Protein AF-0000000087792272 (afdb_homodimer)

Structure (mmCIF, N/CA/C/O backbone):
data_AF-0000000087792272-model_v1
#
loop_
_entity.id
_entity.type
_entity.pdbx_description
1 polymer 'Outer membrane protein TolC'
#
loop_
_atom_site.group_PDB
_atom_site.id
_atom_site.type_symbol
_atom_site.label_atom_id
_atom_site.label_alt_id
_atom_site.label_comp_id
_atom_site.label_asym_id
_atom_site.label_entity_id
_atom_site.label_seq_id
_atom_site.pdbx_PDB_ins_code
_atom_site.Cartn_x
_atom_site.Cartn_y
_atom_site.Cartn_z
_atom_site.occupancy
_atom_site.B_iso_or_equiv
_atom_site.auth_seq_id
_atom_site.auth_comp_id
_atom_site.auth_asym_id
_atom_site.auth_atom_id
_atom_site.pdbx_PDB_model_num
ATOM 1 N N . MET A 1 1 ? -46.469 -77.062 -13.172 1 21.27 1 MET A N 1
ATOM 2 C CA . MET A 1 1 ? -46.125 -76.312 -14.406 1 21.27 1 MET A CA 1
ATOM 3 C C . MET A 1 1 ? -45.781 -74.875 -14.117 1 21.27 1 MET A C 1
ATOM 5 O O . MET A 1 1 ? -46.688 -74.062 -13.883 1 21.27 1 MET A O 1
ATOM 9 N N . ASN A 1 2 ? -44.844 -74.625 -13.188 1 20.22 2 ASN A N 1
ATOM 10 C CA . ASN A 1 2 ? -44.406 -73.625 -12.18 1 20.22 2 ASN A CA 1
ATOM 11 C C . ASN A 1 2 ? -43.781 -72.438 -12.812 1 20.22 2 ASN A C 1
ATOM 13 O O . ASN A 1 2 ? -42.75 -72.5 -13.492 1 20.22 2 ASN A O 1
ATOM 17 N N . ARG A 1 3 ? -44.625 -71.312 -13.195 1 23.2 3 ARG A N 1
ATOM 18 C CA . ARG A 1 3 ? -44.656 -70.125 -14.023 1 23.2 3 ARG A CA 1
ATOM 19 C C . ARG A 1 3 ? -43.656 -69.125 -13.516 1 23.2 3 ARG A C 1
ATOM 21 O O . ARG A 1 3 ? -43.906 -68.375 -12.562 1 23.2 3 ARG A O 1
ATOM 28 N N . THR A 1 4 ? -42.344 -69.375 -13.477 1 21.64 4 THR A N 1
ATOM 29 C CA . THR A 1 4 ? -41.25 -68.688 -12.828 1 21.64 4 THR A CA 1
ATOM 30 C C . THR A 1 4 ? -41.031 -67.312 -13.445 1 21.64 4 THR A C 1
ATOM 32 O O . THR A 1 4 ? -40.531 -67.25 -14.578 1 21.64 4 THR A O 1
ATOM 35 N N . SER A 1 5 ? -42 -66.375 -13.367 1 25.45 5 SER A N 1
ATOM 36 C CA . SER A 1 5 ? -42.156 -65.062 -14.016 1 25.45 5 SER A CA 1
ATOM 37 C C . SER A 1 5 ? -41.031 -64.125 -13.602 1 25.45 5 SER A C 1
ATOM 39 O O . SER A 1 5 ? -40.969 -63.656 -12.453 1 25.45 5 SER A O 1
ATOM 41 N N . PHE A 1 6 ? -39.719 -64.375 -14.023 1 22.09 6 PHE A N 1
ATOM 42 C CA . PHE A 1 6 ? -38.531 -63.594 -13.609 1 22.09 6 PHE A CA 1
ATOM 43 C C . PHE A 1 6 ? -38.656 -62.156 -14.047 1 22.09 6 PHE A C 1
ATOM 45 O O . PHE A 1 6 ? -39.156 -61.875 -15.141 1 22.09 6 PHE A O 1
ATOM 52 N N . ALA A 1 7 ? -38.719 -61.062 -13.133 1 25.78 7 ALA A N 1
ATOM 53 C CA . ALA A 1 7 ? -38.938 -59.625 -12.898 1 25.78 7 ALA A CA 1
ATOM 54 C C . ALA A 1 7 ? -37.875 -58.781 -13.602 1 25.78 7 ALA A C 1
ATOM 56 O O . ALA A 1 7 ? -36.719 -58.781 -13.203 1 25.78 7 ALA A O 1
ATOM 57 N N . SER A 1 8 ? -37.844 -58.781 -15.031 1 22.5 8 SER A N 1
ATOM 58 C CA . SER A 1 8 ? -36.781 -58.125 -15.781 1 22.5 8 SER A CA 1
ATOM 59 C C . SER A 1 8 ? -36.812 -56.625 -15.523 1 22.5 8 SER A C 1
ATOM 61 O O . SER A 1 8 ? -37.781 -55.938 -15.844 1 22.5 8 SER A O 1
ATOM 63 N N . LEU A 1 9 ? -36.312 -56.062 -14.367 1 23.69 9 LEU A N 1
ATOM 64 C CA . LEU A 1 9 ? -36.25 -54.719 -13.852 1 23.69 9 LEU A CA 1
ATOM 65 C C . LEU A 1 9 ? -35.5 -53.781 -14.82 1 23.69 9 LEU A C 1
ATOM 67 O O . LEU A 1 9 ? -34.281 -53.844 -14.938 1 23.69 9 LEU A O 1
ATOM 71 N N . GLY A 1 10 ? -35.938 -53.688 -16.141 1 21.03 10 GLY A N 1
ATOM 72 C CA . GLY A 1 10 ? -35.188 -52.969 -17.141 1 21.03 10 GLY A CA 1
ATOM 73 C C . GLY A 1 10 ? -35.094 -51.469 -16.844 1 21.03 10 GLY A C 1
ATOM 74 O O . GLY A 1 10 ? -36.094 -50.781 -16.797 1 21.03 10 GLY A O 1
ATOM 75 N N . LEU A 1 11 ? -34.219 -51 -15.914 1 21.94 11 LEU A N 1
ATOM 76 C CA . LEU A 1 11 ? -34 -49.656 -15.422 1 21.94 11 LEU A CA 1
ATOM 77 C C . LEU A 1 11 ? -33.656 -48.719 -16.562 1 21.94 11 LEU A C 1
ATOM 79 O O . LEU A 1 11 ? -32.625 -48.875 -17.203 1 21.94 11 LEU A O 1
ATOM 83 N N . LEU A 1 12 ? -34.688 -48.375 -17.391 1 22.36 12 LEU A N 1
ATOM 84 C CA . LEU A 1 12 ? -34.562 -47.531 -18.578 1 22.36 12 LEU A CA 1
ATOM 85 C C . LEU A 1 12 ? -34.125 -46.125 -18.188 1 22.36 12 LEU A C 1
ATOM 87 O O . LEU A 1 12 ? -34.906 -45.344 -17.609 1 22.36 12 LEU A O 1
ATOM 91 N N . LEU A 1 13 ? -32.906 -45.844 -17.75 1 20.41 13 LEU A N 1
ATOM 92 C CA . LEU A 1 13 ? -32.5 -44.562 -17.188 1 20.41 13 LEU A CA 1
ATOM 93 C C . LEU A 1 13 ? -32.5 -43.469 -18.266 1 20.41 13 LEU A C 1
ATOM 95 O O . LEU A 1 13 ? -32.844 -42.312 -18 1 20.41 13 LEU A O 1
ATOM 99 N N . ALA A 1 14 ? -32.062 -43.75 -19.531 1 20.77 14 ALA A N 1
ATOM 100 C CA . ALA A 1 14 ? -31.078 -42.719 -19.906 1 20.77 14 ALA A CA 1
ATOM 101 C C . ALA A 1 14 ? -31.781 -41.375 -20.141 1 20.77 14 ALA A C 1
ATOM 103 O O . ALA A 1 14 ? -31.375 -40.344 -19.547 1 20.77 14 ALA A O 1
ATOM 104 N N . LEU A 1 15 ? -31.953 -40.969 -21.406 1 20.72 15 LEU A N 1
ATOM 105 C CA . LEU A 1 15 ? -31.266 -39.938 -22.188 1 20.72 15 LEU A CA 1
ATOM 106 C C . LEU A 1 15 ? -32.094 -38.688 -22.312 1 20.72 15 LEU A C 1
ATOM 108 O O . LEU A 1 15 ? -33.188 -38.719 -22.891 1 20.72 15 LEU A O 1
ATOM 112 N N . SER A 1 16 ? -32.219 -37.875 -21.203 1 21.67 16 SER A N 1
ATOM 113 C CA . SER A 1 16 ? -33.031 -36.656 -21.234 1 21.67 16 SER A CA 1
ATOM 114 C C . SER A 1 16 ? -32.656 -35.812 -22.438 1 21.67 16 SER A C 1
ATOM 116 O O . SER A 1 16 ? -31.469 -35.719 -22.812 1 21.67 16 SER A O 1
ATOM 118 N N . GLY A 1 17 ? -33.625 -35.594 -23.406 1 19.78 17 GLY A N 1
ATOM 119 C CA . GLY A 1 17 ? -33.812 -34.844 -24.641 1 19.78 17 GLY A CA 1
ATOM 120 C C . GLY A 1 17 ? -33.438 -33.375 -24.531 1 19.78 17 GLY A C 1
ATOM 121 O O . GLY A 1 17 ? -33.812 -32.719 -23.547 1 19.78 17 GLY A O 1
ATOM 122 N N . VAL A 1 18 ? -32.25 -33 -25.141 1 21.33 18 VAL A N 1
ATOM 123 C CA . VAL A 1 18 ? -31.609 -31.703 -25.344 1 21.33 18 VAL A CA 1
ATOM 124 C C . VAL A 1 18 ? -32.562 -30.719 -26 1 21.33 18 VAL A C 1
ATOM 126 O O . VAL A 1 18 ? -33.156 -31.016 -27.047 1 21.33 18 VAL A O 1
ATOM 129 N N . ALA A 1 19 ? -33.281 -29.875 -25.156 1 20.41 19 ALA A N 1
ATOM 130 C CA . ALA A 1 19 ? -34.156 -28.781 -25.578 1 20.41 19 ALA A CA 1
ATOM 131 C C . ALA A 1 19 ? -33.469 -27.875 -26.578 1 20.41 19 ALA A C 1
ATOM 133 O O . ALA A 1 19 ? -32.406 -27.297 -26.281 1 20.41 19 ALA A O 1
ATOM 134 N N . ILE A 1 20 ? -33.594 -28.25 -27.875 1 17.62 20 ILE A N 1
ATOM 135 C CA . ILE A 1 20 ? -33.031 -27.516 -29 1 17.62 20 ILE A CA 1
ATOM 136 C C . ILE A 1 20 ? -33.312 -26.031 -28.859 1 17.62 20 ILE A C 1
ATOM 138 O O . ILE A 1 20 ? -34.219 -25.641 -28.125 1 17.62 20 ILE A O 1
ATOM 142 N N . ALA A 1 21 ? -33.031 -25.297 -29.906 1 19.41 21 ALA A N 1
ATOM 143 C CA . ALA A 1 21 ? -32.375 -24.109 -30.469 1 19.41 21 ALA A CA 1
ATOM 144 C C . ALA A 1 21 ? -33.406 -22.969 -30.641 1 19.41 21 ALA A C 1
ATOM 146 O O . ALA A 1 21 ? -33.031 -21.844 -30.984 1 19.41 21 ALA A O 1
ATOM 147 N N . GLN A 1 22 ? -34.562 -22.844 -29.75 1 16.91 22 GLN A N 1
ATOM 148 C CA . GLN A 1 22 ? -35.469 -22 -30.516 1 16.91 22 GLN A CA 1
ATOM 149 C C . GLN A 1 22 ? -34.719 -20.812 -31.125 1 16.91 22 GLN A C 1
ATOM 151 O O . GLN A 1 22 ? -33.688 -20.406 -30.625 1 16.91 22 GLN A O 1
ATOM 156 N N . ASP A 1 23 ? -35.5 -20.047 -32.031 1 17.31 23 ASP A N 1
ATOM 157 C CA . ASP A 1 23 ? -35.594 -19.203 -33.219 1 17.31 23 ASP A CA 1
ATOM 158 C C . ASP A 1 23 ? -35.219 -17.766 -32.906 1 17.31 23 ASP A C 1
ATOM 160 O O . ASP A 1 23 ? -35.938 -17.047 -32.219 1 17.31 23 ASP A O 1
ATOM 164 N N . ALA A 1 24 ? -34.094 -17.453 -32.438 1 18.78 24 ALA A N 1
ATOM 165 C CA . ALA A 1 24 ? -33.812 -16.062 -32.156 1 18.78 24 ALA A CA 1
ATOM 166 C C . ALA A 1 24 ? -33.969 -15.188 -33.406 1 18.78 24 ALA A C 1
ATOM 168 O O . ALA A 1 24 ? -33.062 -15.117 -34.219 1 18.78 24 ALA A O 1
ATOM 169 N N . ALA A 1 25 ? -35.156 -15.172 -34.156 1 16.23 25 ALA A N 1
ATOM 170 C CA . ALA A 1 25 ? -35.094 -14.484 -35.438 1 16.23 25 ALA A CA 1
ATOM 171 C C . ALA A 1 25 ? -34.531 -13.062 -35.25 1 16.23 25 ALA A C 1
ATOM 173 O O . ALA A 1 25 ? -33.781 -12.578 -36.094 1 16.23 25 ALA A O 1
ATOM 174 N N . LYS A 1 26 ? -35.219 -12.305 -34.312 1 17.88 26 LYS A N 1
ATOM 175 C CA . LYS A 1 26 ? -35.75 -11.141 -35 1 17.88 26 LYS A CA 1
ATOM 176 C C . LYS A 1 26 ? -34.688 -10.445 -35.812 1 17.88 26 LYS A C 1
ATOM 178 O O . LYS A 1 26 ? -33.469 -10.562 -35.531 1 17.88 26 LYS A O 1
ATOM 183 N N . GLU A 1 27 ? -35.156 -9.203 -36.344 1 16.89 27 GLU A N 1
ATOM 184 C CA . GLU A 1 27 ? -35.156 -8.297 -37.5 1 16.89 27 GLU A CA 1
ATOM 185 C C . GLU A 1 27 ? -33.906 -7.414 -37.5 1 16.89 27 GLU A C 1
ATOM 187 O O . GLU A 1 27 ? -33.344 -7.141 -36.469 1 16.89 27 GLU A O 1
ATOM 192 N N . THR A 1 28 ? -33.688 -7.07 -38.719 1 16.88 28 THR A N 1
ATOM 193 C CA . THR A 1 28 ? -32.562 -6.582 -39.531 1 16.88 28 THR A CA 1
ATOM 194 C C . THR A 1 28 ? -32.188 -5.176 -39.062 1 16.88 28 THR A C 1
ATOM 196 O O . THR A 1 28 ? -30.984 -4.887 -38.906 1 16.88 28 THR A O 1
ATOM 199 N N . PRO A 1 29 ? -33.125 -4.211 -39.281 1 17.3 29 PRO A N 1
ATOM 200 C CA . PRO A 1 29 ? -32.688 -3.428 -40.438 1 17.3 29 PRO A CA 1
ATOM 201 C C . PRO A 1 29 ? -31.531 -2.486 -40.094 1 17.3 29 PRO A C 1
ATOM 203 O O . PRO A 1 29 ? -31.188 -2.309 -38.938 1 17.3 29 PRO A O 1
ATOM 206 N N . ASN A 1 30 ? -31.734 -1.176 -40.594 1 17.17 30 ASN A N 1
ATOM 207 C CA . ASN A 1 30 ? -31.141 -0.242 -41.562 1 17.17 30 ASN A CA 1
ATOM 208 C C . ASN A 1 30 ? -30.219 0.76 -40.844 1 17.17 30 ASN A C 1
ATOM 210 O O . ASN A 1 30 ? -30.547 1.252 -39.781 1 17.17 30 ASN A O 1
ATOM 214 N N . THR A 1 31 ? -29 0.851 -41.312 1 18.8 31 THR A N 1
ATOM 215 C CA . THR A 1 31 ? -27.75 1.507 -40.938 1 18.8 31 THR A CA 1
ATOM 216 C C . THR A 1 31 ? -27.844 3.014 -41.156 1 18.8 31 THR A C 1
ATOM 218 O O . THR A 1 31 ? -26.875 3.74 -40.969 1 18.8 31 THR A O 1
ATOM 221 N N . ALA A 1 32 ? -29.078 3.545 -41.688 1 17.34 32 ALA A N 1
ATOM 222 C CA . ALA A 1 32 ? -28.703 4.652 -42.562 1 17.34 32 ALA A CA 1
ATOM 223 C C . ALA A 1 32 ? -27.781 5.637 -41.844 1 17.34 32 ALA A C 1
ATOM 225 O O . ALA A 1 32 ? -27.766 5.691 -40.594 1 17.34 32 ALA A O 1
ATOM 226 N N . THR A 1 33 ? -27.406 6.543 -42.688 1 18.11 33 THR A N 1
ATOM 227 C CA . THR A 1 33 ? -26.281 7.352 -43.156 1 18.11 33 THR A CA 1
ATOM 228 C C . THR A 1 33 ? -26.078 8.562 -42.25 1 18.11 33 THR A C 1
ATOM 230 O O . THR A 1 33 ? -26.969 8.953 -41.531 1 18.11 33 THR A O 1
ATOM 233 N N . PRO A 1 34 ? -25.438 9.516 -42.875 1 18.88 34 PRO A N 1
ATOM 234 C CA . PRO A 1 34 ? -24.297 10.414 -42.656 1 18.88 34 PRO A CA 1
ATOM 235 C C . PRO A 1 34 ? -24.703 11.727 -42 1 18.88 34 PRO A C 1
ATOM 237 O O . PRO A 1 34 ? -23.953 12.273 -41.219 1 18.88 34 PRO A O 1
ATOM 240 N N . ASN A 1 35 ? -25.875 12.273 -42.438 1 17.27 35 ASN A N 1
ATOM 241 C CA . ASN A 1 35 ? -25.719 13.602 -43.031 1 17.27 35 ASN A CA 1
ATOM 242 C C . ASN A 1 35 ? -25.578 14.68 -41.969 1 17.27 35 ASN A C 1
ATOM 244 O O . ASN A 1 35 ? -26.5 14.898 -41.188 1 17.27 35 ASN A O 1
ATOM 248 N N . ALA A 1 36 ? -24.375 14.938 -41.438 1 19.88 36 ALA A N 1
ATOM 249 C CA . ALA A 1 36 ? -24.094 15.914 -40.406 1 19.88 36 ALA A CA 1
ATOM 250 C C . ALA A 1 36 ? -24.438 17.328 -40.844 1 19.88 36 ALA A C 1
ATOM 252 O O . ALA A 1 36 ? -23.719 17.906 -41.656 1 19.88 36 ALA A O 1
ATOM 253 N N . THR A 1 37 ? -25.797 17.359 -41.312 1 17.5 37 THR A N 1
ATOM 254 C CA . THR A 1 37 ? -26.109 18.656 -41.938 1 17.5 37 THR A CA 1
ATOM 255 C C . THR A 1 37 ? -25.672 19.797 -41.031 1 17.5 37 THR A C 1
ATOM 257 O O . THR A 1 37 ? -26 19.812 -39.844 1 17.5 37 THR A O 1
ATOM 260 N N . SER A 1 38 ? -24.625 20.469 -41.438 1 19.28 38 SER A N 1
ATOM 261 C CA . SER A 1 38 ? -23.797 21.531 -40.906 1 19.28 38 SER A CA 1
ATOM 262 C C . SER A 1 38 ? -24.625 22.781 -40.594 1 19.28 38 SER A C 1
ATOM 264 O O . SER A 1 38 ? -24.203 23.641 -39.812 1 19.28 38 SER A O 1
ATOM 266 N N . PRO A 1 39 ? -25.859 22.797 -41.281 1 17.14 39 PRO A N 1
ATOM 267 C CA . PRO A 1 39 ? -25.938 24.109 -41.906 1 17.14 39 PRO A CA 1
ATOM 268 C C . PRO A 1 39 ? -25.875 25.266 -40.906 1 17.14 39 PRO A C 1
ATOM 270 O O . PRO A 1 39 ? -25.906 25.031 -39.688 1 17.14 39 PRO A O 1
ATOM 273 N N . ASN A 1 40 ? -26.766 26.25 -41.25 1 17.77 40 ASN A N 1
ATOM 274 C CA . ASN A 1 40 ? -26.875 27.641 -41.656 1 17.77 40 ASN A CA 1
ATOM 275 C C . ASN A 1 40 ? -27.297 28.547 -40.5 1 17.77 40 ASN A C 1
ATOM 277 O O . ASN A 1 40 ? -27.625 29.719 -40.719 1 17.77 40 ASN A O 1
ATOM 281 N N . ALA A 1 41 ? -27.25 28.219 -39.188 1 18.2 41 ALA A N 1
ATOM 282 C CA . ALA A 1 41 ? -28.25 28.969 -38.406 1 18.2 41 ALA A CA 1
ATOM 283 C C . ALA A 1 41 ? -28 30.469 -38.5 1 18.2 41 ALA A C 1
ATOM 285 O O . ALA A 1 41 ? -26.875 30.938 -38.281 1 18.2 41 ALA A O 1
ATOM 286 N N . ALA A 1 42 ? -28.781 31.031 -39.344 1 18.77 42 ALA A N 1
ATOM 287 C CA . ALA A 1 42 ? -28.969 32.438 -39.719 1 18.77 42 ALA A CA 1
ATOM 288 C C . ALA A 1 42 ? -29.094 33.312 -38.469 1 18.77 42 ALA A C 1
ATOM 290 O O . ALA A 1 42 ? -30.047 33.156 -37.688 1 18.77 42 ALA A O 1
ATOM 291 N N . ALA A 1 43 ? -28 33.375 -37.719 1 19.42 43 ALA A N 1
ATOM 292 C CA . ALA A 1 43 ? -28.172 34.188 -36.531 1 19.42 43 ALA A CA 1
ATOM 293 C C . ALA A 1 43 ? -28.875 35.5 -36.906 1 19.42 43 ALA A C 1
ATOM 295 O O . ALA A 1 43 ? -28.516 36.156 -37.875 1 19.42 43 ALA A O 1
ATOM 296 N N . PRO A 1 44 ? -30.141 35.531 -36.5 1 17.72 44 PRO A N 1
ATOM 297 C CA . PRO A 1 44 ? -31.062 36.625 -36.844 1 17.72 44 PRO A CA 1
ATOM 298 C C . PRO A 1 44 ? -30.422 38 -36.719 1 17.72 44 PRO A C 1
ATOM 300 O O . PRO A 1 44 ? -29.422 38.156 -36.031 1 17.72 44 PRO A O 1
ATOM 303 N N . ASP A 1 45 ? -30.891 38.812 -37.594 1 18.53 45 ASP A N 1
ATOM 304 C CA . ASP A 1 45 ? -30.703 40.188 -38.062 1 18.53 45 ASP A CA 1
ATOM 305 C C . ASP A 1 45 ? -30.828 41.156 -36.906 1 18.53 45 ASP A C 1
ATOM 307 O O . ASP A 1 45 ? -31.891 41.312 -36.312 1 18.53 45 ASP A O 1
ATOM 311 N N . LEU A 1 46 ? -29.875 41.156 -36 1 18.3 46 LEU A N 1
ATOM 312 C CA . LEU A 1 46 ? -29.891 42.094 -34.875 1 18.3 46 LEU A CA 1
ATOM 313 C C . LEU A 1 46 ? -30.031 43.5 -35.375 1 18.3 46 LEU A C 1
ATOM 315 O O . LEU A 1 46 ? -29.094 44.312 -35.25 1 18.3 46 LEU A O 1
ATOM 319 N N . THR A 1 47 ? -30.781 43.594 -36.531 1 18.14 47 THR A N 1
ATOM 320 C CA . THR A 1 47 ? -30.625 44.875 -37.188 1 18.14 47 THR A CA 1
ATOM 321 C C . THR A 1 47 ? -30.828 46 -36.188 1 18.14 47 THR A C 1
ATOM 323 O O . THR A 1 47 ? -29.984 46.906 -36.094 1 18.14 47 THR A O 1
ATOM 326 N N . ALA A 1 48 ? -32.094 46.594 -36.188 1 19.02 48 ALA A N 1
ATOM 327 C CA . ALA A 1 48 ? -32.5 47.906 -36.656 1 19.02 48 ALA A CA 1
ATOM 328 C C . ALA A 1 48 ? -32.344 48.969 -35.562 1 19.02 48 ALA A C 1
ATOM 330 O O . ALA A 1 48 ? -32.281 48.625 -34.375 1 19.02 48 ALA A O 1
ATOM 331 N N . PRO A 1 49 ? -33.031 50.188 -35.812 1 19.73 49 PRO A N 1
ATOM 332 C CA . PRO A 1 49 ? -32.781 51.625 -35.781 1 19.73 49 PRO A CA 1
ATOM 333 C C . PRO A 1 49 ? -33.25 52.281 -34.5 1 19.73 49 PRO A C 1
ATOM 335 O O . PRO A 1 49 ? -33.125 53.5 -34.312 1 19.73 49 PRO A O 1
ATOM 338 N N . ILE A 1 50 ? -33.312 51.625 -33.312 1 17.92 50 ILE A N 1
ATOM 339 C CA . ILE A 1 50 ? -34.375 52.188 -32.5 1 17.92 50 ILE A CA 1
ATOM 340 C C . ILE A 1 50 ? -34.156 53.719 -32.375 1 17.92 50 ILE A C 1
ATOM 342 O O . ILE A 1 50 ? -33.094 54.156 -31.922 1 17.92 50 ILE A O 1
ATOM 346 N N . GLU A 1 51 ? -34.906 54.438 -33.125 1 18.39 51 GLU A N 1
ATOM 347 C CA . GLU A 1 51 ? -35.031 55.875 -33.406 1 18.39 51 GLU A CA 1
ATOM 348 C C . GLU A 1 51 ? -35.25 56.625 -32.094 1 18.39 51 GLU A C 1
ATOM 350 O O . GLU A 1 51 ? -34.812 57.781 -31.953 1 18.39 51 GLU A O 1
ATOM 355 N N . GLY A 1 52 ? -36.094 56.062 -31.156 1 18.45 52 GLY A N 1
ATOM 356 C CA . GLY A 1 52 ? -37.094 57.031 -30.719 1 18.45 52 GLY A CA 1
ATOM 357 C C . GLY A 1 52 ? -36.531 58.219 -29.984 1 18.45 52 GLY A C 1
ATOM 358 O O . GLY A 1 52 ? -35.375 58.156 -29.516 1 18.45 52 GLY A O 1
ATOM 359 N N . GLY A 1 53 ? -37.188 59.344 -30.016 1 19.34 53 GLY A N 1
ATOM 360 C CA . GLY A 1 53 ? -37.25 60.781 -29.922 1 19.34 53 GLY A CA 1
ATOM 361 C C . GLY A 1 53 ? -37.125 61.281 -28.484 1 19.34 53 GLY A C 1
ATOM 362 O O . GLY A 1 53 ? -37.312 62.5 -28.234 1 19.34 53 GLY A O 1
ATOM 363 N N . VAL A 1 54 ? -36.688 60.5 -27.484 1 18.92 54 VAL A N 1
ATOM 364 C CA . VAL A 1 54 ? -37.25 61.062 -26.25 1 18.92 54 VAL A CA 1
ATOM 365 C C . VAL A 1 54 ? -36.625 62.406 -25.969 1 18.92 54 VAL A C 1
ATOM 367 O O . VAL A 1 54 ? -35.438 62.531 -25.703 1 18.92 54 VAL A O 1
ATOM 370 N N . ALA A 1 55 ? -36.875 63.312 -26.812 1 20.7 55 ALA A N 1
ATOM 371 C CA . ALA A 1 55 ? -36.25 64.625 -26.453 1 20.7 55 ALA A CA 1
ATOM 372 C C . ALA A 1 55 ? -36.688 65 -25.047 1 20.7 55 ALA A C 1
ATOM 374 O O . ALA A 1 55 ? -37.875 65.125 -24.75 1 20.7 55 ALA A O 1
ATOM 375 N N . THR A 1 56 ? -35.906 64.5 -24.016 1 18.98 56 THR A N 1
ATOM 376 C CA . THR A 1 56 ? -36.094 64.875 -22.609 1 18.98 56 THR A CA 1
ATOM 377 C C . THR A 1 56 ? -36.031 66.375 -22.438 1 18.98 56 THR A C 1
ATOM 379 O O . THR A 1 56 ? -35 67 -22.641 1 18.98 56 THR A O 1
ATOM 382 N N . ASP A 1 57 ? -37.031 66.938 -22.781 1 18.86 57 ASP A N 1
ATOM 383 C CA . ASP A 1 57 ? -37.125 68.438 -22.703 1 18.86 57 ASP A CA 1
ATOM 384 C C . ASP A 1 57 ? -36.656 68.938 -21.344 1 18.86 57 ASP A C 1
ATOM 386 O O . ASP A 1 57 ? -35.625 69.562 -21.234 1 18.86 57 ASP A O 1
ATOM 390 N N . GLY A 1 58 ? -37.656 69.375 -20.484 1 19.73 58 GLY A N 1
ATOM 391 C C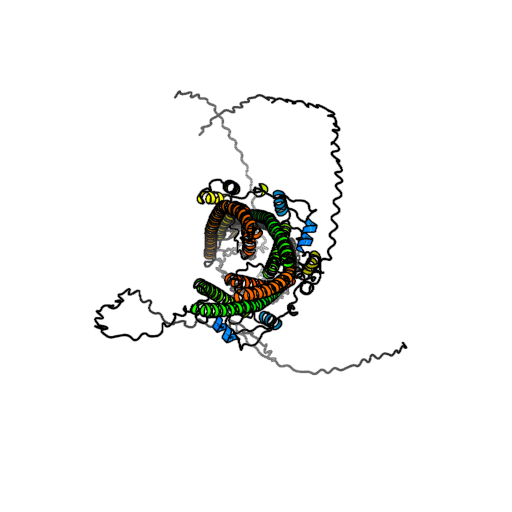A . GLY A 1 58 ? -37.906 70.688 -19.922 1 19.73 58 GLY A CA 1
ATOM 392 C C . GLY A 1 58 ? -37.156 70.938 -18.609 1 19.73 58 GLY A C 1
ATOM 393 O O . GLY A 1 58 ? -36.25 70.188 -18.281 1 19.73 58 GLY A O 1
ATOM 394 N N . THR A 1 59 ? -38.031 71.25 -17.438 1 22.64 59 THR A N 1
ATOM 395 C CA . THR A 1 59 ? -38.188 72.312 -16.469 1 22.64 59 THR A CA 1
ATOM 396 C C . THR A 1 59 ? -37.344 72.062 -15.227 1 22.64 59 THR A C 1
ATOM 398 O O . THR A 1 59 ? -36.906 70.938 -14.977 1 22.64 59 THR A O 1
ATOM 401 N N . GLN A 1 60 ? -37.531 72.938 -14.016 1 23.72 60 GLN A N 1
ATOM 402 C CA . GLN A 1 60 ? -36.938 73.75 -12.93 1 23.72 60 GLN A CA 1
ATOM 403 C C . GLN A 1 60 ? -36.75 72.875 -11.68 1 23.72 60 GLN A C 1
ATOM 405 O O . GLN A 1 60 ? -37.719 72.5 -11.023 1 23.72 60 GLN A O 1
ATOM 410 N N . GLY A 1 61 ? -35.969 71.938 -11.5 1 22.69 61 GLY A N 1
ATOM 411 C CA . GLY A 1 61 ? -36 70.812 -10.586 1 22.69 61 GLY A CA 1
ATOM 412 C C . GLY A 1 61 ? -35.688 71.188 -9.156 1 22.69 61 GLY A C 1
ATOM 413 O O . GLY A 1 61 ? -34.75 71.938 -8.906 1 22.69 61 GLY A O 1
ATOM 414 N N . ALA A 1 62 ? -36.719 71.125 -8.211 1 28.06 62 ALA A N 1
ATOM 415 C CA . ALA A 1 62 ? -36.781 71.312 -6.77 1 28.06 62 ALA A CA 1
ATOM 416 C C . ALA A 1 62 ? -35.625 70.625 -6.074 1 28.06 62 ALA A C 1
ATOM 418 O O . ALA A 1 62 ? -35.156 69.562 -6.531 1 28.06 62 ALA A O 1
ATOM 419 N N . ALA A 1 63 ? -34.906 71.25 -5.105 1 31.09 63 ALA A N 1
ATOM 420 C CA . ALA A 1 63 ? -33.75 71.125 -4.242 1 31.09 63 ALA A CA 1
ATOM 421 C C . ALA A 1 63 ? -33.812 69.875 -3.414 1 31.09 63 ALA A C 1
ATOM 423 O O . ALA A 1 63 ? -34.531 69.812 -2.412 1 31.09 63 ALA A O 1
ATOM 424 N N . GLY A 1 64 ? -34.219 68.625 -4.012 1 26.17 64 GLY A N 1
ATOM 425 C CA . GLY A 1 64 ? -34.438 67.438 -3.244 1 26.17 64 GLY A CA 1
ATOM 426 C C . GLY A 1 64 ? -33.25 67.062 -2.354 1 26.17 64 GLY A C 1
ATOM 427 O O . GLY A 1 64 ? -32.094 67.375 -2.709 1 26.17 64 GLY A O 1
ATOM 428 N N . GLY A 1 65 ? -33.438 66.875 -1.034 1 29.58 65 GLY A N 1
ATOM 429 C CA . GLY A 1 65 ? -32.562 66.5 0.05 1 29.58 65 GLY A CA 1
ATOM 430 C C . GLY A 1 65 ? -31.562 65.438 -0.336 1 29.58 65 GLY A C 1
ATOM 431 O O . GLY A 1 65 ? -31.859 64.562 -1.181 1 29.58 65 GLY A O 1
ATOM 432 N N . SER A 1 66 ? -30.25 65.75 -0.463 1 30.81 66 SER A N 1
ATOM 433 C CA . SER A 1 66 ? -29.078 64.938 -0.799 1 30.81 66 SER A CA 1
ATOM 434 C C . SER A 1 66 ? -29.188 63.5 -0.213 1 30.81 66 SER A C 1
ATOM 436 O O . SER A 1 66 ? -29.297 63.344 1.004 1 30.81 66 SER A O 1
ATOM 438 N N . SER A 1 67 ? -29.984 62.594 -0.721 1 34.47 67 SER A N 1
ATOM 439 C CA . SER A 1 67 ? -29.906 61.156 -0.487 1 34.47 67 SER A CA 1
ATOM 440 C C . SER A 1 67 ? -28.453 60.688 -0.309 1 34.47 67 SER A C 1
ATOM 442 O O . SER A 1 67 ? -27.688 60.688 -1.27 1 34.47 67 SER A O 1
ATOM 444 N N . GLN A 1 68 ? -27.734 61 0.782 1 35.47 68 GLN A N 1
ATOM 445 C CA . GLN A 1 68 ? -26.422 60.469 1.166 1 35.47 68 GLN A CA 1
ATOM 446 C C . GLN A 1 68 ? -26.281 59.031 0.738 1 35.47 68 GLN A C 1
ATOM 448 O O . GLN A 1 68 ? -27.141 58.188 1.034 1 35.47 68 GLN A O 1
ATOM 453 N N . ASN A 1 69 ? -25.75 58.688 -0.406 1 37.81 69 ASN A N 1
ATOM 454 C CA . ASN A 1 69 ? -25.328 57.438 -1.038 1 37.81 69 ASN A CA 1
ATOM 455 C C . ASN A 1 69 ? -24.75 56.469 -0.02 1 37.81 69 ASN A C 1
ATOM 457 O O . ASN A 1 69 ? -23.656 56.688 0.505 1 37.81 69 ASN A O 1
ATOM 461 N N . LEU A 1 70 ? -25.562 55.844 0.884 1 46.25 70 LEU A N 1
ATOM 462 C CA . LEU A 1 70 ? -25.109 54.719 1.681 1 46.25 70 LEU A CA 1
ATOM 463 C C . LEU A 1 70 ? -24.281 53.75 0.833 1 46.25 70 LEU A C 1
ATOM 465 O O . LEU A 1 70 ? -24.625 53.469 -0.32 1 46.25 70 LEU A O 1
ATOM 469 N N . VAL A 1 71 ? -22.969 53.656 0.947 1 53 71 VAL A N 1
ATOM 470 C CA . VAL A 1 71 ? -22.094 52.688 0.294 1 53 71 VAL A CA 1
ATOM 471 C C . VAL A 1 71 ? -22.766 51.312 0.26 1 53 71 VAL A C 1
ATOM 473 O O . VAL A 1 71 ? -23.188 50.812 1.295 1 53 71 VAL A O 1
ATOM 476 N N . PRO A 1 72 ? -23.25 50.875 -0.928 1 54.72 72 PRO A N 1
ATOM 477 C CA . PRO A 1 72 ? -23.922 49.594 -1.059 1 54.72 72 PRO A CA 1
ATOM 478 C C . PRO A 1 72 ? -23.141 48.469 -0.379 1 54.72 72 PRO A C 1
ATOM 480 O O . PRO A 1 72 ? -21.906 48.438 -0.391 1 54.72 72 PRO A O 1
ATOM 483 N N . VAL A 1 73 ? -23.812 47.844 0.56 1 58.75 73 VAL A N 1
ATOM 484 C CA . VAL A 1 73 ? -23.266 46.656 1.19 1 58.75 73 VAL A CA 1
ATOM 485 C C . VAL A 1 73 ? -23.016 45.562 0.13 1 58.75 73 VAL A C 1
ATOM 487 O O . VAL A 1 73 ? -23.859 45.344 -0.746 1 58.75 73 VAL A O 1
ATOM 490 N N . PRO A 1 74 ? -21.812 45.125 -0.127 1 56 74 PRO A N 1
ATOM 491 C CA . PRO A 1 74 ? -21.594 44.031 -1.081 1 56 74 PRO A CA 1
ATOM 492 C C . PRO A 1 74 ? -22.609 42.906 -0.917 1 56 74 PRO A C 1
ATOM 494 O O . PRO A 1 74 ? -22.953 42.531 0.21 1 56 74 PRO A O 1
ATOM 497 N N . GLN A 1 75 ? -23.547 42.75 -1.975 1 53.5 75 GLN A N 1
ATOM 498 C CA . GLN A 1 75 ? -24.531 41.656 -1.979 1 53.5 75 GLN A CA 1
ATOM 499 C C . GLN A 1 75 ? -23.859 40.312 -1.674 1 53.5 75 GLN A C 1
ATOM 501 O O . GLN A 1 75 ? -22.984 39.875 -2.406 1 53.5 75 GLN A O 1
ATOM 506 N N . ILE A 1 76 ? -23.641 40 -0.515 1 57.5 76 ILE A N 1
ATOM 507 C CA . ILE A 1 76 ? -23.203 38.656 -0.151 1 57.5 76 ILE A CA 1
ATOM 508 C C . ILE A 1 76 ? -24.141 37.625 -0.761 1 57.5 76 ILE A C 1
ATOM 510 O O . ILE A 1 76 ? -25.344 37.656 -0.538 1 57.5 76 ILE A O 1
ATOM 514 N N . GLU A 1 77 ? -23.766 37 -1.892 1 54.34 77 GLU A N 1
ATOM 515 C CA . GLU A 1 77 ? -24.453 36.094 -2.783 1 54.34 77 GLU A CA 1
ATOM 516 C C . GLU A 1 77 ? -25.359 35.125 -1.999 1 54.34 77 GLU A C 1
ATOM 518 O O . GLU A 1 77 ? -25.141 34.906 -0.804 1 54.34 77 GLU A O 1
ATOM 523 N N . ALA A 1 78 ? -26.453 34.562 -2.785 1 55.41 78 ALA A N 1
ATOM 524 C CA . ALA A 1 78 ? -27.516 33.562 -2.646 1 55.41 78 ALA A CA 1
ATOM 525 C C . ALA A 1 78 ? -26.984 32.281 -1.982 1 55.41 78 ALA A C 1
ATOM 527 O O . ALA A 1 78 ? -25.797 31.984 -2.066 1 55.41 78 ALA A O 1
ATOM 528 N N . ALA A 1 79 ? -27.797 31.766 -1.158 1 67 79 ALA A N 1
ATOM 529 C CA . ALA A 1 79 ? -27.625 30.469 -0.491 1 67 79 ALA A CA 1
ATOM 530 C C . ALA A 1 79 ? -27.078 29.422 -1.451 1 67 79 ALA A C 1
ATOM 532 O O . ALA A 1 79 ? -27.609 29.234 -2.545 1 67 79 ALA A O 1
ATOM 533 N N . GLY A 1 80 ? -25.797 29.016 -1.308 1 75.44 80 GLY A N 1
ATOM 534 C CA . GLY A 1 80 ? -25.203 27.953 -2.104 1 75.44 80 GLY A CA 1
ATOM 535 C C . GLY A 1 80 ? -25.859 26.609 -1.866 1 75.44 80 GLY A C 1
ATOM 536 O O . GLY A 1 80 ? -26.797 26.5 -1.074 1 75.44 80 GLY A O 1
ATOM 537 N N . LEU A 1 81 ? -25.609 25.672 -2.732 1 80.19 81 LEU A N 1
ATOM 538 C CA . LEU A 1 81 ? -26.125 24.312 -2.639 1 80.19 81 LEU A CA 1
ATOM 539 C C . LEU A 1 81 ? -25.922 23.75 -1.236 1 80.19 81 LEU A C 1
ATOM 541 O O . LEU A 1 81 ? -26.766 23 -0.736 1 80.19 81 LEU A O 1
ATOM 545 N N . ALA A 1 82 ? -24.859 24.188 -0.654 1 82.06 82 ALA A N 1
ATOM 546 C CA . ALA A 1 82 ? -24.578 23.703 0.695 1 82.06 82 ALA A CA 1
ATOM 547 C C . ALA A 1 82 ? -25.625 24.203 1.685 1 82.06 82 ALA A C 1
ATOM 549 O O . ALA A 1 82 ? -26.031 23.484 2.594 1 82.06 82 ALA A O 1
ATOM 550 N N . ASP A 1 83 ? -26.078 25.312 1.498 1 84.31 83 ASP A N 1
ATOM 551 C CA . ASP A 1 83 ? -27.078 25.891 2.391 1 84.31 83 ASP A CA 1
ATOM 552 C C . ASP A 1 83 ? -28.438 25.188 2.217 1 84.31 83 ASP A C 1
ATOM 554 O O . ASP A 1 83 ? -29.172 25 3.188 1 84.31 83 ASP A O 1
ATOM 558 N N . VAL A 1 84 ? -28.688 24.812 1.069 1 79.25 84 VAL A N 1
ATOM 559 C CA . VAL A 1 84 ? -29.922 24.078 0.798 1 79.25 84 VAL A CA 1
ATOM 560 C C . VAL A 1 84 ? -29.875 22.734 1.506 1 79.25 84 VAL A C 1
ATOM 562 O O . VAL A 1 84 ? -30.859 22.328 2.133 1 79.25 84 VAL A O 1
ATOM 565 N N . ARG A 1 85 ? -28.75 22.062 1.375 1 83.88 85 ARG A N 1
ATOM 566 C CA . ARG A 1 85 ? -28.609 20.766 2.016 1 83.88 85 ARG A CA 1
ATOM 567 C C . ARG A 1 85 ? -28.672 20.891 3.533 1 83.88 85 ARG A C 1
ATOM 569 O O . ARG A 1 85 ? -29.172 20 4.215 1 83.88 85 ARG A O 1
ATOM 576 N N . LEU A 1 86 ? -28.188 21.969 4.062 1 84.94 86 LEU A N 1
ATOM 577 C CA . LEU A 1 86 ? -28.234 22.219 5.496 1 84.94 86 LEU A CA 1
ATOM 578 C C . LEU A 1 86 ? -29.688 22.344 5.973 1 84.94 86 LEU A C 1
ATOM 580 O O . LEU A 1 86 ? -30.047 21.812 7.02 1 84.94 86 LEU A O 1
ATOM 584 N N . ALA A 1 87 ? -30.438 23.078 5.199 1 78.62 87 ALA A N 1
ATOM 585 C CA . ALA A 1 87 ? -31.828 23.297 5.555 1 78.62 87 ALA A CA 1
ATOM 586 C C . ALA A 1 87 ? -32.625 21.984 5.52 1 78.62 87 ALA A C 1
ATOM 588 O O . ALA A 1 87 ? -33.5 21.766 6.348 1 78.62 87 ALA A O 1
ATOM 589 N N . GLN A 1 88 ? -32.281 21.094 4.676 1 79.56 88 GLN A N 1
ATOM 590 C CA . GLN A 1 88 ? -32.969 19.812 4.52 1 79.56 88 GLN A CA 1
ATOM 591 C C . GLN A 1 88 ? -32.656 18.875 5.68 1 79.56 88 GLN A C 1
ATOM 593 O O . GLN A 1 88 ? -33.438 17.984 6 1 79.56 88 GLN A O 1
ATOM 598 N N . ALA A 1 89 ? -31.5 19.094 6.316 1 81.5 89 ALA A N 1
ATOM 599 C CA . ALA A 1 89 ? -31.031 18.172 7.348 1 81.5 89 ALA A CA 1
ATOM 600 C C . ALA A 1 89 ? -31.547 18.578 8.727 1 81.5 89 ALA A C 1
ATOM 602 O O . ALA A 1 89 ? -31.359 17.844 9.703 1 81.5 89 ALA A O 1
ATOM 603 N N . GLN A 1 90 ? -32.219 19.656 8.828 1 79.62 90 GLN A N 1
ATOM 604 C CA . GLN A 1 90 ? -32.656 20.172 10.125 1 79.62 90 GLN A CA 1
ATOM 605 C C . GLN A 1 90 ? -33.656 19.234 10.781 1 79.62 90 GLN A C 1
ATOM 607 O O . GLN A 1 90 ? -33.656 19.062 12.008 1 79.62 90 GLN A O 1
ATOM 612 N N . ASP A 1 91 ? -34.438 18.406 9.953 1 79.38 91 ASP A N 1
ATOM 613 C CA . ASP A 1 91 ? -35.469 17.547 10.516 1 79.38 91 ASP A CA 1
ATOM 614 C C . ASP A 1 91 ? -35.031 16.078 10.461 1 79.38 91 ASP A C 1
ATOM 616 O O . ASP A 1 91 ? -35.844 15.18 10.766 1 79.38 91 ASP A O 1
ATOM 620 N N . ALA A 1 92 ? -33.812 15.852 10.125 1 85.38 92 ALA A N 1
ATOM 621 C CA . ALA A 1 92 ? -33.344 14.477 10.008 1 85.38 92 ALA A CA 1
ATOM 622 C C . ALA A 1 92 ? -33.062 13.875 11.375 1 85.38 92 ALA A C 1
ATOM 624 O O . ALA A 1 92 ? -32.688 14.602 12.305 1 85.38 92 ALA A O 1
ATOM 625 N N . PRO A 1 93 ? -33.344 12.57 11.508 1 84.5 93 PRO A N 1
ATOM 626 C CA . PRO A 1 93 ? -33 11.938 12.789 1 84.5 93 PRO A CA 1
ATOM 627 C C . PRO A 1 93 ? -31.5 11.977 13.094 1 84.5 93 PRO A C 1
ATOM 629 O O . PRO A 1 93 ? -30.688 11.883 12.18 1 84.5 93 PRO A O 1
ATOM 632 N N . GLU A 1 94 ? -31.25 12.148 14.398 1 92.44 94 GLU A N 1
ATOM 633 C CA . GLU A 1 94 ? -29.859 12.195 14.852 1 92.44 94 GLU A CA 1
ATOM 634 C C . GLU A 1 94 ? -29.281 10.789 14.992 1 92.44 94 GLU A C 1
ATOM 636 O O . GLU A 1 94 ? -29.938 9.891 15.539 1 92.44 94 GLU A O 1
ATOM 641 N N . ILE A 1 95 ? -28.172 10.523 14.445 1 94.81 95 ILE A N 1
ATOM 642 C CA . ILE A 1 95 ? -27.5 9.227 14.555 1 94.81 95 ILE A CA 1
ATOM 643 C C . ILE A 1 95 ? -26.359 9.312 15.562 1 94.81 95 ILE A C 1
ATOM 645 O O . ILE A 1 95 ? -25.625 10.305 15.594 1 94.81 95 ILE A O 1
ATOM 649 N N . THR A 1 96 ? -26.297 8.289 16.453 1 95.25 96 THR A N 1
ATOM 650 C CA . THR A 1 96 ? -25.203 8.219 17.406 1 95.25 96 THR A CA 1
ATOM 651 C C . THR A 1 96 ? -23.969 7.582 16.781 1 95.25 96 THR A C 1
ATOM 653 O O . THR A 1 96 ? -24.062 6.945 15.727 1 95.25 96 THR A O 1
ATOM 656 N N . LEU A 1 97 ? -22.859 7.836 17.422 1 95.75 97 LEU A N 1
ATOM 657 C CA . LEU A 1 97 ? -21.609 7.25 16.922 1 95.75 97 LEU A CA 1
ATOM 658 C C . LEU A 1 97 ? -21.719 5.73 16.875 1 95.75 97 LEU A C 1
ATOM 660 O O . LEU A 1 97 ? -21.328 5.109 15.875 1 95.75 97 LEU A O 1
ATOM 664 N N . GLU A 1 98 ? -22.25 5.125 17.906 1 94.19 98 GLU A N 1
ATOM 665 C CA . GLU A 1 98 ? -22.375 3.674 17.984 1 94.19 98 GLU A CA 1
ATOM 666 C C . GLU A 1 98 ? -23.297 3.143 16.891 1 94.19 98 GLU A C 1
ATOM 668 O O . GLU A 1 98 ? -22.984 2.146 16.234 1 94.19 98 GLU A O 1
ATOM 673 N N . ALA A 1 99 ? -24.328 3.85 16.672 1 94.94 99 ALA A N 1
ATOM 674 C CA . ALA A 1 99 ? -25.297 3.443 15.641 1 94.94 99 ALA A CA 1
ATOM 675 C C . ALA A 1 99 ? -24.703 3.58 14.242 1 94.94 99 ALA A C 1
ATOM 677 O O . ALA A 1 99 ? -24.953 2.748 13.367 1 94.94 99 ALA A O 1
ATOM 678 N N . ALA A 1 100 ? -23.953 4.617 14.062 1 96.81 100 ALA A N 1
ATOM 679 C CA . ALA A 1 100 ? -23.312 4.828 12.766 1 96.81 100 ALA A CA 1
ATOM 680 C C . ALA A 1 100 ? -22.312 3.707 12.453 1 96.81 100 ALA A C 1
ATOM 682 O O . ALA A 1 100 ? -22.297 3.178 11.336 1 96.81 100 ALA A O 1
ATOM 683 N N . VAL A 1 101 ? -21.594 3.326 13.461 1 96.75 101 VAL A N 1
ATOM 684 C CA . VAL A 1 101 ? -20.594 2.279 13.273 1 96.75 101 VAL A CA 1
ATOM 685 C C . VAL A 1 101 ? -21.281 0.947 13 1 96.75 101 VAL A C 1
ATOM 687 O O . VAL A 1 101 ? -20.891 0.214 12.086 1 96.75 101 VAL A O 1
ATOM 690 N N . LEU A 1 102 ? -22.312 0.655 13.734 1 96 102 LEU A N 1
ATOM 691 C CA . LEU A 1 102 ? -23.047 -0.597 13.562 1 96 102 LEU A CA 1
ATOM 692 C C . LEU A 1 102 ? -23.703 -0.653 12.188 1 96 102 LEU A C 1
ATOM 694 O O . LEU A 1 102 ? -23.672 -1.689 11.523 1 96 102 LEU A O 1
ATOM 698 N N . GLU A 1 103 ? -24.203 0.447 11.789 1 96.25 103 GLU A N 1
ATOM 699 C CA . GLU A 1 103 ? -24.859 0.5 10.484 1 96.25 103 GLU A CA 1
ATOM 700 C C . GLU A 1 103 ? -23.844 0.333 9.359 1 96.25 103 GLU A C 1
ATOM 702 O O . GLU A 1 103 ? -24.125 -0.344 8.367 1 96.25 103 GLU A O 1
ATOM 707 N N . ALA A 1 104 ? -22.703 0.982 9.477 1 97.38 104 ALA A N 1
ATOM 708 C CA . ALA A 1 104 ? -21.656 0.833 8.469 1 97.38 104 ALA A CA 1
ATOM 709 C C . ALA A 1 104 ? -21.203 -0.623 8.352 1 97.38 104 ALA A C 1
ATOM 711 O O . ALA A 1 104 ? -21.078 -1.149 7.246 1 97.38 104 ALA A O 1
ATOM 712 N N . LEU A 1 105 ? -21.062 -1.266 9.5 1 95.69 105 LEU A N 1
ATOM 713 C CA . LEU A 1 105 ? -20.594 -2.648 9.516 1 95.69 105 LEU A CA 1
ATOM 714 C C . LEU A 1 105 ? -21.656 -3.584 8.938 1 95.69 105 LEU A C 1
ATOM 716 O O . LEU A 1 105 ? -21.312 -4.598 8.32 1 95.69 105 LEU A O 1
ATOM 720 N N . GLN A 1 106 ? -22.859 -3.227 9.047 1 95.44 106 GLN A N 1
ATOM 721 C CA . GLN A 1 106 ? -23.953 -4.086 8.594 1 95.44 106 GLN A CA 1
ATOM 722 C C . GLN A 1 106 ? -24.234 -3.887 7.109 1 95.44 106 GLN A C 1
ATOM 724 O O . GLN A 1 106 ? -24.547 -4.844 6.398 1 95.44 106 GLN A O 1
ATOM 729 N N . ASN A 1 107 ? -24.062 -2.652 6.609 1 96.81 107 ASN A N 1
ATOM 730 C CA . ASN A 1 107 ? -24.594 -2.346 5.285 1 96.81 107 ASN A CA 1
ATOM 731 C C . ASN A 1 107 ? -23.484 -2.152 4.266 1 96.81 107 ASN A C 1
ATOM 733 O O . ASN A 1 107 ? -23.688 -2.322 3.064 1 96.81 107 ASN A O 1
ATOM 737 N N . ASN A 1 108 ? -22.297 -1.771 4.707 1 97.25 108 ASN A N 1
ATOM 738 C CA . ASN A 1 108 ? -21.219 -1.474 3.773 1 97.25 108 ASN A CA 1
ATOM 739 C C . ASN A 1 108 ? -20.766 -2.723 3.021 1 97.25 108 ASN A C 1
ATOM 741 O O . ASN A 1 108 ? -20.578 -3.781 3.623 1 97.25 108 ASN A O 1
ATOM 745 N N . PRO A 1 109 ? -20.547 -2.609 1.689 1 97.75 109 PRO A N 1
ATOM 746 C CA . PRO A 1 109 ? -20.188 -3.768 0.871 1 97.75 109 PRO A CA 1
ATOM 747 C C . PRO A 1 109 ? -18.75 -4.23 1.104 1 97.75 109 PRO A C 1
ATOM 749 O O . PRO A 1 109 ? -18.406 -5.375 0.796 1 97.75 109 PRO A O 1
ATOM 752 N N . THR A 1 110 ? -17.906 -3.408 1.618 1 96.5 110 THR A N 1
ATOM 753 C CA . THR A 1 110 ? -16.484 -3.734 1.734 1 96.5 110 THR A CA 1
ATOM 754 C C . THR A 1 110 ? -16.281 -4.918 2.674 1 96.5 110 THR A C 1
ATOM 756 O O . THR A 1 110 ? -15.656 -5.914 2.299 1 96.5 110 THR A O 1
ATOM 759 N N . PRO A 1 111 ? -16.844 -4.902 3.947 1 95.88 111 PRO A N 1
ATOM 760 C CA . PRO A 1 111 ? -16.703 -6.082 4.809 1 95.88 111 PRO A CA 1
ATOM 761 C C . PRO A 1 111 ? -17.438 -7.305 4.258 1 95.88 111 PRO A C 1
ATOM 763 O O . PRO A 1 111 ? -17 -8.438 4.473 1 95.88 111 PRO A O 1
ATOM 766 N N . LYS A 1 112 ? -18.484 -7.086 3.533 1 97.06 112 LYS A N 1
ATOM 767 C CA . LYS A 1 112 ? -19.203 -8.203 2.928 1 97.06 112 LYS A CA 1
ATOM 768 C C . LYS A 1 112 ? -18.359 -8.883 1.853 1 97.06 112 LYS A C 1
ATOM 770 O O . LYS A 1 112 ? -18.375 -10.109 1.729 1 97.06 112 LYS A O 1
ATOM 775 N N . ALA A 1 113 ? -17.688 -8.109 1.069 1 97.56 113 ALA A N 1
ATOM 776 C CA . ALA A 1 113 ? -16.781 -8.656 0.068 1 97.56 113 ALA A CA 1
ATOM 777 C C . ALA A 1 113 ? -15.656 -9.461 0.725 1 97.56 113 ALA A C 1
ATOM 779 O O . ALA A 1 113 ? -15.273 -10.523 0.227 1 97.56 113 ALA A O 1
ATOM 780 N N . ALA A 1 114 ? -15.133 -9.023 1.825 1 96.62 114 ALA A N 1
ATOM 781 C CA . ALA A 1 114 ? -14.086 -9.734 2.553 1 96.62 114 ALA A CA 1
ATOM 782 C C . ALA A 1 114 ? -14.609 -11.062 3.102 1 96.62 114 ALA A C 1
ATOM 784 O O . ALA A 1 114 ? -13.891 -12.062 3.1 1 96.62 114 ALA A O 1
ATOM 785 N N . ARG A 1 115 ? -15.844 -11.055 3.549 1 97.06 115 ARG A N 1
ATOM 786 C CA . ARG A 1 115 ? -16.453 -12.281 4.043 1 97.06 115 ARG A CA 1
ATOM 787 C C . ARG A 1 115 ? -16.672 -13.281 2.91 1 97.06 115 ARG A C 1
ATOM 789 O O . ARG A 1 115 ? -16.531 -14.492 3.102 1 97.06 115 ARG A O 1
ATOM 796 N N . ALA A 1 116 ? -17.016 -12.773 1.719 1 97.56 116 ALA A N 1
ATOM 797 C CA . ALA A 1 116 ? -17.172 -13.641 0.557 1 97.56 116 ALA A CA 1
ATOM 798 C C . ALA A 1 116 ? -15.844 -14.297 0.183 1 97.56 116 ALA A C 1
ATOM 800 O O . ALA A 1 116 ? -15.805 -15.469 -0.205 1 97.56 116 ALA A O 1
ATOM 801 N N . GLN A 1 117 ? -14.859 -13.547 0.299 1 97.56 117 GLN A N 1
ATOM 802 C CA . GLN A 1 117 ? -13.531 -14.109 0.047 1 97.56 117 GLN A CA 1
ATOM 803 C C . GLN A 1 117 ? -13.188 -15.188 1.074 1 97.56 117 GLN A C 1
ATOM 805 O O . GLN A 1 117 ? -12.539 -16.172 0.745 1 97.56 117 GLN A O 1
ATOM 810 N N . LEU A 1 118 ? -13.57 -14.977 2.336 1 97.69 118 LEU A N 1
ATOM 811 C CA . LEU A 1 118 ? -13.383 -15.984 3.375 1 97.69 118 LEU A CA 1
ATOM 812 C C . LEU A 1 118 ? -14.133 -17.266 3.031 1 97.69 118 LEU A C 1
ATOM 814 O O . LEU A 1 118 ? -13.602 -18.359 3.189 1 97.69 118 LEU A O 1
ATOM 818 N N . ASP A 1 119 ? -15.328 -17.094 2.453 1 97.81 119 ASP A N 1
ATOM 819 C CA . ASP A 1 119 ? -16.094 -18.25 2.033 1 97.81 119 ASP A CA 1
ATOM 820 C C . ASP A 1 119 ? -15.359 -19.047 0.951 1 97.81 119 ASP A C 1
ATOM 822 O O . ASP A 1 119 ? -15.336 -20.281 0.98 1 97.81 119 ASP A O 1
ATOM 826 N N . SER A 1 120 ? -14.805 -18.312 0.06 1 98 120 SER A N 1
ATOM 827 C CA . SER A 1 120 ? -14.016 -18.953 -0.985 1 98 120 SER A CA 1
ATOM 828 C C . SER A 1 120 ? -12.82 -19.703 -0.396 1 98 120 SER A C 1
ATOM 830 O O . SER A 1 120 ? -12.516 -20.828 -0.811 1 98 120 SER A O 1
ATOM 832 N N . ALA A 1 121 ? -12.148 -19.125 0.569 1 97.88 121 ALA A N 1
ATOM 833 C CA . ALA A 1 121 ? -10.992 -19.75 1.2 1 97.88 121 ALA A CA 1
ATOM 834 C C . ALA A 1 121 ? -11.398 -21 1.978 1 97.88 121 ALA A C 1
ATOM 836 O O . ALA A 1 121 ? -10.68 -22 1.99 1 97.88 121 ALA A O 1
ATOM 837 N N . LEU A 1 122 ? -12.547 -20.953 2.613 1 98 122 LEU A N 1
ATOM 838 C CA . LEU A 1 122 ? -13.062 -22.109 3.348 1 98 122 LEU A CA 1
ATOM 839 C C . LEU A 1 122 ? -13.391 -23.25 2.398 1 98 122 LEU A C 1
ATOM 841 O O . LEU A 1 122 ? -13.148 -24.422 2.723 1 98 122 LEU A O 1
ATOM 845 N N . ALA A 1 123 ? -13.883 -22.875 1.185 1 98.12 123 ALA A N 1
ATOM 846 C CA . ALA A 1 123 ? -14.195 -23.891 0.188 1 98.12 123 ALA A CA 1
ATOM 847 C C . ALA A 1 123 ? -12.93 -24.578 -0.302 1 98.12 123 ALA A C 1
ATOM 849 O O . ALA A 1 123 ? -12.953 -25.766 -0.638 1 98.12 123 ALA A O 1
ATOM 850 N N . ARG A 1 124 ? -11.859 -23.953 -0.27 1 97.94 124 ARG A N 1
ATOM 851 C CA . ARG A 1 124 ? -10.594 -24.516 -0.722 1 97.94 124 ARG A CA 1
ATOM 852 C C . ARG A 1 124 ? -10.117 -25.609 0.224 1 97.94 124 ARG A C 1
ATOM 854 O O . ARG A 1 124 ? -9.375 -26.516 -0.181 1 97.94 124 ARG A O 1
ATOM 861 N N . ILE A 1 125 ? -10.508 -25.578 1.51 1 97.94 125 ILE A N 1
ATOM 862 C CA . ILE A 1 125 ? -10.18 -26.641 2.449 1 97.94 125 ILE A CA 1
ATOM 863 C C . ILE A 1 125 ? -10.836 -27.938 1.993 1 97.94 125 ILE A C 1
ATOM 865 O O . ILE A 1 125 ? -10.211 -29.016 2.035 1 97.94 125 ILE A O 1
ATOM 869 N N . GLY A 1 126 ? -12.125 -27.766 1.484 1 97.56 126 GLY A N 1
ATOM 870 C CA . GLY A 1 126 ? -12.805 -28.938 0.948 1 97.56 126 GLY A CA 1
ATOM 871 C C . GLY A 1 126 ? -12.117 -29.531 -0.266 1 97.56 126 GLY A C 1
ATOM 872 O O . GLY A 1 126 ? -12.023 -30.75 -0.402 1 97.56 126 GLY A O 1
ATOM 873 N N . ILE A 1 127 ? -11.586 -28.719 -1.077 1 97 127 ILE A N 1
ATOM 874 C CA . ILE A 1 127 ? -10.852 -29.172 -2.256 1 97 127 ILE A CA 1
ATOM 875 C C . ILE A 1 127 ? -9.594 -29.922 -1.823 1 97 127 ILE A C 1
ATOM 877 O O . ILE A 1 127 ? -9.312 -31.016 -2.33 1 97 127 ILE A O 1
ATOM 881 N N . ALA A 1 128 ? -8.883 -29.391 -0.858 1 96.88 128 ALA A N 1
ATOM 882 C CA . ALA A 1 128 ? -7.668 -30.047 -0.369 1 96.88 128 ALA A CA 1
ATOM 883 C C . ALA A 1 128 ? -7.988 -31.375 0.316 1 96.88 128 ALA A C 1
ATOM 885 O O . ALA A 1 128 ? -7.277 -32.344 0.129 1 96.88 128 ALA A O 1
ATOM 886 N N . ARG A 1 129 ? -9.086 -31.453 1.02 1 96.06 129 ARG A N 1
ATOM 887 C CA . ARG A 1 129 ? -9.508 -32.656 1.716 1 96.06 129 ARG A CA 1
ATOM 888 C C . ARG A 1 129 ? -9.914 -33.75 0.726 1 96.06 129 ARG A C 1
ATOM 890 O O . ARG A 1 129 ? -9.672 -34.938 0.964 1 96.06 129 ARG A O 1
ATOM 897 N N . SER A 1 130 ? -10.477 -33.25 -0.398 1 96.81 130 SER A N 1
ATOM 898 C CA . SER A 1 130 ? -10.984 -34.188 -1.383 1 96.81 130 SER A CA 1
ATOM 899 C C . SER A 1 130 ? -9.852 -34.969 -2.035 1 96.81 130 SER A C 1
ATOM 901 O O . SER A 1 130 ? -10.07 -36.062 -2.561 1 96.81 130 SER A O 1
ATOM 903 N N . GLN A 1 131 ? -8.656 -34.531 -1.926 1 95.62 131 GLN A N 1
ATOM 904 C CA . GLN A 1 131 ? -7.508 -35.219 -2.52 1 95.62 131 GLN A CA 1
ATOM 905 C C . GLN A 1 131 ? -7.184 -36.5 -1.769 1 95.62 131 GLN A C 1
ATOM 907 O O . GLN A 1 131 ? -6.469 -37.375 -2.285 1 95.62 131 GLN A O 1
ATOM 912 N N . GLY A 1 132 ? -7.719 -36.688 -0.48 1 95.81 132 GLY A N 1
ATOM 913 C CA . GLY A 1 132 ? -7.496 -37.875 0.309 1 95.81 132 GLY A CA 1
ATOM 914 C C . GLY A 1 132 ? -8.695 -38.812 0.336 1 95.81 132 GLY A C 1
ATOM 915 O O . GLY A 1 132 ? -8.68 -39.812 1.019 1 95.81 132 GLY A O 1
ATOM 916 N N . LYS A 1 133 ? -9.703 -38.469 -0.477 1 96.5 133 LYS A N 1
ATOM 917 C CA . LYS A 1 133 ? -10.938 -39.25 -0.5 1 96.5 133 LYS A CA 1
ATOM 918 C C . LYS A 1 133 ? -11.031 -40.094 -1.771 1 96.5 133 LYS A C 1
ATOM 920 O O . LYS A 1 133 ? -10.336 -39.812 -2.752 1 96.5 133 LYS A O 1
ATOM 925 N N . PRO A 1 134 ? -11.797 -41.156 -1.797 1 96 134 PRO A N 1
ATOM 926 C CA . PRO A 1 134 ? -11.945 -42 -3 1 96 134 PRO A CA 1
ATOM 927 C C . PRO A 1 134 ? -12.641 -41.25 -4.141 1 96 134 PRO A C 1
ATOM 929 O O . PRO A 1 134 ? -13.453 -40.375 -3.895 1 96 134 PRO A O 1
ATOM 932 N N . THR A 1 135 ? -12.281 -41.562 -5.285 1 95.75 135 THR A N 1
ATOM 933 C CA . THR A 1 135 ? -12.953 -41.094 -6.496 1 95.75 135 THR A CA 1
ATOM 934 C C . THR A 1 135 ? -13.531 -42.281 -7.281 1 95.75 135 THR A C 1
ATOM 936 O O . THR A 1 135 ? -12.945 -43.344 -7.305 1 95.75 135 THR A O 1
ATOM 939 N N . ALA A 1 136 ? -14.711 -42.125 -7.738 1 95.62 136 ALA A N 1
ATOM 940 C CA . ALA A 1 136 ? -15.352 -43.125 -8.586 1 95.62 136 ALA A CA 1
ATOM 941 C C . ALA A 1 136 ? -15.656 -42.562 -9.969 1 95.62 136 ALA A C 1
ATOM 943 O O . ALA A 1 136 ? -16.359 -41.562 -10.094 1 95.62 136 ALA A O 1
ATOM 944 N N . ASN A 1 137 ? -15.164 -43.281 -11 1 94.69 137 ASN A N 1
ATOM 945 C CA . ASN A 1 137 ? -15.352 -42.844 -12.383 1 94.69 137 ASN A CA 1
ATOM 946 C C . ASN A 1 137 ? -16.031 -43.906 -13.227 1 94.69 137 ASN A C 1
ATOM 948 O O . ASN A 1 137 ? -15.664 -45.062 -13.18 1 94.69 137 ASN A O 1
ATOM 952 N N . LEU A 1 138 ? -17.062 -43.406 -13.953 1 92.94 138 LEU A N 1
ATOM 953 C CA . LEU A 1 138 ? -17.766 -44.281 -14.898 1 92.94 138 LEU A CA 1
ATOM 954 C C . LEU A 1 138 ? -17.328 -43.969 -16.328 1 92.94 138 LEU A C 1
ATOM 956 O O . LEU A 1 138 ? -17.234 -42.812 -16.734 1 92.94 138 LEU A O 1
ATOM 960 N N . GLY A 1 139 ? -16.906 -45.188 -17.016 1 92.12 139 GLY A N 1
ATOM 961 C CA . GLY A 1 139 ? -16.531 -45.094 -18.406 1 92.12 139 GLY A CA 1
ATOM 962 C C . GLY A 1 139 ? -17.266 -46.062 -19.312 1 92.12 139 GLY A C 1
ATOM 963 O O . GLY A 1 139 ? -17.578 -47.188 -18.906 1 92.12 139 GLY A O 1
ATOM 964 N N . ALA A 1 140 ? -17.719 -45.5 -20.516 1 90.44 140 ALA A N 1
ATOM 965 C CA . ALA A 1 140 ? -18.312 -46.312 -21.562 1 90.44 140 ALA A CA 1
ATOM 966 C C . ALA A 1 140 ? -17.672 -46.062 -22.922 1 90.44 140 ALA A C 1
ATOM 968 O O . ALA A 1 140 ? -17.391 -44.906 -23.25 1 90.44 140 ALA A O 1
ATOM 969 N N . SER A 1 141 ? -17.297 -47.188 -23.531 1 89.75 141 SER A N 1
ATOM 970 C CA . SER A 1 141 ? -16.672 -47.031 -24.844 1 89.75 141 SER A CA 1
ATOM 971 C C . SER A 1 141 ? -17.188 -48.062 -25.828 1 89.75 141 SER A C 1
ATOM 973 O O . SER A 1 141 ? -17.578 -49.188 -25.438 1 89.75 141 SER A O 1
ATOM 975 N N . SER A 1 142 ? -17.375 -47.688 -27.125 1 86.06 142 SER A N 1
ATOM 976 C CA . SER A 1 142 ? -17.609 -48.562 -28.266 1 86.06 142 SER A CA 1
ATOM 977 C C . SER A 1 142 ? -16.578 -48.312 -29.375 1 86.06 142 SER A C 1
ATOM 979 O O . SER A 1 142 ? -16.406 -47.188 -29.828 1 86.06 142 SER A O 1
ATOM 981 N N . GLN A 1 143 ? -15.906 -49.406 -29.625 1 86.31 143 GLN A N 1
ATOM 982 C CA . GLN A 1 143 ? -14.844 -49.281 -30.609 1 86.31 143 GLN A CA 1
ATOM 983 C C . GLN A 1 143 ? -15.016 -50.281 -31.75 1 86.31 143 GLN A C 1
ATOM 985 O O . GLN A 1 143 ? -15.391 -51.438 -31.516 1 86.31 143 GLN A O 1
ATOM 990 N N . TYR A 1 144 ? -14.891 -49.812 -32.969 1 83.12 144 TYR A N 1
ATOM 991 C CA . TYR A 1 144 ? -14.812 -50.656 -34.156 1 83.12 144 TYR A CA 1
ATOM 992 C C . TYR A 1 144 ? -13.414 -50.625 -34.781 1 83.12 144 TYR A C 1
ATOM 994 O O . TYR A 1 144 ? -12.852 -49.531 -34.969 1 83.12 144 TYR A O 1
ATOM 1002 N N . GLN A 1 145 ? -12.836 -51.75 -34.781 1 81.12 145 GLN A N 1
ATOM 1003 C CA . GLN A 1 145 ? -11.508 -51.844 -35.406 1 81.12 145 GLN A CA 1
ATOM 1004 C C . GLN A 1 145 ? -11.516 -52.781 -36.594 1 81.12 145 GLN A C 1
ATOM 1006 O O . GLN A 1 145 ? -12.156 -53.844 -36.562 1 81.12 145 GLN A O 1
ATOM 1011 N N . ARG A 1 146 ? -10.945 -52.281 -37.75 1 79.56 146 ARG A N 1
ATOM 1012 C CA . ARG A 1 146 ? -10.789 -53.094 -38.938 1 79.56 146 ARG A CA 1
ATOM 1013 C C . ARG A 1 146 ? -9.328 -53.156 -39.375 1 79.56 146 ARG A C 1
ATOM 1015 O O . ARG A 1 146 ? -8.648 -52.156 -39.438 1 79.56 146 ARG A O 1
ATOM 1022 N N . SER A 1 147 ? -8.695 -54.344 -39.219 1 73.75 147 SER A N 1
ATOM 1023 C CA . SER A 1 147 ? -7.352 -54.531 -39.75 1 73.75 147 SER A CA 1
ATOM 1024 C C . SER A 1 147 ? -7.371 -54.562 -41.281 1 73.75 147 SER A C 1
ATOM 1026 O O . SER A 1 147 ? -8.188 -55.25 -41.875 1 73.75 147 SER A O 1
ATOM 1028 N N . VAL A 1 148 ? -6.699 -53.406 -41.75 1 68.88 148 VAL A N 1
ATOM 1029 C CA . VAL A 1 148 ? -6.57 -53.312 -43.188 1 68.88 148 VAL A CA 1
ATOM 1030 C C . VAL A 1 148 ? -5.219 -53.844 -43.625 1 68.88 148 VAL A C 1
ATOM 1032 O O . VAL A 1 148 ? -4.18 -53.5 -43.062 1 68.88 148 VAL A O 1
ATOM 1035 N N . GLY A 1 149 ? -4.914 -55.094 -43.844 1 58.78 149 GLY A N 1
ATOM 1036 C CA . GLY A 1 149 ? -3.762 -55.75 -44.438 1 58.78 149 GLY A CA 1
ATOM 1037 C C . GLY A 1 149 ? -3.768 -57.25 -44.219 1 58.78 149 GLY A C 1
ATOM 1038 O O . GLY A 1 149 ? -4.59 -57.781 -43.469 1 58.78 149 GLY A O 1
ATOM 1039 N N . ASN A 1 150 ? -2.965 -57.969 -45.062 1 49.5 150 ASN A N 1
ATOM 1040 C CA . ASN A 1 150 ? -2.791 -59.406 -45.156 1 49.5 150 ASN A CA 1
ATOM 1041 C C . ASN A 1 150 ? -2.232 -60 -43.875 1 49.5 150 ASN A C 1
ATOM 1043 O O . ASN A 1 150 ? -1.028 -59.906 -43.594 1 49.5 150 ASN A O 1
ATOM 1047 N N . VAL A 1 151 ? -2.916 -59.625 -42.75 1 49.09 151 VAL A N 1
ATOM 1048 C CA . VAL A 1 151 ? -2.354 -60.312 -41.594 1 49.09 151 VAL A CA 1
ATOM 1049 C C . VAL A 1 151 ? -2.455 -61.844 -41.812 1 49.09 151 VAL A C 1
ATOM 1051 O O . VAL A 1 151 ? -3.539 -62.344 -42.094 1 49.09 151 VAL A O 1
ATOM 1054 N N . ASN A 1 152 ? -1.402 -62.469 -42.438 1 39.34 152 ASN A N 1
ATOM 1055 C CA . ASN A 1 152 ? -1.307 -63.938 -42.406 1 39.34 152 ASN A CA 1
ATOM 1056 C C . ASN A 1 152 ? -1.465 -64.5 -41 1 39.34 152 ASN A C 1
ATOM 1058 O O . ASN A 1 152 ? -0.604 -64.25 -40.125 1 39.34 152 ASN A O 1
ATOM 1062 N N . ASN A 1 153 ? -2.678 -64.375 -40.438 1 40.38 153 ASN A N 1
ATOM 1063 C CA . ASN A 1 153 ? -2.889 -65.125 -39.25 1 40.38 153 ASN A CA 1
ATOM 1064 C C . ASN A 1 153 ? -2.469 -66.625 -39.438 1 40.38 153 ASN A C 1
ATOM 1066 O O . ASN A 1 153 ? -3.26 -67.438 -39.906 1 40.38 153 ASN A O 1
ATOM 1070 N N . GLY A 1 154 ? -1.236 -66.875 -40 1 35.66 154 GLY A N 1
ATOM 1071 C CA . GLY A 1 154 ? -0.826 -68.312 -40.062 1 35.66 154 GLY A CA 1
ATOM 1072 C C . GLY A 1 154 ? -0.932 -69 -38.719 1 35.66 154 GLY A C 1
ATOM 1073 O O . GLY A 1 154 ? -0.196 -68.688 -37.781 1 35.66 154 GLY A O 1
ATOM 1074 N N . SER A 1 155 ? -2.164 -69.25 -38.281 1 37.25 155 SER A N 1
ATOM 1075 C CA . SER A 1 155 ? -2.25 -70.312 -37.312 1 37.25 155 SER A CA 1
ATOM 1076 C C . SER A 1 155 ? -1.603 -71.625 -37.844 1 37.25 155 SER A C 1
ATOM 1078 O O . SER A 1 155 ? -1.963 -72.062 -38.906 1 37.25 155 SER A O 1
ATOM 1080 N N . THR A 1 156 ? -0.248 -71.75 -37.719 1 32.72 156 THR A N 1
ATOM 1081 C CA . THR A 1 156 ? 0.37 -73 -38 1 32.72 156 THR A CA 1
ATOM 1082 C C . THR A 1 156 ? -0.208 -74.125 -37.094 1 32.72 156 THR A C 1
ATOM 1084 O O . THR A 1 156 ? -0.104 -74.062 -35.875 1 32.72 156 THR A O 1
ATOM 1087 N N . THR A 1 157 ? -1.418 -74.688 -37.375 1 31.84 157 THR A N 1
ATOM 1088 C CA . THR A 1 157 ? -1.829 -75.938 -36.75 1 31.84 157 THR A CA 1
ATOM 1089 C C . THR A 1 157 ? -0.91 -77.062 -37.188 1 31.84 157 THR A C 1
ATOM 1091 O O . THR A 1 157 ? -0.752 -77.312 -38.375 1 31.84 157 THR A O 1
ATOM 1094 N N . THR A 1 158 ? 0.251 -77.25 -36.469 1 30.31 158 THR A N 1
ATOM 1095 C CA . THR A 1 158 ? 1.074 -78.438 -36.719 1 30.31 158 THR A CA 1
ATOM 1096 C C . THR A 1 158 ? 0.29 -79.688 -36.406 1 30.31 158 THR A C 1
ATOM 1098 O O . THR A 1 158 ? -0.202 -79.875 -35.312 1 30.31 158 THR A O 1
ATOM 1101 N N . THR A 1 159 ? -0.589 -80.188 -37.25 1 29.77 159 THR A N 1
ATOM 1102 C CA . THR A 1 159 ? -1.257 -81.5 -37.125 1 29.77 159 THR A CA 1
ATOM 1103 C C . THR A 1 159 ? -0.247 -82.625 -37.188 1 29.77 159 THR A C 1
ATOM 1105 O O . THR A 1 159 ? -0.626 -83.812 -37.344 1 29.77 159 THR A O 1
ATOM 1108 N N . GLY A 1 160 ? 1.074 -82.5 -36.781 1 28.98 160 GLY A N 1
ATOM 1109 C CA . GLY A 1 160 ? 1.916 -83.625 -37.156 1 28.98 160 GLY A CA 1
ATOM 1110 C C . GLY A 1 160 ? 1.577 -84.938 -36.406 1 28.98 160 GLY A C 1
ATOM 1111 O O . GLY A 1 160 ? 1.97 -85.125 -35.25 1 28.98 160 GLY A O 1
ATOM 1112 N N . THR A 1 161 ? 0.336 -85.438 -36.156 1 29 161 THR A N 1
ATOM 1113 C CA . THR A 1 161 ? 0.383 -86.75 -35.5 1 29 161 THR A CA 1
ATOM 1114 C C . THR A 1 161 ? 0.921 -87.812 -36.438 1 29 161 THR A C 1
ATOM 1116 O O . THR A 1 161 ? 0.207 -88.25 -37.312 1 29 161 THR A O 1
ATOM 1119 N N . GLY A 1 162 ? 2.047 -87.625 -37.125 1 28.09 162 GLY A N 1
ATOM 1120 C CA . GLY A 1 162 ? 2.473 -88.75 -38 1 28.09 162 GLY A CA 1
ATOM 1121 C C . GLY A 1 162 ? 2.713 -90.062 -37.219 1 28.09 162 GLY A C 1
ATOM 1122 O O . GLY A 1 162 ? 3.666 -90.125 -36.438 1 28.09 162 GLY A O 1
ATOM 1123 N N . THR A 1 163 ? 1.827 -90.688 -36.656 1 28.47 163 THR A N 1
ATOM 1124 C CA . THR A 1 163 ? 2.191 -92.062 -36.281 1 28.47 163 THR A CA 1
ATOM 1125 C C . THR A 1 163 ? 2.582 -92.875 -37.5 1 28.47 163 THR A C 1
ATOM 1127 O O . THR A 1 163 ? 2.664 -94.125 -37.438 1 28.47 163 THR A O 1
ATOM 1130 N N . GLY A 1 164 ? 2.879 -92.375 -38.781 1 23.03 164 GLY A N 1
ATOM 1131 C CA . GLY A 1 164 ? 3.305 -93.312 -39.781 1 23.03 164 GLY A CA 1
ATOM 1132 C C . GLY A 1 164 ? 4.512 -94.125 -39.344 1 23.03 164 GLY A C 1
ATOM 1133 O O . GLY A 1 164 ? 5.262 -93.688 -38.469 1 23.03 164 GLY A O 1
ATOM 1134 N N . THR A 1 165 ? 4.582 -95.5 -39.469 1 27.67 165 THR A N 1
ATOM 1135 C CA . THR A 1 165 ? 5.602 -96.375 -40.031 1 27.67 165 THR A CA 1
ATOM 1136 C C . THR A 1 165 ? 6.395 -95.625 -41.125 1 27.67 165 THR A C 1
ATOM 1138 O O . THR A 1 165 ? 7.34 -94.938 -40.844 1 27.67 165 THR A O 1
ATOM 1141 N N . GLY A 1 166 ? 6.605 -96.25 -42.469 1 25.52 166 GLY A N 1
ATOM 1142 C CA . GLY A 1 166 ? 7.699 -95.812 -43.344 1 25.52 166 GLY A CA 1
ATOM 1143 C C . GLY A 1 166 ? 7.727 -94.312 -43.594 1 25.52 166 GLY A C 1
ATOM 1144 O O . GLY A 1 166 ? 8.742 -93.688 -43.375 1 25.52 166 GLY A O 1
ATOM 1145 N N . THR A 1 167 ? 7.137 -94 -44.875 1 25.14 167 THR A N 1
ATOM 1146 C CA . THR A 1 167 ? 7.52 -93.062 -45.906 1 25.14 167 THR A CA 1
ATOM 1147 C C . THR A 1 167 ? 7.32 -91.625 -45.406 1 25.14 167 THR A C 1
ATOM 1149 O O . THR A 1 167 ? 6.621 -91.375 -44.406 1 25.14 167 THR A O 1
ATOM 1152 N N . ASP A 1 168 ? 7.508 -90.625 -46.406 1 26.75 168 ASP A N 1
ATOM 1153 C CA . ASP A 1 168 ? 7.703 -89.188 -46.562 1 26.75 168 ASP A CA 1
ATOM 1154 C C . ASP A 1 168 ? 6.531 -88.375 -45.969 1 26.75 168 ASP A C 1
ATOM 1156 O O . ASP A 1 168 ? 5.508 -88.188 -46.656 1 26.75 168 ASP A O 1
ATOM 1160 N N . GLY A 1 169 ? 6.062 -88.75 -44.906 1 29.28 169 GLY A N 1
ATOM 1161 C CA . GLY A 1 169 ? 4.875 -88.125 -44.344 1 29.28 169 GLY A CA 1
ATOM 1162 C C . GLY A 1 169 ? 4.98 -86.562 -44.312 1 29.28 169 GLY A C 1
ATOM 1163 O O . GLY A 1 169 ? 5.625 -86 -43.438 1 29.28 169 GLY A O 1
ATOM 1164 N N . THR A 1 170 ? 5.25 -85.938 -45.594 1 29.88 170 THR A N 1
ATOM 1165 C CA . THR A 1 170 ? 5.215 -84.5 -45.875 1 29.88 170 THR A CA 1
ATOM 1166 C C . THR A 1 170 ? 3.979 -83.875 -45.25 1 29.88 170 THR A C 1
ATOM 1168 O O . THR A 1 170 ? 2.85 -84.188 -45.656 1 29.88 170 THR A O 1
ATOM 1171 N N . GLY A 1 171 ? 3.824 -84 -44 1 31.27 171 GLY A N 1
ATOM 1172 C CA . GLY A 1 171 ? 2.729 -83.25 -43.406 1 31.27 171 GLY A CA 1
ATOM 1173 C C . GLY A 1 171 ? 2.605 -81.875 -43.938 1 31.27 171 GLY A C 1
ATOM 1174 O O . GLY A 1 171 ? 3.605 -81.125 -44.094 1 31.27 171 GLY A O 1
ATOM 1175 N N . THR A 1 172 ? 1.853 -81.812 -45.125 1 31.22 172 THR A N 1
ATOM 1176 C CA . THR A 1 172 ? 1.524 -80.562 -45.812 1 31.22 172 THR A CA 1
ATOM 1177 C C . THR A 1 172 ? 1.012 -79.562 -44.812 1 31.22 172 THR A C 1
ATOM 1179 O O . THR A 1 172 ? 0.093 -79.812 -44.031 1 31.22 172 THR A O 1
ATOM 1182 N N . VAL A 1 173 ? 1.961 -78.812 -44.25 1 35.5 173 VAL A N 1
ATOM 1183 C CA . VAL A 1 173 ? 1.63 -77.562 -43.562 1 35.5 173 VAL A CA 1
ATOM 1184 C C . VAL A 1 173 ? 0.706 -76.688 -44.469 1 35.5 173 VAL A C 1
ATOM 1186 O O . VAL A 1 173 ? 1.092 -76.312 -45.562 1 35.5 173 VAL A O 1
ATOM 1189 N N . VAL A 1 174 ? -0.537 -77.25 -44.719 1 32.97 174 VAL A N 1
ATOM 1190 C CA . VAL A 1 174 ? -1.43 -76.375 -45.438 1 32.97 174 VAL A CA 1
ATOM 1191 C C . VAL A 1 174 ? -1.622 -75.062 -44.656 1 32.97 174 VAL A C 1
ATOM 1193 O O . VAL A 1 174 ? -2.078 -75.062 -43.531 1 32.97 174 VAL A O 1
ATOM 1196 N N . THR A 1 175 ? -0.694 -74.125 -44.844 1 35 175 THR A N 1
ATOM 1197 C CA . THR A 1 175 ? -0.942 -72.75 -44.469 1 35 175 THR A CA 1
ATOM 1198 C C . THR A 1 175 ? -2.234 -72.25 -45.125 1 35 175 THR A C 1
ATOM 1200 O O . THR A 1 175 ? -2.365 -72.25 -46.344 1 35 175 THR A O 1
ATOM 1203 N N . THR A 1 176 ? -3.389 -72.812 -44.844 1 35.25 176 THR A N 1
ATOM 1204 C CA . THR A 1 176 ? -4.551 -72.188 -45.406 1 35.25 176 THR A CA 1
ATOM 1205 C C . THR A 1 176 ? -4.434 -70.688 -45.25 1 35.25 176 THR A C 1
ATOM 1207 O O . THR A 1 176 ? -4.074 -70.188 -44.188 1 35.25 176 THR A O 1
ATOM 1210 N N . GLY A 1 177 ? -3.803 -70.062 -46.281 1 37.53 177 GLY A N 1
ATOM 1211 C CA . GLY A 1 177 ? -3.883 -68.625 -46.469 1 37.53 177 GLY A CA 1
ATOM 1212 C C . GLY A 1 177 ? -5.242 -68.062 -46.125 1 37.53 177 GLY A C 1
ATOM 1213 O O . GLY A 1 177 ? -6.16 -68.062 -46.938 1 37.53 177 GLY A O 1
ATOM 1214 N N . GLY A 1 178 ? -5.898 -68.5 -45.094 1 38.09 178 GLY A N 1
ATOM 1215 C CA . GLY A 1 178 ? -7.125 -67.75 -44.938 1 38.09 178 GLY A CA 1
ATOM 1216 C C . GLY A 1 178 ? -6.938 -66.25 -45.188 1 38.09 178 GLY A C 1
ATOM 1217 O O . GLY A 1 178 ? -5.902 -65.688 -44.844 1 38.09 178 GLY A O 1
ATOM 1218 N N . GLY A 1 179 ? -7.273 -65.812 -46.469 1 41.88 179 GLY A N 1
ATOM 1219 C CA . GLY A 1 179 ? -7.457 -64.438 -46.75 1 41.88 179 GLY A CA 1
ATOM 1220 C C . GLY A 1 179 ? -7.73 -63.594 -45.531 1 41.88 179 GLY A C 1
ATOM 1221 O O . GLY A 1 179 ? -8.367 -64.062 -44.562 1 41.88 179 GLY A O 1
ATOM 1222 N N . GLY A 1 180 ? -6.75 -62.938 -45.125 1 46.12 180 GLY A N 1
ATOM 1223 C CA . GLY A 1 180 ? -6.898 -61.906 -44.094 1 46.12 180 GLY A CA 1
ATOM 1224 C C . GLY A 1 180 ? -8.266 -61.25 -44.094 1 46.12 180 GLY A C 1
ATOM 1225 O O . GLY A 1 180 ? -8.594 -60.5 -45 1 46.12 180 GLY A O 1
ATOM 1226 N N . ARG A 1 181 ? -9.297 -62.125 -43.906 1 48.69 181 ARG A N 1
ATOM 1227 C CA . ARG A 1 181 ? -10.586 -61.469 -43.75 1 48.69 181 ARG A CA 1
ATOM 1228 C C . ARG A 1 181 ? -10.445 -60.188 -42.938 1 48.69 181 ARG A C 1
ATOM 1230 O O . ARG A 1 181 ? -9.688 -60.125 -41.969 1 48.69 181 ARG A O 1
ATOM 1237 N N . ASN A 1 182 ? -10.594 -59.031 -43.656 1 54.91 182 ASN A N 1
ATOM 1238 C CA . ASN A 1 182 ? -10.945 -57.75 -43.094 1 54.91 182 ASN A CA 1
ATOM 1239 C C . ASN A 1 182 ? -11.875 -57.906 -41.906 1 54.91 182 ASN A C 1
ATOM 1241 O O . ASN A 1 182 ? -13.094 -57.969 -42.062 1 54.91 182 ASN A O 1
ATOM 1245 N N . SER A 1 183 ? -11.562 -58.656 -40.906 1 64.81 183 SER A N 1
ATOM 1246 C CA . SER A 1 183 ? -12.508 -58.844 -39.812 1 64.81 183 SER A CA 1
ATOM 1247 C C . SER A 1 183 ? -12.555 -57.594 -38.906 1 64.81 183 SER A C 1
ATOM 1249 O O . SER A 1 183 ? -11.516 -57.094 -38.5 1 64.81 183 SER A O 1
ATOM 1251 N N . GLY A 1 184 ? -13.648 -56.75 -39.25 1 72.38 184 GLY A N 1
ATOM 1252 C CA . GLY A 1 184 ? -13.969 -55.688 -38.312 1 72.38 184 GLY A CA 1
ATOM 1253 C C . GLY A 1 184 ? -14.484 -56.219 -36.969 1 72.38 184 GLY A C 1
ATOM 1254 O O . GLY A 1 184 ? -15.094 -57.312 -36.938 1 72.38 184 GLY A O 1
ATOM 1255 N N . SER A 1 185 ? -13.812 -55.969 -35.969 1 77.5 185 SER A N 1
ATOM 1256 C CA . SER A 1 185 ? -14.312 -56.344 -34.656 1 77.5 185 SER A CA 1
ATOM 1257 C C . SER A 1 185 ? -14.805 -55.125 -33.875 1 77.5 185 SER A C 1
ATOM 1259 O O . SER A 1 185 ? -14.219 -54.062 -33.969 1 77.5 185 SER A O 1
ATOM 1261 N N . ARG A 1 186 ? -16.172 -55.25 -33.438 1 81 186 ARG A N 1
ATOM 1262 C CA . ARG A 1 186 ? -16.719 -54.25 -32.531 1 81 186 ARG A CA 1
ATOM 1263 C C . ARG A 1 186 ? -16.531 -54.656 -31.062 1 81 186 ARG A C 1
ATOM 1265 O O . ARG A 1 186 ? -16.656 -55.844 -30.734 1 81 186 ARG A O 1
ATOM 1272 N N . SER A 1 187 ? -16.031 -53.812 -30.297 1 82.69 187 SER A N 1
ATOM 1273 C CA . SER A 1 187 ? -15.898 -54.094 -28.875 1 82.69 187 SER A CA 1
ATOM 1274 C C . SER A 1 187 ? -16.547 -52.969 -28.047 1 82.69 187 SER A C 1
ATOM 1276 O O . SER A 1 187 ? -16.328 -51.781 -28.328 1 82.69 187 SER A O 1
ATOM 1278 N N . ASP A 1 188 ? -17.625 -53.406 -27.188 1 86.19 188 ASP A N 1
ATOM 1279 C CA . ASP A 1 188 ? -18.234 -52.5 -26.219 1 86.19 188 ASP A CA 1
ATOM 1280 C C . ASP A 1 188 ? -17.703 -52.75 -24.812 1 86.19 188 ASP A C 1
ATOM 1282 O O . ASP A 1 188 ? -17.469 -53.906 -24.438 1 86.19 188 ASP A O 1
ATOM 1286 N N . GLN A 1 189 ? -17.438 -51.688 -24.234 1 89.56 189 GLN A N 1
ATOM 1287 C CA . GLN A 1 189 ? -16.906 -51.844 -22.891 1 89.56 189 GLN A CA 1
ATOM 1288 C C . GLN A 1 189 ? -17.547 -50.844 -21.922 1 89.56 189 GLN A C 1
ATOM 1290 O O . GLN A 1 189 ? -17.781 -49.688 -22.297 1 89.56 189 GLN A O 1
ATOM 1295 N N . LEU A 1 190 ? -18.062 -51.281 -20.703 1 89.81 190 LEU A N 1
ATOM 1296 C CA . LEU A 1 190 ? -18.469 -50.5 -19.547 1 89.81 190 LEU A CA 1
ATOM 1297 C C . LEU A 1 190 ? -17.516 -50.719 -18.375 1 89.81 190 LEU A C 1
ATOM 1299 O O . LEU A 1 190 ? -17.219 -51.844 -18.016 1 89.81 190 LEU A O 1
ATOM 1303 N N . SER A 1 191 ? -16.984 -49.625 -17.922 1 92.44 191 SER A N 1
ATOM 1304 C CA . SER A 1 191 ? -16.016 -49.781 -16.828 1 92.44 191 SER A CA 1
ATOM 1305 C C . SER A 1 191 ? -16.375 -48.875 -15.656 1 92.44 191 SER A C 1
ATOM 1307 O O . SER A 1 191 ? -16.859 -47.75 -15.852 1 92.44 191 SER A O 1
ATOM 1309 N N . LEU A 1 192 ? -16.266 -49.312 -14.398 1 92.06 192 LEU A N 1
ATOM 1310 C CA . LEU A 1 192 ? -16.312 -48.562 -13.133 1 92.06 192 LEU A CA 1
ATOM 1311 C C . LEU A 1 192 ? -14.961 -48.656 -12.422 1 92.06 192 LEU A C 1
ATOM 1313 O O . LEU A 1 192 ? -14.477 -49.75 -12.133 1 92.06 192 LEU A O 1
ATOM 1317 N N . ASN A 1 193 ? -14.391 -47.5 -12.227 1 94.25 193 ASN A N 1
ATOM 1318 C CA . ASN A 1 193 ? -13.094 -47.469 -11.555 1 94.25 193 ASN A CA 1
ATOM 1319 C C . ASN A 1 193 ? -13.164 -46.625 -10.273 1 94.25 193 ASN A C 1
ATOM 1321 O O . ASN A 1 193 ? -13.531 -45.469 -10.312 1 94.25 193 ASN A O 1
ATOM 1325 N N . VAL A 1 194 ? -12.891 -47.219 -9.133 1 94.75 194 VAL A N 1
ATOM 1326 C CA . VAL A 1 194 ? -12.797 -46.531 -7.84 1 94.75 194 VAL A CA 1
ATOM 1327 C C . VAL A 1 194 ? -11.344 -46.5 -7.383 1 94.75 194 VAL A C 1
ATOM 1329 O O . VAL A 1 194 ? -10.656 -47.5 -7.371 1 94.75 194 VAL A O 1
ATOM 1332 N N . SER A 1 195 ? -10.898 -45.312 -7.121 1 95.75 195 SER A N 1
ATOM 1333 C CA . SER A 1 195 ? -9.523 -45.156 -6.668 1 95.75 195 SER A CA 1
ATOM 1334 C C . SER A 1 195 ? -9.469 -44.406 -5.332 1 95.75 195 SER A C 1
ATOM 1336 O O . SER A 1 195 ? -10.227 -43.469 -5.102 1 95.75 195 SER A O 1
ATOM 1338 N N . LEU A 1 196 ? -8.641 -44.844 -4.359 1 95.94 196 LEU A N 1
ATOM 1339 C CA . LEU A 1 196 ? -8.453 -44.281 -3.029 1 95.94 196 LEU A CA 1
ATOM 1340 C C . LEU A 1 196 ? -6.969 -44.062 -2.734 1 95.94 196 LEU A C 1
ATOM 1342 O O . LEU A 1 196 ? -6.215 -45.062 -2.633 1 95.94 196 LEU A O 1
ATOM 1346 N N . PRO A 1 197 ? -6.621 -42.812 -2.646 1 95.81 197 PRO A N 1
ATOM 1347 C CA . PRO A 1 197 ? -5.238 -42.625 -2.205 1 95.81 197 PRO A CA 1
ATOM 1348 C C . PRO A 1 197 ? -5.008 -43.094 -0.767 1 95.81 197 PRO A C 1
ATOM 1350 O O . PRO A 1 197 ? -5.711 -42.656 0.146 1 95.81 197 PRO A O 1
ATOM 1353 N N . VAL A 1 198 ? -4.031 -43.938 -0.598 1 95.5 198 VAL A N 1
ATOM 1354 C CA . VAL A 1 198 ? -3.758 -44.5 0.718 1 95.5 198 VAL A CA 1
ATOM 1355 C C . VAL A 1 198 ? -2.592 -43.75 1.366 1 95.5 198 VAL A C 1
ATOM 1357 O O . VAL A 1 198 ? -2.621 -43.469 2.564 1 95.5 198 VAL A O 1
ATOM 1360 N N . PHE A 1 199 ? -1.579 -43.562 0.579 1 95.81 199 PHE A N 1
ATOM 1361 C CA . PHE A 1 199 ? -0.399 -42.844 1.038 1 95.81 199 PHE A CA 1
ATOM 1362 C C . PHE A 1 199 ? 0.097 -41.875 -0.034 1 95.81 199 PHE A C 1
ATOM 1364 O O . PHE A 1 199 ? 0.383 -42.281 -1.161 1 95.81 199 PHE A O 1
ATOM 1371 N N . THR A 1 200 ? 0.149 -40.625 0.323 1 95.94 200 THR A N 1
ATOM 1372 C CA . THR A 1 200 ? 0.535 -39.625 -0.651 1 95.94 200 THR A CA 1
ATOM 1373 C C . THR A 1 200 ? 1.771 -38.844 -0.179 1 95.94 200 THR A C 1
ATOM 1375 O O . THR A 1 200 ? 1.937 -37.688 -0.492 1 95.94 200 THR A O 1
ATOM 1378 N N . GLY A 1 201 ? 2.598 -39.469 0.793 1 95.94 201 GLY A N 1
ATOM 1379 C CA . GLY A 1 201 ? 3.828 -38.844 1.263 1 95.94 201 GLY A CA 1
ATOM 1380 C C . GLY A 1 201 ? 3.59 -37.594 2.086 1 95.94 201 GLY A C 1
ATOM 1381 O O . GLY A 1 201 ? 4.484 -36.75 2.225 1 95.94 201 GLY A O 1
ATOM 1382 N N . GLY A 1 202 ? 2.393 -37.312 2.508 1 96.81 202 GLY A N 1
ATOM 1383 C CA . GLY A 1 202 ? 2.047 -36.156 3.309 1 96.81 202 GLY A CA 1
ATOM 1384 C C . GLY A 1 202 ? 1.464 -35 2.488 1 96.81 202 GLY A C 1
ATOM 1385 O O . GLY A 1 202 ? 1.173 -33.938 3.021 1 96.81 202 GLY A O 1
ATOM 1386 N N . ARG A 1 203 ? 1.346 -35.156 1.164 1 96.88 203 ARG A N 1
ATOM 1387 C CA . ARG A 1 203 ? 0.836 -34.094 0.28 1 96.88 203 ARG A CA 1
ATOM 1388 C C . ARG A 1 203 ? -0.569 -33.688 0.689 1 96.88 203 ARG A C 1
ATOM 1390 O O . ARG A 1 203 ? -0.842 -32.5 0.84 1 96.88 203 ARG A O 1
ATOM 1397 N N . VAL A 1 204 ? -1.446 -34.656 0.899 1 97.12 204 VAL A N 1
ATOM 1398 C CA . VAL A 1 204 ? -2.838 -34.344 1.219 1 97.12 204 VAL A CA 1
ATOM 1399 C C . VAL A 1 204 ? -2.922 -33.656 2.58 1 97.12 204 VAL A C 1
ATOM 1401 O O . VAL A 1 204 ? -3.588 -32.656 2.725 1 97.12 204 VAL A O 1
ATOM 1404 N N . LYS A 1 205 ? -2.232 -34.25 3.59 1 97.5 205 LYS A N 1
ATOM 1405 C CA . LYS A 1 205 ? -2.236 -33.688 4.934 1 97.5 205 LYS A CA 1
ATOM 1406 C C . LYS A 1 205 ? -1.7 -32.25 4.926 1 97.5 205 LYS A C 1
ATOM 1408 O O . LYS A 1 205 ? -2.32 -31.344 5.488 1 97.5 205 LYS A O 1
ATOM 1413 N N . ASN A 1 206 ? -0.571 -32.062 4.25 1 98.25 206 ASN A N 1
ATOM 1414 C CA . ASN A 1 206 ? 0.057 -30.75 4.234 1 98.25 206 ASN A CA 1
ATOM 1415 C C . ASN A 1 206 ? -0.733 -29.766 3.381 1 98.25 206 ASN A C 1
ATOM 1417 O O . ASN A 1 206 ? -0.814 -28.578 3.707 1 98.25 206 ASN A O 1
ATOM 1421 N N . SER A 1 207 ? -1.36 -30.203 2.273 1 98 207 SER A N 1
ATOM 1422 C CA . SER A 1 207 ? -2.205 -29.328 1.457 1 98 207 SER A CA 1
ATOM 1423 C C . SER A 1 207 ? -3.438 -28.875 2.229 1 98 207 SER A C 1
ATOM 1425 O O . SER A 1 207 ? -3.863 -27.719 2.102 1 98 207 SER A O 1
ATOM 1427 N N . ARG A 1 208 ? -4.004 -29.797 3.016 1 98.19 208 ARG A N 1
ATOM 1428 C CA . ARG A 1 208 ? -5.145 -29.422 3.852 1 98.19 208 ARG A CA 1
ATOM 1429 C C . ARG A 1 208 ? -4.746 -28.391 4.902 1 98.19 208 ARG A C 1
ATOM 1431 O O . ARG A 1 208 ? -5.438 -27.391 5.09 1 98.19 208 ARG A O 1
ATOM 1438 N N . ARG A 1 209 ? -3.654 -28.672 5.539 1 98.5 209 ARG A N 1
ATOM 1439 C CA . ARG A 1 209 ? -3.191 -27.75 6.57 1 98.5 209 ARG A CA 1
ATOM 1440 C C . ARG A 1 209 ? -2.828 -26.391 5.969 1 98.5 209 ARG A C 1
ATOM 1442 O O . ARG A 1 209 ? -3.029 -25.359 6.598 1 98.5 209 ARG A O 1
ATOM 1449 N N . GLN A 1 210 ? -2.246 -26.391 4.727 1 98.44 210 GLN A N 1
ATOM 1450 C CA . GLN A 1 210 ? -1.969 -25.156 4 1 98.44 210 GLN A CA 1
ATOM 1451 C C . GLN A 1 210 ? -3.252 -24.359 3.74 1 98.44 210 GLN A C 1
ATOM 1453 O O . GLN A 1 210 ? -3.305 -23.156 3.975 1 98.44 210 GLN A O 1
ATOM 1458 N N . ALA A 1 211 ? -4.262 -25.062 3.322 1 98.38 211 ALA A N 1
ATOM 1459 C CA . ALA A 1 211 ? -5.547 -24.422 3.031 1 98.38 211 ALA A CA 1
ATOM 1460 C C . ALA A 1 211 ? -6.191 -23.891 4.305 1 98.38 211 ALA A C 1
ATOM 1462 O O . ALA A 1 211 ? -6.797 -22.812 4.289 1 98.38 211 ALA A O 1
ATOM 1463 N N . GLU A 1 212 ? -6.086 -24.656 5.406 1 98.69 212 GLU A N 1
ATOM 1464 C CA . GLU A 1 212 ? -6.625 -24.203 6.688 1 98.69 212 GLU A CA 1
ATOM 1465 C C . GLU A 1 212 ? -5.93 -22.938 7.16 1 98.69 212 GLU A C 1
ATOM 1467 O O . GLU A 1 212 ? -6.586 -22 7.613 1 98.69 212 GLU A O 1
ATOM 1472 N N . ALA A 1 213 ? -4.613 -22.922 7.039 1 98.62 213 ALA A N 1
ATOM 1473 C CA . ALA A 1 213 ? -3.857 -21.734 7.422 1 98.62 213 ALA A CA 1
ATOM 1474 C C . ALA A 1 213 ? -4.23 -20.531 6.547 1 98.62 213 ALA A C 1
ATOM 1476 O O . ALA A 1 213 ? -4.363 -19.422 7.039 1 98.62 213 ALA A O 1
ATOM 1477 N N . ALA A 1 214 ? -4.449 -20.781 5.262 1 98.31 214 ALA A N 1
ATOM 1478 C CA . ALA A 1 214 ? -4.855 -19.719 4.348 1 98.31 214 ALA A CA 1
ATOM 1479 C C . ALA A 1 214 ? -6.238 -19.188 4.707 1 98.31 214 ALA A C 1
ATOM 1481 O O . ALA A 1 214 ? -6.488 -17.984 4.613 1 98.31 214 ALA A O 1
ATOM 1482 N N . ALA A 1 215 ? -7.094 -20.062 5.141 1 98.56 215 ALA A N 1
ATOM 1483 C CA . ALA A 1 215 ? -8.43 -19.641 5.555 1 98.56 215 ALA A CA 1
ATOM 1484 C C . ALA A 1 215 ? -8.375 -18.812 6.832 1 98.56 215 ALA A C 1
ATOM 1486 O O . ALA A 1 215 ? -9.086 -17.812 6.969 1 98.56 215 ALA A O 1
ATOM 1487 N N . ARG A 1 216 ? -7.539 -19.219 7.73 1 98.5 216 ARG A N 1
ATOM 1488 C CA . ARG A 1 216 ? -7.367 -18.438 8.953 1 98.5 216 ARG A CA 1
ATOM 1489 C C . ARG A 1 216 ? -6.781 -17.062 8.641 1 98.5 216 ARG A C 1
ATOM 1491 O O . ARG A 1 216 ? -7.141 -16.062 9.289 1 98.5 216 ARG A O 1
ATOM 1498 N N . ALA A 1 217 ? -5.84 -16.984 7.68 1 98.06 217 ALA A N 1
ATOM 1499 C CA . ALA A 1 217 ? -5.305 -15.695 7.242 1 98.06 217 ALA A CA 1
ATOM 1500 C C . ALA A 1 217 ? -6.41 -14.812 6.676 1 98.06 217 ALA A C 1
ATOM 1502 O O . ALA A 1 217 ? -6.461 -13.617 6.969 1 98.06 217 ALA A O 1
ATOM 1503 N N . GLN A 1 218 ? -7.32 -15.438 5.941 1 97.81 218 GLN A N 1
ATOM 1504 C CA . GLN A 1 218 ? -8.414 -14.68 5.336 1 97.81 218 GLN A CA 1
ATOM 1505 C C . GLN A 1 218 ? -9.422 -14.234 6.391 1 97.81 218 GLN A C 1
ATOM 1507 O O . GLN A 1 218 ? -10.008 -13.156 6.273 1 97.81 218 GLN A O 1
ATOM 1512 N N . LEU A 1 219 ? -9.625 -15.055 7.398 1 97.81 219 LEU A N 1
ATOM 1513 C CA . LEU A 1 219 ? -10.477 -14.656 8.516 1 97.81 219 LEU A CA 1
ATOM 1514 C C . LEU A 1 219 ? -9.914 -13.422 9.211 1 97.81 219 LEU A C 1
ATOM 1516 O O . LEU A 1 219 ? -10.641 -12.461 9.469 1 97.81 219 LEU A O 1
ATOM 1520 N N . ALA A 1 220 ? -8.609 -13.461 9.477 1 96.25 220 ALA A N 1
ATOM 1521 C CA . ALA A 1 220 ? -7.957 -12.312 10.102 1 96.25 220 ALA A CA 1
ATOM 1522 C C . ALA A 1 220 ? -8.047 -11.078 9.203 1 96.25 220 ALA A C 1
ATOM 1524 O O . ALA A 1 220 ? -8.242 -9.961 9.695 1 96.25 220 ALA A O 1
ATOM 1525 N N . THR A 1 221 ? -7.945 -11.242 7.926 1 96.44 221 THR A N 1
ATOM 1526 C CA . THR A 1 221 ? -8.047 -10.148 6.973 1 96.44 221 THR A CA 1
ATOM 1527 C C . THR A 1 221 ? -9.461 -9.555 6.98 1 96.44 221 THR A C 1
ATOM 1529 O O . THR A 1 221 ? -9.625 -8.336 6.875 1 96.44 221 THR A O 1
ATOM 1532 N N . ALA A 1 222 ? -10.445 -10.406 7.098 1 96 222 ALA A N 1
ATOM 1533 C CA . ALA A 1 222 ? -11.828 -9.93 7.184 1 96 222 ALA A CA 1
ATOM 1534 C C . ALA A 1 222 ? -12.039 -9.102 8.445 1 96 222 ALA A C 1
ATOM 1536 O O . ALA A 1 222 ? -12.703 -8.055 8.406 1 96 222 ALA A O 1
ATOM 1537 N N . GLN A 1 223 ? -11.5 -9.547 9.516 1 94.38 223 GLN A N 1
ATOM 1538 C CA . GLN A 1 223 ? -11.586 -8.805 10.766 1 94.38 223 GLN A CA 1
ATOM 1539 C C . GLN A 1 223 ? -10.891 -7.449 10.656 1 94.38 223 GLN A C 1
ATOM 1541 O O . GLN A 1 223 ? -11.414 -6.438 11.141 1 94.38 223 GLN A O 1
ATOM 1546 N N . GLN A 1 224 ? -9.719 -7.406 10.031 1 93.38 224 GLN A N 1
ATOM 1547 C CA . GLN A 1 224 ? -9 -6.16 9.805 1 93.38 224 GLN A CA 1
ATOM 1548 C C . GLN A 1 224 ? -9.828 -5.188 8.977 1 93.38 224 GLN A C 1
ATOM 1550 O O . GLN A 1 224 ? -9.875 -3.99 9.273 1 93.38 224 GLN A O 1
ATOM 1555 N N . THR A 1 225 ? -10.477 -5.711 8 1 94.56 225 THR A N 1
ATOM 1556 C CA . THR A 1 225 ? -11.297 -4.891 7.121 1 94.56 225 THR A CA 1
ATOM 1557 C C . THR A 1 225 ? -12.453 -4.266 7.891 1 94.56 225 THR A C 1
ATOM 1559 O O . THR A 1 225 ? -12.789 -3.096 7.684 1 94.56 225 THR A O 1
ATOM 1562 N N . GLU A 1 226 ? -13.031 -5.016 8.758 1 94.44 226 GLU A N 1
ATOM 1563 C CA . GLU A 1 226 ? -14.117 -4.508 9.602 1 94.44 226 GLU A CA 1
ATOM 1564 C C . GLU A 1 226 ? -13.617 -3.406 10.531 1 94.44 226 GLU A C 1
ATOM 1566 O O . GLU A 1 226 ? -14.273 -2.375 10.688 1 94.44 226 GLU A O 1
ATOM 1571 N N . GLN A 1 227 ? -12.508 -3.652 11.117 1 93.12 227 GLN A N 1
ATOM 1572 C CA . GLN A 1 227 ? -11.938 -2.662 12.023 1 93.12 227 GLN A CA 1
ATOM 1573 C C . GLN A 1 227 ? -11.57 -1.382 11.273 1 93.12 227 GLN A C 1
ATOM 1575 O O . GLN A 1 227 ? -11.766 -0.279 11.789 1 93.12 227 GLN A O 1
ATOM 1580 N N . GLU A 1 228 ? -11 -1.532 10.078 1 93.44 228 GLU A N 1
ATOM 1581 C CA . GLU A 1 228 ? -10.641 -0.372 9.266 1 93.44 228 GLU A CA 1
ATOM 1582 C C . GLU A 1 228 ? -11.875 0.44 8.891 1 93.44 228 GLU A C 1
ATOM 1584 O O . GLU A 1 228 ? -11.852 1.671 8.938 1 93.44 228 GLU A O 1
ATOM 1589 N N . LEU A 1 229 ? -12.922 -0.273 8.562 1 95.25 229 LEU A N 1
ATOM 1590 C CA . LEU A 1 229 ? -14.164 0.419 8.227 1 95.25 229 LEU A CA 1
ATOM 1591 C C . LEU A 1 229 ? -14.719 1.145 9.445 1 95.25 229 LEU A C 1
ATOM 1593 O O . LEU A 1 229 ? -15.188 2.281 9.336 1 95.25 229 LEU A O 1
ATOM 1597 N N . ALA A 1 230 ? -14.68 0.505 10.562 1 95.88 230 ALA A N 1
ATOM 1598 C CA . ALA A 1 230 ? -15.156 1.138 11.789 1 95.88 230 ALA A CA 1
ATOM 1599 C C . ALA A 1 230 ? -14.352 2.398 12.102 1 95.88 230 ALA A C 1
ATOM 1601 O O . ALA A 1 230 ? -14.922 3.441 12.43 1 95.88 230 ALA A O 1
ATOM 1602 N N . ALA A 1 231 ? -13.031 2.287 11.992 1 94.69 231 ALA A N 1
ATOM 1603 C CA . ALA A 1 231 ? -12.172 3.443 12.242 1 94.69 231 ALA A CA 1
ATOM 1604 C C . ALA A 1 231 ? -12.492 4.582 11.273 1 94.69 231 ALA A C 1
ATOM 1606 O O . ALA A 1 231 ? -12.594 5.738 11.68 1 94.69 231 ALA A O 1
ATOM 1607 N N . GLN A 1 232 ? -12.68 4.23 10.016 1 95.81 232 GLN A N 1
ATOM 1608 C CA . GLN A 1 232 ? -13.008 5.23 9.008 1 95.81 232 GLN A CA 1
ATOM 1609 C C . GLN A 1 232 ? -14.344 5.898 9.312 1 95.81 232 GLN A C 1
ATOM 1611 O O . GLN A 1 232 ? -14.5 7.109 9.125 1 95.81 232 GLN A O 1
ATOM 1616 N N . THR A 1 233 ? -15.242 5.137 9.75 1 96.88 233 THR A N 1
ATOM 1617 C CA . THR A 1 233 ? -16.562 5.664 10.086 1 96.88 233 THR A CA 1
ATOM 1618 C C . THR A 1 233 ? -16.469 6.629 11.266 1 96.88 233 THR A C 1
ATOM 1620 O O . THR A 1 233 ? -17.062 7.707 11.242 1 96.88 233 THR A O 1
ATOM 1623 N N . ILE A 1 234 ? -15.734 6.266 12.258 1 96.12 234 ILE A N 1
ATOM 1624 C CA . ILE A 1 234 ? -15.562 7.133 13.422 1 96.12 234 ILE A CA 1
ATOM 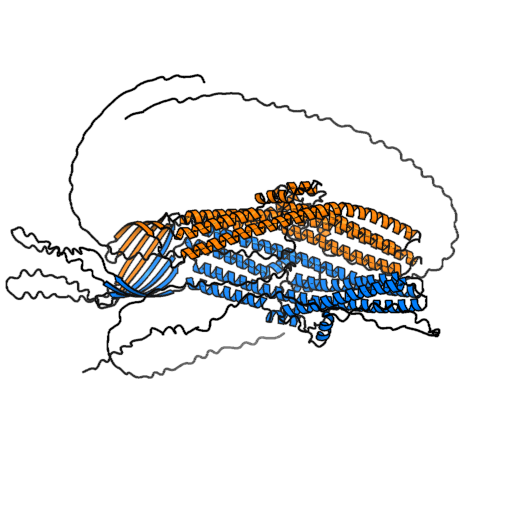1625 C C . ILE A 1 234 ? -14.906 8.445 13 1 96.12 234 ILE A C 1
ATOM 1627 O O . ILE A 1 234 ? -15.352 9.523 13.375 1 96.12 234 ILE A O 1
ATOM 1631 N N . LEU A 1 235 ? -13.867 8.32 12.141 1 96 235 LEU A N 1
ATOM 1632 C CA . LEU A 1 235 ? -13.156 9.508 11.688 1 96 235 LEU A CA 1
ATOM 1633 C C . LEU A 1 235 ? -14.062 10.398 10.844 1 96 235 LEU A C 1
ATOM 1635 O O . LEU A 1 235 ? -13.992 11.625 10.945 1 96 235 LEU A O 1
ATOM 1639 N N . SER A 1 236 ? -14.844 9.766 10.07 1 97.31 236 SER A N 1
ATOM 1640 C CA . SER A 1 236 ? -15.789 10.531 9.266 1 97.31 236 SER A CA 1
ATOM 1641 C C . SER A 1 236 ? -16.844 11.203 10.141 1 97.31 236 SER A C 1
ATOM 1643 O O . SER A 1 236 ? -17.219 12.352 9.898 1 97.31 236 SER A O 1
ATOM 1645 N N . TYR A 1 237 ? -17.344 10.555 11.219 1 96.75 237 TYR A N 1
ATOM 1646 C CA . TYR A 1 237 ? -18.266 11.117 12.195 1 96.75 237 TYR A CA 1
ATOM 1647 C C . TYR A 1 237 ? -17.656 12.336 12.883 1 96.75 237 TYR A C 1
ATOM 1649 O O . TYR A 1 237 ? -18.312 13.375 12.992 1 96.75 237 TYR A O 1
ATOM 1657 N N . LEU A 1 238 ? -16.406 12.188 13.211 1 96.81 238 LEU A N 1
ATOM 1658 C CA . LEU A 1 238 ? -15.703 13.281 13.875 1 96.81 238 LEU A CA 1
ATOM 1659 C C . LEU A 1 238 ? -15.5 14.453 12.922 1 96.81 238 LEU A C 1
ATOM 1661 O O . LEU A 1 238 ? -15.523 15.609 13.344 1 96.81 238 LEU A O 1
ATOM 1665 N N . SER A 1 239 ? -15.266 14.133 11.656 1 97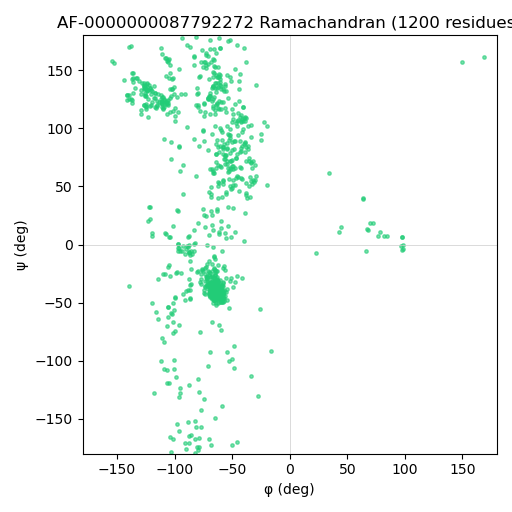.31 239 SER A N 1
ATOM 1666 C CA . SER A 1 239 ? -15.086 15.188 10.656 1 97.31 239 SER A CA 1
ATOM 1667 C C . SER A 1 239 ? -16.344 16.031 10.523 1 97.31 239 SER A C 1
ATOM 1669 O O . SER A 1 239 ? -16.266 17.25 10.297 1 97.31 239 SER A O 1
ATOM 1671 N N . ILE A 1 240 ? -17.516 15.469 10.719 1 97.06 240 ILE A N 1
ATOM 1672 C CA . ILE A 1 240 ? -18.766 16.219 10.672 1 97.06 240 ILE A CA 1
ATOM 1673 C C . ILE A 1 240 ? -18.859 17.156 11.875 1 97.06 240 ILE A C 1
ATOM 1675 O O . ILE A 1 240 ? -19.203 18.328 11.727 1 97.06 240 ILE A O 1
ATOM 1679 N N . LEU A 1 241 ? -18.531 16.609 13.008 1 97.19 241 LEU A N 1
ATOM 1680 C CA . LEU A 1 241 ? -18.594 17.422 14.211 1 97.19 241 LEU A CA 1
ATOM 1681 C C . LEU A 1 241 ? -17.594 18.578 14.125 1 97.19 241 LEU A C 1
ATOM 1683 O O . LEU A 1 241 ? -17.938 19.719 14.453 1 97.19 241 LEU A O 1
ATOM 1687 N N . GLN A 1 242 ? -16.375 18.266 13.656 1 96.75 242 GLN A N 1
ATOM 1688 C CA . GLN A 1 242 ? -15.336 19.297 13.508 1 96.75 242 GLN A CA 1
ATOM 1689 C C . GLN A 1 242 ? -15.766 20.359 12.508 1 96.75 242 GLN A C 1
ATOM 1691 O O . GLN A 1 242 ? -15.695 21.562 12.805 1 96.75 242 GLN A O 1
ATOM 1696 N N . SER A 1 243 ? -16.203 19.922 11.359 1 97 243 SER A N 1
ATOM 1697 C CA . SER A 1 243 ? -16.609 20.875 10.32 1 97 243 SER A CA 1
ATOM 1698 C C . SER A 1 243 ? -17.844 21.656 10.734 1 97 243 SER A C 1
ATOM 1700 O O . SER A 1 243 ? -17.984 22.828 10.375 1 97 243 SER A O 1
ATOM 1702 N N . GLY A 1 244 ? -18.75 21.078 11.508 1 95.94 244 GLY A N 1
ATOM 1703 C CA . GLY A 1 244 ? -19.891 21.797 12.047 1 95.94 244 GLY A CA 1
ATOM 1704 C C . GLY A 1 244 ? -19.5 22.922 13 1 95.94 244 GLY A C 1
ATOM 1705 O O . GLY A 1 244 ? -20.047 24.016 12.914 1 95.94 244 GLY A O 1
ATOM 1706 N N . GLU A 1 245 ? -18.562 22.594 13.852 1 96.38 245 GLU A N 1
ATOM 1707 C CA . GLU A 1 245 ? -18.094 23.625 14.773 1 96.38 245 GLU A CA 1
ATOM 1708 C C . GLU A 1 245 ? -17.344 24.734 14.023 1 96.38 245 GLU A C 1
ATOM 1710 O O . GLU A 1 245 ? -17.469 25.906 14.375 1 96.38 245 GLU A O 1
ATOM 1715 N N . LEU A 1 246 ? -16.594 24.375 12.992 1 96.81 246 LEU A N 1
ATOM 1716 C CA . LEU A 1 246 ? -15.875 25.375 12.188 1 96.81 246 LEU A CA 1
ATOM 1717 C C . LEU A 1 246 ? -16.859 26.25 11.414 1 96.81 246 LEU A C 1
ATOM 1719 O O . LEU A 1 246 ? -16.609 27.438 11.203 1 96.81 246 LEU A O 1
ATOM 1723 N N . LEU A 1 247 ? -17.938 25.641 11 1 95.75 247 LEU A N 1
ATOM 1724 C CA . LEU A 1 247 ? -18.984 26.422 10.352 1 95.75 247 LEU A CA 1
ATOM 1725 C C . LEU A 1 247 ? -19.594 27.438 11.32 1 95.75 247 LEU A C 1
ATOM 1727 O O . LEU A 1 247 ? -19.875 28.578 10.945 1 95.75 247 LEU A O 1
ATOM 1731 N N . GLN A 1 248 ? -19.75 27.062 12.523 1 96.12 248 GLN A N 1
ATOM 1732 C CA . GLN A 1 248 ? -20.281 27.969 13.539 1 96.12 248 GLN A CA 1
ATOM 1733 C C . GLN A 1 248 ? -19.328 29.141 13.789 1 96.12 248 GLN A C 1
ATOM 1735 O O . GLN A 1 248 ? -19.75 30.281 13.953 1 96.12 248 GLN A O 1
ATOM 1740 N N . VAL A 1 249 ? -18.016 28.766 13.82 1 95.19 249 VAL A N 1
ATOM 1741 C CA . VAL A 1 249 ? -17 29.812 13.984 1 95.19 249 VAL A CA 1
ATOM 1742 C C . VAL A 1 249 ? -17.078 30.781 12.812 1 95.19 249 VAL A C 1
ATOM 1744 O O . VAL A 1 249 ? -17.062 32 13 1 95.19 249 VAL A O 1
ATOM 1747 N N . ALA A 1 250 ? -17.188 30.266 11.609 1 94.94 250 ALA A N 1
ATOM 1748 C CA . ALA A 1 250 ? -17.25 31.094 10.406 1 94.94 250 ALA A CA 1
ATOM 1749 C C . ALA A 1 250 ? -18.516 31.922 10.375 1 94.94 250 ALA A C 1
ATOM 1751 O O . ALA A 1 250 ? -18.5 33.094 9.961 1 94.94 250 ALA A O 1
ATOM 1752 N N . GLN A 1 251 ? -19.609 31.359 10.812 1 94.5 251 GLN A N 1
ATOM 1753 C CA . GLN A 1 251 ? -20.875 32.062 10.867 1 94.5 251 GLN A CA 1
ATOM 1754 C C . GLN A 1 251 ? -20.812 33.219 11.875 1 94.5 251 GLN A C 1
ATOM 1756 O O . GLN A 1 251 ? -21.297 34.344 11.586 1 94.5 251 GLN A O 1
ATOM 1761 N N . SER A 1 252 ? -20.281 32.938 12.992 1 94.56 252 SER A N 1
ATOM 1762 C CA . SER A 1 252 ? -20.125 34 14.008 1 94.56 252 SER A CA 1
ATOM 1763 C C . SER A 1 252 ? -19.25 35.125 13.492 1 94.56 252 SER A C 1
ATOM 1765 O O . SER A 1 252 ? -19.562 36.312 13.734 1 94.56 252 SER A O 1
ATOM 1767 N N . ASN A 1 253 ? -18.172 34.781 12.812 1 93.81 253 ASN A N 1
ATOM 1768 C CA . ASN A 1 253 ? -17.297 35.781 12.227 1 93.81 253 ASN A CA 1
ATOM 1769 C C . ASN A 1 253 ? -18.031 36.625 11.172 1 93.81 253 ASN A C 1
ATOM 1771 O O . ASN A 1 253 ? -17.844 37.844 11.102 1 93.81 253 ASN A O 1
ATOM 1775 N N . LEU A 1 254 ? -18.844 36 10.367 1 93.31 254 LEU A N 1
ATOM 1776 C CA . LEU A 1 254 ? -19.609 36.688 9.352 1 93.31 254 LEU A CA 1
ATOM 1777 C C . LEU A 1 254 ? -20.594 37.688 10 1 93.31 254 LEU A C 1
ATOM 1779 O O . LEU A 1 254 ? -20.703 38.812 9.57 1 93.31 254 LEU A O 1
ATOM 1783 N N . ASP A 1 255 ? -21.25 37.281 11 1 94.31 255 ASP A N 1
ATOM 1784 C CA . ASP A 1 255 ? -22.219 38.125 11.695 1 94.31 255 ASP A CA 1
ATOM 1785 C C . ASP A 1 255 ? -21.531 39.344 12.32 1 94.31 255 ASP A C 1
ATOM 1787 O O . ASP A 1 255 ? -22.031 40.469 12.234 1 94.31 255 ASP A O 1
ATOM 1791 N N . THR A 1 256 ? -20.406 39.062 12.898 1 92.25 256 THR A N 1
ATOM 1792 C CA . THR A 1 256 ? -19.656 40.156 13.508 1 92.25 256 THR A CA 1
ATOM 1793 C C . THR A 1 256 ? -19.156 41.125 12.453 1 92.25 256 THR A C 1
ATOM 1795 O O . THR A 1 256 ? -19.188 42.344 12.664 1 92.25 256 THR A O 1
ATOM 1798 N N . SER A 1 257 ? -18.703 40.594 11.328 1 93 257 SER A N 1
ATOM 1799 C CA . SER A 1 257 ? -18.25 41.438 10.234 1 93 257 SER A CA 1
ATOM 1800 C C . SER A 1 257 ? -19.391 42.281 9.641 1 93 257 SER A C 1
ATOM 1802 O O . SER A 1 257 ? -19.203 43.406 9.234 1 93 257 SER A O 1
ATOM 1804 N N . ARG A 1 258 ? -20.547 41.719 9.586 1 92.88 258 ARG A N 1
ATOM 1805 C CA . ARG A 1 258 ? -21.734 42.438 9.125 1 92.88 258 ARG A CA 1
ATOM 1806 C C . ARG A 1 258 ? -22.062 43.594 10.031 1 92.88 258 ARG A C 1
ATOM 1808 O O . ARG A 1 258 ? -22.359 44.719 9.555 1 92.88 258 ARG A O 1
ATOM 1815 N N . GLU A 1 259 ? -22 43.344 11.25 1 91.69 259 GLU A N 1
ATOM 1816 C CA . GLU A 1 259 ? -22.25 44.375 12.219 1 91.69 259 GLU A CA 1
ATOM 1817 C C . GLU A 1 259 ? -21.203 45.5 12.125 1 91.69 259 GLU A C 1
ATOM 1819 O O . GLU A 1 259 ? -21.531 46.688 12.227 1 91.69 259 GLU A O 1
ATOM 1824 N N . ARG A 1 260 ? -20 45.094 11.922 1 90.25 260 ARG A N 1
ATOM 1825 C CA . ARG A 1 260 ? -18.922 46.062 11.797 1 90.25 260 ARG A CA 1
ATOM 1826 C C . ARG A 1 260 ? -19.125 46.938 10.562 1 90.25 260 ARG A C 1
ATOM 1828 O O . ARG A 1 260 ? -18.875 48.156 10.609 1 90.25 260 ARG A O 1
ATOM 1835 N N . ARG A 1 261 ? -19.453 46.312 9.531 1 91.94 261 ARG A N 1
ATOM 1836 C CA . ARG A 1 261 ? -19.703 47.094 8.312 1 91.94 261 ARG A CA 1
ATOM 1837 C C . ARG A 1 261 ? -20.875 48.062 8.516 1 91.94 261 ARG A C 1
ATOM 1839 O O . ARG A 1 261 ? -20.844 49.188 8.031 1 91.94 261 ARG A O 1
ATOM 1846 N N . ARG A 1 262 ? -21.906 47.656 9.211 1 91.56 262 ARG A N 1
ATOM 1847 C CA . ARG A 1 262 ? -23.047 48.531 9.516 1 91.56 262 ARG A CA 1
ATOM 1848 C C . ARG A 1 262 ? -22.625 49.719 10.352 1 91.56 262 ARG A C 1
ATOM 1850 O O . ARG A 1 262 ? -22.984 50.875 10.031 1 91.56 262 ARG A O 1
ATOM 1857 N N . VAL A 1 263 ? -21.828 49.438 11.32 1 88.75 263 VAL A N 1
ATOM 1858 C CA . VAL A 1 263 ? -21.375 50.5 12.219 1 88.75 263 VAL A CA 1
ATOM 1859 C C . VAL A 1 263 ? -20.5 51.469 11.445 1 88.75 263 VAL A C 1
ATOM 1861 O O . VAL A 1 263 ? -20.625 52.688 11.602 1 88.75 263 VAL A O 1
ATOM 1864 N N . ALA A 1 264 ? -19.578 50.969 10.633 1 90.5 264 ALA A N 1
ATOM 1865 C CA . ALA A 1 264 ? -18.719 51.812 9.828 1 90.5 264 ALA A CA 1
ATOM 1866 C C . ALA A 1 264 ? -19.531 52.688 8.875 1 90.5 264 ALA A C 1
ATOM 1868 O O . ALA A 1 264 ? -19.219 53.875 8.664 1 90.5 264 ALA A O 1
ATOM 1869 N N . GLY A 1 265 ? -20.531 52.156 8.352 1 89 265 GLY A N 1
ATOM 1870 C CA . GLY A 1 265 ? -21.422 52.906 7.477 1 89 265 GLY A CA 1
ATOM 1871 C C . GLY A 1 265 ? -22.141 54.031 8.188 1 89 265 GLY A C 1
ATOM 1872 O O . GLY A 1 265 ? -22.188 55.156 7.684 1 89 265 GLY A O 1
ATOM 1873 N N . VAL A 1 266 ? -22.609 53.781 9.367 1 89.56 266 VAL A N 1
ATOM 1874 C CA . VAL A 1 266 ? -23.328 54.75 10.156 1 89.56 266 VAL A CA 1
ATOM 1875 C C . VAL A 1 266 ? -22.375 55.875 10.578 1 89.56 266 VAL A C 1
ATOM 1877 O O . VAL A 1 266 ? -22.719 57.062 10.523 1 89.56 266 VAL A O 1
ATOM 1880 N N . ARG A 1 267 ? -21.219 55.531 10.992 1 88.94 267 ARG A N 1
ATOM 1881 C CA . ARG A 1 267 ? -20.25 56.5 11.422 1 88.94 267 ARG A CA 1
ATOM 1882 C C . ARG A 1 267 ? -19.781 57.375 10.258 1 88.94 267 ARG A C 1
ATOM 1884 O O . ARG A 1 267 ? -19.547 58.562 10.422 1 88.94 267 ARG A O 1
ATOM 1891 N N . PHE A 1 268 ? -19.594 56.812 9.125 1 89.5 268 PHE A N 1
ATOM 1892 C CA . PHE A 1 268 ? -19.203 57.562 7.938 1 89.5 268 PHE A CA 1
ATOM 1893 C C . PHE A 1 268 ? -20.297 58.562 7.559 1 89.5 268 PHE A C 1
ATOM 1895 O O . PHE A 1 268 ? -20 59.719 7.254 1 89.5 268 PHE A O 1
ATOM 1902 N N . ASP A 1 269 ? -21.469 58.156 7.602 1 89.69 269 ASP A N 1
ATOM 1903 C CA . ASP A 1 269 ? -22.594 59 7.273 1 89.69 269 ASP A CA 1
ATOM 1904 C C . ASP A 1 269 ? -22.703 60.188 8.258 1 89.69 269 ASP A C 1
ATOM 1906 O O . ASP A 1 269 ? -23.125 61.281 7.883 1 89.69 269 ASP A O 1
ATOM 1910 N N . ALA A 1 270 ? -22.188 59.906 9.469 1 89.62 270 ALA A N 1
ATOM 1911 C CA . ALA A 1 270 ? -22.203 60.938 10.508 1 89.62 270 ALA A CA 1
ATOM 1912 C C . ALA A 1 270 ? -20.938 61.781 10.438 1 89.62 270 ALA A C 1
ATOM 1914 O O . ALA A 1 270 ? -20.781 62.75 11.203 1 89.62 270 ALA A O 1
ATOM 1915 N N . GLY A 1 271 ? -19.969 61.469 9.484 1 87.06 271 GLY A N 1
ATOM 1916 C CA . GLY A 1 271 ? -18.734 62.188 9.305 1 87.06 271 GLY A CA 1
ATOM 1917 C C . GLY A 1 271 ? -17.672 61.844 10.336 1 87.06 271 GLY A C 1
ATOM 1918 O O . GLY A 1 271 ? -16.641 62.5 10.438 1 87.06 271 GLY A O 1
ATOM 1919 N N . ALA A 1 272 ? -17.984 60.812 11.055 1 84.88 272 ALA A N 1
ATOM 1920 C CA . ALA A 1 272 ? -17.109 60.438 12.172 1 84.88 272 ALA A CA 1
ATOM 1921 C C . ALA A 1 272 ? -16.109 59.375 11.758 1 84.88 272 ALA A C 1
ATOM 1923 O O . ALA A 1 272 ? -15.234 59 12.547 1 84.88 272 ALA A O 1
ATOM 1924 N N . ALA A 1 273 ? -16.25 58.875 10.539 1 85.62 273 ALA A N 1
ATOM 1925 C CA . ALA A 1 273 ? -15.312 57.844 10.062 1 85.62 273 ALA A CA 1
ATOM 1926 C C . ALA A 1 273 ? -14.891 58.125 8.625 1 85.62 273 ALA A C 1
ATOM 1928 O O . ALA A 1 273 ? -15.641 58.719 7.852 1 85.62 273 ALA A O 1
ATOM 1929 N N . ALA A 1 274 ? -13.672 57.75 8.312 1 89.25 274 ALA A N 1
ATOM 1930 C CA . ALA A 1 274 ? -13.148 57.875 6.957 1 89.25 274 ALA A CA 1
ATOM 1931 C C . ALA A 1 274 ? -13.742 56.844 6.02 1 89.25 274 ALA A C 1
ATOM 1933 O O . ALA A 1 274 ? -14.188 55.781 6.469 1 89.25 274 ALA A O 1
ATOM 1934 N N . ARG A 1 275 ? -13.703 57.156 4.777 1 89.38 275 ARG A N 1
ATOM 1935 C CA . ARG A 1 275 ? -14.148 56.219 3.752 1 89.38 275 ARG A CA 1
ATOM 1936 C C . ARG A 1 275 ? -13.305 54.938 3.787 1 89.38 275 ARG A C 1
ATOM 1938 O O . ARG A 1 275 ? -13.812 53.875 3.506 1 89.38 275 ARG A O 1
ATOM 1945 N N . LEU A 1 276 ? -12.125 55.062 4.156 1 88.25 276 LEU A N 1
ATOM 1946 C CA . LEU A 1 276 ? -11.203 53.938 4.27 1 88.25 276 LEU A CA 1
ATOM 1947 C C . LEU A 1 276 ? -11.742 52.875 5.25 1 88.25 276 LEU A C 1
ATOM 1949 O O . LEU A 1 276 ? -11.586 51.688 5.027 1 88.25 276 LEU A O 1
ATOM 1953 N N . GLU A 1 277 ? -12.398 53.344 6.238 1 90 277 GLU A N 1
ATOM 1954 C CA . GLU A 1 277 ? -12.938 52.438 7.238 1 90 277 GLU A CA 1
ATOM 1955 C C . GLU A 1 277 ? -14.086 51.594 6.668 1 90 277 GLU A C 1
ATOM 1957 O O . GLU A 1 277 ? -14.219 50.406 6.984 1 90 277 GLU A O 1
ATOM 1962 N N . VAL A 1 278 ? -14.836 52.25 5.891 1 91.12 278 VAL A N 1
ATOM 1963 C CA . VAL A 1 278 ? -15.953 51.531 5.266 1 91.12 278 VAL A CA 1
ATOM 1964 C C . VAL A 1 278 ? -15.414 50.531 4.266 1 91.12 278 VAL A C 1
ATOM 1966 O O . VAL A 1 278 ? -15.875 49.375 4.23 1 91.12 278 VAL A O 1
ATOM 1969 N N . LEU A 1 279 ? -14.43 50.906 3.508 1 91.19 279 LEU A N 1
ATOM 1970 C CA . LEU A 1 279 ? -13.844 50.031 2.512 1 91.19 279 LEU A CA 1
ATOM 1971 C C . LEU A 1 279 ? -13.164 48.844 3.178 1 91.19 279 LEU A C 1
ATOM 1973 O O . LEU A 1 279 ? -13.227 47.719 2.67 1 91.19 279 LEU A O 1
ATOM 1977 N N . ARG A 1 280 ? -12.547 49 4.281 1 91.19 280 ARG A N 1
ATOM 1978 C CA . ARG A 1 280 ? -11.922 47.938 5.039 1 91.19 280 ARG A CA 1
ATOM 1979 C C . ARG A 1 280 ? -12.969 46.969 5.59 1 91.19 280 ARG A C 1
ATOM 1981 O O . ARG A 1 280 ? -12.773 45.75 5.559 1 91.19 280 ARG A O 1
ATOM 1988 N N . ALA A 1 281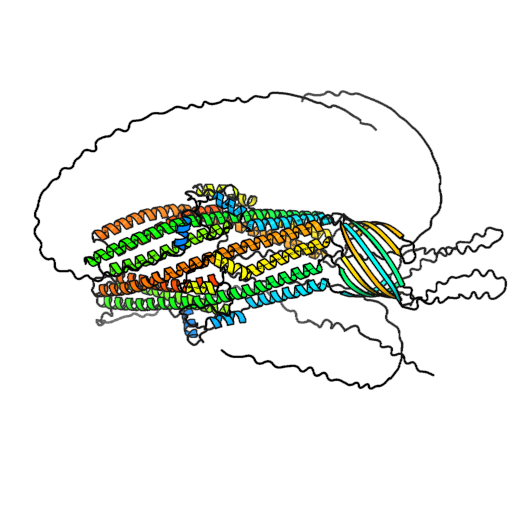 ? -14.031 47.531 6.051 1 90.88 281 ALA A N 1
ATOM 1989 C CA . ALA A 1 281 ? -15.117 46.688 6.566 1 90.88 281 ALA A CA 1
ATOM 1990 C C . ALA A 1 281 ? -15.742 45.875 5.453 1 90.88 281 ALA A C 1
ATOM 1992 O O . ALA A 1 281 ? -16.109 44.719 5.668 1 90.88 281 ALA A O 1
ATOM 1993 N N . ASP A 1 282 ? -15.797 46.469 4.285 1 90.81 282 ASP A N 1
ATOM 1994 C CA . ASP A 1 282 ? -16.328 45.75 3.137 1 90.81 282 ASP A CA 1
ATOM 1995 C C . ASP A 1 282 ? -15.438 44.562 2.76 1 90.81 282 ASP A C 1
ATOM 1997 O O . ASP A 1 282 ? -15.922 43.469 2.475 1 90.81 282 ASP A O 1
ATOM 2001 N N . SER A 1 283 ? -14.203 44.812 2.68 1 92.25 283 SER A N 1
ATOM 2002 C CA . SER A 1 283 ? -13.234 43.75 2.363 1 92.25 283 SER A CA 1
ATOM 2003 C C . SER A 1 283 ? -13.289 42.625 3.395 1 92.25 283 SER A C 1
ATOM 2005 O O . SER A 1 283 ? -13.266 41.469 3.035 1 92.25 283 SER A O 1
ATOM 2007 N N . ASP A 1 284 ? -13.398 43 4.621 1 91.56 284 ASP A N 1
ATOM 2008 C CA . ASP A 1 284 ? -13.461 42.031 5.707 1 91.56 284 ASP A CA 1
ATOM 2009 C C . ASP A 1 284 ? -14.742 41.188 5.629 1 91.56 284 ASP A C 1
ATOM 2011 O O . ASP A 1 284 ? -14.719 40 5.852 1 91.56 284 ASP A O 1
ATOM 2015 N N . LEU A 1 285 ? -15.836 41.875 5.355 1 91 285 LEU A N 1
ATOM 2016 C CA . LEU A 1 285 ? -17.109 41.188 5.223 1 91 285 LEU A CA 1
ATOM 2017 C C . LEU A 1 285 ? -17.078 40.156 4.074 1 91 285 LEU A C 1
ATOM 2019 O O . LEU A 1 285 ? -17.547 39.031 4.223 1 91 285 LEU A O 1
ATOM 2023 N N . SER A 1 286 ? -16.469 40.594 2.971 1 92.06 286 SER A N 1
ATOM 2024 C CA . SER A 1 286 ? -16.359 39.688 1.825 1 92.06 286 SER A CA 1
ATOM 2025 C C . SER A 1 286 ? -15.492 38.469 2.158 1 92.06 286 SER A C 1
ATOM 2027 O O . SER A 1 286 ? -15.812 37.344 1.763 1 92.06 286 SER A O 1
ATOM 2029 N N . SER A 1 287 ? -14.406 38.688 2.85 1 92.31 287 SER A N 1
ATOM 2030 C CA . SER A 1 287 ? -13.531 37.594 3.266 1 92.31 287 SER A CA 1
ATOM 2031 C C . SER A 1 287 ? -14.242 36.656 4.219 1 92.31 287 SER A C 1
ATOM 2033 O O . SER A 1 287 ? -14.109 35.438 4.102 1 92.31 287 SER A O 1
ATOM 2035 N N . ALA A 1 288 ? -14.984 37.219 5.129 1 92.56 288 ALA A N 1
ATOM 2036 C CA . ALA A 1 288 ? -15.742 36.406 6.078 1 92.56 288 ALA A CA 1
ATOM 2037 C C . ALA A 1 288 ? -16.812 35.562 5.363 1 92.56 288 ALA A C 1
ATOM 2039 O O . ALA A 1 288 ? -17.047 34.406 5.711 1 92.56 288 ALA A O 1
ATOM 2040 N N . ALA A 1 289 ? -17.422 36.219 4.387 1 91.75 289 ALA A N 1
ATOM 2041 C CA . ALA A 1 289 ? -18.438 35.5 3.613 1 91.75 289 ALA A CA 1
ATOM 2042 C C . ALA A 1 289 ? -17.828 34.312 2.855 1 91.75 289 ALA A C 1
ATOM 2044 O O . ALA A 1 289 ? -18.406 33.25 2.82 1 91.75 289 ALA A O 1
ATOM 2045 N N . GLN A 1 290 ? -16.688 34.562 2.268 1 92.31 290 GLN A N 1
ATOM 2046 C CA . GLN A 1 290 ? -15.984 33.5 1.558 1 92.31 290 GLN A CA 1
ATOM 2047 C C . GLN A 1 290 ? -15.641 32.344 2.494 1 92.31 290 GLN A C 1
ATOM 2049 O O . GLN A 1 290 ? -15.812 31.172 2.135 1 92.31 290 GLN A O 1
ATOM 2054 N N . ARG A 1 291 ? -15.188 32.625 3.654 1 93.31 291 ARG A N 1
ATOM 2055 C CA . ARG A 1 291 ? -14.82 31.594 4.629 1 93.31 291 ARG A CA 1
ATOM 2056 C C . ARG A 1 291 ? -16.047 30.797 5.07 1 93.31 291 ARG A C 1
ATOM 2058 O O . ARG A 1 291 ? -15.969 29.578 5.25 1 93.31 291 ARG A O 1
ATOM 2065 N N . ARG A 1 292 ? -17.156 31.5 5.277 1 94 292 ARG A N 1
ATOM 2066 C CA . ARG A 1 292 ? -18.391 30.812 5.676 1 94 292 ARG A CA 1
ATOM 2067 C C . ARG A 1 292 ? -18.875 29.875 4.578 1 94 292 ARG A C 1
ATOM 2069 O O . ARG A 1 292 ? -19.312 28.75 4.859 1 94 292 ARG A O 1
ATOM 2076 N N . ILE A 1 293 ? -18.781 30.281 3.346 1 92.5 293 ILE A N 1
ATOM 2077 C CA . ILE A 1 293 ? -19.188 29.453 2.215 1 92.5 293 ILE A CA 1
ATOM 2078 C C . ILE A 1 293 ? -18.312 28.188 2.156 1 92.5 293 ILE A C 1
ATOM 2080 O O . ILE A 1 293 ? -18.828 27.078 2.004 1 92.5 293 ILE A O 1
ATOM 2084 N N . ALA A 1 294 ? -17.016 28.375 2.291 1 93.31 294 ALA A N 1
ATOM 2085 C CA . ALA A 1 294 ? -16.078 27.25 2.273 1 93.31 294 ALA A CA 1
ATOM 2086 C C . ALA A 1 294 ? -16.359 26.281 3.424 1 93.31 294 ALA A C 1
ATOM 2088 O O . ALA A 1 294 ? -16.312 25.062 3.25 1 93.31 294 ALA A O 1
ATOM 2089 N N . ALA A 1 295 ? -16.641 26.812 4.617 1 95.25 295 ALA A N 1
ATOM 2090 C CA . ALA A 1 295 ? -16.922 25.984 5.789 1 95.25 295 ALA A CA 1
ATOM 2091 C C . ALA A 1 295 ? -18.219 25.203 5.605 1 95.25 295 ALA A C 1
ATOM 2093 O O . ALA A 1 295 ? -18.297 24.031 5.984 1 95.25 295 ALA A O 1
ATOM 2094 N N . ALA A 1 296 ? -19.188 25.875 4.988 1 93.62 296 ALA A N 1
ATOM 2095 C CA . ALA A 1 296 ? -20.453 25.203 4.73 1 93.62 296 ALA A CA 1
ATOM 2096 C C . ALA A 1 296 ? -20.266 24.047 3.752 1 93.62 296 ALA A C 1
ATOM 2098 O O . ALA A 1 296 ? -20.844 22.969 3.943 1 93.62 296 ALA A O 1
ATOM 2099 N N . ASN A 1 297 ? -19.531 24.281 2.752 1 94.19 297 ASN A N 1
ATOM 2100 C CA . ASN A 1 297 ? -19.234 23.234 1.778 1 94.19 297 ASN A CA 1
ATOM 2101 C C . ASN A 1 297 ? -18.531 22.047 2.43 1 94.19 297 ASN A C 1
ATOM 2103 O O . ASN A 1 297 ? -18.875 20.891 2.18 1 94.19 297 ASN A O 1
ATOM 2107 N N . SER A 1 298 ? -17.547 22.328 3.246 1 96.12 298 SER A N 1
ATOM 2108 C CA . SER A 1 298 ? -16.812 21.266 3.932 1 96.12 298 SER A CA 1
ATOM 2109 C C . SER A 1 298 ? -17.719 20.469 4.855 1 96.12 298 SER A C 1
ATOM 2111 O O . SER A 1 298 ? -17.578 19.25 4.957 1 96.12 298 SER A O 1
ATOM 2113 N N . TYR A 1 299 ? -18.625 21.141 5.516 1 95.31 299 TYR A N 1
ATOM 2114 C CA . TYR A 1 299 ? -19.562 20.5 6.43 1 95.31 299 TYR A CA 1
ATOM 2115 C C . TYR A 1 299 ? -20.484 19.531 5.684 1 95.31 299 TYR A C 1
ATOM 2117 O O . TYR A 1 299 ? -20.641 18.375 6.082 1 95.31 299 TYR A O 1
ATOM 2125 N N . ILE A 1 300 ? -20.922 19.922 4.586 1 94.62 300 ILE A N 1
ATOM 2126 C CA . ILE A 1 300 ? -21.844 19.094 3.805 1 94.62 300 ILE A CA 1
ATOM 2127 C C . ILE A 1 300 ? -21.062 17.938 3.162 1 94.62 300 ILE A C 1
ATOM 2129 O O . ILE A 1 300 ? -21.562 16.812 3.086 1 94.62 300 ILE A O 1
ATOM 2133 N N . GLN A 1 301 ? -19.891 18.203 2.703 1 95.62 301 GLN A N 1
ATOM 2134 C CA . GLN A 1 301 ? -19.062 17.141 2.15 1 95.62 301 GLN A CA 1
ATOM 2135 C C . GLN A 1 301 ? -18.781 16.062 3.186 1 95.62 301 GLN A C 1
ATOM 2137 O O . GLN A 1 301 ? -18.75 14.867 2.854 1 95.62 301 GLN A O 1
ATOM 2142 N N . SER A 1 302 ? -18.531 16.484 4.406 1 97.12 302 SER A N 1
ATOM 2143 C CA . SER A 1 302 ? -18.266 15.516 5.465 1 97.12 302 SER A CA 1
ATOM 2144 C C . SER A 1 302 ? -19.5 14.648 5.727 1 97.12 302 SER A C 1
ATOM 2146 O O . SER A 1 302 ? -19.375 13.445 5.984 1 97.12 302 SER A O 1
ATOM 2148 N N . LYS A 1 303 ? -20.656 15.25 5.645 1 95.69 303 LYS A N 1
ATOM 2149 C CA . LYS A 1 303 ? -21.891 14.492 5.812 1 95.69 303 LYS A CA 1
ATOM 2150 C C . LYS A 1 303 ? -22.078 13.484 4.684 1 95.69 303 LYS A C 1
ATOM 2152 O O . LYS A 1 303 ? -22.469 12.336 4.922 1 95.69 303 LYS A O 1
ATOM 2157 N N . SER A 1 304 ? -21.812 13.898 3.484 1 95.62 304 SER A N 1
ATOM 2158 C CA . SER A 1 304 ? -21.906 13.016 2.33 1 95.62 304 SER A CA 1
ATOM 2159 C C . SER A 1 304 ? -20.938 11.836 2.463 1 95.62 304 SER A C 1
ATOM 2161 O O . SER A 1 304 ? -21.281 10.703 2.131 1 95.62 304 SER A O 1
ATOM 2163 N N . ALA A 1 305 ? -19.797 12.094 2.936 1 96.94 305 ALA A N 1
ATOM 2164 C CA . ALA A 1 305 ? -18.781 11.055 3.105 1 96.94 305 ALA A CA 1
ATOM 2165 C C . ALA A 1 305 ? -19.25 9.992 4.098 1 96.94 305 ALA A C 1
ATOM 2167 O O . ALA A 1 305 ? -19.047 8.797 3.879 1 96.94 305 ALA A O 1
ATOM 2168 N N . LEU A 1 306 ? -19.859 10.438 5.195 1 97.5 306 LEU A N 1
ATOM 2169 C CA . LEU A 1 306 ? -20.359 9.461 6.16 1 97.5 306 LEU A CA 1
ATOM 2170 C C . LEU A 1 306 ? -21.5 8.641 5.57 1 97.5 306 LEU A C 1
ATOM 2172 O O . LEU A 1 306 ? -21.578 7.43 5.785 1 97.5 306 LEU A O 1
ATOM 2176 N N . ASN A 1 307 ? -22.344 9.312 4.832 1 97 307 ASN A N 1
ATOM 2177 C CA . ASN A 1 307 ? -23.422 8.602 4.18 1 97 307 ASN A CA 1
ATOM 2178 C C . ASN A 1 307 ? -22.906 7.48 3.281 1 97 307 ASN A C 1
ATOM 2180 O O . ASN A 1 307 ? -23.484 6.387 3.248 1 97 307 ASN A O 1
ATOM 2184 N N . ILE A 1 308 ? -21.844 7.695 2.586 1 97.12 308 ILE A N 1
ATOM 2185 C CA . ILE A 1 308 ? -21.266 6.688 1.703 1 97.12 308 ILE A CA 1
ATOM 2186 C C . ILE A 1 308 ? -20.766 5.504 2.527 1 97.12 308 ILE A C 1
ATOM 2188 O O . ILE A 1 308 ? -21 4.348 2.162 1 97.12 308 ILE A O 1
ATOM 2192 N N . LEU A 1 309 ? -20.125 5.746 3.648 1 97.44 309 LEU A N 1
ATOM 2193 C CA . LEU A 1 309 ? -19.656 4.672 4.512 1 97.44 309 LEU A CA 1
ATOM 2194 C C . LEU A 1 309 ? -20.828 3.859 5.059 1 97.44 309 LEU A C 1
ATOM 2196 O O . LEU A 1 309 ? -20.703 2.66 5.305 1 97.44 309 LEU A O 1
ATOM 2200 N N . LEU A 1 310 ? -22 4.562 5.258 1 97.5 310 LEU A N 1
ATOM 2201 C CA . LEU A 1 310 ? -23.203 3.906 5.758 1 97.5 310 LEU A CA 1
ATOM 2202 C C . LEU A 1 310 ? -23.953 3.227 4.629 1 97.5 310 LEU A C 1
ATOM 2204 O O . LEU A 1 310 ? -25.031 2.668 4.848 1 97.5 310 LEU A O 1
ATOM 2208 N N . ALA A 1 311 ? -23.406 3.316 3.389 1 96.94 311 ALA A N 1
ATOM 2209 C CA . ALA A 1 311 ? -24 2.742 2.188 1 96.94 311 ALA A CA 1
ATOM 2210 C C . ALA A 1 311 ? -25.344 3.387 1.889 1 96.94 311 ALA A C 1
ATOM 2212 O O . ALA A 1 311 ? -26.312 2.695 1.535 1 96.94 311 ALA A O 1
ATOM 2213 N N . ARG A 1 312 ? -25.406 4.723 2.1 1 95.62 312 ARG A N 1
ATOM 2214 C CA . ARG A 1 312 ? -26.578 5.539 1.8 1 95.62 312 ARG A CA 1
ATOM 2215 C C . ARG A 1 312 ? -26.312 6.473 0.625 1 95.62 312 ARG A C 1
ATOM 2217 O O . ARG A 1 312 ? -25.156 6.625 0.195 1 95.62 312 ARG A O 1
ATOM 2224 N N . ASP A 1 313 ? -27.375 6.957 0.127 1 95.19 313 ASP A N 1
ATOM 2225 C CA . ASP A 1 313 ? -27.219 8.039 -0.846 1 95.19 313 ASP A CA 1
ATOM 2226 C C . ASP A 1 313 ? -26.5 9.234 -0.231 1 95.19 313 ASP A C 1
ATOM 2228 O O . ASP A 1 313 ? -26.781 9.617 0.906 1 95.19 313 ASP A O 1
ATOM 2232 N N . PRO A 1 314 ? -25.547 9.711 -0.986 1 93.5 314 PRO A N 1
ATOM 2233 C CA . PRO A 1 314 ? -24.75 10.82 -0.438 1 93.5 314 PRO A CA 1
ATOM 2234 C C . PRO A 1 314 ? -25.609 12.023 -0.055 1 93.5 314 PRO A C 1
ATOM 2236 O O . PRO A 1 314 ? -25.203 12.828 0.785 1 93.5 314 PRO A O 1
ATOM 2239 N N . GLU A 1 315 ? -26.797 12.164 -0.515 1 91.56 315 GLU A N 1
ATOM 2240 C CA . GLU A 1 315 ? -27.641 13.328 -0.266 1 91.56 315 GLU A CA 1
ATOM 2241 C C . GLU A 1 315 ? -28.609 13.078 0.89 1 91.56 315 GLU A C 1
ATOM 2243 O O . GLU A 1 315 ? -29.375 13.969 1.279 1 91.56 315 GLU A O 1
ATOM 2248 N N . THR A 1 316 ? -28.562 11.93 1.487 1 92.62 316 THR A N 1
ATOM 2249 C CA . THR A 1 316 ? -29.453 11.633 2.604 1 92.62 316 THR A CA 1
ATOM 2250 C C . THR A 1 316 ? -29.234 12.617 3.75 1 92.62 316 THR A C 1
ATOM 2252 O O . THR A 1 316 ? -28.109 12.82 4.188 1 92.62 316 THR A O 1
ATOM 2255 N N . PRO A 1 317 ? -30.297 13.328 4.164 1 92.06 317 PRO A N 1
ATOM 2256 C CA . PRO A 1 317 ? -30.141 14.227 5.309 1 92.06 317 PRO A CA 1
ATOM 2257 C C . PRO A 1 317 ? -29.641 13.516 6.559 1 92.06 317 PRO A C 1
ATOM 2259 O O . PRO A 1 317 ? -30.094 12.414 6.871 1 92.06 317 PRO A O 1
ATOM 2262 N N . LEU A 1 318 ? -28.672 14.125 7.141 1 92.44 318 LEU A N 1
ATOM 2263 C CA . LEU A 1 318 ? -28 13.477 8.266 1 92.44 318 LEU A CA 1
ATOM 2264 C C . LEU A 1 318 ? -27.688 14.484 9.359 1 92.44 318 LEU A C 1
ATOM 2266 O O . LEU A 1 318 ? -27.219 15.586 9.078 1 92.44 318 LEU A O 1
ATOM 2270 N N . ARG A 1 319 ? -28.078 14.156 10.555 1 92.19 319 ARG A N 1
ATOM 2271 C CA . ARG A 1 319 ? -27.641 14.875 11.75 1 92.19 319 ARG A CA 1
ATOM 2272 C C . ARG A 1 319 ? -26.938 13.93 12.719 1 92.19 319 ARG A C 1
ATOM 2274 O O . ARG A 1 319 ? -27.375 12.805 12.93 1 92.19 319 ARG A O 1
ATOM 2281 N N . VAL A 1 320 ? -25.797 14.383 13.242 1 94.62 320 VAL A N 1
ATOM 2282 C CA . VAL A 1 320 ? -25.047 13.531 14.156 1 94.62 320 VAL A CA 1
ATOM 2283 C C . VAL A 1 320 ? -25.172 14.07 15.586 1 94.62 320 VAL A C 1
ATOM 2285 O O . VAL A 1 320 ? -25.266 15.281 15.797 1 94.62 320 VAL A O 1
ATOM 2288 N N . GLN A 1 321 ? -25.219 13.164 16.531 1 94.25 321 GLN A N 1
ATOM 2289 C CA . GLN A 1 321 ? -25.234 13.555 17.938 1 94.25 321 GLN A CA 1
ATOM 2290 C C . GLN A 1 321 ? -23.875 14.102 18.359 1 94.25 321 GLN A C 1
ATOM 2292 O O . GLN A 1 321 ? -22.844 13.461 18.141 1 94.25 321 GLN A O 1
ATOM 2297 N N . PRO A 1 322 ? -23.844 15.273 18.891 1 92.62 322 PRO A N 1
ATOM 2298 C CA . PRO A 1 322 ? -22.578 15.812 19.375 1 92.62 322 PRO A CA 1
ATOM 2299 C C . PRO A 1 322 ? -21.969 14.961 20.484 1 92.62 322 PRO A C 1
ATOM 2301 O O . PRO A 1 322 ? -22.688 14.328 21.25 1 92.62 322 PRO A O 1
ATOM 2304 N N . ILE A 1 323 ? -20.625 14.969 20.438 1 90.25 323 ILE A N 1
ATOM 2305 C CA . ILE A 1 323 ? -19.922 14.227 21.469 1 90.25 323 ILE A CA 1
ATOM 2306 C C . ILE A 1 323 ? -18.922 15.156 22.172 1 90.25 323 ILE A C 1
ATOM 2308 O O . ILE A 1 323 ? -18.297 16 21.531 1 90.25 323 ILE A O 1
ATOM 2312 N N . GLN A 1 324 ? -18.891 15.102 23.484 1 78.25 324 GLN A N 1
ATOM 2313 C CA . GLN A 1 324 ? -17.922 15.906 24.234 1 78.25 324 GLN A CA 1
ATOM 2314 C C . GLN A 1 324 ? -16.594 15.188 24.375 1 78.25 324 GLN A C 1
ATOM 2316 O O . GLN A 1 324 ? -15.531 15.781 24.141 1 78.25 324 GLN A O 1
ATOM 2321 N N . THR A 1 325 ? -16.688 13.875 24.766 1 83.75 325 THR A N 1
ATOM 2322 C CA . THR A 1 325 ? -15.531 13 24.859 1 83.75 325 THR A CA 1
ATOM 2323 C C . THR A 1 325 ? -15.742 11.734 24.047 1 83.75 325 THR A C 1
ATOM 2325 O O . THR A 1 325 ? -16.812 11.133 24.078 1 83.75 325 THR A O 1
ATOM 2328 N N . LEU A 1 326 ? -14.648 11.43 23.297 1 89.56 326 LEU A N 1
ATOM 2329 C CA . LEU A 1 326 ? -14.773 10.25 22.438 1 89.56 326 LEU A CA 1
ATOM 2330 C C . LEU A 1 326 ? -14.703 8.969 23.266 1 89.56 326 LEU A C 1
ATOM 2332 O O . LEU A 1 326 ? -13.758 8.781 24.047 1 89.56 326 LEU A O 1
ATOM 2336 N N . THR A 1 327 ? -15.719 8.195 23.188 1 86.12 327 THR A N 1
ATOM 2337 C CA . THR A 1 327 ? -15.719 6.82 23.672 1 86.12 327 THR A CA 1
ATOM 2338 C C . THR A 1 327 ? -15.781 5.836 22.5 1 86.12 327 THR A C 1
ATOM 2340 O O . THR A 1 327 ? -16.734 5.852 21.719 1 86.12 327 THR A O 1
ATOM 2343 N N . LEU A 1 328 ? -14.742 5.113 22.438 1 89.75 328 LEU A N 1
ATOM 2344 C CA . LEU A 1 328 ? -14.695 4.156 21.344 1 89.75 328 LEU A CA 1
ATOM 2345 C C . LEU A 1 328 ? -15.773 3.096 21.484 1 89.75 328 LEU A C 1
ATOM 2347 O O . LEU A 1 328 ? -16 2.58 22.594 1 89.75 328 LEU A O 1
ATOM 2351 N N . PRO A 1 329 ? -16.438 2.836 20.375 1 85.12 329 PRO A N 1
ATOM 2352 C CA . PRO A 1 329 ? -17.5 1.825 20.422 1 85.12 329 PRO A CA 1
ATOM 2353 C C . PRO A 1 329 ? -16.984 0.445 20.828 1 85.12 329 PRO A C 1
ATOM 2355 O O . PRO A 1 329 ? -15.953 0 20.297 1 85.12 329 PRO A O 1
ATOM 2358 N N . THR A 1 330 ? -17.656 -0.268 21.656 1 79.88 330 THR A N 1
ATOM 2359 C CA . THR A 1 330 ? -17.25 -1.571 22.156 1 79.88 330 THR A CA 1
ATOM 2360 C C . THR A 1 330 ? -17.438 -2.65 21.094 1 79.88 330 THR A C 1
ATOM 2362 O O . THR A 1 330 ? -16.734 -3.666 21.094 1 79.88 330 THR A O 1
ATOM 2365 N N . ALA A 1 331 ? -18.344 -2.309 20.172 1 77.25 331 ALA A N 1
ATOM 2366 C CA . ALA A 1 331 ? -18.672 -3.279 19.125 1 77.25 331 ALA A CA 1
ATOM 2367 C C . ALA A 1 331 ? -17.453 -3.529 18.234 1 77.25 331 ALA A C 1
ATOM 2369 O O . ALA A 1 331 ? -17.375 -4.566 17.578 1 77.25 331 ALA A O 1
ATOM 2370 N N . VAL A 1 332 ? -16.609 -2.539 18.234 1 82.69 332 VAL A N 1
ATOM 2371 C CA . VAL A 1 332 ? -15.469 -2.621 17.328 1 82.69 332 VAL A CA 1
ATOM 2372 C C . VAL A 1 332 ? -14.266 -3.182 18.078 1 82.69 332 VAL A C 1
ATOM 2374 O O . VAL A 1 332 ? -13.945 -2.732 19.172 1 82.69 332 VAL A O 1
ATOM 2377 N N . ASN A 1 333 ? -14.078 -4.199 18.578 1 82.81 333 ASN A N 1
ATOM 2378 C CA . ASN A 1 333 ? -12.945 -4.801 19.281 1 82.81 333 ASN A CA 1
ATOM 2379 C C . ASN A 1 333 ? -11.617 -4.305 18.719 1 82.81 333 ASN A C 1
ATOM 2381 O O . ASN A 1 333 ? -10.828 -5.09 18.188 1 82.81 333 ASN A O 1
ATOM 2385 N N . PHE A 1 334 ? -11.312 -2.949 18.891 1 88.81 334 PHE A N 1
ATOM 2386 C CA . PHE A 1 334 ? -10.023 -2.428 18.469 1 88.81 334 PHE A CA 1
ATOM 2387 C C . PHE A 1 334 ? -8.891 -3.014 19.312 1 88.81 334 PHE A C 1
ATOM 2389 O O . PHE A 1 334 ? -9.047 -3.189 20.516 1 88.81 334 PHE A O 1
ATOM 2396 N N . PRO A 1 335 ? -7.789 -3.252 18.703 1 85.5 335 PRO A N 1
ATOM 2397 C CA . PRO A 1 335 ? -6.695 -3.953 19.391 1 85.5 335 PRO A CA 1
ATOM 2398 C C . PRO A 1 335 ? -6.141 -3.172 20.578 1 85.5 335 PRO A C 1
ATOM 2400 O O . PRO A 1 335 ? -5.824 -3.762 21.609 1 85.5 335 PRO A O 1
ATOM 2403 N N . LEU A 1 336 ? -6.105 -1.818 20.484 1 87.25 336 LEU A N 1
ATOM 2404 C CA . LEU A 1 336 ? -5.496 -1.013 21.547 1 87.25 336 LEU A CA 1
ATOM 2405 C C . LEU A 1 336 ? -6.504 -0.02 22.109 1 87.25 336 LEU A C 1
ATOM 2407 O O . LEU A 1 336 ? -6.133 1.088 22.516 1 87.25 336 LEU A O 1
ATOM 2411 N N . ALA A 1 337 ? -7.75 -0.356 22.141 1 88.81 337 ALA A N 1
ATOM 2412 C CA . ALA A 1 337 ? -8.82 0.542 22.578 1 88.81 337 ALA A CA 1
ATOM 2413 C C . ALA A 1 337 ? -8.625 0.971 24.031 1 88.81 337 ALA A C 1
ATOM 2415 O O . ALA A 1 337 ? -8.742 2.154 24.344 1 88.81 337 ALA A O 1
ATOM 2416 N N . GLU A 1 338 ? -8.273 0.069 24.891 1 86.12 338 GLU A N 1
ATOM 2417 C CA . GLU A 1 338 ? -8.125 0.364 26.312 1 86.12 338 GLU A CA 1
ATOM 2418 C C . GLU A 1 338 ? -6.977 1.334 26.547 1 86.12 338 GLU A C 1
ATOM 2420 O O . GLU A 1 338 ? -7.125 2.311 27.297 1 86.12 338 GLU A O 1
ATOM 2425 N N . GLN A 1 339 ? -5.934 1.042 25.938 1 86 339 GLN A N 1
ATOM 2426 C CA . GLN A 1 339 ? -4.758 1.894 26.094 1 86 339 GLN A CA 1
ATOM 2427 C C . GLN A 1 339 ? -5.008 3.287 25.531 1 86 339 GLN A C 1
ATOM 2429 O O . GLN A 1 339 ? -4.66 4.293 26.156 1 86 339 GLN A O 1
ATOM 2434 N N . ALA A 1 340 ? -5.609 3.334 24.375 1 88.25 340 ALA A N 1
ATOM 2435 C CA . ALA A 1 340 ? -5.902 4.609 23.719 1 88.25 340 ALA A CA 1
ATOM 2436 C C . ALA A 1 340 ? -6.844 5.453 24.578 1 88.25 340 ALA A C 1
ATOM 2438 O O . ALA A 1 340 ? -6.633 6.66 24.734 1 88.25 340 ALA A O 1
ATOM 2439 N N . ASN A 1 341 ? -7.828 4.809 25.156 1 87.44 341 ASN A N 1
ATOM 2440 C CA . ASN A 1 341 ? -8.773 5.512 26.031 1 87.44 341 ASN A CA 1
ATOM 2441 C C . ASN A 1 341 ? -8.086 6.066 27.266 1 87.44 341 ASN A C 1
ATOM 2443 O O . ASN A 1 341 ? -8.352 7.199 27.672 1 87.44 341 ASN A O 1
ATOM 2447 N N . ALA A 1 342 ? -7.234 5.305 27.797 1 86 342 ALA A N 1
ATOM 2448 C CA . ALA A 1 342 ? -6.539 5.715 29.016 1 86 342 ALA A CA 1
ATOM 2449 C C . ALA A 1 342 ? -5.656 6.934 28.75 1 86 342 ALA A C 1
ATOM 2451 O O . ALA A 1 342 ? -5.629 7.871 29.547 1 86 342 ALA A O 1
ATOM 2452 N N . ILE A 1 343 ? -5.059 6.961 27.656 1 84.88 343 ILE A N 1
ATOM 2453 C CA . ILE A 1 343 ? -4.156 8.062 27.328 1 84.88 343 ILE A CA 1
ATOM 2454 C C . ILE A 1 343 ? -4.961 9.312 26.984 1 84.88 343 ILE A C 1
ATOM 2456 O O . ILE A 1 343 ? -4.633 10.414 27.422 1 84.88 343 ILE A O 1
ATOM 2460 N N . ALA A 1 344 ? -6.016 9.109 26.234 1 85.94 344 ALA A N 1
ATOM 2461 C CA . ALA A 1 344 ? -6.852 10.242 25.828 1 85.94 344 ALA A CA 1
ATOM 2462 C C . ALA A 1 344 ? -7.496 10.898 27.047 1 85.94 344 ALA A C 1
ATOM 2464 O O . ALA A 1 344 ? -7.785 12.102 27.031 1 85.94 344 ALA A O 1
ATOM 2465 N N . ALA A 1 345 ? -7.609 10.117 28.141 1 83 345 ALA A N 1
ATOM 2466 C CA . ALA A 1 345 ? -8.219 10.625 29.359 1 83 345 ALA A CA 1
ATOM 2467 C C . ALA A 1 345 ? -7.172 11.297 30.25 1 83 345 ALA A C 1
ATOM 2469 O O . ALA A 1 345 ? -7.477 11.695 31.375 1 83 345 ALA A O 1
ATOM 2470 N N . GLY A 1 346 ? -5.953 11.445 29.75 1 78.19 346 GLY A N 1
ATOM 2471 C CA . GLY A 1 346 ? -4.922 12.148 30.5 1 78.19 346 GLY A CA 1
ATOM 2472 C C . GLY A 1 346 ? -3.992 11.211 31.25 1 78.19 346 GLY A C 1
ATOM 2473 O O . GLY A 1 346 ? -3.182 11.648 32.062 1 78.19 346 GLY A O 1
ATOM 2474 N N . GLY A 1 347 ? -4.184 9.906 30.984 1 76.12 347 GLY A N 1
ATOM 2475 C CA . GLY A 1 347 ? -3.287 8.961 31.625 1 76.12 347 GLY A CA 1
ATOM 2476 C C . GLY A 1 347 ? -1.888 8.977 31.047 1 76.12 347 GLY A C 1
ATOM 2477 O O . GLY A 1 347 ? -1.65 9.594 30 1 76.12 347 GLY A O 1
ATOM 2478 N N . THR A 1 348 ? -1.008 8.406 31.844 1 76 348 THR A N 1
ATOM 2479 C CA . THR A 1 348 ? 0.374 8.32 31.375 1 76 348 THR A CA 1
ATOM 2480 C C . THR A 1 348 ? 0.502 7.328 30.234 1 76 348 THR A C 1
ATOM 2482 O O . THR A 1 348 ? -0.051 6.227 30.281 1 76 348 THR A O 1
ATOM 2485 N N . ALA A 1 349 ? 1.038 7.816 29.156 1 77.12 349 ALA A N 1
ATOM 2486 C CA . ALA A 1 349 ? 1.263 6.938 28.016 1 77.12 349 ALA A CA 1
ATOM 2487 C C . ALA A 1 349 ? 2.248 5.824 28.359 1 77.12 349 ALA A C 1
ATOM 2489 O O . ALA A 1 349 ? 3.322 6.09 28.906 1 77.12 349 ALA A O 1
ATOM 2490 N N . PRO A 1 350 ? 1.771 4.555 28.219 1 77.44 350 PRO A N 1
ATOM 2491 C CA . PRO A 1 350 ? 2.748 3.477 28.391 1 77.44 350 PRO A CA 1
ATOM 2492 C C . PRO A 1 350 ? 3.883 3.547 27.375 1 77.44 350 PRO A C 1
ATOM 2494 O O . PRO A 1 350 ? 3.82 4.332 26.422 1 77.44 350 PRO A O 1
ATOM 2497 N N . ALA A 1 351 ? 4.902 2.666 27.719 1 77.81 351 ALA A N 1
ATOM 2498 C CA . ALA A 1 351 ? 5.992 2.561 26.75 1 77.81 351 ALA A CA 1
ATOM 2499 C C . ALA A 1 351 ? 5.5 1.979 25.422 1 77.81 351 ALA A C 1
ATOM 2501 O O . ALA A 1 351 ? 4.582 1.155 25.406 1 77.81 351 ALA A O 1
ATOM 2502 N N . SER A 1 352 ? 6.02 2.576 24.359 1 83.69 352 SER A N 1
ATOM 2503 C CA . SER A 1 352 ? 5.656 2.096 23.031 1 83.69 352 SER A CA 1
ATOM 2504 C C . SER A 1 352 ? 5.863 0.588 22.922 1 83.69 352 SER A C 1
ATOM 2506 O O . SER A 1 352 ? 5.133 -0.089 22.188 1 83.69 352 SER A O 1
ATOM 2508 N N . SER A 1 353 ? 6.848 0.084 23.656 1 85.38 353 SER A N 1
ATOM 2509 C CA . SER A 1 353 ? 7.148 -1.343 23.609 1 85.38 353 SER A CA 1
ATOM 2510 C C . SER A 1 353 ? 5.992 -2.168 24.172 1 85.38 353 SER A C 1
ATOM 2512 O O . SER A 1 353 ? 5.695 -3.248 23.656 1 85.38 353 SER A O 1
ATOM 2514 N N . ASP A 1 354 ? 5.355 -1.612 25.188 1 86.38 354 ASP A N 1
ATOM 2515 C CA . ASP A 1 354 ? 4.211 -2.307 25.766 1 86.38 354 ASP A CA 1
ATOM 2516 C C . ASP A 1 354 ? 3.039 -2.348 24.781 1 86.38 354 ASP A C 1
ATOM 2518 O O . ASP A 1 354 ? 2.357 -3.369 24.672 1 86.38 354 ASP A O 1
ATOM 2522 N N . LEU A 1 355 ? 2.85 -1.271 24.125 1 89.44 355 LEU A N 1
ATOM 2523 C CA . LEU A 1 355 ? 1.773 -1.207 23.141 1 89.44 355 LEU A CA 1
ATOM 2524 C C . LEU A 1 355 ? 2.057 -2.137 21.969 1 89.44 355 LEU A C 1
ATOM 2526 O O . LEU A 1 355 ? 1.141 -2.773 21.438 1 89.44 355 LEU A O 1
ATOM 2530 N N . ARG A 1 356 ? 3.279 -2.287 21.625 1 89.62 356 ARG A N 1
ATOM 2531 C CA . ARG A 1 356 ? 3.668 -3.168 20.531 1 89.62 356 ARG A CA 1
ATOM 2532 C C . ARG A 1 356 ? 3.449 -4.629 20.891 1 89.62 356 ARG A C 1
ATOM 2534 O O . ARG A 1 356 ? 3.018 -5.43 20.062 1 89.62 356 ARG A O 1
ATOM 2541 N N . ALA A 1 357 ? 3.812 -4.93 22.094 1 88.94 357 ALA A N 1
ATOM 2542 C CA . ALA A 1 357 ? 3.607 -6.297 22.562 1 88.94 357 ALA A CA 1
ATOM 2543 C C . ALA A 1 357 ? 2.125 -6.668 22.547 1 88.94 357 ALA A C 1
ATOM 2545 O O . ALA A 1 357 ? 1.76 -7.77 22.125 1 88.94 357 ALA A O 1
ATOM 2546 N N . ALA A 1 358 ? 1.31 -5.742 22.938 1 87 358 ALA A N 1
ATOM 2547 C CA . ALA A 1 358 ? -0.134 -5.961 22.906 1 87 358 ALA A CA 1
ATOM 2548 C C . ALA A 1 358 ? -0.629 -6.09 21.469 1 87 358 ALA A C 1
ATOM 2550 O O . ALA A 1 358 ? -1.478 -6.934 21.172 1 87 358 ALA A O 1
ATOM 2551 N N . ALA A 1 359 ? -0.069 -5.324 20.562 1 88.44 359 ALA A N 1
ATOM 2552 C CA . ALA A 1 359 ? -0.468 -5.312 19.156 1 88.44 359 ALA A CA 1
ATOM 2553 C C . ALA A 1 359 ? -0.076 -6.617 18.453 1 88.44 359 ALA A C 1
ATOM 2555 O O . ALA A 1 359 ? -0.8 -7.105 17.594 1 88.44 359 ALA A O 1
ATOM 2556 N N . GLU A 1 360 ? 1.051 -7.176 18.906 1 89.38 360 GLU A N 1
ATOM 2557 C CA . GLU A 1 360 ? 1.543 -8.406 18.297 1 89.38 360 GLU A CA 1
ATOM 2558 C C . GLU A 1 360 ? 0.51 -9.523 18.391 1 89.38 360 GLU A C 1
ATOM 2560 O O . GLU A 1 360 ? 0.338 -10.305 17.469 1 89.38 360 GLU A O 1
ATOM 2565 N N . THR A 1 361 ? -0.221 -9.508 19.438 1 87.5 361 THR A N 1
ATOM 2566 C CA . THR A 1 361 ? -1.152 -10.609 19.672 1 87.5 361 THR A CA 1
ATOM 2567 C C . THR A 1 361 ? -2.562 -10.227 19.234 1 87.5 361 THR A C 1
ATOM 2569 O O . THR A 1 361 ? -3.354 -11.086 18.844 1 87.5 361 THR A O 1
ATOM 2572 N N . SER A 1 362 ? -2.842 -8.961 19.203 1 87.12 362 SER A N 1
ATOM 2573 C CA . SER A 1 362 ? -4.238 -8.562 19.062 1 87.12 362 SER A CA 1
ATOM 2574 C C . SER A 1 362 ? -4.523 -8.055 17.641 1 87.12 362 SER A C 1
ATOM 2576 O O . SER A 1 362 ? -5.684 -7.992 17.234 1 87.12 362 SER A O 1
ATOM 2578 N N . LEU A 1 363 ? -3.523 -7.707 16.906 1 91.75 363 LEU A N 1
ATOM 2579 C CA . LEU A 1 363 ? -3.758 -7.086 15.602 1 91.75 363 LEU A CA 1
ATOM 2580 C C . LEU A 1 363 ? -4.059 -8.141 14.539 1 91.75 363 LEU A C 1
ATOM 2582 O O . LEU A 1 363 ? -3.205 -8.977 14.234 1 91.75 363 LEU A O 1
ATOM 2586 N N . PRO A 1 364 ? -5.242 -8.047 13.93 1 93 364 PRO A N 1
ATOM 2587 C CA . PRO A 1 364 ? -5.598 -9.047 12.922 1 93 364 PRO A CA 1
ATOM 2588 C C . PRO A 1 364 ? -4.668 -9.016 11.711 1 93 364 PRO A C 1
ATOM 2590 O O . PRO A 1 364 ? -4.418 -10.047 11.086 1 93 364 PRO A O 1
ATOM 2593 N N . SER A 1 365 ? -4.133 -7.887 11.344 1 92.25 365 SER A N 1
ATOM 2594 C CA . SER A 1 365 ? -3.229 -7.797 10.203 1 92.25 365 SER A CA 1
ATOM 2595 C C . SER A 1 365 ? -1.972 -8.633 10.43 1 92.25 365 SER A C 1
ATOM 2597 O O . SER A 1 365 ? -1.521 -9.336 9.523 1 92.25 365 SER A O 1
ATOM 2599 N N . LEU A 1 366 ? -1.396 -8.539 11.641 1 94.5 366 LEU A N 1
ATOM 2600 C CA . LEU A 1 366 ? -0.234 -9.367 11.961 1 94.5 366 LEU A CA 1
ATOM 2601 C C . LEU A 1 366 ? -0.617 -10.836 12.055 1 94.5 366 LEU A C 1
ATOM 2603 O O . LEU A 1 366 ? 0.158 -11.711 11.656 1 94.5 366 LEU A O 1
ATOM 2607 N N . GLY A 1 367 ? -1.836 -11.047 12.586 1 95.38 367 GLY A N 1
ATOM 2608 C CA . GLY A 1 367 ? -2.336 -12.414 12.594 1 95.38 367 GLY A CA 1
ATOM 2609 C C . GLY A 1 367 ? -2.463 -13.016 11.211 1 95.38 367 GLY A C 1
ATOM 2610 O O . GLY A 1 367 ? -2.08 -14.164 10.984 1 95.38 367 GLY A O 1
ATOM 2611 N N . ALA A 1 368 ? -2.99 -12.227 10.273 1 96.75 368 ALA A N 1
ATOM 2612 C CA . ALA A 1 368 ? -3.127 -12.68 8.891 1 96.75 368 ALA A CA 1
ATOM 2613 C C . ALA A 1 368 ? -1.766 -13.016 8.281 1 96.75 368 ALA A C 1
ATOM 2615 O O . ALA A 1 368 ? -1.61 -14.039 7.617 1 96.75 368 ALA A O 1
ATOM 2616 N N . SER A 1 369 ? -0.774 -12.156 8.508 1 96.88 369 SER A N 1
ATOM 2617 C CA . SER A 1 369 ? 0.566 -12.367 7.969 1 96.88 369 SER A CA 1
ATOM 2618 C C . SER A 1 369 ? 1.224 -13.594 8.594 1 96.88 369 SER A C 1
ATOM 2620 O O . SER A 1 369 ? 1.914 -14.352 7.914 1 96.88 369 SER A O 1
ATOM 2622 N N . ARG A 1 370 ? 1.052 -13.844 9.906 1 97.62 370 ARG A N 1
ATOM 2623 C CA . ARG A 1 370 ? 1.593 -15.023 10.57 1 97.62 370 ARG A CA 1
ATOM 2624 C C . ARG A 1 370 ? 1 -16.297 9.984 1 97.62 370 ARG A C 1
ATOM 2626 O O . ARG A 1 370 ? 1.719 -17.281 9.75 1 97.62 370 ARG A O 1
ATOM 2633 N N . GLU A 1 371 ? -0.333 -16.234 9.758 1 98.31 371 GLU A N 1
ATOM 2634 C CA . GLU A 1 371 ? -0.987 -17.391 9.156 1 98.31 371 GLU A CA 1
ATOM 2635 C C . GLU A 1 371 ? -0.519 -17.609 7.723 1 98.31 371 GLU A C 1
ATOM 2637 O O . GLU A 1 371 ? -0.425 -18.75 7.262 1 98.31 371 GLU A O 1
ATOM 2642 N N . THR A 1 372 ? -0.23 -16.594 6.996 1 98.19 372 THR A N 1
ATOM 2643 C CA . THR A 1 372 ? 0.303 -16.703 5.641 1 98.19 372 THR A CA 1
ATOM 2644 C C . THR A 1 372 ? 1.67 -17.375 5.652 1 98.19 372 THR A C 1
ATOM 2646 O O . THR A 1 372 ? 1.979 -18.172 4.762 1 98.19 372 THR A O 1
ATOM 2649 N N . VAL A 1 373 ? 2.553 -17.062 6.684 1 98.5 373 VAL A N 1
ATOM 2650 C CA . VAL A 1 373 ? 3.842 -17.734 6.832 1 98.5 373 VAL A CA 1
ATOM 2651 C C . VAL A 1 373 ? 3.625 -19.219 7.098 1 98.5 373 VAL A C 1
ATOM 2653 O O . VAL A 1 373 ? 4.297 -20.062 6.5 1 98.5 373 VAL A O 1
ATOM 2656 N N . LYS A 1 374 ? 2.646 -19.547 7.953 1 98.56 374 LYS A N 1
ATOM 2657 C CA . LYS A 1 374 ? 2.34 -20.938 8.234 1 98.56 374 LYS A CA 1
ATOM 2658 C C . LYS A 1 374 ? 1.879 -21.672 6.973 1 98.56 374 LYS A C 1
ATOM 2660 O O . LYS A 1 374 ? 2.289 -22.797 6.715 1 98.56 374 LYS A O 1
ATOM 2665 N N . ALA A 1 375 ? 1.007 -21 6.184 1 98.69 375 ALA A N 1
ATOM 2666 C CA . ALA A 1 375 ? 0.552 -21.578 4.926 1 98.69 375 ALA A CA 1
ATOM 2667 C C . ALA A 1 375 ? 1.729 -21.875 3.998 1 98.69 375 ALA A C 1
ATOM 2669 O O . ALA A 1 375 ? 1.787 -22.938 3.371 1 98.69 375 ALA A O 1
ATOM 2670 N N . ALA A 1 376 ? 2.674 -20.938 3.922 1 98.44 376 ALA A N 1
ATOM 2671 C CA . ALA A 1 376 ? 3.848 -21.109 3.07 1 98.44 376 ALA A CA 1
ATOM 2672 C C . ALA A 1 376 ? 4.723 -22.266 3.574 1 98.44 376 ALA A C 1
ATOM 2674 O O . ALA A 1 376 ? 5.34 -22.969 2.779 1 98.44 376 ALA A O 1
ATOM 2675 N N . GLU A 1 377 ? 4.824 -22.453 4.945 1 98.62 377 GLU A N 1
ATOM 2676 C CA . GLU A 1 377 ? 5.566 -23.578 5.52 1 98.62 377 GLU A CA 1
ATOM 2677 C C . GLU A 1 377 ? 4.988 -24.906 5.07 1 98.62 377 GLU A C 1
ATOM 2679 O O . GLU A 1 377 ? 5.73 -25.812 4.688 1 98.62 377 GLU A O 1
ATOM 2684 N N . PHE A 1 378 ? 3.666 -24.953 5.078 1 98.5 378 PHE A N 1
ATOM 2685 C CA . PHE A 1 378 ? 3.02 -26.172 4.613 1 98.5 378 PHE A CA 1
ATOM 2686 C C . PHE A 1 378 ? 3.162 -26.312 3.105 1 98.5 378 PHE A C 1
ATOM 2688 O O . PHE A 1 378 ? 3.209 -27.438 2.586 1 98.5 378 PHE A O 1
ATOM 2695 N N . GLY A 1 379 ? 3.234 -25.203 2.391 1 98 379 GLY A N 1
ATOM 2696 C CA . GLY A 1 379 ? 3.521 -25.25 0.965 1 98 379 GLY A CA 1
ATOM 2697 C C . GLY A 1 379 ? 4.844 -25.906 0.644 1 98 379 GLY A C 1
ATOM 2698 O O . GLY A 1 379 ? 4.934 -26.703 -0.3 1 98 379 GLY A O 1
ATOM 2699 N N . VAL A 1 380 ? 5.906 -25.656 1.452 1 98.44 380 VAL A N 1
ATOM 2700 C CA . VAL A 1 380 ? 7.207 -26.297 1.279 1 98.44 380 VAL A CA 1
ATOM 2701 C C . VAL A 1 380 ? 7.09 -27.797 1.53 1 98.44 380 VAL A C 1
ATOM 2703 O O . VAL A 1 380 ? 7.605 -28.609 0.755 1 98.44 380 VAL A O 1
ATOM 2706 N N . LYS A 1 381 ? 6.355 -28.156 2.584 1 98.31 381 LYS A N 1
ATOM 2707 C CA . LYS A 1 381 ? 6.184 -29.578 2.926 1 98.31 381 LYS A CA 1
ATOM 2708 C C . LYS A 1 381 ? 5.406 -30.312 1.841 1 98.31 381 LYS A C 1
ATOM 2710 O O . LYS A 1 381 ? 5.672 -31.484 1.571 1 98.31 381 LYS A O 1
ATOM 2715 N N . THR A 1 382 ? 4.422 -29.594 1.213 1 97.5 382 THR A N 1
ATOM 2716 C CA . THR A 1 382 ? 3.666 -30.188 0.113 1 97.5 382 THR A CA 1
ATOM 2717 C C . THR A 1 382 ? 4.578 -30.484 -1.073 1 97.5 382 THR A C 1
ATOM 2719 O O . THR A 1 382 ? 4.512 -31.562 -1.658 1 97.5 382 THR A O 1
ATOM 2722 N N . GLN A 1 383 ? 5.48 -29.578 -1.395 1 96.69 383 GLN A N 1
ATOM 2723 C CA . GLN A 1 383 ? 6.41 -29.797 -2.496 1 96.69 383 GLN A CA 1
ATOM 2724 C C . GLN A 1 383 ? 7.41 -30.906 -2.156 1 96.69 383 GLN A C 1
ATOM 2726 O O . GLN A 1 383 ? 7.812 -31.672 -3.029 1 96.69 383 GLN A O 1
ATOM 2731 N N . GLN A 1 384 ? 7.805 -31.094 -0.908 1 97.06 384 GLN A N 1
ATOM 2732 C CA . GLN A 1 384 ? 8.75 -32.094 -0.463 1 97.06 384 GLN A CA 1
ATOM 2733 C C . GLN A 1 384 ? 8.141 -33.5 -0.543 1 97.06 384 GLN A C 1
ATOM 2735 O O . GLN A 1 384 ? 8.859 -34.5 -0.632 1 97.06 384 GLN A O 1
ATOM 2740 N N . SER A 1 385 ? 6.816 -33.5 -0.519 1 96.44 385 SER A N 1
ATOM 2741 C CA . SER A 1 385 ? 6.133 -34.781 -0.548 1 96.44 385 SER A CA 1
ATOM 2742 C C . SER A 1 385 ? 6.359 -35.5 -1.876 1 96.44 385 SER A C 1
ATOM 2744 O O . SER A 1 385 ? 6.219 -36.719 -1.961 1 96.44 385 SER A O 1
ATOM 2746 N N . ALA A 1 386 ? 6.723 -34.75 -2.934 1 94.56 386 ALA A N 1
ATOM 2747 C CA . ALA A 1 386 ? 6.957 -35.344 -4.25 1 94.56 386 ALA A CA 1
ATOM 2748 C C . ALA A 1 386 ? 8.164 -36.281 -4.223 1 94.56 386 ALA A C 1
ATOM 2750 O O . ALA A 1 386 ? 8.352 -37.094 -5.137 1 94.56 386 ALA A O 1
ATOM 2751 N N . ARG A 1 387 ? 9 -36.312 -3.105 1 95.25 387 ARG A N 1
ATOM 2752 C CA . ARG A 1 387 ? 10.164 -37.188 -2.953 1 95.25 387 ARG A CA 1
ATOM 2753 C C . ARG A 1 387 ? 9.766 -38.531 -2.373 1 95.25 387 ARG A C 1
ATOM 2755 O O . ARG A 1 387 ? 10.586 -39.438 -2.326 1 95.25 387 ARG A O 1
ATOM 2762 N N . LYS A 1 388 ? 8.539 -38.656 -1.97 1 96.25 388 LYS A N 1
ATOM 2763 C CA . LYS A 1 388 ? 8.047 -39.906 -1.354 1 96.25 388 LYS A CA 1
ATOM 2764 C C . LYS A 1 388 ? 7.113 -40.656 -2.295 1 96.25 388 LYS A C 1
ATOM 2766 O O . LYS A 1 388 ? 6.559 -40.062 -3.227 1 96.25 388 LYS A O 1
ATOM 2771 N N . PRO A 1 389 ? 6.887 -41.906 -2.117 1 95.5 389 PRO A N 1
ATOM 2772 C CA . PRO A 1 389 ? 6.004 -42.688 -3 1 95.5 389 PRO A CA 1
ATOM 2773 C C . PRO A 1 389 ? 4.527 -42.344 -2.789 1 95.5 389 PRO A C 1
ATOM 2775 O O . PRO A 1 389 ? 4.148 -41.875 -1.723 1 95.5 389 PRO A O 1
ATOM 2778 N N . ASN A 1 390 ? 3.793 -42.562 -3.797 1 95.56 390 ASN A N 1
ATOM 2779 C CA . ASN A 1 390 ? 2.336 -42.5 -3.74 1 95.56 390 ASN A CA 1
ATOM 2780 C C . ASN A 1 390 ? 1.729 -43.906 -3.822 1 95.56 390 ASN A C 1
ATOM 2782 O O . ASN A 1 390 ? 2.088 -44.688 -4.699 1 95.56 390 ASN A O 1
ATOM 2786 N N . ILE A 1 391 ? 0.961 -44.25 -2.822 1 96.5 391 ILE A N 1
ATOM 2787 C CA . ILE A 1 391 ? 0.29 -45.531 -2.795 1 96.5 391 ILE A CA 1
ATOM 2788 C C . ILE A 1 391 ? -1.217 -45.344 -2.945 1 96.5 391 ILE A C 1
ATOM 2790 O O . ILE A 1 391 ? -1.817 -44.531 -2.238 1 96.5 391 ILE A O 1
ATOM 2794 N N . ALA A 1 392 ? -1.794 -46.031 -3.879 1 96.19 392 ALA A N 1
ATOM 2795 C CA . ALA A 1 392 ? -3.234 -45.938 -4.109 1 96.19 392 ALA A CA 1
ATOM 2796 C C . ALA A 1 392 ? -3.855 -47.312 -4.234 1 96.19 392 ALA A C 1
ATOM 2798 O O . ALA A 1 392 ? -3.213 -48.25 -4.719 1 96.19 392 ALA A O 1
ATOM 2799 N N . ALA A 1 393 ? -5.023 -47.438 -3.727 1 95.88 393 ALA A N 1
ATOM 2800 C CA . ALA A 1 393 ? -5.848 -48.625 -3.932 1 95.88 393 ALA A CA 1
ATOM 2801 C C . ALA A 1 393 ? -6.914 -48.375 -4.996 1 95.88 393 ALA A C 1
ATOM 2803 O O . ALA A 1 393 ? -7.434 -47.25 -5.113 1 95.88 393 ALA A O 1
ATOM 2804 N N . SER A 1 394 ? -7.172 -49.375 -5.766 1 94.38 394 SER A N 1
ATOM 2805 C CA . SER A 1 394 ? -8.164 -49.219 -6.82 1 94.38 394 SER A CA 1
ATOM 2806 C C . SER A 1 394 ? -9.086 -50.406 -6.906 1 94.38 394 SER A C 1
ATOM 2808 O O . SER A 1 394 ? -8.688 -51.531 -6.559 1 94.38 394 SER A O 1
ATOM 2810 N N . LEU A 1 395 ? -10.289 -50.219 -7.176 1 92.38 395 LEU A N 1
ATOM 2811 C CA . LEU A 1 395 ? -11.297 -51.219 -7.547 1 92.38 395 LEU A CA 1
ATOM 2812 C C . LEU A 1 395 ? -11.82 -50.938 -8.953 1 92.38 395 LEU A C 1
ATOM 2814 O O . LEU A 1 395 ? -12.188 -49.812 -9.281 1 92.38 395 LEU A O 1
ATOM 2818 N N . THR A 1 396 ? -11.75 -51.938 -9.789 1 91.81 396 THR A N 1
ATOM 2819 C CA . THR A 1 396 ? -12.188 -51.75 -11.172 1 91.81 396 THR A CA 1
ATOM 2820 C C . THR A 1 396 ? -13.227 -52.812 -11.547 1 91.81 396 THR A C 1
ATOM 2822 O O . THR A 1 396 ? -13.062 -54 -11.227 1 91.81 396 THR A O 1
ATOM 2825 N N . GLY A 1 397 ? -14.328 -52.438 -12.047 1 87.81 397 GLY A N 1
ATOM 2826 C CA . GLY A 1 397 ? -15.305 -53.281 -12.719 1 87.81 397 GLY A CA 1
ATOM 2827 C C . GLY A 1 397 ? -15.406 -53 -14.211 1 87.81 397 GLY A C 1
ATOM 2828 O O . GLY A 1 397 ? -15.57 -51.844 -14.625 1 87.81 397 GLY A O 1
ATOM 2829 N N . LEU A 1 398 ? -15.156 -54.031 -15 1 88.88 398 LEU A N 1
ATOM 2830 C CA . LEU A 1 398 ? -15.164 -53.875 -16.453 1 88.88 398 LEU A CA 1
ATOM 2831 C C . LEU A 1 398 ? -16.125 -54.875 -17.094 1 88.88 398 LEU A C 1
ATOM 2833 O O . LEU A 1 398 ? -16.062 -56.062 -16.828 1 88.88 398 LEU A O 1
ATOM 2837 N N . LEU A 1 399 ? -17.109 -54.438 -17.766 1 85 399 LEU A N 1
ATOM 2838 C CA . LEU A 1 399 ? -17.984 -55.219 -18.609 1 85 399 LEU A CA 1
ATOM 2839 C C . LEU A 1 399 ? -17.609 -55.094 -20.078 1 85 399 LEU A C 1
ATOM 2841 O O . LEU A 1 399 ? -17.594 -53.969 -20.625 1 85 399 LEU A O 1
ATOM 2845 N N . ARG A 1 400 ? -17.125 -56.094 -20.625 1 82.75 400 ARG A N 1
ATOM 2846 C CA . ARG A 1 400 ? -16.75 -56.094 -22.031 1 82.75 400 ARG A CA 1
ATOM 2847 C C . ARG A 1 400 ? -17.672 -57 -22.844 1 82.75 400 ARG A C 1
ATOM 2849 O O . ARG A 1 400 ? -17.984 -58.125 -22.422 1 82.75 400 ARG A O 1
ATOM 2856 N N . ASN A 1 401 ? -18.312 -56.531 -23.844 1 73.38 401 ASN A N 1
ATOM 2857 C CA . ASN A 1 401 ? -19.062 -57.344 -24.781 1 73.38 401 ASN A CA 1
ATOM 2858 C C . ASN A 1 401 ? -18.359 -57.406 -26.141 1 73.38 401 ASN A C 1
ATOM 2860 O O . ASN A 1 401 ? -18.453 -56.469 -26.938 1 73.38 401 ASN A O 1
ATOM 2864 N N . PRO A 1 402 ? -17.469 -58.469 -26.25 1 62.03 402 PRO A N 1
ATOM 2865 C CA . PRO A 1 402 ? -16.891 -58.625 -27.578 1 62.03 402 PRO A CA 1
ATOM 2866 C C . PRO A 1 402 ? -17.922 -59.031 -28.625 1 62.03 402 PRO A C 1
ATOM 2868 O O . PRO A 1 402 ? -19.062 -59.375 -28.281 1 62.03 402 PRO A O 1
ATOM 2871 N N . ALA A 1 403 ? -17.672 -58.812 -29.969 1 57.44 403 ALA A N 1
ATOM 2872 C CA . ALA A 1 403 ? -18.547 -59.188 -31.078 1 57.44 403 ALA A CA 1
ATOM 2873 C C . ALA A 1 403 ? -19.062 -60.625 -30.891 1 57.44 403 ALA A C 1
ATOM 2875 O O . ALA A 1 403 ? -20.062 -61 -31.5 1 57.44 403 ALA A O 1
ATOM 2876 N N . THR A 1 404 ? -18.359 -61.5 -30.203 1 54.56 404 THR A N 1
ATOM 2877 C CA . THR A 1 404 ? -18.75 -62.906 -30.188 1 54.56 404 THR A CA 1
ATOM 2878 C C . THR A 1 404 ? -19.672 -63.219 -29 1 54.56 404 THR A C 1
ATOM 2880 O O . THR A 1 404 ? -19.812 -64.375 -28.594 1 54.56 404 THR A O 1
ATOM 2883 N N . PHE A 1 405 ? -20.609 -62.375 -28.734 1 56.19 405 PHE A N 1
ATOM 2884 C CA . PHE A 1 405 ? -21.875 -62.469 -28.031 1 56.19 405 PHE A CA 1
ATOM 2885 C C . PHE A 1 405 ? -21.656 -62.75 -26.547 1 56.19 405 PHE A C 1
ATOM 2887 O O . PHE A 1 405 ? -22.609 -63 -25.812 1 56.19 405 PHE A O 1
ATOM 2894 N N . VAL A 1 406 ? -20.391 -63 -26.062 1 59.59 406 VAL A N 1
ATOM 2895 C CA . VAL A 1 406 ? -20.375 -63.312 -24.641 1 59.59 406 VAL A CA 1
ATOM 2896 C C . VAL A 1 406 ? -19.859 -62.094 -23.859 1 59.59 406 VAL A C 1
ATOM 2898 O O . VAL A 1 406 ? -18.766 -61.594 -24.125 1 59.59 406 VAL A O 1
ATOM 2901 N N . SER A 1 407 ? -20.797 -61.531 -23.047 1 70 407 SER A N 1
ATOM 2902 C CA . SER A 1 407 ? -20.453 -60.469 -22.141 1 70 407 SER A CA 1
ATOM 2903 C C . SER A 1 407 ? -19.531 -60.938 -21.031 1 70 407 SER A C 1
ATOM 2905 O O . SER A 1 407 ? -19.719 -62.031 -20.484 1 70 407 SER A O 1
ATOM 2907 N N . ARG A 1 408 ? -18.406 -60.344 -20.875 1 78.31 408 ARG A N 1
ATOM 2908 C CA . ARG A 1 408 ? -17.453 -60.656 -19.812 1 78.31 408 ARG A CA 1
ATOM 2909 C C . ARG A 1 408 ? -17.391 -59.531 -18.781 1 78.31 408 ARG A C 1
ATOM 2911 O O . ARG A 1 408 ? -17.297 -58.375 -19.141 1 78.31 408 ARG A O 1
ATOM 2918 N N . PHE A 1 409 ? -17.781 -60 -17.516 1 81.19 409 PHE A N 1
ATOM 2919 C CA . PHE A 1 409 ? -17.641 -59.062 -16.391 1 81.19 409 PHE A CA 1
ATOM 2920 C C . PHE A 1 409 ? -16.375 -59.344 -15.602 1 81.19 409 PHE A C 1
ATOM 2922 O O . PHE A 1 409 ? -16.156 -60.469 -15.148 1 81.19 409 PHE A O 1
ATOM 2929 N N . LEU A 1 410 ? -15.523 -58.406 -15.586 1 83.12 410 LEU A N 1
ATOM 2930 C CA . LEU A 1 410 ? -14.258 -58.531 -14.859 1 83.12 410 LEU A CA 1
ATOM 2931 C C . LEU A 1 410 ? -14.234 -57.594 -13.648 1 83.12 410 LEU A C 1
ATOM 2933 O O . LEU A 1 410 ? -14.586 -56.438 -13.758 1 83.12 410 LEU A O 1
ATOM 2937 N N . LEU A 1 411 ? -14.07 -58.156 -12.422 1 88.44 411 LEU A N 1
ATOM 2938 C CA . LEU A 1 411 ? -13.852 -57.375 -11.203 1 88.44 411 LEU A CA 1
ATOM 2939 C C . LEU A 1 411 ? -12.391 -57.438 -10.766 1 88.44 411 LEU A C 1
ATOM 2941 O O . LEU A 1 411 ? -11.797 -58.531 -10.781 1 88.44 411 LEU A O 1
ATOM 2945 N N . GLY A 1 412 ? -11.898 -56.344 -10.617 1 90.06 412 GLY A N 1
ATOM 2946 C CA . GLY A 1 412 ? -10.508 -56.281 -10.203 1 90.06 412 GLY A CA 1
ATOM 2947 C C . GLY A 1 412 ? -10.258 -55.344 -9.031 1 90.06 412 GLY A C 1
ATOM 2948 O O . GLY A 1 412 ? -10.984 -54.375 -8.844 1 90.06 412 GLY A O 1
ATOM 2949 N N . ALA A 1 413 ? -9.367 -55.75 -8.086 1 91.38 413 ALA A N 1
ATOM 2950 C CA . ALA A 1 413 ? -8.836 -54.906 -6.996 1 91.38 413 ALA A CA 1
ATOM 2951 C C . ALA A 1 413 ? -7.312 -54.875 -7.031 1 91.38 413 ALA A C 1
ATOM 2953 O O . ALA A 1 413 ? -6.668 -55.844 -7.418 1 91.38 413 ALA A O 1
ATOM 2954 N N . GLY A 1 414 ? -6.84 -53.688 -6.793 1 92.75 414 GLY A N 1
ATOM 2955 C CA . GLY A 1 414 ? -5.391 -53.594 -6.855 1 92.75 414 GLY A CA 1
ATOM 2956 C C . GLY A 1 414 ? -4.828 -52.469 -6.02 1 92.75 414 GLY A C 1
ATOM 2957 O O . GLY A 1 414 ? -5.574 -51.594 -5.555 1 92.75 414 GLY A O 1
ATOM 2958 N N . ILE A 1 415 ? -3.543 -52.594 -5.664 1 93.94 415 ILE A N 1
ATOM 2959 C CA . ILE A 1 415 ? -2.74 -51.562 -5.016 1 93.94 415 ILE A CA 1
ATOM 2960 C C . ILE A 1 415 ? -1.578 -51.156 -5.922 1 93.94 415 ILE A C 1
ATOM 2962 O O . ILE A 1 415 ? -0.961 -52.031 -6.562 1 93.94 415 ILE A O 1
ATOM 2966 N N . SER A 1 416 ? -1.455 -49.875 -6.074 1 94.69 416 SER A N 1
ATOM 2967 C CA . SER A 1 416 ? -0.37 -49.375 -6.91 1 94.69 416 SER A CA 1
ATOM 2968 C C . SER A 1 416 ? 0.528 -48.406 -6.133 1 94.69 416 SER A C 1
ATOM 2970 O O . SER A 1 416 ? 0.045 -47.625 -5.312 1 94.69 416 SER A O 1
ATOM 2972 N N . VAL A 1 417 ? 1.851 -48.594 -6.238 1 94.69 417 VAL A N 1
ATOM 2973 C CA . VAL A 1 417 ? 2.873 -47.688 -5.68 1 94.69 417 VAL A CA 1
ATOM 2974 C C . VAL A 1 417 ? 3.617 -47 -6.812 1 94.69 417 VAL A C 1
ATOM 2976 O O . VAL A 1 417 ? 4.059 -47.625 -7.77 1 94.69 417 VAL A O 1
ATOM 2979 N N . ALA A 1 418 ? 3.643 -45.719 -6.789 1 94.69 418 ALA A N 1
ATOM 2980 C CA . ALA A 1 418 ? 4.359 -44.906 -7.777 1 94.69 418 ALA A CA 1
ATOM 2981 C C . ALA A 1 418 ? 5.336 -43.938 -7.102 1 94.69 418 ALA A C 1
ATOM 2983 O O . ALA A 1 418 ? 4.992 -43.281 -6.109 1 94.69 418 ALA A O 1
ATOM 2984 N N . GLN A 1 419 ? 6.598 -43.969 -7.578 1 94.81 419 GLN A N 1
ATOM 2985 C CA . GLN A 1 419 ? 7.613 -43.062 -7.051 1 94.81 419 GLN A CA 1
ATOM 2986 C C . GLN A 1 419 ? 8.531 -42.562 -8.164 1 94.81 419 GLN A C 1
ATOM 2988 O O . GLN A 1 419 ? 9.023 -43.344 -8.977 1 94.81 419 GLN A O 1
ATOM 2993 N N . THR A 1 420 ? 8.68 -41.25 -8.211 1 93.5 420 THR A N 1
ATOM 2994 C CA . THR A 1 420 ? 9.672 -40.688 -9.125 1 93.5 420 THR A CA 1
ATOM 2995 C C . THR A 1 420 ? 11.078 -40.781 -8.523 1 93.5 420 THR A C 1
ATOM 2997 O O . THR A 1 420 ? 11.359 -40.188 -7.488 1 93.5 420 THR A O 1
ATOM 3000 N N . LEU A 1 421 ? 11.906 -41.469 -9.164 1 93.56 421 LEU A N 1
ATOM 3001 C CA . LEU A 1 421 ? 13.258 -41.688 -8.656 1 93.56 421 LEU A CA 1
ATOM 3002 C C . LEU A 1 421 ? 14.188 -40.562 -9.125 1 93.56 421 LEU A C 1
ATOM 3004 O O . LEU A 1 421 ? 15.133 -40.219 -8.414 1 93.56 421 LEU A O 1
ATOM 3008 N N . PHE A 1 422 ? 13.984 -40.188 -10.281 1 93.81 422 PHE A N 1
ATOM 3009 C CA . PHE A 1 422 ? 14.781 -39.125 -10.883 1 93.81 422 PHE A CA 1
ATOM 3010 C C . PHE A 1 422 ? 13.914 -38.219 -11.742 1 93.81 422 PHE A C 1
ATOM 3012 O O . PHE A 1 422 ? 13.195 -38.688 -12.625 1 93.81 422 PHE A O 1
ATOM 3019 N N . SER A 1 423 ? 13.938 -36.906 -11.453 1 94.56 423 SER A N 1
ATOM 3020 C CA . SER A 1 423 ? 13.047 -35.938 -12.125 1 94.56 423 SER A CA 1
ATOM 3021 C C . SER A 1 423 ? 13.836 -34.875 -12.875 1 94.56 423 SER A C 1
ATOM 3023 O O . SER A 1 423 ? 13.312 -33.812 -13.164 1 94.56 423 SER A O 1
ATOM 3025 N N . GLY A 1 424 ? 15.203 -35.031 -13.031 1 94.5 424 GLY A N 1
ATOM 3026 C CA . GLY A 1 424 ? 16.016 -34.031 -13.711 1 94.5 424 GLY A CA 1
ATOM 3027 C C . GLY A 1 424 ? 16.156 -32.75 -12.93 1 94.5 424 GLY A C 1
ATOM 3028 O O . GLY A 1 424 ? 16.375 -31.688 -13.508 1 94.5 424 GLY A O 1
ATOM 3029 N N . GLY A 1 425 ? 15.898 -32.781 -11.656 1 95.75 425 GLY A N 1
ATOM 3030 C CA . GLY A 1 425 ? 16.047 -31.625 -10.789 1 95.75 425 GLY A CA 1
ATOM 3031 C C . GLY A 1 425 ? 14.742 -30.875 -10.57 1 95.75 425 GLY A C 1
ATOM 3032 O O . GLY A 1 425 ? 14.719 -29.844 -9.883 1 95.75 425 GLY A O 1
ATOM 3033 N N . ARG A 1 426 ? 13.648 -31.266 -11.156 1 96.25 426 ARG A N 1
ATOM 3034 C CA . ARG A 1 426 ? 12.359 -30.594 -11.07 1 96.25 426 ARG A CA 1
ATOM 3035 C C . ARG A 1 426 ? 11.891 -30.484 -9.625 1 96.25 426 ARG A C 1
ATOM 3037 O O . ARG A 1 426 ? 11.57 -29.391 -9.148 1 96.25 426 ARG A O 1
ATOM 3044 N N . ILE A 1 427 ? 11.945 -31.641 -8.906 1 96.62 427 ILE A N 1
ATOM 3045 C CA . ILE A 1 427 ? 11.43 -31.672 -7.543 1 96.62 427 ILE A CA 1
ATOM 3046 C C . ILE A 1 427 ? 12.289 -30.781 -6.645 1 96.62 427 ILE A C 1
ATOM 3048 O O . ILE A 1 427 ? 11.766 -29.984 -5.859 1 96.62 427 ILE A O 1
ATOM 3052 N N . ALA A 1 428 ? 13.641 -30.922 -6.793 1 97.25 428 ALA A N 1
ATOM 3053 C CA . ALA A 1 428 ? 14.539 -30.094 -6 1 97.25 428 ALA A CA 1
ATOM 3054 C C . ALA A 1 428 ? 14.312 -28.609 -6.273 1 97.25 428 ALA A C 1
ATOM 3056 O O . ALA A 1 428 ? 14.297 -27.781 -5.348 1 97.25 428 ALA A O 1
ATOM 3057 N N . SER A 1 429 ? 14.117 -28.25 -7.52 1 97.81 429 SER A N 1
ATOM 3058 C CA . SER A 1 429 ? 13.898 -26.859 -7.906 1 97.81 429 SER A CA 1
ATOM 3059 C C . SER A 1 429 ? 12.547 -26.359 -7.414 1 97.81 429 SER A C 1
ATOM 3061 O O . SER A 1 429 ? 12.406 -25.203 -7.02 1 97.81 429 SER A O 1
ATOM 3063 N N . GLN A 1 430 ? 11.531 -27.234 -7.434 1 97.69 430 GLN A N 1
ATOM 3064 C CA . GLN A 1 430 ? 10.211 -26.859 -6.922 1 97.69 430 GLN A CA 1
ATOM 3065 C C . GLN A 1 430 ? 10.258 -26.594 -5.422 1 97.69 430 GLN A C 1
ATOM 3067 O O . GLN A 1 430 ? 9.617 -25.656 -4.93 1 97.69 430 GLN A O 1
ATOM 3072 N N . VAL A 1 431 ? 11 -27.391 -4.668 1 98.12 431 VAL A N 1
ATOM 3073 C CA . VAL A 1 431 ? 11.18 -27.188 -3.236 1 98.12 431 VAL A CA 1
ATOM 3074 C C . VAL A 1 431 ? 11.93 -25.875 -2.994 1 98.12 431 VAL A C 1
ATOM 3076 O O . VAL A 1 431 ? 11.57 -25.109 -2.105 1 98.12 431 VAL A O 1
ATOM 3079 N N . ALA A 1 432 ? 12.938 -25.641 -3.83 1 97.81 432 ALA A N 1
ATOM 3080 C CA . ALA A 1 432 ? 13.703 -24.391 -3.707 1 97.81 432 ALA A CA 1
ATOM 3081 C C . ALA A 1 432 ? 12.82 -23.172 -3.975 1 97.81 432 ALA A C 1
ATOM 3083 O O . ALA A 1 432 ? 12.93 -22.156 -3.291 1 97.81 432 ALA A O 1
ATOM 3084 N N . GLU A 1 433 ? 11.953 -23.25 -4.973 1 97.56 433 GLU A N 1
ATOM 3085 C CA . GLU A 1 433 ? 11.008 -22.172 -5.262 1 97.56 433 GLU A CA 1
ATOM 3086 C C . GLU A 1 433 ? 10.102 -21.891 -4.066 1 97.56 433 GLU A C 1
ATOM 3088 O O . GLU A 1 433 ? 9.906 -20.75 -3.678 1 97.56 433 GLU A O 1
ATOM 3093 N N . ALA A 1 434 ? 9.578 -22.984 -3.48 1 97.94 434 ALA A N 1
ATOM 3094 C CA . ALA A 1 434 ? 8.695 -22.859 -2.328 1 97.94 434 ALA A CA 1
ATOM 3095 C C . ALA A 1 434 ? 9.422 -22.25 -1.134 1 97.94 434 ALA A C 1
ATOM 3097 O O . ALA A 1 434 ? 8.852 -21.469 -0.38 1 97.94 434 ALA A O 1
ATOM 3098 N N . ARG A 1 435 ? 10.695 -22.641 -0.935 1 98.38 435 ARG A N 1
ATOM 3099 C CA . ARG A 1 435 ? 11.492 -22.078 0.152 1 98.38 435 ARG A CA 1
ATOM 3100 C C . ARG A 1 435 ? 11.719 -20.578 -0.053 1 98.38 435 ARG A C 1
ATOM 3102 O O . ARG A 1 435 ? 11.727 -19.812 0.909 1 98.38 435 ARG A O 1
ATOM 3109 N N . GLY A 1 436 ? 11.961 -20.219 -1.32 1 97.75 436 GLY A N 1
ATOM 3110 C CA . GLY A 1 436 ? 12.055 -18.797 -1.625 1 97.75 436 GLY A CA 1
ATOM 3111 C C . GLY A 1 436 ? 10.781 -18.031 -1.301 1 97.75 436 GLY A C 1
ATOM 3112 O O . GLY A 1 436 ? 10.844 -16.938 -0.748 1 97.75 436 GLY A O 1
ATOM 3113 N N . GLN A 1 437 ? 9.648 -18.656 -1.541 1 97.25 437 GLN A N 1
ATOM 3114 C CA . GLN A 1 437 ? 8.359 -18.031 -1.234 1 97.25 437 GLN A CA 1
ATOM 3115 C C . GLN A 1 437 ? 8.148 -17.922 0.273 1 97.25 437 GLN A C 1
ATOM 3117 O O . GLN A 1 437 ? 7.648 -16.906 0.76 1 97.25 437 GLN A O 1
ATOM 3122 N N . LEU A 1 438 ? 8.539 -18.969 1.022 1 98.25 438 LEU A N 1
ATOM 3123 C CA . LEU A 1 438 ? 8.453 -18.938 2.479 1 98.25 438 LEU A CA 1
ATOM 3124 C C . LEU A 1 438 ? 9.305 -17.812 3.051 1 98.25 438 LEU A C 1
ATOM 3126 O O . LEU A 1 438 ? 8.82 -17.031 3.873 1 98.25 438 LEU A O 1
ATOM 3130 N N . SER A 1 439 ? 10.516 -17.719 2.541 1 98.12 439 SER A N 1
ATOM 3131 C CA . SER A 1 439 ? 11.398 -16.656 3.006 1 98.12 439 SER A CA 1
ATOM 3132 C C . SER A 1 439 ? 10.805 -15.273 2.73 1 98.12 439 SER A C 1
ATOM 3134 O O . SER A 1 439 ? 10.859 -14.383 3.584 1 98.12 439 SER A O 1
ATOM 3136 N N . GLN A 1 440 ? 10.219 -15.062 1.562 1 97.06 440 GLN A N 1
ATOM 3137 C CA . GLN A 1 440 ? 9.586 -13.797 1.207 1 97.06 440 GLN A CA 1
ATOM 3138 C C . GLN A 1 440 ? 8.484 -13.438 2.199 1 97.06 440 GLN A C 1
ATOM 3140 O O . GLN A 1 440 ? 8.406 -12.305 2.668 1 97.06 440 GLN A O 1
ATOM 3145 N N . THR A 1 441 ? 7.629 -14.422 2.52 1 97.75 441 THR A N 1
ATOM 3146 C CA . THR A 1 441 ? 6.512 -14.156 3.422 1 97.75 441 THR A CA 1
ATOM 3147 C C . THR A 1 441 ? 7.02 -13.836 4.824 1 97.75 441 THR A C 1
ATOM 3149 O O . THR A 1 441 ? 6.418 -13.031 5.535 1 97.75 441 THR A O 1
ATOM 3152 N N . GLN A 1 442 ? 8.133 -14.438 5.242 1 98.25 442 GLN A N 1
ATOM 3153 C CA . GLN A 1 442 ? 8.727 -14.164 6.551 1 98.25 442 GLN A CA 1
ATOM 3154 C C . GLN A 1 442 ? 9.25 -12.734 6.625 1 98.25 442 GLN A C 1
ATOM 3156 O O . GLN A 1 442 ? 9.031 -12.039 7.621 1 98.25 442 GLN A O 1
ATOM 3161 N N . PHE A 1 443 ? 9.898 -12.305 5.582 1 97.75 443 PHE A N 1
ATOM 3162 C CA . PHE A 1 443 ? 10.414 -10.938 5.562 1 97.75 443 PHE A CA 1
ATOM 3163 C C . PHE A 1 443 ? 9.273 -9.93 5.465 1 97.75 443 PHE A C 1
ATOM 3165 O O . PHE A 1 443 ? 9.344 -8.844 6.051 1 97.75 443 PHE A O 1
ATOM 3172 N N . ASN A 1 444 ? 8.188 -10.273 4.746 1 96.06 444 ASN A N 1
ATOM 3173 C CA . ASN A 1 444 ? 7.016 -9.406 4.691 1 96.06 444 ASN A CA 1
ATOM 3174 C C . ASN A 1 444 ? 6.391 -9.227 6.074 1 96.06 444 ASN A C 1
ATOM 3176 O O . ASN A 1 444 ? 5.945 -8.133 6.418 1 96.06 444 ASN A O 1
ATOM 3180 N N . LEU A 1 445 ? 6.355 -10.305 6.879 1 96.75 445 LEU A N 1
ATOM 3181 C CA . LEU A 1 445 ? 5.855 -10.219 8.25 1 96.75 445 LEU A CA 1
ATOM 3182 C C . LEU A 1 445 ? 6.719 -9.289 9.086 1 96.75 445 LEU A C 1
ATOM 3184 O O . LEU A 1 445 ? 6.199 -8.461 9.836 1 96.75 445 LEU A O 1
ATOM 3188 N N . GLN A 1 446 ? 8.016 -9.398 8.891 1 96.38 446 GLN A N 1
ATOM 3189 C CA . GLN A 1 446 ? 8.922 -8.508 9.609 1 96.38 446 GLN A CA 1
ATOM 3190 C C . GLN A 1 446 ? 8.695 -7.051 9.219 1 96.38 446 GLN A C 1
ATOM 3192 O O . GLN A 1 446 ? 8.688 -6.164 10.078 1 96.38 446 GLN A O 1
ATOM 3197 N N . GLY A 1 447 ? 8.523 -6.816 7.922 1 95.19 447 GLY A N 1
ATOM 3198 C CA . GLY A 1 447 ? 8.219 -5.473 7.457 1 95.19 447 GLY A CA 1
ATOM 3199 C C . GLY A 1 447 ? 6.926 -4.918 8.023 1 95.19 447 GLY A C 1
ATOM 3200 O O . GLY A 1 447 ? 6.863 -3.75 8.414 1 95.19 447 GLY A O 1
ATOM 3201 N N . GLN A 1 448 ? 5.969 -5.75 8.133 1 93.75 448 GLN A N 1
ATOM 3202 C CA . GLN A 1 448 ? 4.684 -5.328 8.68 1 93.75 448 GLN A CA 1
ATOM 3203 C C . GLN A 1 448 ? 4.805 -4.984 10.164 1 93.75 448 GLN A C 1
ATOM 3205 O O . GLN A 1 448 ? 4.172 -4.043 10.641 1 93.75 448 GLN A O 1
ATOM 3210 N N . ARG A 1 449 ? 5.566 -5.742 10.844 1 94.25 449 ARG A N 1
ATOM 3211 C CA . ARG A 1 449 ? 5.809 -5.465 12.25 1 94.25 449 ARG A CA 1
ATOM 3212 C C . ARG A 1 449 ? 6.43 -4.086 12.438 1 94.25 449 ARG A C 1
ATOM 3214 O O . ARG A 1 449 ? 6.039 -3.338 13.336 1 94.25 449 ARG A O 1
ATOM 3221 N N . LEU A 1 450 ? 7.336 -3.775 11.609 1 92.75 450 LEU A N 1
ATOM 3222 C CA . LEU A 1 450 ? 7.984 -2.469 11.672 1 92.75 450 LEU A CA 1
ATOM 3223 C C . LEU A 1 450 ? 6.996 -1.354 11.352 1 92.75 450 LEU A C 1
ATOM 3225 O O . LEU A 1 450 ? 7.004 -0.305 12 1 92.75 450 LEU A O 1
ATOM 3229 N N . GLN A 1 451 ? 6.156 -1.577 10.391 1 91.12 451 GLN A N 1
ATOM 3230 C CA . GLN A 1 451 ? 5.164 -0.578 10.016 1 91.12 451 GLN A CA 1
ATOM 3231 C C . GLN A 1 451 ? 4.164 -0.345 11.148 1 91.12 451 GLN A C 1
ATOM 3233 O O . GLN A 1 451 ? 3.773 0.793 11.414 1 91.12 451 GLN A O 1
ATOM 3238 N N . VAL A 1 452 ? 3.762 -1.413 11.789 1 92.06 452 VAL A N 1
ATOM 3239 C CA . VAL A 1 452 ? 2.848 -1.312 12.922 1 92.06 452 VAL A CA 1
ATOM 3240 C C . VAL A 1 452 ? 3.518 -0.547 14.062 1 92.06 452 VAL A C 1
ATOM 3242 O O . VAL A 1 452 ? 2.895 0.31 14.695 1 92.06 452 VAL A O 1
ATOM 3245 N N . ALA A 1 453 ? 4.773 -0.82 14.289 1 92.06 453 ALA A N 1
ATOM 3246 C CA . ALA A 1 453 ? 5.52 -0.109 15.32 1 92.06 453 ALA A CA 1
ATOM 3247 C C . ALA A 1 453 ? 5.566 1.389 15.031 1 92.06 453 ALA A C 1
ATOM 3249 O O . ALA A 1 453 ? 5.375 2.209 15.93 1 92.06 453 ALA A O 1
ATOM 3250 N N . ASN A 1 454 ? 5.801 1.738 13.812 1 90.94 454 ASN A N 1
ATOM 3251 C CA . ASN A 1 454 ? 5.82 3.139 13.406 1 90.94 454 ASN A CA 1
ATOM 3252 C C . ASN A 1 454 ? 4.465 3.805 13.609 1 90.94 454 ASN A C 1
ATOM 3254 O O . ASN A 1 454 ? 4.391 4.938 14.086 1 90.94 454 ASN A O 1
ATOM 3258 N N . ALA A 1 455 ? 3.48 3.076 13.25 1 89.31 455 ALA A N 1
ATOM 3259 C CA . ALA A 1 455 ? 2.129 3.613 13.375 1 89.31 455 ALA A CA 1
ATOM 3260 C C . ALA A 1 455 ? 1.769 3.857 14.836 1 89.31 455 ALA A C 1
ATOM 3262 O O . ALA A 1 455 ? 1.188 4.891 15.18 1 89.31 455 ALA A O 1
ATOM 3263 N N . ILE A 1 456 ? 2.117 2.988 15.672 1 90.19 456 ILE A N 1
ATOM 3264 C CA . ILE A 1 456 ? 1.831 3.113 17.094 1 90.19 456 ILE A CA 1
ATOM 3265 C C . ILE A 1 456 ? 2.602 4.297 17.672 1 90.19 456 ILE A C 1
ATOM 3267 O O . ILE A 1 456 ? 2.025 5.148 18.359 1 90.19 456 ILE A O 1
ATOM 3271 N N . GLU A 1 457 ? 3.848 4.344 17.359 1 89.44 457 GLU A N 1
ATOM 3272 C CA . GLU A 1 457 ? 4.672 5.441 17.859 1 89.44 457 GLU A CA 1
ATOM 3273 C C . GLU A 1 457 ? 4.168 6.789 17.344 1 89.44 457 GLU A C 1
ATOM 3275 O O . GLU A 1 457 ? 4.043 7.742 18.125 1 89.44 457 GLU A O 1
ATOM 3280 N N . GLY A 1 458 ? 3.865 6.832 16.016 1 88.94 458 GLY A N 1
ATOM 3281 C CA . GLY A 1 458 ? 3.344 8.062 15.43 1 88.94 458 GLY A CA 1
ATOM 3282 C C . GLY A 1 458 ? 2.033 8.5 16.062 1 88.94 458 GLY A C 1
ATOM 3283 O O . GLY A 1 458 ? 1.845 9.688 16.344 1 88.94 458 GLY A O 1
ATOM 3284 N N . SER A 1 459 ? 1.183 7.562 16.297 1 89.31 459 SER A N 1
ATOM 3285 C CA . SER A 1 459 ? -0.111 7.891 16.891 1 89.31 459 SER A CA 1
ATOM 3286 C C . SER A 1 459 ? 0.038 8.32 18.344 1 89.31 459 SER A C 1
ATOM 3288 O O . SER A 1 459 ? -0.693 9.188 18.812 1 89.31 459 SER A O 1
ATOM 3290 N N . LEU A 1 460 ? 0.939 7.758 19.062 1 88.88 460 LEU A N 1
ATOM 3291 C CA . LEU A 1 460 ? 1.204 8.125 20.453 1 88.88 460 LEU A CA 1
ATOM 3292 C C . LEU A 1 460 ? 1.736 9.555 20.547 1 88.88 460 LEU A C 1
ATOM 3294 O O . LEU A 1 460 ? 1.267 10.344 21.359 1 88.88 460 LEU A O 1
ATOM 3298 N N . LEU A 1 461 ? 2.668 9.82 19.719 1 88.75 461 LEU A N 1
ATOM 3299 C CA . LEU A 1 461 ? 3.242 11.156 19.688 1 88.75 461 LEU A CA 1
ATOM 3300 C C . LEU A 1 461 ? 2.191 12.195 19.281 1 88.75 461 LEU A C 1
ATOM 3302 O O . LEU A 1 461 ? 2.125 13.273 19.875 1 88.75 461 LEU A O 1
ATOM 3306 N N . SER A 1 462 ? 1.366 11.828 18.328 1 89 462 SER A N 1
ATOM 3307 C CA . SER A 1 462 ? 0.318 12.742 17.875 1 89 462 SER A CA 1
ATOM 3308 C C . SER A 1 462 ? -0.713 12.984 18.969 1 89 462 SER A C 1
ATOM 3310 O O . SER A 1 462 ? -1.18 14.109 19.156 1 89 462 SER A O 1
ATOM 3312 N N . LEU A 1 463 ? -1.082 11.945 19.703 1 88.75 463 LEU A N 1
ATOM 3313 C CA . LEU A 1 463 ? -2.049 12.07 20.781 1 88.75 463 LEU A CA 1
ATOM 3314 C C . LEU A 1 463 ? -1.497 12.945 21.906 1 88.75 463 LEU A C 1
ATOM 3316 O O . LEU A 1 463 ? -2.188 13.836 22.406 1 88.75 463 LEU A O 1
ATOM 3320 N N . ASP A 1 464 ? -0.267 12.773 22.25 1 87.44 464 ASP A N 1
ATOM 3321 C CA . ASP A 1 464 ? 0.368 13.578 23.281 1 87.44 464 ASP A CA 1
ATOM 3322 C C . ASP A 1 464 ? 0.462 15.039 22.859 1 87.44 464 ASP A C 1
ATOM 3324 O O . ASP A 1 464 ? 0.153 15.938 23.641 1 87.44 464 ASP A O 1
ATOM 3328 N N . SER A 1 465 ? 0.876 15.211 21.625 1 88.25 465 SER A N 1
ATOM 3329 C CA . SER A 1 465 ? 0.976 16.562 21.078 1 88.25 465 SER A CA 1
ATOM 3330 C C . SER A 1 465 ? -0.383 17.25 21.062 1 88.25 465 SER A C 1
ATOM 3332 O O . SER A 1 465 ? -0.491 18.422 21.438 1 88.25 465 SER A O 1
ATOM 3334 N N . ALA A 1 466 ? -1.381 16.516 20.672 1 88.75 466 ALA A N 1
ATOM 3335 C CA . ALA A 1 466 ? -2.725 17.094 20.609 1 88.75 466 ALA A CA 1
ATOM 3336 C C . ALA A 1 466 ? -3.223 17.469 22 1 88.75 466 ALA A C 1
ATOM 3338 O O . ALA A 1 466 ? -3.842 18.531 22.172 1 88.75 466 ALA A O 1
ATOM 3339 N N . LEU A 1 467 ? -2.969 16.719 23 1 87.5 467 LEU A N 1
ATOM 3340 C CA . LEU A 1 467 ? -3.379 16.984 24.375 1 87.5 467 LEU A CA 1
ATOM 3341 C C . LEU A 1 467 ? -2.715 18.266 24.906 1 87.5 467 LEU A C 1
ATOM 3343 O O . LEU A 1 467 ? -3.375 19.109 25.5 1 87.5 467 LEU A O 1
ATOM 3347 N N . LYS A 1 468 ? -1.487 18.453 24.562 1 85.31 468 LYS A N 1
ATOM 3348 C CA . LYS A 1 468 ? -0.75 19.625 25.047 1 85.31 468 LYS A CA 1
ATOM 3349 C C . LYS A 1 468 ? -1.161 20.875 24.281 1 85.31 468 LYS A C 1
ATOM 3351 O O . LYS A 1 468 ? -1.238 21.969 24.859 1 85.31 468 LYS A O 1
ATOM 3356 N N . ARG A 1 469 ? -1.455 20.672 23.047 1 87.38 469 ARG A N 1
ATOM 3357 C CA . ARG A 1 469 ? -1.835 21.812 22.219 1 87.38 469 ARG A CA 1
ATOM 3358 C C . ARG A 1 469 ? -3.225 22.312 22.594 1 87.38 469 ARG A C 1
ATOM 3360 O O . ARG A 1 469 ? -3.512 23.5 22.469 1 87.38 469 ARG A O 1
ATOM 3367 N N . THR A 1 470 ? -4.129 21.453 23.047 1 87.69 470 THR A N 1
ATOM 3368 C CA . THR A 1 470 ? -5.492 21.844 23.391 1 87.69 470 THR A CA 1
ATOM 3369 C C . THR A 1 470 ? -5.496 22.828 24.547 1 87.69 470 THR A C 1
ATOM 3371 O O . THR A 1 470 ? -6.223 23.828 24.516 1 87.69 470 THR A O 1
ATOM 3374 N N . THR A 1 471 ? -4.66 22.688 25.5 1 83.12 471 THR A N 1
ATOM 3375 C CA . THR A 1 471 ? -4.582 23.594 26.641 1 83.12 471 THR A CA 1
ATOM 3376 C C . THR A 1 471 ? -4.113 24.969 26.188 1 83.12 471 THR A C 1
ATOM 3378 O O . THR A 1 471 ? -4.684 25.984 26.594 1 83.12 471 THR A O 1
ATOM 3381 N N . SER A 1 472 ? -3.135 24.938 25.344 1 84.56 472 SER A N 1
ATOM 3382 C CA . SER A 1 472 ? -2.613 26.203 24.828 1 84.56 472 SER A CA 1
ATOM 3383 C C . SER A 1 472 ? -3.635 26.891 23.922 1 84.56 472 SER A C 1
ATOM 3385 O O . SER A 1 472 ? -3.777 28.109 23.969 1 84.56 472 SER A O 1
ATOM 3387 N N . ALA A 1 473 ? -4.406 26.125 23.141 1 88.06 473 ALA A N 1
ATOM 3388 C CA . ALA A 1 473 ? -5.402 26.672 22.219 1 88.06 473 ALA A CA 1
ATOM 3389 C C . ALA A 1 473 ? -6.566 27.297 22.984 1 88.06 473 ALA A C 1
ATOM 3391 O O . ALA A 1 473 ? -7.062 28.359 22.609 1 88.06 473 ALA A O 1
ATOM 3392 N N . ASP A 1 474 ? -6.969 26.75 24.078 1 87.94 474 ASP A N 1
ATOM 3393 C CA . ASP A 1 474 ? -8.055 27.281 24.906 1 87.94 474 ASP A CA 1
ATOM 3394 C C . ASP A 1 474 ? -7.645 28.594 25.562 1 87.94 474 ASP A C 1
ATOM 3396 O O . ASP A 1 474 ? -8.438 29.531 25.609 1 87.94 474 ASP A O 1
ATOM 3400 N N . THR A 1 475 ? -6.434 28.609 25.984 1 86 475 THR A N 1
ATOM 3401 C CA . THR A 1 475 ? -5.93 29.844 26.578 1 86 475 THR A CA 1
ATOM 3402 C C . THR A 1 475 ? -5.867 30.969 25.547 1 86 475 THR A C 1
ATOM 3404 O O . THR A 1 475 ? -6.18 32.125 25.844 1 86 475 THR A O 1
ATOM 3407 N N . ALA A 1 476 ? -5.512 30.57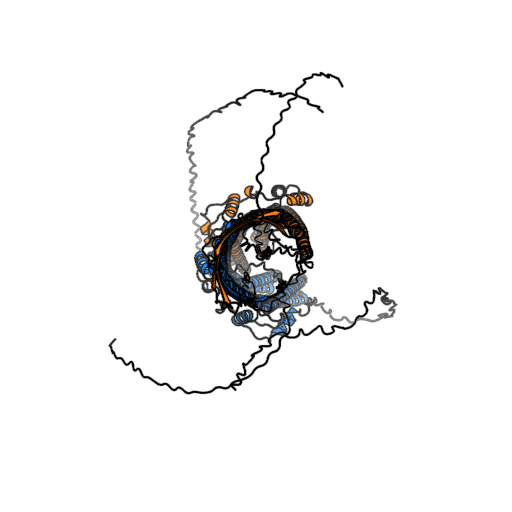8 24.328 1 86.81 476 ALA A N 1
ATOM 3408 C CA . ALA A 1 476 ? -5.441 31.547 23.234 1 86.81 476 ALA A CA 1
ATOM 3409 C C . ALA A 1 476 ? -6.82 32.125 22.938 1 86.81 476 ALA A C 1
ATOM 3411 O O . ALA A 1 476 ? -6.941 33.312 22.609 1 86.81 476 ALA A O 1
ATOM 3412 N N . VAL A 1 477 ? -7.848 31.344 23.078 1 91.19 477 VAL A N 1
ATOM 3413 C CA . VAL A 1 477 ? -9.203 31.812 22.812 1 91.19 477 VAL A CA 1
ATOM 3414 C C . VAL A 1 477 ? -9.625 32.812 23.891 1 91.19 477 VAL A C 1
ATOM 3416 O O . VAL A 1 477 ? -10.164 33.875 23.578 1 91.19 477 VAL A O 1
ATOM 3419 N N . ILE A 1 478 ? -9.32 32.562 25.109 1 90 478 ILE A N 1
ATOM 3420 C CA . ILE A 1 478 ? -9.68 33.438 26.219 1 90 478 ILE A CA 1
ATOM 3421 C C . ILE A 1 478 ? -8.961 34.781 26.078 1 90 478 ILE A C 1
ATOM 3423 O O . ILE A 1 478 ? -9.586 35.844 26.172 1 90 478 ILE A O 1
ATOM 3427 N N . SER A 1 479 ? -7.703 34.656 25.797 1 86.19 479 SER A N 1
ATOM 3428 C CA . SER A 1 479 ? -6.918 35.875 25.609 1 86.19 479 SER A CA 1
ATOM 3429 C C . SER A 1 479 ? -7.406 36.656 24.391 1 86.19 479 SER A C 1
ATOM 3431 O O . SER A 1 479 ? -7.441 37.875 24.422 1 86.19 479 SER A O 1
ATOM 3433 N N . GLY A 1 480 ? -7.797 35.906 23.344 1 88.31 480 GLY A N 1
ATOM 3434 C CA . GLY A 1 480 ? -8.312 36.562 22.141 1 88.31 480 GLY A CA 1
ATOM 3435 C C . GLY A 1 480 ? -9.633 37.25 22.359 1 88.31 480 GLY A C 1
ATOM 3436 O O . GLY A 1 480 ? -9.859 38.344 21.828 1 88.31 480 GLY A O 1
ATOM 3437 N N . GLN A 1 481 ? -10.484 36.75 23.172 1 91.5 481 GLN A N 1
ATOM 3438 C CA . GLN A 1 481 ? -11.766 37.375 23.5 1 91.5 481 GLN A CA 1
ATOM 3439 C C . GLN A 1 481 ? -11.57 38.656 24.297 1 91.5 481 GLN A C 1
ATOM 3441 O O . GLN A 1 481 ? -12.219 39.656 24.016 1 91.5 481 GLN A O 1
ATOM 3446 N N . GLU A 1 482 ? -10.68 38.562 25.188 1 90.5 482 GLU A N 1
ATOM 3447 C CA . GLU A 1 482 ? -10.391 39.75 26 1 90.5 482 GLU A CA 1
ATOM 3448 C C . GLU A 1 482 ? -9.719 40.844 25.172 1 90.5 482 GLU A C 1
ATOM 3450 O O . GLU A 1 482 ? -9.984 42.031 25.359 1 90.5 482 GLU A O 1
ATOM 3455 N N . ALA A 1 483 ? -8.875 40.406 24.281 1 87.88 483 ALA A N 1
ATOM 3456 C CA . ALA A 1 483 ? -8.203 41.344 23.406 1 87.88 483 ALA A CA 1
ATOM 3457 C C . ALA A 1 483 ? -9.203 42.062 22.484 1 87.88 483 ALA A C 1
ATOM 3459 O O . ALA A 1 483 ? -9.094 43.25 22.25 1 87.88 483 ALA A O 1
ATOM 3460 N N . LEU A 1 484 ? -10.141 41.312 21.969 1 90.06 484 LEU A N 1
ATOM 3461 C CA . LEU A 1 484 ? -11.164 41.906 21.125 1 90.06 484 LEU A CA 1
ATOM 3462 C C . LEU A 1 484 ? -12.008 42.906 21.906 1 90.06 484 LEU A C 1
ATOM 3464 O O . LEU A 1 484 ? -12.281 44 21.438 1 90.06 484 LEU A O 1
ATOM 3468 N N . ARG A 1 485 ? -12.328 42.594 23.109 1 90.81 485 ARG A N 1
ATOM 3469 C CA . ARG A 1 485 ? -13.102 43.5 23.953 1 90.81 485 ARG A CA 1
ATOM 3470 C C . ARG A 1 485 ? -12.336 44.781 24.234 1 90.81 485 ARG A C 1
ATOM 3472 O O . ARG A 1 485 ? -12.891 45.875 24.141 1 90.81 485 ARG A O 1
ATOM 3479 N N . ALA A 1 486 ? -11.102 44.562 24.516 1 88.31 486 ALA A N 1
ATOM 3480 C CA . ALA A 1 486 ? -10.258 45.719 24.812 1 88.31 486 ALA A CA 1
ATOM 3481 C C . ALA A 1 486 ? -10.117 46.625 23.578 1 88.31 486 ALA A C 1
ATOM 3483 O O . ALA A 1 486 ? -10.172 47.844 23.688 1 88.31 486 ALA A O 1
ATOM 3484 N N . ALA A 1 487 ? -9.969 46.062 22.406 1 88.06 487 ALA A N 1
ATOM 3485 C CA . ALA A 1 487 ? -9.828 46.812 21.172 1 88.06 487 ALA A CA 1
ATOM 3486 C C . ALA A 1 487 ? -11.117 47.562 20.828 1 88.06 487 ALA A C 1
ATOM 3488 O O . ALA A 1 487 ? -11.078 48.688 20.375 1 88.06 487 ALA A O 1
ATOM 3489 N N . GLN A 1 488 ? -12.195 46.969 21.094 1 89.12 488 GLN A N 1
ATOM 3490 C CA . GLN A 1 488 ? -13.492 47.594 20.844 1 89.12 488 GLN A CA 1
ATOM 3491 C C . GLN A 1 488 ? -13.719 48.781 21.75 1 89.12 488 GLN A C 1
ATOM 3493 O O . GLN A 1 488 ? -14.188 49.844 21.297 1 89.12 488 GLN A O 1
ATOM 3498 N N . LEU A 1 489 ? -13.312 48.656 22.984 1 87.62 489 LEU A N 1
ATOM 3499 C CA . LEU A 1 489 ? -13.461 49.75 23.953 1 87.62 489 LEU A CA 1
ATOM 3500 C C . LEU A 1 489 ? -12.555 50.906 23.594 1 87.62 489 LEU A C 1
ATOM 3502 O O . LEU A 1 489 ? -12.969 52.062 23.656 1 87.62 489 LEU A O 1
ATOM 3506 N N . ALA A 1 490 ? -11.398 50.625 23.203 1 86.38 490 ALA A N 1
ATOM 3507 C CA . ALA A 1 490 ? -10.453 51.656 22.812 1 86.38 490 ALA A CA 1
ATOM 3508 C C . ALA A 1 490 ? -10.938 52.375 21.562 1 86.38 490 ALA A C 1
ATOM 3510 O O . ALA A 1 490 ? -10.781 53.594 21.453 1 86.38 490 ALA A O 1
ATOM 3511 N N . TYR A 1 491 ? -11.469 51.625 20.641 1 86.06 491 TYR A N 1
ATOM 3512 C CA . TYR A 1 491 ? -11.977 52.219 19.406 1 86.06 491 TYR A CA 1
ATOM 3513 C C . TYR A 1 491 ? -13.164 53.125 19.688 1 86.06 491 TYR A C 1
ATOM 3515 O O . TYR A 1 491 ? -13.242 54.25 19.141 1 86.06 491 TYR A O 1
ATOM 3523 N N . THR A 1 492 ? -14 52.781 20.547 1 84.25 492 THR A N 1
ATOM 3524 C CA . THR A 1 492 ? -15.18 53.562 20.891 1 84.25 492 THR A CA 1
ATOM 3525 C C . THR A 1 492 ? -14.781 54.812 21.672 1 84.25 492 THR A C 1
ATOM 3527 O O . THR A 1 492 ? -15.414 55.875 21.531 1 84.25 492 THR A O 1
ATOM 3530 N N . ALA A 1 493 ? -13.633 54.688 22.391 1 83.81 493 ALA A N 1
ATOM 3531 C CA . ALA A 1 493 ? -13.141 55.812 23.172 1 83.81 493 ALA A CA 1
ATOM 3532 C C . ALA A 1 493 ? -12.258 56.719 22.344 1 83.81 493 ALA A C 1
ATOM 3534 O O . ALA A 1 493 ? -11.82 57.781 22.812 1 83.81 493 ALA A O 1
ATOM 3535 N N . GLY A 1 494 ? -12.055 56.344 21.031 1 79.31 494 GLY A N 1
ATOM 3536 C CA . GLY A 1 494 ? -11.227 57.125 20.125 1 79.31 494 GLY A CA 1
ATOM 3537 C C . GLY A 1 494 ? -9.742 56.938 20.359 1 79.31 494 GLY A C 1
ATOM 3538 O O . GLY A 1 494 ? -8.922 57.688 19.797 1 79.31 494 GLY A O 1
ATOM 3539 N N . ALA A 1 495 ? -9.438 56 21.219 1 79.38 495 ALA A N 1
ATOM 3540 C CA . ALA A 1 495 ? -8.047 55.75 21.578 1 79.38 495 ALA A CA 1
ATOM 3541 C C . ALA A 1 495 ? -7.449 54.594 20.766 1 79.38 495 ALA A C 1
ATOM 3543 O O . ALA A 1 495 ? -6.281 54.25 20.938 1 79.38 495 ALA A O 1
ATOM 3544 N N . GLY A 1 496 ? -8.32 54.031 19.875 1 79.38 496 GLY A N 1
ATOM 3545 C CA . GLY A 1 496 ? -7.859 52.938 19.016 1 79.38 496 GLY A CA 1
ATOM 3546 C C . GLY A 1 496 ? -8.375 53.031 17.594 1 79.38 496 GLY A C 1
ATOM 3547 O O . GLY A 1 496 ? -9.195 53.906 17.281 1 79.38 496 GLY A O 1
ATOM 3548 N N . THR A 1 497 ? -7.812 52.188 16.766 1 83 497 THR A N 1
ATOM 3549 C CA . THR A 1 497 ? -8.203 52.219 15.359 1 83 497 THR A CA 1
ATOM 3550 C C . THR A 1 497 ? -9.102 51.062 15.008 1 83 497 THR A C 1
ATOM 3552 O O . THR A 1 497 ? -9.148 50.062 15.742 1 83 497 THR A O 1
ATOM 3555 N N . GLN A 1 498 ? -9.812 51.188 13.961 1 84.62 498 GLN A N 1
ATOM 3556 C CA . GLN A 1 498 ? -10.625 50.125 13.43 1 84.62 498 GLN A CA 1
ATOM 3557 C C . GLN A 1 498 ? -9.75 48.906 13.055 1 84.62 498 GLN A C 1
ATOM 3559 O O . GLN A 1 498 ? -10.18 47.75 13.188 1 84.62 498 GLN A O 1
ATOM 3564 N N . LEU A 1 499 ? -8.57 49.219 12.609 1 80.56 499 LEU A N 1
ATOM 3565 C CA . LEU A 1 499 ? -7.633 48.156 12.227 1 80.56 499 LEU A CA 1
ATOM 3566 C C . LEU A 1 499 ? -7.273 47.281 13.414 1 80.56 499 LEU A C 1
ATOM 3568 O O . LEU A 1 499 ? -7.113 46.062 13.273 1 80.56 499 LEU A O 1
ATOM 3572 N N . ASP A 1 500 ? -7.227 47.875 14.586 1 83.88 500 ASP A N 1
ATOM 3573 C CA . ASP A 1 500 ? -6.953 47.125 15.805 1 83.88 500 ASP A CA 1
ATOM 3574 C C . ASP A 1 500 ? -8.078 46.156 16.109 1 83.88 500 ASP A C 1
ATOM 3576 O O . ASP A 1 500 ? -7.832 45.031 16.547 1 83.88 500 ASP A O 1
ATOM 3580 N N . VAL A 1 501 ? -9.25 46.625 15.852 1 86.12 501 VAL A N 1
ATOM 3581 C CA . VAL A 1 501 ? -10.414 45.781 16.109 1 86.12 501 VAL A CA 1
ATOM 3582 C C . VAL A 1 501 ? -10.445 44.625 15.117 1 86.12 501 VAL A C 1
ATOM 3584 O O . VAL A 1 501 ? -10.656 43.469 15.492 1 86.12 501 VAL A O 1
ATOM 3587 N N . ILE A 1 502 ? -10.164 44.906 13.891 1 86.19 502 ILE A N 1
ATOM 3588 C CA . ILE A 1 502 ? -10.18 43.906 12.852 1 86.19 502 ILE A CA 1
ATOM 3589 C C . ILE A 1 502 ? -9.094 42.875 13.125 1 86.19 502 ILE A C 1
ATOM 3591 O O . ILE A 1 502 ? -9.328 41.656 13 1 86.19 502 ILE A O 1
ATOM 3595 N N . ASP A 1 503 ? -7.969 43.281 13.484 1 85.06 503 ASP A N 1
ATOM 3596 C CA . ASP A 1 503 ? -6.848 42.406 13.781 1 85.06 503 ASP A CA 1
ATOM 3597 C C . ASP A 1 503 ? -7.164 41.5 14.977 1 85.06 503 ASP A C 1
ATOM 3599 O O . ASP A 1 503 ? -6.852 40.312 14.961 1 85.06 503 ASP A O 1
ATOM 3603 N N . ALA A 1 504 ? -7.73 42.094 15.992 1 85.88 504 ALA A N 1
ATOM 3604 C CA . ALA A 1 504 ? -8.109 41.344 17.172 1 85.88 504 ALA A CA 1
ATOM 3605 C C . ALA A 1 504 ? -9.172 40.281 16.844 1 85.88 504 ALA A C 1
ATOM 3607 O O . ALA A 1 504 ? -9.141 39.156 17.359 1 85.88 504 ALA A O 1
ATOM 3608 N N . GLN A 1 505 ? -10.047 40.688 16.016 1 88.75 505 GLN A N 1
ATOM 3609 C CA . GLN A 1 505 ? -11.094 39.75 15.594 1 88.75 505 GLN A CA 1
ATOM 3610 C C . GLN A 1 505 ? -10.508 38.594 14.789 1 88.75 505 GLN A C 1
ATOM 3612 O O . GLN A 1 505 ? -10.875 37.438 15 1 88.75 505 GLN A O 1
ATOM 3617 N N . ASN A 1 506 ? -9.672 38.938 13.859 1 87.75 506 ASN A N 1
ATOM 3618 C CA . ASN A 1 506 ? -9.031 37.875 13.062 1 87.75 506 ASN A CA 1
ATOM 3619 C C . ASN A 1 506 ? -8.219 36.938 13.938 1 87.75 506 ASN A C 1
ATOM 3621 O O . ASN A 1 506 ? -8.211 35.719 13.703 1 87.75 506 ASN A O 1
ATOM 3625 N N . ALA A 1 507 ? -7.59 37.469 14.898 1 85.75 507 ALA A N 1
ATOM 3626 C CA . ALA A 1 507 ? -6.812 36.656 15.828 1 85.75 507 ALA A CA 1
ATOM 3627 C C . ALA A 1 507 ? -7.719 35.719 16.641 1 85.75 507 ALA A C 1
ATOM 3629 O O . ALA A 1 507 ? -7.367 34.562 16.906 1 85.75 507 ALA A O 1
ATOM 3630 N N . LEU A 1 508 ? -8.883 36.25 17.062 1 89.62 508 LEU A N 1
ATOM 3631 C CA . LEU A 1 508 ? -9.828 35.438 17.812 1 89.62 508 LEU A CA 1
ATOM 3632 C C . LEU A 1 508 ? -10.359 34.281 16.938 1 89.62 508 LEU A C 1
ATOM 3634 O O . LEU A 1 508 ? -10.438 33.156 17.391 1 89.62 508 LEU A O 1
ATOM 3638 N N . VAL A 1 509 ? -10.68 34.594 15.727 1 91.44 509 VAL A N 1
ATOM 3639 C CA . VAL A 1 509 ? -11.188 33.594 14.82 1 91.44 509 VAL A CA 1
ATOM 3640 C C . VAL A 1 509 ? -10.125 32.5 14.594 1 91.44 509 VAL A C 1
ATOM 3642 O O . VAL A 1 509 ? -10.438 31.312 14.594 1 91.44 509 VAL A O 1
ATOM 3645 N N . ALA A 1 510 ? -8.922 32.906 14.398 1 89.94 510 ALA A N 1
ATOM 3646 C CA . ALA A 1 510 ? -7.82 31.969 14.234 1 89.94 510 ALA A CA 1
ATOM 3647 C C . ALA A 1 510 ? -7.66 31.094 15.477 1 89.94 510 ALA A C 1
ATOM 3649 O O . ALA A 1 510 ? -7.461 29.891 15.367 1 89.94 510 ALA A O 1
ATOM 3650 N N . ALA A 1 511 ? -7.734 31.719 16.625 1 89.38 511 ALA A N 1
ATOM 3651 C CA . ALA A 1 511 ? -7.613 30.984 17.891 1 89.38 511 ALA A CA 1
ATOM 3652 C C . ALA A 1 511 ? -8.758 29.984 18.062 1 89.38 511 ALA A C 1
ATOM 3654 O O . ALA A 1 511 ? -8.539 28.859 18.5 1 89.38 511 ALA A O 1
ATOM 3655 N N . GLN A 1 512 ? -9.938 30.5 17.766 1 93 512 GLN A N 1
ATOM 3656 C CA . GLN A 1 512 ? -11.102 29.625 17.859 1 93 512 GLN A CA 1
ATOM 3657 C C . GLN A 1 512 ? -10.977 28.438 16.891 1 93 512 GLN A C 1
ATOM 3659 O O . GLN A 1 512 ? -11.297 27.312 17.25 1 93 512 GLN A O 1
ATOM 3664 N N . THR A 1 513 ? -10.555 28.672 15.703 1 93.38 513 THR A N 1
ATOM 3665 C CA . THR A 1 513 ? -10.336 27.625 14.703 1 93.38 513 THR A CA 1
ATOM 3666 C C . THR A 1 513 ? -9.297 26.625 15.195 1 93.38 513 THR A C 1
ATOM 3668 O O . THR A 1 513 ? -9.492 25.406 15.086 1 93.38 513 THR A O 1
ATOM 3671 N N . ASP A 1 514 ? -8.234 27.109 15.75 1 89.81 514 ASP A N 1
ATOM 3672 C CA . ASP A 1 514 ? -7.172 26.266 16.266 1 89.81 514 ASP A CA 1
ATOM 3673 C C . ASP A 1 514 ? -7.672 25.406 17.438 1 89.81 514 ASP A C 1
ATOM 3675 O O . ASP A 1 514 ? -7.277 24.25 17.578 1 89.81 514 ASP A O 1
ATOM 3679 N N . ALA A 1 515 ? -8.484 26 18.266 1 91.25 515 ALA A N 1
ATOM 3680 C CA . ALA A 1 515 ? -9.023 25.281 19.406 1 91.25 515 ALA A CA 1
ATOM 3681 C C . ALA A 1 515 ? -9.914 24.125 18.969 1 91.25 515 ALA A C 1
ATOM 3683 O O . ALA A 1 515 ? -9.812 23.016 19.484 1 91.25 515 ALA A O 1
ATOM 3684 N N . VAL A 1 516 ? -10.766 24.375 17.969 1 93.19 516 VAL A N 1
ATOM 3685 C CA . VAL A 1 516 ? -11.625 23.328 17.422 1 93.19 516 VAL A CA 1
ATOM 3686 C C . VAL A 1 516 ? -10.773 22.203 16.828 1 93.19 516 VAL A C 1
ATOM 3688 O O . VAL A 1 516 ? -11 21.031 17.125 1 93.19 516 VAL A O 1
ATOM 3691 N N . ASN A 1 517 ? -9.766 22.562 16.047 1 92.75 517 ASN A N 1
ATOM 3692 C CA . ASN A 1 517 ? -8.891 21.594 15.406 1 92.75 517 ASN A CA 1
ATOM 3693 C C . ASN A 1 517 ? -8.133 20.766 16.453 1 92.75 517 ASN A C 1
ATOM 3695 O O . ASN A 1 517 ? -8.031 19.547 16.328 1 92.75 517 ASN A O 1
ATOM 3699 N N . ALA A 1 518 ? -7.602 21.406 17.438 1 88.12 518 ALA A N 1
ATOM 3700 C CA . ALA A 1 518 ? -6.828 20.719 18.484 1 88.12 518 ALA A CA 1
ATOM 3701 C C . ALA A 1 518 ? -7.684 19.703 19.219 1 88.12 518 ALA A C 1
ATOM 3703 O O . ALA A 1 518 ? -7.234 18.594 19.516 1 88.12 518 ALA A O 1
ATOM 3704 N N . ARG A 1 519 ? -8.883 20.078 19.547 1 90.62 519 ARG A N 1
ATOM 3705 C CA . ARG A 1 519 ? -9.781 19.203 20.281 1 90.62 519 ARG A CA 1
ATOM 3706 C C . ARG A 1 519 ? -10.094 17.938 19.484 1 90.62 519 ARG A C 1
ATOM 3708 O O . ARG A 1 519 ? -10.023 16.828 20.016 1 90.62 519 ARG A O 1
ATOM 3715 N N . TYR A 1 520 ? -10.352 18.062 18.219 1 93.56 520 TYR A N 1
ATOM 3716 C CA . TYR A 1 520 ? -10.734 16.906 17.422 1 93.56 520 TYR A CA 1
ATOM 3717 C C . TYR A 1 520 ? -9.508 16.094 17.016 1 93.56 520 TYR A C 1
ATOM 3719 O O . TYR A 1 520 ? -9.617 14.898 16.703 1 93.56 520 TYR A O 1
ATOM 3727 N N . GLU A 1 521 ? -8.352 16.688 16.984 1 91.81 521 GLU A N 1
ATOM 3728 C CA . GLU A 1 521 ? -7.125 15.953 16.703 1 91.81 521 GLU A CA 1
ATOM 3729 C C . GLU A 1 521 ? -6.844 14.93 17.812 1 91.81 521 GLU A C 1
ATOM 3731 O O . GLU A 1 521 ? -6.254 13.875 17.547 1 91.81 521 GLU A O 1
ATOM 3736 N N . ILE A 1 522 ? -7.266 15.281 19.047 1 91.06 522 ILE A N 1
ATOM 3737 C CA . ILE A 1 522 ? -7.137 14.32 20.141 1 91.06 522 ILE A CA 1
ATOM 3738 C C . ILE A 1 522 ? -7.949 13.062 19.828 1 91.06 522 ILE A C 1
ATOM 3740 O O . ILE A 1 522 ? -7.434 11.945 19.891 1 91.06 522 ILE A O 1
ATOM 3744 N N . ALA A 1 523 ? -9.18 13.273 19.453 1 92.81 523 ALA A N 1
ATOM 3745 C CA . ALA A 1 523 ? -10.07 12.156 19.141 1 92.81 523 ALA A CA 1
ATOM 3746 C C . ALA A 1 523 ? -9.555 11.359 17.953 1 92.81 523 ALA A C 1
ATOM 3748 O O . ALA A 1 523 ? -9.609 10.125 17.953 1 92.81 523 ALA A O 1
ATOM 3749 N N . GLN A 1 524 ? -9.094 12.047 16.969 1 92.75 524 GLN A N 1
ATOM 3750 C CA . GLN A 1 524 ? -8.57 11.383 15.773 1 92.75 524 GLN A CA 1
ATOM 3751 C C . GLN A 1 524 ? -7.336 10.547 16.109 1 92.75 524 GLN A C 1
ATOM 3753 O O . GLN A 1 524 ? -7.211 9.406 15.656 1 92.75 524 GLN A O 1
ATOM 3758 N N . ALA A 1 525 ? -6.469 11.109 16.859 1 90.81 525 ALA A N 1
ATOM 3759 C CA . ALA A 1 525 ? -5.266 10.383 17.266 1 90.81 525 ALA A CA 1
ATOM 3760 C C . ALA A 1 525 ? -5.617 9.188 18.141 1 90.81 525 ALA A C 1
ATOM 3762 O O . ALA A 1 525 ? -4.949 8.148 18.078 1 90.81 525 ALA A O 1
ATOM 3763 N N . GLN A 1 526 ? -6.617 9.367 18.984 1 92.12 526 GLN A N 1
ATOM 3764 C CA . GLN A 1 526 ? -7.098 8.273 19.812 1 92.12 526 GLN A CA 1
ATOM 3765 C C . GLN A 1 526 ? -7.566 7.094 18.969 1 92.12 526 GLN A C 1
ATOM 3767 O O . GLN A 1 526 ? -7.227 5.945 19.25 1 92.12 526 GLN A O 1
ATOM 3772 N N . VAL A 1 527 ? -8.328 7.367 17.938 1 93.62 527 VAL A N 1
ATOM 3773 C CA . VAL A 1 527 ? -8.836 6.336 17.031 1 93.62 527 VAL A CA 1
ATOM 3774 C C . VAL A 1 527 ? -7.672 5.668 16.297 1 93.62 527 VAL A C 1
ATOM 3776 O O . VAL A 1 527 ? -7.637 4.441 16.156 1 93.62 527 VAL A O 1
ATOM 3779 N N . GLN A 1 528 ? -6.742 6.465 15.836 1 91.56 528 GLN A N 1
ATOM 3780 C CA . GLN A 1 528 ? -5.59 5.941 15.109 1 91.56 528 GLN A CA 1
ATOM 3781 C C . GLN A 1 528 ? -4.75 5.031 16 1 91.56 528 GLN A C 1
ATOM 3783 O O . GLN A 1 528 ? -4.25 4 15.547 1 91.56 528 GLN A O 1
ATOM 3788 N N . LEU A 1 529 ? -4.605 5.43 17.234 1 90.81 529 LEU A N 1
ATOM 3789 C CA . LEU A 1 529 ? -3.85 4.609 18.172 1 90.81 529 LEU A CA 1
ATOM 3790 C C . LEU A 1 529 ? -4.586 3.305 18.469 1 90.81 529 LEU A C 1
ATOM 3792 O O . LEU A 1 529 ? -3.971 2.234 18.5 1 90.81 529 LEU A O 1
ATOM 3796 N N . ALA A 1 530 ? -5.875 3.422 18.656 1 91.62 530 ALA A N 1
ATOM 3797 C CA . ALA A 1 530 ? -6.676 2.244 18.969 1 91.62 530 ALA A CA 1
ATOM 3798 C C . ALA A 1 530 ? -6.641 1.228 17.828 1 91.62 530 ALA A C 1
ATOM 3800 O O . ALA A 1 530 ? -6.562 0.02 18.078 1 91.62 530 ALA A O 1
ATOM 3801 N N . ALA A 1 531 ? -6.691 1.757 16.625 1 87.75 531 ALA A N 1
ATOM 3802 C CA . ALA A 1 531 ? -6.727 0.889 15.445 1 87.75 531 ALA A CA 1
ATOM 3803 C C . ALA A 1 531 ? -5.316 0.486 15.023 1 87.75 531 ALA A C 1
ATOM 3805 O O . ALA A 1 531 ? -5.137 -0.507 14.312 1 87.75 531 ALA A O 1
ATOM 3806 N N . ALA A 1 532 ? -4.297 1.061 15.617 1 73.38 532 ALA A N 1
ATOM 3807 C CA . ALA A 1 532 ? -2.885 0.844 15.32 1 73.38 532 ALA A CA 1
ATOM 3808 C C . ALA A 1 532 ? -2.637 0.843 13.812 1 73.38 532 ALA A C 1
ATOM 3810 O O . ALA A 1 532 ? -1.839 0.05 13.312 1 73.38 532 ALA A O 1
ATOM 3811 N N . THR A 1 533 ? -3.684 1.356 13.047 1 60.62 533 THR A N 1
ATOM 3812 C CA . THR A 1 533 ? -3.553 1.304 11.594 1 60.62 533 THR A CA 1
ATOM 3813 C C . THR A 1 533 ? -2.859 2.557 11.07 1 60.62 533 THR A C 1
ATOM 3815 O O . THR A 1 533 ? -3.025 3.645 11.625 1 60.62 533 THR A O 1
ATOM 3818 N N . ALA A 1 534 ? -1.55 2.494 10.742 1 49.62 534 ALA A N 1
ATOM 3819 C CA . ALA A 1 534 ? -1.086 3.676 10.016 1 49.62 534 ALA A CA 1
ATOM 3820 C C . ALA A 1 534 ? -2.053 4.051 8.898 1 49.62 534 ALA A C 1
ATOM 3822 O O . ALA A 1 534 ? -2.289 3.258 7.984 1 49.62 534 ALA A O 1
ATOM 3823 N N . ILE A 1 535 ? -3.217 4.629 9.219 1 44 535 ILE A N 1
ATOM 3824 C CA . ILE A 1 535 ? -4.094 5.09 8.148 1 44 535 ILE A CA 1
ATOM 3825 C C . ILE A 1 535 ? -3.254 5.578 6.969 1 44 535 ILE A C 1
ATOM 3827 O O . ILE A 1 535 ? -2.508 6.551 7.086 1 44 535 ILE A O 1
ATOM 3831 N N . THR A 1 536 ? -2.674 4.746 6.332 1 39.53 536 THR A N 1
ATOM 3832 C CA . THR A 1 536 ? -2.006 5.207 5.121 1 39.53 536 THR A CA 1
ATOM 3833 C C . THR A 1 536 ? -2.82 6.305 4.441 1 39.53 536 THR A C 1
ATOM 3835 O O . THR A 1 536 ? -3.998 6.109 4.141 1 39.53 536 THR A O 1
ATOM 3838 N N . GLN A 1 537 ? -2.715 7.523 4.879 1 35.53 537 GLN A N 1
ATOM 3839 C CA . GLN A 1 537 ? -3.373 8.656 4.238 1 35.53 537 GLN A CA 1
ATOM 3840 C C . GLN A 1 537 ? -3.621 8.383 2.756 1 35.53 537 GLN A C 1
ATOM 3842 O O . GLN A 1 537 ? -4.457 9.031 2.131 1 35.53 537 GLN A O 1
ATOM 3847 N N . GLY A 1 538 ? -2.557 8.031 1.954 1 33.06 538 GLY A N 1
ATOM 3848 C CA . GLY A 1 538 ? -2.67 8.18 0.512 1 33.06 538 GLY A CA 1
ATOM 3849 C C . GLY A 1 538 ? -3.695 7.25 -0.104 1 33.06 538 GLY A C 1
ATOM 3850 O O . GLY A 1 538 ? -3.605 6.914 -1.287 1 33.06 538 GLY A O 1
ATOM 3851 N N . GLY A 1 539 ? -4.547 6.594 0.61 1 31.09 539 GLY A N 1
ATOM 3852 C CA . GLY A 1 539 ? -5.406 5.746 -0.199 1 31.09 539 GLY A CA 1
ATOM 3853 C C . GLY A 1 539 ? -6.262 6.523 -1.18 1 31.09 539 GLY A C 1
ATOM 3854 O O . GLY A 1 539 ? -7.297 7.074 -0.806 1 31.09 539 GLY A O 1
ATOM 3855 N N . SER A 1 540 ? -5.766 7.371 -2.033 1 27.73 540 SER A N 1
ATOM 3856 C CA . SER A 1 540 ? -6.738 7.602 -3.094 1 27.73 540 SER A CA 1
ATOM 3857 C C . SER A 1 540 ? -7.422 6.305 -3.508 1 27.73 540 SER A C 1
ATOM 3859 O O . SER A 1 540 ? -6.77 5.262 -3.623 1 27.73 540 SER A O 1
ATOM 3861 N N . ALA A 1 541 ? -8.68 6.121 -3.115 1 25.86 541 ALA A N 1
ATOM 3862 C CA . ALA A 1 541 ? -9.617 5.113 -3.604 1 25.86 541 ALA A CA 1
ATOM 3863 C C . ALA A 1 541 ? -9.406 4.844 -5.09 1 25.86 541 ALA A C 1
ATOM 3865 O O . ALA A 1 541 ? -9.922 5.574 -5.938 1 25.86 541 ALA A O 1
ATOM 3866 N N . THR A 1 542 ? -8.32 4.754 -5.664 1 25.59 542 THR A N 1
ATOM 3867 C CA . THR A 1 542 ? -8.547 4.25 -7.016 1 25.59 542 THR A CA 1
ATOM 3868 C C . THR A 1 542 ? -9.367 2.971 -6.988 1 25.59 542 THR A C 1
ATOM 3870 O O . THR A 1 542 ? -9.055 2.037 -6.242 1 25.59 542 THR A O 1
ATOM 3873 N N . GLY A 1 543 ? -10.727 3.104 -7.055 1 23.12 543 GLY A N 1
ATOM 3874 C CA . GLY A 1 543 ? -11.695 2.059 -7.355 1 23.12 543 GLY A CA 1
ATOM 3875 C C . GLY A 1 543 ? -11.102 0.919 -8.164 1 23.12 543 GLY A C 1
ATOM 3876 O O . GLY A 1 543 ? -10.445 1.148 -9.18 1 23.12 543 GLY A O 1
ATOM 3877 N N . ARG A 1 544 ? -10.664 -0.131 -7.543 1 22.47 544 ARG A N 1
ATOM 3878 C CA . ARG A 1 544 ? -10.398 -1.48 -8.039 1 22.47 544 ARG A CA 1
ATOM 3879 C C . ARG A 1 544 ? -11.5 -1.939 -8.984 1 22.47 544 ARG A C 1
ATOM 3881 O O . ARG A 1 544 ? -12.586 -2.318 -8.547 1 22.47 544 ARG A O 1
ATOM 3888 N N . SER A 1 545 ? -11.852 -1.299 -10.062 1 21.53 545 SER A N 1
ATOM 3889 C CA . SER A 1 545 ? -12.703 -2.162 -10.867 1 21.53 545 SER A CA 1
ATOM 3890 C C . SER A 1 545 ? -12.078 -3.541 -11.062 1 21.53 545 SER A C 1
ATOM 3892 O O . SER A 1 545 ? -10.992 -3.662 -11.633 1 21.53 545 SER A O 1
ATOM 3894 N N . GLY A 1 546 ? -12.078 -4.336 -9.984 1 23.02 546 GLY A N 1
ATOM 3895 C CA . GLY A 1 546 ? -11.922 -5.781 -10.008 1 23.02 546 GLY A CA 1
ATOM 3896 C C . GLY A 1 546 ? -12.648 -6.438 -11.172 1 23.02 546 GLY A C 1
ATOM 3897 O O . GLY A 1 546 ? -13.711 -7.027 -10.992 1 23.02 546 GLY A O 1
ATOM 3898 N N . LEU A 1 547 ? -12.914 -5.895 -12.305 1 20.39 547 LEU A N 1
ATOM 3899 C CA . LEU A 1 547 ? -13.625 -6.891 -13.102 1 20.39 547 LEU A CA 1
ATOM 3900 C C . LEU A 1 547 ? -12.836 -8.195 -13.172 1 20.39 547 LEU A C 1
ATOM 3902 O O . LEU A 1 547 ? -11.633 -8.18 -13.453 1 20.39 547 LEU A O 1
ATOM 3906 N N . GLY A 1 548 ? -13.188 -9.133 -12.242 1 21.45 548 GLY A N 1
ATOM 3907 C CA . GLY A 1 548 ? -13.039 -10.578 -12.141 1 21.45 548 GLY A CA 1
ATOM 3908 C C . GLY A 1 548 ? -13.109 -11.273 -13.484 1 21.45 548 GLY A C 1
ATOM 3909 O O . GLY A 1 548 ? -14.172 -11.328 -14.109 1 21.45 548 GLY A O 1
ATOM 3910 N N . SER A 1 549 ? -12.391 -10.938 -14.523 1 21.41 549 SER A N 1
ATOM 3911 C CA . SER A 1 549 ? -12.586 -11.938 -15.57 1 21.41 549 SER A CA 1
ATOM 3912 C C . SER A 1 549 ? -12.25 -13.336 -15.062 1 21.41 549 SER A C 1
ATOM 3914 O O . SER A 1 549 ? -11.109 -13.617 -14.711 1 21.41 549 SER A O 1
ATOM 3916 N N . SER A 1 550 ? -13.07 -13.875 -14.148 1 19.86 550 SER A N 1
ATOM 3917 C CA . SER A 1 550 ? -13.109 -15.312 -13.875 1 19.86 550 SER A CA 1
ATOM 3918 C C . SER A 1 550 ? -13.227 -16.109 -15.172 1 19.86 550 SER A C 1
ATOM 3920 O O . SER A 1 550 ? -13.688 -17.25 -15.156 1 19.86 550 SER A O 1
ATOM 3922 N N . ALA A 1 551 ? -12.766 -15.836 -16.375 1 20.2 551 ALA A N 1
ATOM 3923 C CA . ALA A 1 551 ? -13.133 -16.875 -17.328 1 20.2 551 ALA A CA 1
ATOM 3924 C C . ALA A 1 551 ? -12.688 -18.25 -16.844 1 20.2 551 ALA A C 1
ATOM 3926 O O . ALA A 1 551 ? -11.5 -18.469 -16.578 1 20.2 551 ALA A O 1
ATOM 3927 N N . GLY A 1 552 ? -13.578 -18.875 -15.891 1 19.39 552 GLY A N 1
ATOM 3928 C CA . GLY A 1 552 ? -13.648 -20.297 -15.625 1 19.39 552 GLY A CA 1
ATOM 3929 C C . GLY A 1 552 ? -13.477 -21.141 -16.875 1 19.39 552 GLY A C 1
ATOM 3930 O O . GLY A 1 552 ? -14.336 -21.141 -17.75 1 19.39 552 GLY A O 1
ATOM 3931 N N . THR A 1 553 ? -12.43 -20.953 -17.672 1 21.47 553 THR A N 1
ATOM 3932 C CA . THR A 1 553 ? -12.406 -21.922 -18.766 1 21.47 553 THR A CA 1
ATOM 3933 C C . THR A 1 553 ? -12.555 -23.344 -18.219 1 21.47 553 THR A C 1
ATOM 3935 O O . THR A 1 553 ? -11.711 -23.812 -17.453 1 21.47 553 THR A O 1
ATOM 3938 N N . GLY A 1 554 ? -13.789 -23.688 -17.75 1 20.7 554 GLY A N 1
ATOM 3939 C CA . GLY A 1 554 ? -14.258 -25.031 -17.453 1 20.7 554 GLY A CA 1
ATOM 3940 C C . GLY A 1 554 ? -13.961 -26.031 -18.547 1 20.7 554 GLY A C 1
ATOM 3941 O O . GLY A 1 554 ? -14.367 -27.188 -18.469 1 20.7 554 GLY A O 1
ATOM 3942 N N . GLN A 1 555 ? -13.156 -25.797 -19.578 1 18.95 555 GLN A N 1
ATOM 3943 C CA . GLN A 1 555 ? -13.406 -26.828 -20.578 1 18.95 555 GLN A CA 1
ATOM 3944 C C . GLN A 1 555 ? -13.203 -28.234 -19.984 1 18.95 555 GLN A C 1
ATOM 3946 O O . GLN A 1 555 ? -12.109 -28.562 -19.531 1 18.95 555 GLN A O 1
ATOM 3951 N N . SER A 1 556 ? -14.18 -28.641 -19.156 1 19.55 556 SER A N 1
ATOM 3952 C CA . SER A 1 556 ? -14.336 -30.062 -18.844 1 19.55 556 SER A CA 1
ATOM 3953 C C . SER A 1 556 ? -14.383 -30.906 -20.109 1 19.55 556 SER A C 1
ATOM 3955 O O . SER A 1 556 ? -14.547 -32.125 -20.047 1 19.55 556 SER A O 1
ATOM 3957 N N . ALA A 1 557 ? -14.164 -30.422 -21.359 1 18.61 557 ALA A N 1
ATOM 3958 C CA . ALA A 1 557 ? -14.828 -31.344 -22.281 1 18.61 557 ALA A CA 1
ATOM 3959 C C . ALA A 1 557 ? -14.289 -32.75 -22.125 1 18.61 557 ALA A C 1
ATOM 3961 O O . ALA A 1 557 ? -13.164 -33.062 -22.531 1 18.61 557 ALA A O 1
ATOM 3962 N N . SER A 1 558 ? -14.266 -33.312 -20.781 1 18.02 558 SER A N 1
ATOM 3963 C CA . SER A 1 558 ? -13.984 -34.75 -20.844 1 18.02 558 SER A CA 1
ATOM 3964 C C . SER A 1 558 ? -14.914 -35.438 -21.828 1 18.02 558 SER A C 1
ATOM 3966 O O . SER A 1 558 ? -16.094 -35.656 -21.547 1 18.02 558 SER A O 1
ATOM 3968 N N . PHE A 1 559 ? -15.078 -34.875 -23.062 1 19.39 559 PHE A N 1
ATOM 3969 C CA . PHE A 1 559 ? -15.961 -35.719 -23.891 1 19.39 559 PHE A CA 1
ATOM 3970 C C . PHE A 1 559 ? -15.516 -37.156 -23.891 1 19.39 559 PHE A C 1
ATOM 3972 O O . PHE A 1 559 ? -14.438 -37.5 -24.406 1 19.39 559 PHE A O 1
ATOM 3979 N N . SER A 1 560 ? -15.625 -37.812 -22.75 1 17.34 560 SER A N 1
ATOM 3980 C CA . SER A 1 560 ? -15.586 -39.281 -22.875 1 17.34 560 SER A CA 1
ATOM 3981 C C . SER A 1 560 ? -16.609 -39.781 -23.891 1 17.34 560 SER A C 1
ATOM 3983 O O . SER A 1 560 ? -17.812 -39.594 -23.703 1 17.34 560 SER A O 1
ATOM 3985 N N . ALA A 1 561 ? -16.5 -39.438 -25.094 1 17.06 561 ALA A N 1
ATOM 3986 C CA . ALA A 1 561 ? -17.359 -40 -26.125 1 17.06 561 ALA A CA 1
ATOM 3987 C C . ALA A 1 561 ? -17.5 -41.531 -25.922 1 17.06 561 ALA A C 1
ATOM 3989 O O . ALA A 1 561 ? -16.562 -42.281 -26.156 1 17.06 561 ALA A O 1
ATOM 3990 N N . SER A 1 562 ? -18.203 -41.875 -24.719 1 18.5 562 SER A N 1
ATOM 3991 C CA . SER A 1 562 ? -18.672 -43.219 -24.547 1 18.5 562 SER A CA 1
ATOM 3992 C C . SER A 1 562 ? -19.656 -43.625 -25.656 1 18.5 562 SER A C 1
ATOM 3994 O O . SER A 1 562 ? -20.328 -44.656 -25.547 1 18.5 562 SER A O 1
ATOM 3996 N N . GLY A 1 563 ? -19.781 -43.125 -26.734 1 17.05 563 GLY A N 1
ATOM 3997 C CA . GLY A 1 563 ? -21.016 -43.375 -27.469 1 17.05 563 GLY A CA 1
ATOM 3998 C C . GLY A 1 563 ? -21.406 -44.812 -27.516 1 17.05 563 GLY A C 1
ATOM 3999 O O . GLY A 1 563 ? -22.547 -45.188 -27.172 1 17.05 563 GLY A O 1
ATOM 4000 N N . ALA A 1 564 ? -21 -45.656 -28.406 1 15.5 564 ALA A N 1
ATOM 4001 C CA . ALA A 1 564 ? -21.875 -46.188 -29.422 1 15.5 564 ALA A CA 1
ATOM 4002 C C . ALA A 1 564 ? -22.438 -47.562 -28.984 1 15.5 564 ALA A C 1
ATOM 4004 O O . ALA A 1 564 ? -23.234 -48.156 -29.703 1 15.5 564 ALA A O 1
ATOM 4005 N N . THR A 1 565 ? -22.078 -48.156 -27.859 1 15.33 565 THR A N 1
ATOM 4006 C CA . THR A 1 565 ? -22.422 -49.531 -28.219 1 15.33 565 THR A CA 1
ATOM 4007 C C . THR A 1 565 ? -23.922 -49.656 -28.5 1 15.33 565 THR A C 1
ATOM 4009 O O . THR A 1 565 ? -24.703 -48.812 -28.094 1 15.33 565 THR A O 1
ATOM 4012 N N . GLN A 1 566 ? -24.391 -50.938 -28.922 1 15.65 566 GLN A N 1
ATOM 4013 C CA . GLN A 1 566 ? -25.344 -51.75 -29.703 1 15.65 566 GLN A CA 1
ATOM 4014 C C . GLN A 1 566 ? -26.672 -51.906 -28.969 1 15.65 566 GLN A C 1
ATOM 4016 O O . GLN A 1 566 ? -26.703 -51.938 -27.734 1 15.65 566 GLN A O 1
ATOM 4021 N N . PHE A 1 567 ? -27.844 -51.75 -29.625 1 15.88 567 PHE A N 1
ATOM 4022 C CA . PHE A 1 567 ? -29.281 -51.594 -29.578 1 15.88 567 PHE A CA 1
ATOM 4023 C C . PHE A 1 567 ? -29.938 -52.781 -28.891 1 15.88 567 PHE A C 1
ATOM 4025 O O . PHE A 1 567 ? -30.781 -52.625 -28 1 15.88 567 PHE A O 1
ATOM 4032 N N . GLY A 1 568 ? -30.094 -54 -29.375 1 15.25 568 GLY A N 1
ATOM 4033 C CA . GLY A 1 568 ? -31.422 -54.469 -29.688 1 15.25 568 GLY A CA 1
ATOM 4034 C C . GLY A 1 568 ? -32.094 -55.188 -28.531 1 15.25 568 GLY A C 1
ATOM 4035 O O . GLY A 1 568 ? -33.312 -55.031 -28.344 1 15.25 568 GLY A O 1
ATOM 4036 N N . GLY A 1 569 ? -31.609 -56.156 -27.719 1 15.19 569 GLY A N 1
ATOM 4037 C CA . GLY A 1 569 ? -32.531 -57.281 -27.672 1 15.19 569 GLY A CA 1
ATOM 4038 C C . GLY A 1 569 ? -33.688 -57.062 -26.734 1 15.19 569 GLY A C 1
ATOM 4039 O O . GLY A 1 569 ? -33.688 -56.125 -25.938 1 15.19 569 GLY A O 1
ATOM 4040 N N . SER A 1 570 ? -34.656 -58.062 -26.438 1 15.2 570 SER A N 1
ATOM 4041 C CA . SER A 1 570 ? -36.062 -58.438 -26.297 1 15.2 570 SER A CA 1
ATOM 4042 C C . SER A 1 570 ? -36.469 -58.469 -24.828 1 15.2 570 SER A C 1
ATOM 4044 O O . SER A 1 570 ? -37.5 -57.906 -24.469 1 15.2 570 SER A O 1
ATOM 4046 N N . ASN A 1 571 ? -36 -59.375 -23.859 1 14.91 571 ASN A N 1
ATOM 4047 C CA . ASN A 1 571 ? -37.031 -60.281 -23.406 1 14.91 571 ASN A CA 1
ATOM 4048 C C . ASN A 1 571 ? -37.875 -59.719 -22.266 1 14.91 571 ASN A C 1
ATOM 4050 O O . ASN A 1 571 ? -37.438 -58.75 -21.625 1 14.91 571 ASN A O 1
ATOM 4054 N N . SER A 1 572 ? -38.719 -60.594 -21.438 1 15.21 572 SER A N 1
ATOM 4055 C CA . SER A 1 572 ? -40.062 -60.875 -20.984 1 15.21 572 SER A CA 1
ATOM 4056 C C . SER A 1 572 ? -40.219 -60.562 -19.5 1 15.21 572 SER A C 1
ATOM 4058 O O . SER A 1 572 ? -41.125 -59.844 -19.094 1 15.21 572 SER A O 1
ATOM 4060 N N . GLY A 1 573 ? -39.812 -61.406 -18.5 1 15.16 573 GLY A N 1
ATOM 4061 C CA . GLY A 1 573 ? -40.844 -62.094 -17.734 1 15.16 573 GLY A CA 1
ATOM 4062 C C . GLY A 1 573 ? -41.312 -61.281 -16.531 1 15.16 573 GLY A C 1
ATOM 4063 O O . GLY A 1 573 ? -40.688 -60.281 -16.156 1 15.16 573 GLY A O 1
ATOM 4064 N N . ASN A 1 574 ? -41.812 -62 -15.414 1 15.05 574 ASN A N 1
ATOM 4065 C CA . ASN A 1 574 ? -43.031 -62.188 -14.641 1 15.05 574 ASN A CA 1
ATOM 4066 C C . ASN A 1 574 ? -42.938 -61.562 -13.258 1 15.05 574 ASN A C 1
ATOM 4068 O O . ASN A 1 574 ? -43.656 -60.594 -12.969 1 15.05 574 ASN A O 1
ATOM 4072 N N . GLY A 1 575 ? -42.812 -62.344 -12.117 1 15.23 575 GLY A N 1
ATOM 4073 C CA . GLY A 1 575 ? -43.875 -62.656 -11.164 1 15.23 575 GLY A CA 1
ATOM 4074 C C . GLY A 1 575 ? -43.812 -61.812 -9.906 1 15.23 575 GLY A C 1
ATOM 4075 O O . GLY A 1 575 ? -43.844 -60.562 -9.977 1 15.23 575 GLY A O 1
ATOM 4076 N N . THR A 1 576 ? -43.375 -62.406 -8.688 1 15.27 576 THR A N 1
ATOM 4077 C CA . THR A 1 576 ? -44.219 -62.781 -7.586 1 15.27 576 THR A CA 1
ATOM 4078 C C . THR A 1 576 ? -44.188 -61.781 -6.457 1 15.27 576 THR A C 1
ATOM 4080 O O . THR A 1 576 ? -43.281 -60.938 -6.406 1 15.27 576 THR A O 1
ATOM 4083 N N . THR A 1 577 ? -44.75 -62.156 -5.188 1 15.52 577 THR A N 1
ATOM 4084 C CA . THR A 1 577 ? -45.812 -61.906 -4.199 1 15.52 577 THR A CA 1
ATOM 4085 C C . THR A 1 577 ? -45.188 -61.375 -2.908 1 15.52 577 THR A C 1
ATOM 4087 O O . THR A 1 577 ? -45.719 -60.406 -2.33 1 15.52 577 THR A O 1
ATOM 4090 N N . GLY A 1 578 ? -44.312 -62.062 -2.09 1 15.27 578 GLY A N 1
ATOM 4091 C CA . GLY A 1 578 ? -44.812 -62.438 -0.793 1 15.27 578 GLY A CA 1
ATOM 4092 C C . GLY A 1 578 ? -44.75 -61.344 0.242 1 15.27 578 GLY A C 1
ATOM 4093 O O . GLY A 1 578 ? -44.094 -60.312 0.03 1 15.27 578 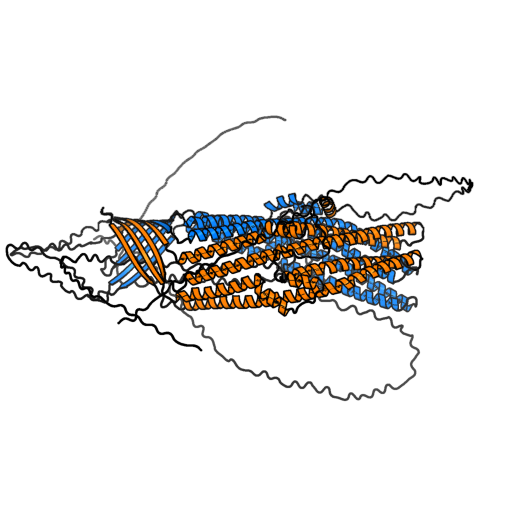GLY A O 1
ATOM 4094 N N . THR A 1 579 ? -44.969 -61.75 1.64 1 15.1 579 THR A N 1
ATOM 4095 C CA . THR A 1 579 ? -45.844 -61.625 2.803 1 15.1 579 THR A CA 1
ATOM 4096 C C . THR A 1 579 ? -45.219 -60.719 3.852 1 15.1 579 THR A C 1
ATOM 4098 O O . THR A 1 579 ? -44.625 -59.688 3.516 1 15.1 579 THR A O 1
ATOM 4101 N N . ASN A 1 580 ? -44.938 -61.281 5.141 1 14.49 580 ASN A N 1
ATOM 4102 C CA . ASN A 1 580 ? -45.688 -61.188 6.398 1 14.49 580 ASN A CA 1
ATOM 4103 C C . ASN A 1 580 ? -44.969 -60.25 7.387 1 14.49 580 ASN A C 1
ATOM 4105 O O . ASN A 1 580 ? -45.594 -59.281 7.883 1 14.49 580 ASN A O 1
ATOM 4109 N N . SER A 1 581 ? -44.281 -60.812 8.57 1 14.96 581 SER A N 1
ATOM 4110 C CA . SER A 1 581 ? -44.75 -60.875 9.945 1 14.96 581 SER A CA 1
ATOM 4111 C C . SER A 1 581 ? -44.188 -59.75 10.797 1 14.96 581 SER A C 1
ATOM 4113 O O . SER A 1 581 ? -43.219 -59.094 10.391 1 14.96 581 SER A O 1
ATOM 4115 N N . GLN A 1 582 ? -44.062 -59.938 12.305 1 14.52 582 GLN A N 1
ATOM 4116 C CA . GLN A 1 582 ? -44.656 -59.594 13.594 1 14.52 582 GLN A CA 1
ATOM 4117 C C . GLN A 1 582 ? -43.688 -58.844 14.461 1 14.52 582 GLN A C 1
ATOM 4119 O O . GLN A 1 582 ? -44.062 -57.875 15.125 1 14.52 582 GLN A O 1
ATOM 4124 N N . PHE A 1 583 ? -42.406 -59.219 14.734 1 15.23 583 PHE A N 1
ATOM 4125 C CA . PHE A 1 583 ? -42.188 -59.5 16.156 1 15.23 583 PHE A CA 1
ATOM 4126 C C . PHE A 1 583 ? -42.094 -58.188 16.938 1 15.23 583 PHE A C 1
ATOM 4128 O O . PHE A 1 583 ? -41.719 -57.156 16.375 1 15.23 583 PHE A O 1
ATOM 4135 N N . GLY A 1 584 ? -42.156 -58.25 18.516 1 14.85 584 GLY A N 1
ATOM 4136 C CA . GLY A 1 584 ? -42.594 -57.875 19.844 1 14.85 584 GLY A CA 1
ATOM 4137 C C . GLY A 1 584 ? -41.562 -57.031 20.578 1 14.85 584 GLY A C 1
ATOM 4138 O O . GLY A 1 584 ? -41.938 -56.031 21.203 1 14.85 584 GLY A O 1
ATOM 4139 N N . GLY A 1 585 ? -40.312 -57.469 20.828 1 14.94 585 GLY A N 1
ATOM 4140 C CA . GLY A 1 585 ? -39.938 -57.594 22.234 1 14.94 585 GLY A CA 1
ATOM 4141 C C . GLY A 1 585 ? -39.812 -56.25 22.922 1 14.94 585 GLY A C 1
ATOM 4142 O O . GLY A 1 585 ? -39.719 -55.188 22.25 1 14.94 585 GLY A O 1
ATOM 4143 N N . ASN A 1 586 ? -39.531 -56.281 24.375 1 14.7 586 ASN A N 1
ATOM 4144 C CA . ASN A 1 586 ? -39.844 -55.938 25.766 1 14.7 586 ASN A CA 1
ATOM 4145 C C . ASN A 1 586 ? -39 -54.719 26.234 1 14.7 586 ASN A C 1
ATOM 4147 O O . ASN A 1 586 ? -39.531 -53.688 26.594 1 14.7 586 ASN A O 1
ATOM 4151 N N . SER A 1 587 ? -38 -54.969 27.312 1 14.87 587 SER A N 1
ATOM 4152 C CA . SER A 1 587 ? -38.031 -54.781 28.75 1 14.87 587 SER A CA 1
ATOM 4153 C C . SER A 1 587 ? -37.406 -53.438 29.156 1 14.87 587 SER A C 1
ATOM 4155 O O . SER A 1 587 ? -36.906 -52.719 28.297 1 14.87 587 SER A O 1
ATOM 4157 N N . GLN A 1 588 ? -36.281 -53.406 30.234 1 14.85 588 GLN A N 1
ATOM 4158 C CA . GLN A 1 588 ? -36.188 -53.25 31.688 1 14.85 588 GLN A CA 1
ATOM 4159 C C . GLN A 1 588 ? -35.719 -51.875 32.062 1 14.85 588 GLN A C 1
ATOM 4161 O O . GLN A 1 588 ? -35.188 -51.125 31.234 1 14.85 588 GLN A O 1
ATOM 4166 N N . SER A 1 589 ? -35.219 -51.656 33.594 1 15.38 589 SER A N 1
ATOM 4167 C CA . SER A 1 589 ? -35.438 -51.156 34.938 1 15.38 589 SER A CA 1
ATOM 4168 C C . SER A 1 589 ? -34.438 -50.062 35.281 1 15.38 589 SER A C 1
ATOM 4170 O O . SER A 1 589 ? -34.781 -49.062 35.938 1 15.38 589 SER A O 1
ATOM 4172 N N . GLY A 1 590 ? -33.094 -50.156 35.281 1 16.34 590 GLY A N 1
ATOM 4173 C CA . GLY A 1 590 ? -32.406 -50.062 36.562 1 16.34 590 GLY A CA 1
ATOM 4174 C C . GLY A 1 590 ? -32.438 -48.656 37.125 1 16.34 590 GLY A C 1
ATOM 4175 O O . GLY A 1 590 ? -32.594 -47.688 36.375 1 16.34 590 GLY A O 1
ATOM 4176 N N . GLN A 1 591 ? -32.281 -48.438 38.781 1 15.93 591 GLN A N 1
ATOM 4177 C CA . GLN A 1 591 ? -32.531 -47.781 40.031 1 15.93 591 GLN A CA 1
ATOM 4178 C C . GLN A 1 591 ? -31.438 -46.75 40.344 1 15.93 591 GLN A C 1
ATOM 4180 O O . GLN A 1 591 ? -31.641 -45.844 41.156 1 15.93 591 GLN A O 1
ATOM 4185 N N . ILE A 1 592 ? -30.297 -46.688 39.969 1 16.89 592 ILE A N 1
ATOM 4186 C CA . ILE A 1 592 ? -29.344 -46.406 41.031 1 16.89 592 ILE A CA 1
ATOM 4187 C C . ILE A 1 592 ? -29.719 -45.125 41.75 1 16.89 592 ILE A C 1
ATOM 4189 O O . ILE A 1 592 ? -30.062 -44.125 41.094 1 16.89 592 ILE A O 1
ATOM 4193 N N . GLY A 1 593 ? -29.672 -45.031 43.375 1 16.05 593 GLY A N 1
ATOM 4194 C CA . GLY A 1 593 ? -29.906 -44.531 44.719 1 16.05 593 GLY A CA 1
ATOM 4195 C C . GLY A 1 593 ? -29.156 -43.25 45 1 16.05 593 GLY A C 1
ATOM 4196 O O . GLY A 1 593 ? -29.734 -42.281 45.469 1 16.05 593 GLY A O 1
ATOM 4197 N N . THR A 1 594 ? -27.812 -43.312 45.625 1 16.52 594 THR A N 1
ATOM 4198 C CA . THR A 1 594 ? -27.391 -42.969 46.969 1 16.52 594 THR A CA 1
ATOM 4199 C C . THR A 1 594 ? -27.438 -41.469 47.188 1 16.52 594 THR A C 1
ATOM 4201 O O . THR A 1 594 ? -27.438 -40.688 46.25 1 16.52 594 THR A O 1
ATOM 4204 N N . ASN A 1 595 ? -26.688 -40.969 48.531 1 17.05 595 ASN A N 1
ATOM 4205 C CA . ASN A 1 595 ? -26.781 -40.406 49.875 1 17.05 595 ASN A CA 1
ATOM 4206 C C . ASN A 1 595 ? -26.578 -38.906 49.906 1 17.05 595 ASN A C 1
ATOM 4208 O O . ASN A 1 595 ? -26.062 -38.344 48.938 1 17.05 595 ASN A O 1
ATOM 4212 N N . THR A 1 596 ? -26.156 -38.281 51.438 1 18.41 596 THR A N 1
ATOM 4213 C CA . THR A 1 596 ? -26.516 -37.469 52.594 1 18.41 596 THR A CA 1
ATOM 4214 C C . THR A 1 596 ? -25.688 -36.188 52.625 1 18.41 596 THR A C 1
ATOM 4216 O O . THR A 1 596 ? -26.219 -35.125 52.875 1 18.41 596 THR A O 1
ATOM 4219 N N . GLY A 1 597 ? -24.375 -36.188 53.188 1 20.39 597 GLY A N 1
ATOM 4220 C CA . GLY A 1 597 ? -24.031 -35.5 54.438 1 20.39 597 GLY A CA 1
ATOM 4221 C C . GLY A 1 597 ? -24.141 -34 54.344 1 20.39 597 GLY A C 1
ATOM 4222 O O . GLY A 1 597 ? -24.188 -33.438 53.25 1 20.39 597 GLY A O 1
ATOM 4223 N N . THR A 1 598 ? -24.062 -33.125 55.812 1 20.22 598 THR A N 1
ATOM 4224 C CA . THR A 1 598 ? -24.422 -32.094 56.812 1 20.22 598 THR A CA 1
ATOM 4225 C C . THR A 1 598 ? -23.5 -30.891 56.688 1 20.22 598 THR A C 1
ATOM 4227 O O . THR A 1 598 ? -23.922 -29.766 56.938 1 20.22 598 THR A O 1
ATOM 4230 N N . THR A 1 599 ? -22.172 -30.922 57.031 1 21.83 599 THR A N 1
ATOM 4231 C CA . THR A 1 599 ? -21.547 -30.172 58.125 1 21.83 599 THR A CA 1
ATOM 4232 C C . THR A 1 599 ? -21.859 -28.688 58 1 21.83 599 THR A C 1
ATOM 4234 O O . THR A 1 599 ? -22.234 -28.203 56.906 1 21.83 599 THR A O 1
ATOM 4237 N N . GLY A 1 600 ? -21.312 -27.859 59.219 1 22.45 600 GLY A N 1
ATOM 4238 C CA . GLY A 1 600 ? -21.406 -26.938 60.344 1 22.45 600 GLY A CA 1
ATOM 4239 C C . GLY A 1 600 ? -21.359 -25.484 59.906 1 22.45 600 GLY A C 1
ATOM 4240 O O . GLY A 1 600 ? -21.125 -25.172 58.75 1 22.45 600 GLY A O 1
ATOM 4241 N N . THR A 1 601 ? -20.719 -24.484 61.094 1 23.45 601 THR A N 1
ATOM 4242 C CA . THR A 1 601 ? -20.922 -23.25 61.875 1 23.45 601 THR A CA 1
ATOM 4243 C C . THR A 1 601 ? -20.531 -22.031 61.031 1 23.45 601 THR A C 1
ATOM 4245 O O . THR A 1 601 ? -21.312 -21.094 60.906 1 23.45 601 THR A O 1
ATOM 4248 N N . ARG A 1 602 ? -19.328 -21.203 61.531 1 20.59 602 ARG A N 1
ATOM 4249 C CA . ARG A 1 602 ? -19.297 -19.75 61.344 1 20.59 602 ARG A CA 1
ATOM 4250 C C . ARG A 1 602 ? -19.266 -19.391 59.875 1 20.59 602 ARG A C 1
ATOM 4252 O O . ARG A 1 602 ? -18.547 -20.031 59.094 1 20.59 602 ARG A O 1
ATOM 4259 N N . MET B 1 1 ? 43.5 -38.406 -57.344 1 15.93 1 MET B N 1
ATOM 4260 C CA . MET B 1 1 ? 44.844 -38.25 -56.719 1 15.93 1 MET B CA 1
ATOM 4261 C C . MET B 1 1 ? 44.75 -37.375 -55.5 1 15.93 1 MET B C 1
ATOM 4263 O O . MET B 1 1 ? 43.75 -36.719 -55.25 1 15.93 1 MET B O 1
ATOM 4267 N N . ASN B 1 2 ? 45.938 -36.5 -55.094 1 15.15 2 ASN B N 1
ATOM 4268 C CA . ASN B 1 2 ? 47.219 -36.406 -54.406 1 15.15 2 ASN B CA 1
ATOM 4269 C C . ASN B 1 2 ? 47.344 -35.094 -53.625 1 15.15 2 ASN B C 1
ATOM 4271 O O . ASN B 1 2 ? 48.344 -34.875 -52.938 1 15.15 2 ASN B O 1
ATOM 4275 N N . ARG B 1 3 ? 46.844 -34 -54.062 1 16.2 3 ARG B N 1
ATOM 4276 C CA . ARG B 1 3 ? 47.812 -32.969 -53.75 1 16.2 3 ARG B CA 1
ATOM 4277 C C . ARG B 1 3 ? 47.969 -32.781 -52.25 1 16.2 3 ARG B C 1
ATOM 4279 O O . ARG B 1 3 ? 46.969 -32.5 -51.562 1 16.2 3 ARG B O 1
ATOM 4286 N N . THR B 1 4 ? 49.062 -33 -51.469 1 17.48 4 THR B N 1
ATOM 4287 C CA . THR B 1 4 ? 49.812 -33.406 -50.281 1 17.48 4 THR B CA 1
ATOM 4288 C C . THR B 1 4 ? 50.062 -32.25 -49.344 1 17.48 4 THR B C 1
ATOM 4290 O O . THR B 1 4 ? 50.062 -32.406 -48.125 1 17.48 4 THR B O 1
ATOM 4293 N N . SER B 1 5 ? 50.438 -31.016 -49.75 1 16.72 5 SER B N 1
ATOM 4294 C CA . SER B 1 5 ? 51.719 -30.625 -49.156 1 16.72 5 SER B CA 1
ATOM 4295 C C . SER B 1 5 ? 51.562 -30.188 -47.688 1 16.72 5 SER B C 1
ATOM 4297 O O . SER B 1 5 ? 50.438 -29.859 -47.281 1 16.72 5 SER B O 1
ATOM 4299 N N . PHE B 1 6 ? 52.562 -29.297 -47.031 1 17.19 6 PHE B N 1
ATOM 4300 C CA . PHE B 1 6 ? 53.719 -29.328 -46.125 1 17.19 6 PHE B CA 1
ATOM 4301 C C . PHE B 1 6 ? 53.438 -28.547 -44.844 1 17.19 6 PHE B C 1
ATOM 4303 O O . PHE B 1 6 ? 52.438 -27.844 -44.781 1 17.19 6 PHE B O 1
ATOM 4310 N N . ALA B 1 7 ? 54.375 -27.484 -44.375 1 16.97 7 ALA B N 1
ATOM 4311 C CA . ALA B 1 7 ? 55.438 -27.547 -43.375 1 16.97 7 ALA B CA 1
ATOM 4312 C C . ALA B 1 7 ? 55.031 -26.828 -42.094 1 16.97 7 ALA B C 1
ATOM 4314 O O . ALA B 1 7 ? 53.875 -26.422 -41.938 1 16.97 7 ALA B O 1
ATOM 4315 N N . SER B 1 8 ? 55.812 -25.672 -41.625 1 17.03 8 SER B N 1
ATOM 4316 C CA . SER B 1 8 ? 56.812 -25.516 -40.562 1 17.03 8 SER B CA 1
ATOM 4317 C C . SER B 1 8 ? 56.188 -24.797 -39.344 1 17.03 8 SER B C 1
ATOM 4319 O O . SER B 1 8 ? 55.219 -24.062 -39.5 1 17.03 8 SER B O 1
ATOM 4321 N N . LEU B 1 9 ? 56.719 -24.969 -37.938 1 18.08 9 LEU B N 1
ATOM 4322 C CA . LEU B 1 9 ? 56.688 -25.062 -36.5 1 18.08 9 LEU B CA 1
ATOM 4323 C C . LEU B 1 9 ? 56.906 -23.703 -35.844 1 18.08 9 LEU B C 1
ATOM 4325 O O . LEU B 1 9 ? 56.531 -23.484 -34.688 1 18.08 9 LEU B O 1
ATOM 4329 N N . GLY B 1 10 ? 57.25 -22.547 -36.406 1 16.81 10 GLY B N 1
ATOM 4330 C CA . GLY B 1 10 ? 58.344 -21.906 -35.688 1 16.81 10 GLY B CA 1
ATOM 4331 C C . GLY B 1 10 ? 57.938 -21.375 -34.344 1 16.81 10 GLY B C 1
ATOM 4332 O O . GLY B 1 10 ? 56.781 -20.938 -34.156 1 16.81 10 GLY B O 1
ATOM 4333 N N . LEU B 1 11 ? 58.781 -21.406 -33.125 1 16.53 11 LEU B N 1
ATOM 4334 C CA . LEU B 1 11 ? 59.125 -21.484 -31.719 1 16.53 11 LEU B CA 1
ATOM 4335 C C . LEU B 1 11 ? 59.094 -20.109 -31.078 1 16.53 11 LEU B C 1
ATOM 4337 O O . LEU B 1 11 ? 58.625 -19.953 -29.938 1 16.53 11 LEU B O 1
ATOM 4341 N N . LEU B 1 12 ? 59.344 -18.953 -31.703 1 16.42 12 LEU B N 1
ATOM 4342 C CA . LEU B 1 12 ? 60.438 -18.25 -31.031 1 16.42 12 LEU B CA 1
ATOM 4343 C C . LEU B 1 12 ? 59.969 -17.719 -29.672 1 16.42 12 LEU B C 1
ATOM 4345 O O . LEU B 1 12 ? 58.781 -17.406 -29.5 1 16.42 12 LEU B O 1
ATOM 4349 N N . LEU B 1 13 ? 60.938 -17.328 -28.625 1 15.7 13 LEU B N 1
ATOM 4350 C CA . LEU B 1 13 ? 61.594 -17.344 -27.312 1 15.7 13 LEU B CA 1
ATOM 4351 C C . LEU B 1 13 ? 61.188 -16.094 -26.516 1 15.7 13 LEU B C 1
ATOM 4353 O O . LEU B 1 13 ? 60.844 -16.188 -25.328 1 15.7 13 LEU B O 1
ATOM 4357 N N . ALA B 1 14 ? 61.469 -14.836 -26.922 1 16.41 14 ALA B N 1
ATOM 4358 C CA . ALA B 1 14 ? 62.5 -14.148 -26.141 1 16.41 14 ALA B CA 1
ATOM 4359 C C . ALA B 1 14 ? 61.938 -13.625 -24.828 1 16.41 14 ALA B C 1
ATOM 4361 O O . ALA B 1 14 ? 60.719 -13.438 -24.703 1 16.41 14 ALA B O 1
ATOM 4362 N N . LEU B 1 15 ? 62.719 -12.82 -23.953 1 15.71 15 LEU B N 1
ATOM 4363 C CA . LEU B 1 15 ? 63.469 -12.68 -22.703 1 15.71 15 LEU B CA 1
ATOM 4364 C C . LEU B 1 15 ? 62.781 -11.742 -21.75 1 15.71 15 LEU B C 1
ATOM 4366 O O . LEU B 1 15 ? 62.5 -12.109 -20.594 1 15.71 15 LEU B O 1
ATOM 4370 N N . SER B 1 16 ? 63.219 -10.383 -21.609 1 15.98 16 SER B N 1
ATOM 4371 C CA . SER B 1 16 ? 64.062 -9.945 -20.5 1 15.98 16 SER B CA 1
ATOM 4372 C C . SER B 1 16 ? 63.219 -9.352 -19.375 1 15.98 16 SER B C 1
ATOM 4374 O O . SER B 1 16 ? 62 -9.141 -19.516 1 15.98 16 SER B O 1
ATOM 4376 N N . GLY B 1 17 ? 63.594 -8.047 -18.781 1 16.94 17 GLY B N 1
ATOM 4377 C CA . GLY B 1 17 ? 64.25 -7.57 -17.562 1 16.94 17 GLY B CA 1
ATOM 4378 C C . GLY B 1 17 ? 63.25 -6.988 -16.562 1 16.94 17 GLY B C 1
ATOM 4379 O O . GLY B 1 17 ? 62.156 -6.594 -16.922 1 16.94 17 GLY B O 1
ATOM 4380 N N . VAL B 1 18 ? 63.469 -7.098 -15.133 1 17.97 18 VAL B N 1
ATOM 4381 C CA . VAL B 1 18 ? 63.094 -7.152 -13.719 1 17.97 18 VAL B CA 1
ATOM 4382 C C . VAL B 1 18 ? 62.938 -5.738 -13.172 1 17.97 18 VAL B C 1
ATOM 4384 O O . VAL B 1 18 ? 62.406 -5.555 -12.07 1 17.97 18 VAL B O 1
ATOM 4387 N N . ALA B 1 19 ? 62.875 -4.605 -13.938 1 17.2 19 ALA B N 1
ATOM 4388 C CA . ALA B 1 19 ? 63.469 -3.49 -13.211 1 17.2 19 ALA B CA 1
ATOM 4389 C C . ALA B 1 19 ? 62.719 -3.213 -11.914 1 17.2 19 ALA B C 1
ATOM 4391 O O . ALA B 1 19 ? 61.5 -3.195 -11.891 1 17.2 19 ALA B O 1
ATOM 4392 N N . ILE B 1 20 ? 63.406 -3.221 -10.695 1 16.94 20 ILE B N 1
ATOM 4393 C CA . ILE B 1 20 ? 63.5 -3.238 -9.234 1 16.94 20 ILE B CA 1
ATOM 4394 C C . ILE B 1 20 ? 63.031 -1.896 -8.68 1 16.94 20 ILE B C 1
ATOM 4396 O O . ILE B 1 20 ? 63.719 -0.884 -8.82 1 16.94 20 ILE B O 1
ATOM 4400 N N . ALA B 1 21 ? 61.906 -1.281 -9.109 1 16.98 21 ALA B N 1
ATOM 4401 C CA . ALA B 1 21 ? 61.656 0.085 -8.656 1 16.98 21 ALA B CA 1
ATOM 4402 C C . ALA B 1 21 ? 61.812 0.198 -7.145 1 16.98 21 ALA B C 1
ATOM 4404 O O . ALA B 1 21 ? 61.281 -0.608 -6.391 1 16.98 21 ALA B O 1
ATOM 4405 N N . GLN B 1 22 ? 62.844 0.933 -6.715 1 16.25 22 GLN B N 1
ATOM 4406 C CA . GLN B 1 22 ? 63.625 1.395 -5.59 1 16.25 22 GLN B CA 1
ATOM 4407 C C . GLN B 1 22 ? 62.75 1.904 -4.453 1 16.25 22 GLN B C 1
ATOM 4409 O O . GLN B 1 22 ? 61.656 2.383 -4.688 1 16.25 22 GLN B O 1
ATOM 4414 N N . ASP B 1 23 ? 63.188 1.844 -3.037 1 16.02 23 ASP B N 1
ATOM 4415 C CA . ASP B 1 23 ? 63.031 1.683 -1.593 1 16.02 23 ASP B CA 1
ATOM 4416 C C . ASP B 1 23 ? 62.656 3.004 -0.93 1 16.02 23 ASP B C 1
ATOM 4418 O O . ASP B 1 23 ? 62.094 3.016 0.171 1 16.02 23 ASP B O 1
ATOM 4422 N N . ALA B 1 24 ? 62.719 4.273 -1.44 1 16.14 24 ALA B N 1
ATOM 4423 C CA . ALA B 1 24 ? 63.406 5.223 -0.554 1 16.14 24 ALA B CA 1
ATOM 4424 C C . ALA B 1 24 ? 62.562 5.484 0.699 1 16.14 24 ALA B C 1
ATOM 4426 O O . ALA B 1 24 ? 61.344 5.691 0.615 1 16.14 24 ALA B O 1
ATOM 4427 N N . ALA B 1 25 ? 63.125 5.352 2.035 1 16.69 25 ALA B N 1
ATOM 4428 C CA . ALA B 1 25 ? 63 5.238 3.488 1 16.69 25 ALA B CA 1
ATOM 4429 C C . ALA B 1 25 ? 62.625 6.574 4.117 1 16.69 25 ALA B C 1
ATOM 4431 O O . ALA B 1 25 ? 62.5 6.684 5.34 1 16.69 25 ALA B O 1
ATOM 4432 N N . LYS B 1 26 ? 61.969 7.559 3.447 1 16.92 26 LYS B N 1
ATOM 4433 C CA . LYS B 1 26 ? 62.312 8.852 4.039 1 16.92 26 LYS B CA 1
ATOM 4434 C C . LYS B 1 26 ? 62.125 8.828 5.555 1 16.92 26 LYS B C 1
ATOM 4436 O O . LYS B 1 26 ? 61.125 8.258 6.051 1 16.92 26 LYS B O 1
ATOM 4441 N N . GLU B 1 27 ? 63.062 9.492 6.344 1 16.17 27 GLU B N 1
ATOM 4442 C CA . GLU B 1 27 ? 63.594 9.734 7.684 1 16.17 27 GLU B CA 1
ATOM 4443 C C . GLU B 1 27 ? 62.531 10.367 8.586 1 16.17 27 GLU B C 1
ATOM 4445 O O . GLU B 1 27 ? 61.656 11.078 8.109 1 16.17 27 GLU B O 1
ATOM 4450 N N . THR B 1 28 ? 62.625 10.133 9.977 1 16.69 28 THR B N 1
ATOM 4451 C CA . THR B 1 28 ? 61.969 9.984 11.266 1 16.69 28 THR B CA 1
ATOM 4452 C C . THR B 1 28 ? 61.812 11.336 11.953 1 16.69 28 THR B C 1
ATOM 4454 O O . THR B 1 28 ? 61 11.477 12.875 1 16.69 28 THR B O 1
ATOM 4457 N N . PRO B 1 29 ? 62.281 12.539 11.445 1 16.45 29 PRO B N 1
ATOM 4458 C CA . PRO B 1 29 ? 62.938 13.18 12.586 1 16.45 29 PRO B CA 1
ATOM 4459 C C . PRO B 1 29 ? 61.938 13.5 13.719 1 16.45 29 PRO B C 1
ATOM 4461 O O . PRO B 1 29 ? 60.75 13.688 13.477 1 16.45 29 PRO B O 1
ATOM 4464 N N . ASN B 1 30 ? 62.406 13.414 15.102 1 16.42 30 ASN B N 1
ATOM 4465 C CA . ASN B 1 30 ? 62.094 13.32 16.531 1 16.42 30 ASN B CA 1
ATOM 4466 C C . ASN B 1 30 ? 61.656 14.664 17.094 1 16.42 30 ASN B C 1
ATOM 4468 O O . ASN B 1 30 ? 60.906 14.703 18.078 1 16.42 30 ASN B O 1
ATOM 4472 N N . THR B 1 31 ? 62.094 15.883 16.609 1 16.67 31 THR B N 1
ATOM 4473 C CA . THR B 1 31 ? 62.688 16.719 17.625 1 16.67 31 THR B CA 1
ATOM 4474 C C . THR B 1 31 ? 61.656 17.203 18.641 1 16.67 31 THR B C 1
ATOM 4476 O O . THR B 1 31 ? 60.5 17.359 18.297 1 16.67 31 THR B O 1
ATOM 4479 N N . ALA B 1 32 ? 62.156 17.609 19.984 1 17.41 32 ALA B N 1
ATOM 4480 C CA . ALA B 1 32 ? 62 17.719 21.438 1 17.41 32 ALA B CA 1
ATOM 4481 C C . ALA B 1 32 ? 61.062 18.859 21.797 1 17.41 32 ALA B C 1
ATOM 4483 O O . ALA B 1 32 ? 60.656 19.656 20.938 1 17.41 32 ALA B O 1
ATOM 4484 N N . THR B 1 33 ? 61.406 19.594 22.953 1 16.8 33 THR B N 1
ATOM 4485 C CA . THR B 1 33 ? 61 19.688 24.344 1 16.8 33 THR B CA 1
ATOM 4486 C C . THR B 1 33 ? 60.375 21.047 24.641 1 16.8 33 THR B C 1
ATOM 4488 O O . THR B 1 33 ? 59.438 21.141 25.438 1 16.8 33 THR B O 1
ATOM 4491 N N . PRO B 1 34 ? 60.656 22.281 24.016 1 16.48 34 PRO B N 1
ATOM 4492 C CA . PRO B 1 34 ? 61.031 23.25 25.047 1 16.48 34 PRO B CA 1
ATOM 4493 C C . PRO B 1 34 ? 59.875 23.766 25.875 1 16.48 34 PRO B C 1
ATOM 4495 O O . PRO B 1 34 ? 58.719 23.688 25.422 1 16.48 34 PRO B O 1
ATOM 4498 N N . ASN B 1 35 ? 60.219 24.312 27.234 1 16.95 35 ASN B N 1
ATOM 4499 C CA . ASN B 1 35 ? 59.844 24.672 28.594 1 16.95 35 ASN B CA 1
ATOM 4500 C C . ASN B 1 35 ? 59.125 26.016 28.641 1 16.95 35 ASN B C 1
ATOM 4502 O O . ASN B 1 35 ? 58.875 26.547 29.734 1 16.95 35 ASN B O 1
ATOM 4506 N N . ALA B 1 36 ? 58.562 26.641 27.656 1 17.47 36 ALA B N 1
ATOM 4507 C CA . ALA B 1 36 ? 58.562 28.094 27.766 1 17.47 36 ALA B CA 1
ATOM 4508 C C . ALA B 1 36 ? 57.688 28.562 28.922 1 17.47 36 ALA B C 1
ATOM 4510 O O . ALA B 1 36 ? 56.594 28.031 29.125 1 17.47 36 ALA B O 1
ATOM 4511 N N . THR B 1 37 ? 58.312 29.328 29.75 1 17.33 37 THR B N 1
ATOM 4512 C CA . THR B 1 37 ? 58.281 29.984 31.062 1 17.33 37 THR B CA 1
ATOM 4513 C C . THR B 1 37 ? 57.031 30.859 31.172 1 17.33 37 THR B C 1
ATOM 4515 O O . THR B 1 37 ? 56.594 31.453 30.188 1 17.33 37 THR B O 1
ATOM 4518 N N . SER B 1 38 ? 56.344 30.828 32.406 1 17.05 38 SER B N 1
ATOM 4519 C CA . SER B 1 38 ? 55.125 31.094 33.156 1 17.05 38 SER B CA 1
ATOM 4520 C C . SER B 1 38 ? 54.906 32.594 33.375 1 17.05 38 SER B C 1
ATOM 4522 O O . SER B 1 38 ? 53.969 33 34.062 1 17.05 38 SER B O 1
ATOM 4524 N N . PRO B 1 39 ? 55.438 33.562 32.562 1 16.95 39 PRO B N 1
ATOM 4525 C CA . PRO B 1 39 ? 55.656 34.688 33.469 1 16.95 39 PRO B CA 1
ATOM 4526 C C . PRO B 1 39 ? 54.344 35.219 34.062 1 16.95 39 PRO B C 1
ATOM 4528 O O . PRO B 1 39 ? 53.281 35 33.469 1 16.95 39 PRO B O 1
ATOM 4531 N N . ASN B 1 40 ? 54.375 35.688 35.438 1 17.52 40 ASN B N 1
ATOM 4532 C CA . ASN B 1 40 ? 53.688 36.094 36.656 1 17.52 40 ASN B CA 1
ATOM 4533 C C . ASN B 1 40 ? 52.969 37.438 36.5 1 17.52 40 ASN B C 1
ATOM 4535 O O . ASN B 1 40 ? 52.469 38 37.469 1 17.52 40 ASN B O 1
ATOM 4539 N N . ALA B 1 41 ? 52.812 38.125 35.344 1 18.92 41 ALA B N 1
ATOM 4540 C CA . ALA B 1 41 ? 52.812 39.562 35.594 1 18.92 41 ALA B CA 1
ATOM 4541 C C . ALA B 1 41 ? 51.562 40 36.344 1 18.92 41 ALA B C 1
ATOM 4543 O O . ALA B 1 41 ? 50.469 39.5 36.094 1 18.92 41 ALA B O 1
ATOM 4544 N N . ALA B 1 42 ? 51.844 40.781 37.438 1 18.83 42 ALA B N 1
ATOM 4545 C CA . ALA B 1 42 ? 51.281 41.438 38.625 1 18.83 42 ALA B CA 1
ATOM 4546 C C . ALA B 1 42 ? 50.188 42.406 38.25 1 18.83 42 ALA B C 1
ATOM 4548 O O . ALA B 1 42 ? 50.406 43.344 37.469 1 18.83 42 ALA B O 1
ATOM 4549 N N . ALA B 1 43 ? 48.969 41.844 38.094 1 19.05 43 ALA B N 1
ATOM 4550 C CA . ALA B 1 43 ? 47.781 42.594 37.781 1 19.05 43 ALA B CA 1
ATOM 4551 C C . ALA B 1 43 ? 47.594 43.75 38.75 1 19.05 43 ALA B C 1
ATOM 4553 O O . ALA B 1 43 ? 47.594 43.562 39.969 1 19.05 43 ALA B O 1
ATOM 4554 N N . PRO B 1 44 ? 48.062 44.844 38.375 1 17.06 44 PRO B N 1
ATOM 4555 C CA . PRO B 1 44 ? 48.094 45.906 39.375 1 17.06 44 PRO B CA 1
ATOM 4556 C C . PRO B 1 44 ? 46.719 46.156 40 1 17.06 44 PRO B C 1
ATOM 4558 O O . PRO B 1 44 ? 45.688 45.812 39.406 1 17.06 44 PRO B O 1
ATOM 4561 N N . ASP B 1 45 ? 46.688 46.531 41.344 1 17.34 45 ASP B N 1
ATOM 4562 C CA . ASP B 1 45 ? 45.906 46.719 42.531 1 17.34 45 ASP B CA 1
ATOM 4563 C C . ASP B 1 45 ? 44.938 47.906 42.375 1 17.34 45 ASP B C 1
ATOM 4565 O O . ASP B 1 45 ? 44.25 48.281 43.312 1 17.34 45 ASP B O 1
ATOM 4569 N N . LEU B 1 46 ? 44.438 48.281 41.219 1 17.77 46 LEU B N 1
ATOM 4570 C CA . LEU B 1 46 ? 44.031 49.688 41.344 1 17.77 46 LEU B CA 1
ATOM 4571 C C . LEU B 1 46 ? 42.812 49.812 42.281 1 17.77 46 LEU B C 1
ATOM 4573 O O . LEU B 1 46 ? 41.688 49.5 41.875 1 17.77 46 LEU B O 1
ATOM 4577 N N . THR B 1 47 ? 42.938 49.469 43.688 1 17.39 47 THR B N 1
ATOM 4578 C CA . THR B 1 47 ? 41.938 49.438 44.75 1 17.39 47 THR B CA 1
ATOM 4579 C C . THR B 1 47 ? 41.312 50.812 44.906 1 17.39 47 THR B C 1
ATOM 4581 O O . THR B 1 47 ? 40.406 50.969 45.75 1 17.39 47 THR B O 1
ATOM 4584 N N . ALA B 1 48 ? 41.594 51.938 44.344 1 19.83 48 ALA B N 1
ATOM 4585 C CA . ALA B 1 48 ? 41.469 53.031 45.312 1 19.83 48 ALA B CA 1
ATOM 4586 C C . ALA B 1 48 ? 40 53.219 45.719 1 19.83 48 ALA B C 1
ATOM 4588 O O . ALA B 1 48 ? 39.125 53.094 44.875 1 19.83 48 ALA B O 1
ATOM 4589 N N . PRO B 1 49 ? 39.688 53.375 47.062 1 17.8 49 PRO B N 1
ATOM 4590 C CA . PRO B 1 49 ? 38.562 53.375 48 1 17.8 49 PRO B CA 1
ATOM 4591 C C . PRO B 1 49 ? 37.625 54.562 47.781 1 17.8 49 PRO B C 1
ATOM 4593 O O . PRO B 1 49 ? 36.562 54.656 48.438 1 17.8 49 PRO B O 1
ATOM 4596 N N . ILE B 1 50 ? 37.406 55.281 46.688 1 19.98 50 ILE B N 1
ATOM 4597 C CA . ILE B 1 50 ? 37.062 56.625 47.156 1 19.98 50 ILE B CA 1
ATOM 4598 C C . ILE B 1 50 ? 35.75 56.562 47.969 1 19.98 50 ILE B C 1
ATOM 4600 O O . ILE B 1 50 ? 34.812 55.906 47.562 1 19.98 50 ILE B O 1
ATOM 4604 N N . GLU B 1 51 ? 35.75 57 49.25 1 17.7 51 GLU B N 1
ATOM 4605 C CA . GLU B 1 51 ? 34.969 57.062 50.5 1 17.7 51 GLU B CA 1
ATOM 4606 C C . GLU B 1 51 ? 33.719 57.906 50.312 1 17.7 51 GLU B C 1
ATOM 4608 O O . GLU B 1 51 ? 32.812 57.875 51.156 1 17.7 51 GLU B O 1
ATOM 4613 N N . GLY B 1 52 ? 33.438 58.719 49.281 1 19.69 52 GLY B N 1
ATOM 4614 C CA . GLY B 1 52 ? 32.75 59.906 49.781 1 19.69 52 GLY B CA 1
ATOM 4615 C C . GLY B 1 52 ? 31.344 59.625 50.281 1 19.69 52 GLY B C 1
ATOM 4616 O O . GLY B 1 52 ? 30.688 58.688 49.781 1 19.69 52 GLY B O 1
ATOM 4617 N N . GLY B 1 53 ? 30.969 60.031 51.531 1 18.42 53 GLY B N 1
ATOM 4618 C CA . GLY B 1 53 ? 29.953 59.875 52.562 1 18.42 53 GLY B CA 1
ATOM 4619 C C . GLY B 1 53 ? 28.609 60.438 52.156 1 18.42 53 GLY B C 1
ATOM 4620 O O . GLY B 1 53 ? 27.672 60.5 52.969 1 18.42 53 GLY B O 1
ATOM 4621 N N . VAL B 1 54 ? 28.266 60.719 50.906 1 21.52 54 VAL B N 1
ATOM 4622 C CA . VAL B 1 54 ? 27.172 61.656 50.938 1 21.52 54 VAL B CA 1
ATOM 4623 C C . VAL B 1 54 ? 25.938 61.031 51.562 1 21.52 54 VAL B C 1
ATOM 4625 O O . VAL B 1 54 ? 25.562 59.906 51.219 1 21.52 54 VAL B O 1
ATOM 4628 N N . ALA B 1 55 ? 25.547 61.5 52.719 1 22.66 55 ALA B N 1
ATOM 4629 C CA . ALA B 1 55 ? 24.5 61.281 53.719 1 22.66 55 ALA B CA 1
ATOM 4630 C C . ALA B 1 55 ? 23.109 61.375 53.094 1 22.66 55 ALA B C 1
ATOM 4632 O O . ALA B 1 55 ? 22.609 62.5 52.875 1 22.66 55 ALA B O 1
ATOM 4633 N N . THR B 1 56 ? 22.844 60.75 51.906 1 19.19 56 THR B N 1
ATOM 4634 C CA . THR B 1 56 ? 21.562 61.25 51.406 1 19.19 56 THR B CA 1
ATOM 4635 C C . THR B 1 56 ? 20.422 60.781 52.312 1 19.19 56 THR B C 1
ATOM 4637 O O . THR B 1 56 ? 20.25 59.594 52.562 1 19.19 56 THR B O 1
ATOM 4640 N N . ASP B 1 57 ? 19.969 61.531 53.281 1 18.56 57 ASP B N 1
ATOM 4641 C CA . ASP B 1 57 ? 18.984 61.406 54.344 1 18.56 57 ASP B CA 1
ATOM 4642 C C . ASP B 1 57 ? 17.609 61.094 53.812 1 18.56 57 ASP B C 1
ATOM 4644 O O . ASP B 1 57 ? 16.766 60.5 54.5 1 18.56 57 ASP B O 1
ATOM 4648 N N . GLY B 1 58 ? 17.156 61.594 52.656 1 20.03 58 GLY B N 1
ATOM 4649 C CA . GLY B 1 58 ? 15.766 62.031 52.562 1 20.03 58 GLY B CA 1
ATOM 4650 C C . GLY B 1 58 ? 14.766 60.875 52.562 1 20.03 58 GLY B C 1
ATOM 4651 O O . GLY B 1 58 ? 14.734 60.094 51.656 1 20.03 58 GLY B O 1
ATOM 4652 N N . THR B 1 59 ? 14.367 60.281 53.688 1 20.03 59 THR B N 1
ATOM 4653 C CA . THR B 1 59 ? 13.539 59.125 54 1 20.03 59 THR B CA 1
ATOM 4654 C C . THR B 1 59 ? 12.117 59.344 53.469 1 20.03 59 THR B C 1
ATOM 4656 O O . THR B 1 59 ? 11.227 58.531 53.75 1 20.03 59 THR B O 1
ATOM 4659 N N . GLN B 1 60 ? 11.75 60.281 52.688 1 22.55 60 GLN B N 1
ATOM 4660 C CA . GLN B 1 60 ? 10.312 60.5 52.781 1 22.55 60 GLN B CA 1
ATOM 4661 C C . GLN B 1 60 ? 9.547 59.219 52.406 1 22.55 60 GLN B C 1
ATOM 4663 O O . GLN B 1 60 ? 10 58.469 51.562 1 22.55 60 GLN B O 1
ATOM 4668 N N . GLY B 1 61 ? 8.445 58.812 53.188 1 22.41 61 GLY B N 1
ATOM 4669 C CA . GLY B 1 61 ? 7.539 57.688 53.344 1 22.41 61 GLY B CA 1
ATOM 4670 C C . GLY B 1 61 ? 6.734 57.406 52.094 1 22.41 61 GLY B C 1
ATOM 4671 O O . GLY B 1 61 ? 5.902 58.219 51.688 1 22.41 61 GLY B O 1
ATOM 4672 N N . ALA B 1 62 ? 7.293 56.969 51 1 26.88 62 ALA B N 1
ATOM 4673 C CA . ALA B 1 62 ? 6.52 56.75 49.781 1 26.88 62 ALA B CA 1
ATOM 4674 C C . ALA B 1 62 ? 5.348 55.812 50 1 26.88 62 ALA B C 1
ATOM 4676 O O . ALA B 1 62 ? 5.5 54.781 50.688 1 26.88 62 ALA B O 1
ATOM 4677 N N . ALA B 1 63 ? 4.117 56.312 49.875 1 29.95 63 ALA B N 1
ATOM 4678 C CA . ALA B 1 63 ? 2.756 55.812 49.875 1 29.95 63 ALA B CA 1
ATOM 4679 C C . ALA B 1 63 ? 2.672 54.5 49.094 1 29.95 63 ALA B C 1
ATOM 4681 O O . ALA B 1 63 ? 3.377 54.312 48.094 1 29.95 63 ALA B O 1
ATOM 4682 N N . GLY B 1 64 ? 2.277 53.375 49.75 1 26.38 64 GLY B N 1
ATOM 4683 C CA . GLY B 1 64 ? 2.072 51.938 49.438 1 26.38 64 GLY B CA 1
ATOM 4684 C C . GLY B 1 64 ? 1.303 51.719 48.156 1 26.38 64 GLY B C 1
ATOM 4685 O O . GLY B 1 64 ? 0.121 52.062 48.062 1 26.38 64 GLY B O 1
ATOM 4686 N N . GLY B 1 65 ? 1.878 51.906 46.969 1 25.67 65 GLY B N 1
ATOM 4687 C CA . GLY B 1 65 ? 1.278 51.625 45.656 1 25.67 65 GLY B CA 1
ATOM 4688 C C . GLY B 1 65 ? 0.576 50.281 45.594 1 25.67 65 GLY B C 1
ATOM 4689 O O . GLY B 1 65 ? 1.018 49.312 46.219 1 25.67 65 GLY B O 1
ATOM 4690 N N . SER B 1 66 ? -0.774 50.219 45.438 1 30.52 66 SER B N 1
ATOM 4691 C CA . SER B 1 66 ? -1.738 49.156 45.219 1 30.52 66 SER B CA 1
ATOM 4692 C C . SER B 1 66 ? -1.168 48.062 44.312 1 30.52 66 SER B C 1
ATOM 4694 O O . SER B 1 66 ? -0.51 48.375 43.312 1 30.52 66 SER B O 1
ATOM 4696 N N . SER B 1 67 ? -0.741 46.938 44.812 1 32.59 67 SER B N 1
ATOM 4697 C CA . SER B 1 67 ? -0.415 45.656 44.219 1 32.59 67 SER B CA 1
ATOM 4698 C C . SER B 1 67 ? -1.346 45.344 43.062 1 32.59 67 SER B C 1
ATOM 4700 O O . SER B 1 67 ? -2.426 44.781 43.25 1 32.59 67 SER B O 1
ATOM 4702 N N . GLN B 1 68 ? -1.594 46.156 42.094 1 32.66 68 GLN B N 1
ATOM 4703 C CA . GLN B 1 68 ? -2.363 45.875 40.875 1 32.66 68 GLN B CA 1
ATOM 4704 C C . GLN B 1 68 ? -2.012 44.469 40.344 1 32.66 68 GLN B C 1
ATOM 4706 O O . GLN B 1 68 ? -0.852 44.062 40.375 1 32.66 68 GLN B O 1
ATOM 4711 N N . ASN B 1 69 ? -2.988 43.469 40.25 1 35.16 69 ASN B N 1
ATOM 4712 C CA . ASN B 1 69 ? -3.207 42.094 39.812 1 35.16 69 ASN B CA 1
ATOM 4713 C C . ASN B 1 69 ? -2.441 41.812 38.531 1 35.16 69 ASN B C 1
ATOM 4715 O O . ASN B 1 69 ? -2.748 42.375 37.469 1 35.16 69 ASN B O 1
ATOM 4719 N N . LEU B 1 70 ? -1.206 41.469 38.594 1 40.31 70 LEU B N 1
ATOM 4720 C CA . LEU B 1 70 ? -0.417 40.938 37.469 1 40.31 70 LEU B CA 1
ATOM 4721 C C . LEU B 1 70 ? -1.211 39.875 36.688 1 40.31 70 LEU B C 1
ATOM 4723 O O . LEU B 1 70 ? -1.872 39.031 37.281 1 40.31 70 LEU B O 1
ATOM 4727 N N . VAL B 1 71 ? -1.68 40.094 35.562 1 47.22 71 VAL B N 1
ATOM 4728 C CA . VAL B 1 71 ? -2.336 39.156 34.656 1 47.22 71 VAL B CA 1
ATOM 4729 C C . VAL B 1 71 ? -1.518 37.875 34.594 1 47.22 71 VAL B C 1
ATOM 4731 O O . VAL B 1 71 ? -0.321 37.906 34.281 1 47.22 71 VAL B O 1
ATOM 4734 N N . PRO B 1 72 ? -1.898 36.781 35.281 1 49.16 72 PRO B N 1
ATOM 4735 C CA . PRO B 1 72 ? -1.178 35.5 35.312 1 49.16 72 PRO B CA 1
ATOM 4736 C C . PRO B 1 72 ? -0.693 35.062 33.906 1 49.16 72 PRO B C 1
ATOM 4738 O O . PRO B 1 72 ? -1.365 35.312 32.906 1 49.16 72 PRO B O 1
ATOM 4741 N N . VAL B 1 73 ? 0.651 34.844 33.844 1 51 73 VAL B N 1
ATOM 4742 C CA . VAL B 1 73 ? 1.298 34.281 32.656 1 51 73 VAL B CA 1
ATOM 4743 C C . VAL B 1 73 ? 0.661 32.938 32.312 1 51 73 VAL B C 1
ATOM 4745 O O . VAL B 1 73 ? 0.435 32.094 33.188 1 51 73 VAL B O 1
ATOM 4748 N N . PRO B 1 74 ? 0.049 32.812 31.172 1 52.19 74 PRO B N 1
ATOM 4749 C CA . PRO B 1 74 ? -0.47 31.484 30.812 1 52.19 74 PRO B CA 1
ATOM 4750 C C . PRO B 1 74 ? 0.546 30.375 31.047 1 52.19 74 PRO B C 1
ATOM 4752 O O . PRO B 1 74 ? 1.731 30.531 30.75 1 52.19 74 PRO B O 1
ATOM 4755 N N . GLN B 1 75 ? 0.407 29.531 32.125 1 50 75 GLN B N 1
ATOM 4756 C CA . GLN B 1 75 ? 1.249 28.375 32.406 1 50 75 GLN B CA 1
ATOM 4757 C C . GLN B 1 75 ? 1.555 27.578 31.156 1 50 75 GLN B C 1
ATOM 4759 O O . GLN B 1 75 ? 0.642 27.078 30.484 1 50 75 GLN B O 1
ATOM 4764 N N . ILE B 1 76 ? 2.479 28.016 30.391 1 53.28 76 ILE B N 1
ATOM 4765 C CA . ILE B 1 76 ? 2.938 27.188 29.266 1 53.28 76 ILE B CA 1
ATOM 4766 C C . ILE B 1 76 ? 3.293 25.797 29.766 1 53.28 76 ILE B C 1
ATOM 4768 O O . ILE B 1 76 ? 4.168 25.625 30.609 1 53.28 76 ILE B O 1
ATOM 4772 N N . GLU B 1 77 ? 2.334 24.906 29.734 1 53.62 77 GLU B N 1
ATOM 4773 C CA . GLU B 1 77 ? 2.334 23.547 30.266 1 53.62 77 GLU B CA 1
ATOM 4774 C C . GLU B 1 77 ? 3.676 22.859 30.016 1 53.62 77 GLU B C 1
ATOM 4776 O O . GLU B 1 77 ? 4.457 23.297 29.172 1 53.62 77 GLU B O 1
ATOM 4781 N N . ALA B 1 78 ? 3.877 21.562 30.734 1 54.97 78 ALA B N 1
ATOM 4782 C CA . ALA B 1 78 ? 4.773 20.438 31.016 1 54.97 78 ALA B CA 1
ATOM 4783 C C . ALA B 1 78 ? 5.309 19.828 29.719 1 54.97 78 ALA B C 1
ATOM 4785 O O . ALA B 1 78 ? 4.652 19.891 28.672 1 54.97 78 ALA B O 1
ATOM 4786 N N . ALA B 1 79 ? 6.477 19.406 29.734 1 65.62 79 ALA B N 1
ATOM 4787 C CA . ALA B 1 79 ? 7.266 18.641 28.766 1 65.62 79 ALA B CA 1
ATOM 4788 C C . ALA B 1 79 ? 6.449 17.5 28.172 1 65.62 79 ALA B C 1
ATOM 4790 O O . ALA B 1 79 ? 5.855 16.703 28.906 1 65.62 79 ALA B O 1
ATOM 4791 N N . GLY B 1 80 ? 6.078 17.609 26.844 1 74.94 80 GLY B N 1
ATOM 4792 C CA . GLY B 1 80 ? 5.395 16.531 26.156 1 74.94 80 GLY B CA 1
ATOM 4793 C C . GLY B 1 80 ? 6.277 15.312 25.922 1 74.94 80 GLY B C 1
ATOM 4794 O O . GLY B 1 80 ? 7.434 15.289 26.344 1 74.94 80 GLY B O 1
ATOM 4795 N N . LEU B 1 81 ? 5.703 14.258 25.547 1 76.56 81 LEU B N 1
ATOM 4796 C CA . LEU B 1 81 ? 6.414 13.023 25.25 1 76.56 81 LEU B CA 1
ATOM 4797 C C . LEU B 1 81 ? 7.594 13.281 24.312 1 76.56 81 LEU B C 1
ATOM 4799 O O . LEU B 1 81 ? 8.641 12.641 24.438 1 76.56 81 LEU B O 1
ATOM 4803 N N . ALA B 1 82 ? 7.387 14.188 23.391 1 79.25 82 ALA B N 1
ATOM 4804 C CA . ALA B 1 82 ? 8.461 14.523 22.453 1 79.25 82 ALA B CA 1
ATOM 4805 C C . ALA B 1 82 ? 9.68 15.07 23.203 1 79.25 82 ALA B C 1
ATOM 4807 O O . ALA B 1 82 ? 10.82 14.758 22.859 1 79.25 82 ALA B O 1
ATOM 4808 N N . ASP B 1 83 ? 9.422 15.797 24.188 1 82 83 ASP B N 1
ATOM 4809 C CA . ASP B 1 83 ? 10.516 16.359 24.969 1 82 83 ASP B CA 1
ATOM 4810 C C . ASP B 1 83 ? 11.242 15.281 25.766 1 82 83 ASP B C 1
ATOM 4812 O O . ASP B 1 83 ? 12.461 15.344 25.922 1 82 83 ASP B O 1
ATOM 4816 N N . VAL B 1 84 ? 10.547 14.344 26.203 1 77.62 84 VAL B N 1
ATOM 4817 C CA . VAL B 1 84 ? 11.141 13.219 26.922 1 77.62 84 VAL B CA 1
ATOM 4818 C C . VAL B 1 84 ? 12.055 12.438 25.984 1 77.62 84 VAL B C 1
ATOM 4820 O O . VAL B 1 84 ? 13.18 12.078 26.359 1 77.62 84 VAL B O 1
ATOM 4823 N N . ARG B 1 85 ? 11.547 12.227 24.812 1 81.5 85 ARG B N 1
ATOM 4824 C CA . ARG B 1 85 ? 12.344 11.492 23.844 1 81.5 85 ARG B CA 1
ATOM 4825 C C . ARG B 1 85 ? 13.578 12.281 23.438 1 81.5 85 ARG B C 1
ATOM 4827 O O . ARG B 1 85 ? 14.633 11.695 23.172 1 81.5 85 ARG B O 1
ATOM 4834 N N . LEU B 1 86 ? 13.461 13.539 23.328 1 82.44 86 LEU B N 1
ATOM 4835 C CA . LEU B 1 86 ? 14.578 14.406 23 1 82.44 86 LEU B CA 1
ATOM 4836 C C . LEU B 1 86 ? 15.68 14.312 24.047 1 82.44 86 LEU B C 1
ATOM 4838 O O . LEU B 1 86 ? 16.859 14.25 23.703 1 82.44 86 LEU B O 1
ATOM 4842 N N . ALA B 1 87 ? 15.258 14.289 25.266 1 78.62 87 ALA B N 1
ATOM 4843 C CA . ALA B 1 87 ? 16.203 14.211 26.375 1 78.62 87 ALA B CA 1
ATOM 4844 C C . ALA B 1 87 ? 16.938 12.867 26.375 1 78.62 87 ALA B C 1
ATOM 4846 O O . ALA B 1 87 ? 18.141 12.805 26.688 1 78.62 87 ALA B O 1
ATOM 4847 N N . GLN B 1 88 ? 16.281 11.82 25.969 1 79.56 88 GLN B N 1
ATOM 4848 C CA . GLN B 1 88 ? 16.844 10.477 25.922 1 79.56 88 GLN B CA 1
ATOM 4849 C C . GLN B 1 88 ? 17.875 10.352 24.797 1 79.56 88 GLN B C 1
ATOM 4851 O O . GLN B 1 88 ? 18.781 9.516 24.859 1 79.56 88 GLN B O 1
ATOM 4856 N N . ALA B 1 89 ? 17.719 11.18 23.75 1 81.44 89 ALA B N 1
ATOM 4857 C CA . ALA B 1 89 ? 18.547 11.047 22.547 1 81.44 89 ALA B CA 1
ATOM 4858 C C . ALA B 1 89 ? 19.844 11.844 22.688 1 81.44 89 ALA B C 1
ATOM 4860 O O . ALA B 1 89 ? 20.734 11.742 21.844 1 81.44 89 ALA B O 1
ATOM 4861 N N . GLN B 1 90 ? 20.016 12.609 23.703 1 78.88 90 GLN B N 1
ATOM 4862 C CA . GLN B 1 90 ? 21.156 13.5 23.844 1 78.88 90 GLN B CA 1
ATOM 4863 C C . GLN B 1 90 ? 22.453 12.711 23.953 1 78.88 90 GLN B C 1
ATOM 4865 O O . GLN B 1 90 ? 23.5 13.125 23.438 1 78.88 90 GLN B O 1
ATOM 4870 N N . ASP B 1 91 ? 22.375 11.375 24.469 1 80.19 91 ASP B N 1
ATOM 4871 C CA . ASP B 1 91 ? 23.594 10.586 24.672 1 80.19 91 ASP B CA 1
ATOM 4872 C C . ASP B 1 91 ? 23.688 9.469 23.625 1 80.19 91 ASP B C 1
ATOM 4874 O O . ASP B 1 91 ? 24.562 8.602 23.719 1 80.19 91 ASP B O 1
ATOM 4878 N N . ALA B 1 92 ? 22.844 9.539 22.672 1 86 92 ALA B N 1
ATOM 4879 C CA . ALA B 1 92 ? 22.859 8.484 21.672 1 86 92 ALA B CA 1
ATOM 4880 C C . ALA B 1 92 ? 23.984 8.695 20.672 1 86 92 ALA B C 1
ATOM 4882 O O . ALA B 1 92 ? 24.391 9.828 20.406 1 86 92 ALA B O 1
ATOM 4883 N N . PRO B 1 93 ? 24.594 7.566 20.203 1 85.44 93 PRO B N 1
ATOM 4884 C CA . PRO B 1 93 ? 25.625 7.711 19.172 1 85.44 93 PRO B CA 1
ATOM 4885 C C . PRO B 1 93 ? 25.094 8.359 17.891 1 85.44 93 PRO B C 1
ATOM 4887 O O . PRO B 1 93 ? 23.953 8.125 17.5 1 85.44 93 PRO B O 1
ATOM 4890 N N . GLU B 1 94 ? 26 9.188 17.328 1 92.44 94 GLU B N 1
ATOM 4891 C CA . GLU B 1 94 ? 25.656 9.859 16.078 1 92.44 94 GLU B CA 1
ATOM 4892 C C . GLU B 1 94 ? 25.828 8.938 14.883 1 92.44 94 GLU B C 1
ATOM 4894 O O . GLU B 1 94 ? 26.828 8.227 14.781 1 92.44 94 GLU B O 1
ATOM 4899 N N . ILE B 1 95 ? 24.859 8.844 14.031 1 95.12 95 ILE B N 1
ATOM 4900 C CA . ILE B 1 95 ? 24.938 8.023 12.828 1 95.12 95 ILE B CA 1
ATOM 4901 C C . ILE B 1 95 ? 25.156 8.922 11.609 1 95.12 95 ILE B C 1
ATOM 4903 O O . ILE B 1 95 ? 24.547 9.992 11.508 1 95.12 95 ILE B O 1
ATOM 4907 N N . THR B 1 96 ? 26.125 8.5 10.734 1 95.19 96 THR B N 1
ATOM 4908 C CA . THR B 1 96 ? 26.344 9.234 9.492 1 95.19 96 THR B CA 1
ATOM 4909 C C . THR B 1 96 ? 25.359 8.789 8.414 1 95.19 96 THR B C 1
ATOM 4911 O O . THR B 1 96 ? 24.719 7.742 8.539 1 95.19 96 THR B O 1
ATOM 4914 N N . LEU B 1 97 ? 25.266 9.641 7.441 1 95.5 97 LEU B N 1
ATOM 4915 C CA . LEU B 1 97 ? 24.359 9.32 6.336 1 95.5 97 LEU B CA 1
ATOM 4916 C C . LEU B 1 97 ? 24.766 8.008 5.676 1 95.5 97 LEU B C 1
ATOM 4918 O O . LEU B 1 97 ? 23.906 7.152 5.418 1 95.5 97 LEU B O 1
ATOM 4922 N N . GLU B 1 98 ? 26.031 7.801 5.426 1 94.19 98 GLU B N 1
ATOM 4923 C CA . GLU B 1 98 ? 26.531 6.586 4.789 1 94.19 98 GLU B CA 1
ATOM 4924 C C . GLU B 1 98 ? 26.25 5.355 5.645 1 94.19 98 GLU B C 1
ATOM 4926 O O . GLU B 1 98 ? 25.797 4.328 5.133 1 94.19 98 GLU B O 1
ATOM 4931 N N . ALA B 1 99 ? 26.453 5.496 6.898 1 95.12 99 ALA B N 1
ATOM 4932 C CA . ALA B 1 99 ? 26.219 4.387 7.816 1 95.12 99 ALA B CA 1
ATOM 4933 C C . ALA B 1 99 ? 24.734 4.047 7.895 1 95.12 99 ALA B C 1
ATOM 4935 O O . ALA B 1 99 ? 24.375 2.873 7.984 1 95.12 99 ALA B O 1
ATOM 4936 N N . ALA B 1 100 ? 23.906 5.074 7.867 1 96.94 100 ALA B N 1
ATOM 4937 C CA . ALA B 1 100 ? 22.469 4.859 7.91 1 96.94 100 ALA B CA 1
ATOM 4938 C C . ALA B 1 100 ? 21.984 4.094 6.684 1 96.94 100 ALA B C 1
ATOM 4940 O O . ALA B 1 100 ? 21.203 3.148 6.797 1 96.94 100 ALA B O 1
ATOM 4941 N N . VAL B 1 101 ? 22.531 4.484 5.578 1 96.62 101 VAL B N 1
ATOM 4942 C CA . VAL B 1 101 ? 22.125 3.838 4.336 1 96.62 101 VAL B CA 1
ATOM 4943 C C . VAL B 1 101 ? 22.594 2.387 4.324 1 96.62 101 VAL B C 1
ATOM 4945 O O . VAL B 1 101 ? 21.828 1.48 3.98 1 96.62 101 VAL B O 1
ATOM 4948 N N . LEU B 1 102 ? 23.781 2.131 4.723 1 96.12 102 LEU B N 1
ATOM 4949 C CA . LEU B 1 102 ? 24.328 0.78 4.746 1 96.12 102 LEU B CA 1
ATOM 4950 C C . LEU B 1 102 ? 23.562 -0.101 5.73 1 96.12 102 LEU B C 1
ATOM 4952 O O . LEU B 1 102 ? 23.266 -1.257 5.43 1 96.12 102 LEU B O 1
ATOM 4956 N N . GLU B 1 103 ? 23.281 0.466 6.848 1 96.44 103 GLU B N 1
ATOM 4957 C CA . GLU B 1 103 ? 22.531 -0.291 7.852 1 96.44 103 GLU B CA 1
ATOM 4958 C C . GLU B 1 103 ? 21.125 -0.628 7.355 1 96.44 103 GLU B C 1
ATOM 4960 O O . GLU B 1 103 ? 20.625 -1.731 7.59 1 96.44 103 GLU B O 1
ATOM 4965 N N . ALA B 1 104 ? 20.438 0.326 6.691 1 97.25 104 ALA B N 1
ATOM 4966 C CA . ALA B 1 104 ? 19.109 0.079 6.137 1 97.25 104 ALA B CA 1
ATOM 4967 C C . ALA B 1 104 ? 19.141 -1.048 5.109 1 97.25 104 ALA B C 1
ATOM 4969 O O . ALA B 1 104 ? 18.297 -1.947 5.137 1 97.25 104 ALA B O 1
ATOM 4970 N N . LEU B 1 105 ? 20.172 -1.002 4.277 1 95.75 105 LEU B N 1
ATOM 4971 C CA . LEU B 1 105 ? 20.297 -2.006 3.225 1 95.75 105 LEU B CA 1
ATOM 4972 C C . LEU B 1 105 ? 20.594 -3.379 3.816 1 95.75 105 LEU B C 1
ATOM 4974 O O . LEU B 1 105 ? 20.172 -4.402 3.268 1 95.75 105 LEU B O 1
ATOM 4978 N N . GLN B 1 106 ? 21.203 -3.416 4.922 1 95.44 106 GLN B N 1
ATOM 4979 C CA . GLN B 1 106 ? 21.609 -4.68 5.527 1 95.44 106 GLN B CA 1
ATOM 4980 C C . GLN B 1 106 ? 20.484 -5.273 6.371 1 95.44 106 GLN B C 1
ATOM 4982 O O . GLN B 1 106 ? 20.297 -6.488 6.395 1 95.44 106 GLN B O 1
ATOM 4987 N N . ASN B 1 107 ? 19.719 -4.395 7.012 1 96.75 107 ASN B N 1
ATOM 4988 C CA . ASN B 1 107 ? 18.828 -4.902 8.055 1 96.75 107 ASN B CA 1
ATOM 4989 C C . ASN B 1 107 ? 17.375 -4.852 7.617 1 96.75 107 ASN B C 1
ATOM 4991 O O . ASN B 1 107 ? 16.531 -5.594 8.141 1 96.75 107 ASN B O 1
ATOM 4995 N N . ASN B 1 108 ? 17.016 -3.959 6.688 1 97.25 108 ASN B N 1
ATOM 4996 C CA . ASN B 1 108 ? 15.609 -3.777 6.312 1 97.25 108 ASN B CA 1
ATOM 4997 C C . ASN B 1 108 ? 15.055 -5.016 5.617 1 97.25 108 ASN B C 1
ATOM 4999 O O . ASN B 1 108 ? 15.703 -5.582 4.734 1 97.25 108 ASN B O 1
ATOM 5003 N N . PRO B 1 109 ? 13.852 -5.418 5.98 1 97.81 109 PRO B N 1
ATOM 5004 C CA . PRO B 1 109 ? 13.273 -6.641 5.426 1 97.81 109 PRO B CA 1
ATOM 5005 C C . PRO B 1 109 ? 12.836 -6.48 3.973 1 97.81 109 PRO B C 1
ATOM 5007 O O . PRO B 1 109 ? 12.695 -7.473 3.252 1 97.81 109 PRO B O 1
ATOM 5010 N N . THR B 1 110 ? 12.633 -5.301 3.473 1 96.06 110 THR B N 1
ATOM 5011 C CA . THR B 1 110 ? 12.07 -5.086 2.145 1 96.06 110 THR B CA 1
ATOM 5012 C C . THR B 1 110 ? 13.031 -5.586 1.064 1 96.06 110 THR B C 1
ATOM 5014 O O . THR B 1 110 ? 12.648 -6.395 0.219 1 96.06 110 THR B O 1
ATOM 5017 N N . PRO B 1 111 ? 14.359 -5.18 1.104 1 96.25 111 PRO B N 1
ATOM 5018 C CA . PRO B 1 111 ? 15.281 -5.746 0.118 1 96.25 111 PRO B CA 1
ATOM 5019 C C . PRO B 1 111 ? 15.492 -7.246 0.302 1 96.25 111 PRO B C 1
ATOM 5021 O O . PRO B 1 111 ? 15.719 -7.965 -0.674 1 96.25 111 PRO B O 1
ATOM 5024 N N . LYS B 1 112 ? 15.375 -7.723 1.518 1 97.31 112 LYS B N 1
ATOM 5025 C CA . LYS B 1 112 ? 15.531 -9.148 1.769 1 97.31 112 LYS B CA 1
ATOM 5026 C C . LYS B 1 112 ? 14.383 -9.945 1.162 1 97.31 112 LYS B C 1
ATOM 5028 O O . LYS B 1 112 ? 14.586 -11.031 0.62 1 97.31 112 LYS B O 1
ATOM 5033 N N . ALA B 1 113 ? 13.188 -9.398 1.244 1 97.5 113 ALA B N 1
ATOM 5034 C CA . ALA B 1 113 ? 12.031 -10.023 0.609 1 97.5 113 ALA B CA 1
ATOM 5035 C C . ALA B 1 113 ? 12.188 -10.062 -0.908 1 97.5 113 ALA B C 1
ATOM 5037 O O . ALA B 1 113 ? 11.844 -11.055 -1.551 1 97.5 113 ALA B O 1
ATOM 5038 N N . ALA B 1 114 ? 12.727 -9 -1.471 1 96.5 114 ALA B N 1
ATOM 5039 C CA . ALA B 1 114 ? 12.961 -8.953 -2.912 1 96.5 114 ALA B CA 1
ATOM 5040 C C . ALA B 1 114 ? 14 -9.984 -3.342 1 96.5 114 ALA B C 1
ATOM 5042 O O . ALA B 1 114 ? 13.867 -10.602 -4.402 1 96.5 114 ALA B O 1
ATOM 5043 N N . ARG B 1 115 ? 15.008 -10.172 -2.527 1 97.25 115 ARG B N 1
ATOM 5044 C CA . ARG B 1 115 ? 16.031 -11.18 -2.822 1 97.25 115 ARG B CA 1
ATOM 5045 C C . ARG B 1 115 ? 15.445 -12.586 -2.711 1 97.25 115 ARG B C 1
ATOM 5047 O O . ARG B 1 115 ? 15.828 -13.477 -3.471 1 97.25 115 ARG B O 1
ATOM 5054 N N . ALA B 1 116 ? 14.562 -12.758 -1.756 1 97.62 116 ALA B N 1
ATOM 5055 C CA . ALA B 1 116 ? 13.891 -14.047 -1.639 1 97.62 116 ALA B CA 1
ATOM 5056 C C . ALA B 1 116 ? 13.062 -14.352 -2.883 1 97.62 116 ALA B C 1
ATOM 5058 O O . ALA B 1 116 ? 13.023 -15.5 -3.348 1 97.62 116 ALA B O 1
ATOM 5059 N N . GLN B 1 117 ? 12.43 -13.344 -3.443 1 97 117 GLN B N 1
ATOM 5060 C CA . GLN B 1 117 ? 11.68 -13.516 -4.684 1 97 117 GLN B CA 1
ATOM 5061 C C . GLN B 1 117 ? 12.609 -13.852 -5.848 1 97 117 GLN B C 1
ATOM 5063 O O . GLN B 1 117 ? 12.234 -14.625 -6.738 1 97 117 GLN B O 1
ATOM 5068 N N . LEU B 1 118 ? 13.812 -13.234 -5.84 1 97.56 118 LEU B N 1
ATOM 5069 C CA . LEU B 1 118 ? 14.812 -13.578 -6.84 1 97.56 118 LEU B CA 1
ATOM 5070 C C . LEU B 1 118 ? 15.219 -15.047 -6.727 1 97.56 118 LEU B C 1
ATOM 5072 O O . LEU B 1 118 ? 15.359 -15.734 -7.738 1 97.56 118 LEU B O 1
ATOM 5076 N N . ASP B 1 119 ? 15.352 -15.539 -5.496 1 97.38 119 ASP B N 1
ATOM 5077 C CA . ASP B 1 119 ? 15.688 -16.938 -5.289 1 97.38 119 ASP B CA 1
ATOM 5078 C C . ASP B 1 119 ? 14.617 -17.859 -5.875 1 97.38 119 ASP B C 1
ATOM 5080 O O . ASP B 1 119 ? 14.938 -18.875 -6.492 1 97.38 119 ASP B O 1
ATOM 5084 N N . SER B 1 120 ? 13.359 -17.453 -5.719 1 97.69 120 SER B N 1
ATOM 5085 C CA . SER B 1 120 ? 12.266 -18.219 -6.305 1 97.69 120 SER B CA 1
ATOM 5086 C C . SER B 1 120 ? 12.336 -18.219 -7.828 1 97.69 120 SER B C 1
ATOM 5088 O O . SER B 1 120 ? 12.141 -19.25 -8.469 1 97.69 120 SER B O 1
ATOM 5090 N N . ALA B 1 121 ? 12.633 -17.047 -8.375 1 97.31 121 ALA B N 1
ATOM 5091 C CA . ALA B 1 121 ? 12.727 -16.938 -9.828 1 97.31 121 ALA B CA 1
ATOM 5092 C C . ALA B 1 121 ? 13.883 -17.766 -10.367 1 97.31 121 ALA B C 1
ATOM 5094 O O . ALA B 1 121 ? 13.781 -18.359 -11.438 1 97.31 121 ALA B O 1
ATOM 5095 N N . LEU B 1 122 ? 15 -17.812 -9.648 1 97.94 122 LEU B N 1
ATOM 5096 C CA . LEU B 1 122 ? 16.156 -18.609 -10.047 1 97.94 122 LEU B CA 1
ATOM 5097 C C . LEU B 1 122 ? 15.82 -20.109 -10 1 97.94 122 LEU B C 1
ATOM 5099 O O . LEU B 1 122 ? 16.25 -20.875 -10.867 1 97.94 122 LEU B O 1
ATOM 5103 N N . ALA B 1 123 ? 15.055 -20.453 -9 1 98.06 123 ALA B N 1
ATOM 5104 C CA . ALA B 1 123 ? 14.641 -21.859 -8.891 1 98.06 123 ALA B CA 1
ATOM 5105 C C . ALA B 1 123 ? 13.766 -22.266 -10.078 1 98.06 123 ALA B C 1
ATOM 5107 O O . ALA B 1 123 ? 13.812 -23.406 -10.523 1 98.06 123 ALA B O 1
ATOM 5108 N N . ARG B 1 124 ? 13.047 -21.359 -10.641 1 97.69 124 ARG B N 1
ATOM 5109 C CA . ARG B 1 124 ? 12.164 -21.656 -11.773 1 97.69 124 ARG B CA 1
ATOM 5110 C C . ARG B 1 124 ? 12.977 -21.984 -13.023 1 97.69 124 ARG B C 1
ATOM 5112 O O . ARG B 1 124 ? 12.492 -22.703 -13.906 1 97.69 124 ARG B O 1
ATOM 5119 N N . ILE B 1 125 ? 14.211 -21.516 -13.141 1 98.06 125 ILE B N 1
ATOM 5120 C CA . ILE B 1 125 ? 15.094 -21.906 -14.234 1 98.06 125 ILE B CA 1
ATOM 5121 C C . ILE B 1 125 ? 15.383 -23.406 -14.148 1 98.06 125 ILE B C 1
ATOM 5123 O O . ILE B 1 125 ? 15.391 -24.094 -15.172 1 98.06 125 ILE B O 1
ATOM 5127 N N . GLY B 1 126 ? 15.594 -23.828 -12.867 1 97.5 126 GLY B N 1
ATOM 5128 C CA . GLY B 1 126 ? 15.805 -25.266 -12.672 1 97.5 126 GLY B CA 1
ATOM 5129 C C . GLY B 1 126 ? 14.617 -26.109 -13.078 1 97.5 126 GLY B C 1
ATOM 5130 O O . GLY B 1 126 ? 14.773 -27.188 -13.648 1 97.5 126 GLY B O 1
ATOM 5131 N N . ILE B 1 127 ? 13.43 -25.609 -12.859 1 97.06 127 ILE B N 1
ATOM 5132 C CA . ILE B 1 127 ? 12.211 -26.297 -13.258 1 97.06 127 ILE B CA 1
ATOM 5133 C C . ILE B 1 127 ? 12.133 -26.375 -14.781 1 97.06 127 ILE B C 1
ATOM 5135 O O . ILE B 1 127 ? 11.875 -27.453 -15.344 1 97.06 127 ILE B O 1
ATOM 5139 N N . ALA B 1 128 ? 12.422 -25.281 -15.43 1 96.94 128 ALA B N 1
ATOM 5140 C CA . ALA B 1 128 ? 12.383 -25.25 -16.891 1 96.94 128 ALA B CA 1
ATOM 5141 C C . ALA B 1 128 ? 13.461 -26.156 -17.484 1 96.94 128 ALA B C 1
ATOM 5143 O O . ALA B 1 128 ? 13.203 -26.875 -18.453 1 96.94 128 ALA B O 1
ATOM 5144 N N . ARG B 1 129 ? 14.617 -26.25 -16.922 1 96.44 129 ARG B N 1
ATOM 5145 C CA . ARG B 1 129 ? 15.719 -27.078 -17.391 1 96.44 129 ARG B CA 1
ATOM 5146 C C . ARG B 1 129 ? 15.398 -28.562 -17.219 1 96.44 129 ARG B C 1
ATOM 5148 O O . ARG B 1 129 ? 15.797 -29.391 -18.047 1 96.44 129 ARG B O 1
ATOM 5155 N N . SER B 1 130 ? 14.688 -28.766 -16.188 1 96.81 130 SER B N 1
ATOM 5156 C CA . SER B 1 130 ? 14.375 -30.156 -15.875 1 96.81 130 SER B CA 1
ATOM 5157 C C . SER B 1 130 ? 13.477 -30.781 -16.938 1 96.81 130 SER B C 1
ATOM 5159 O O . SER B 1 130 ? 13.461 -32 -17.109 1 96.81 130 SER B O 1
ATOM 5161 N N . GLN B 1 131 ? 12.781 -29.984 -17.734 1 95.56 131 GLN B N 1
ATOM 5162 C CA . GLN B 1 131 ? 11.883 -30.484 -18.766 1 95.56 131 GLN B CA 1
ATOM 5163 C C . GLN B 1 131 ? 12.664 -31.125 -19.906 1 95.56 131 GLN B C 1
ATOM 5165 O O . GLN B 1 131 ? 12.094 -31.891 -20.703 1 95.56 131 GLN B O 1
ATOM 5170 N N . GLY B 1 132 ? 14.016 -30.891 -19.984 1 95.94 132 GLY B N 1
ATOM 5171 C CA . GLY B 1 132 ? 14.852 -31.484 -21.016 1 95.94 132 GLY B CA 1
ATOM 5172 C C . GLY B 1 132 ? 15.719 -32.625 -20.5 1 95.94 132 GLY B C 1
ATOM 5173 O O . GLY B 1 132 ? 16.531 -33.188 -21.234 1 95.94 132 GLY B O 1
ATOM 5174 N N . LYS B 1 133 ? 15.523 -33 -19.297 1 96.44 133 LYS B N 1
ATOM 5175 C CA . LYS B 1 133 ? 16.328 -34.062 -18.656 1 96.44 133 LYS B CA 1
ATOM 5176 C C . LYS B 1 133 ? 15.523 -35.344 -18.531 1 96.44 133 LYS B C 1
ATOM 5178 O O . LYS B 1 133 ? 14.297 -35.344 -18.625 1 96.44 133 LYS B O 1
ATOM 5183 N N . PRO B 1 134 ? 16.156 -36.438 -18.391 1 95.81 134 PRO B N 1
ATOM 5184 C CA . PRO B 1 134 ? 15.43 -37.688 -18.219 1 95.81 134 PRO B CA 1
ATOM 5185 C C . PRO B 1 134 ? 14.648 -37.75 -16.906 1 95.81 134 PRO B C 1
ATOM 5187 O O . PRO B 1 134 ? 15.023 -37.094 -15.93 1 95.81 134 PRO B O 1
ATOM 5190 N N . THR B 1 135 ? 13.609 -38.531 -16.922 1 95 135 THR B N 1
ATOM 5191 C CA . THR B 1 135 ? 12.844 -38.844 -15.711 1 95 135 THR B CA 1
ATOM 5192 C C . THR B 1 135 ? 12.773 -40.344 -15.5 1 95 135 THR B C 1
ATOM 5194 O O . THR B 1 135 ? 12.742 -41.125 -16.453 1 95 135 THR B O 1
ATOM 5197 N N . ALA B 1 136 ? 12.93 -40.75 -14.266 1 95.38 136 ALA B N 1
ATOM 5198 C CA . ALA B 1 136 ? 12.805 -42.156 -13.898 1 95.38 136 ALA B CA 1
ATOM 5199 C C . ALA B 1 136 ? 11.695 -42.344 -12.883 1 95.38 136 ALA B C 1
ATOM 5201 O O . ALA B 1 136 ? 11.727 -41.781 -11.781 1 95.38 136 ALA B O 1
ATOM 5202 N N . ASN B 1 137 ? 10.766 -43.188 -13.266 1 94.38 137 ASN B N 1
ATOM 5203 C CA . ASN B 1 137 ? 9.625 -43.5 -12.406 1 94.38 137 ASN B CA 1
ATOM 5204 C C . ASN B 1 137 ? 9.547 -44.969 -12.062 1 94.38 137 ASN B C 1
ATOM 5206 O O . ASN B 1 137 ? 9.703 -45.844 -12.93 1 94.38 137 ASN B O 1
ATOM 5210 N N . LEU B 1 138 ? 9.414 -45.25 -10.797 1 92.81 138 LEU B N 1
ATOM 5211 C CA . LEU B 1 138 ? 9.219 -46.594 -10.297 1 92.81 138 LEU B CA 1
ATOM 5212 C C . LEU B 1 138 ? 7.754 -46.844 -9.977 1 92.81 138 LEU B C 1
ATOM 5214 O O . LEU B 1 138 ? 7.086 -46 -9.375 1 92.81 138 LEU B O 1
ATOM 5218 N N . GLY B 1 139 ? 7.242 -47.969 -10.508 1 92.81 139 GLY B N 1
ATOM 5219 C CA . GLY B 1 139 ? 5.871 -48.375 -10.234 1 92.81 139 GLY B CA 1
ATOM 5220 C C . GLY B 1 139 ? 5.762 -49.812 -9.766 1 92.81 139 GLY B C 1
ATOM 5221 O O . GLY B 1 139 ? 6.5 -50.688 -10.242 1 92.81 139 GLY B O 1
ATOM 5222 N N . ALA B 1 140 ? 5.016 -50.031 -8.719 1 90.44 140 ALA B N 1
ATOM 5223 C CA . ALA B 1 140 ? 4.66 -51.375 -8.258 1 90.44 140 ALA B CA 1
ATOM 5224 C C . ALA B 1 140 ? 3.15 -51.531 -8.094 1 90.44 140 ALA B C 1
ATOM 5226 O O . ALA B 1 140 ? 2.473 -50.594 -7.664 1 90.44 140 ALA B O 1
ATOM 5227 N N . SER B 1 141 ? 2.639 -52.656 -8.586 1 90.88 141 SER B N 1
ATOM 5228 C CA . SER B 1 141 ? 1.201 -52.875 -8.445 1 90.88 141 SER B CA 1
ATOM 5229 C C . SER B 1 141 ? 0.879 -54.344 -8.195 1 90.88 141 SER B C 1
ATOM 5231 O O . SER B 1 141 ? 1.632 -55.219 -8.617 1 90.88 141 SER B O 1
ATOM 5233 N N . SER B 1 142 ? -0.035 -54.594 -7.387 1 87.75 142 SER B N 1
ATOM 5234 C CA . SER B 1 142 ? -0.652 -55.906 -7.18 1 87.75 142 SER B CA 1
ATOM 5235 C C . SER B 1 142 ? -2.15 -55.844 -7.465 1 87.75 142 SER B C 1
ATOM 5237 O O . SER B 1 142 ? -2.867 -55.031 -6.902 1 87.75 142 SER B O 1
ATOM 5239 N N . GLN B 1 143 ? -2.531 -56.656 -8.43 1 87.75 143 GLN B N 1
ATOM 5240 C CA . GLN B 1 143 ? -3.93 -56.656 -8.844 1 87.75 143 GLN B CA 1
ATOM 5241 C C . GLN B 1 143 ? -4.535 -58.031 -8.789 1 87.75 143 GLN B C 1
ATOM 5243 O O . GLN B 1 143 ? -3.873 -59.031 -9.125 1 87.75 143 GLN B O 1
ATOM 5248 N N . TYR B 1 144 ? -5.641 -58.156 -8.195 1 86.69 144 TYR B N 1
ATOM 5249 C CA . TYR B 1 144 ? -6.445 -59.375 -8.242 1 86.69 144 TYR B CA 1
ATOM 5250 C C . TYR B 1 144 ? -7.684 -59.188 -9.109 1 86.69 144 TYR B C 1
ATOM 5252 O O . TYR B 1 144 ? -8.383 -58.188 -8.992 1 86.69 144 TYR B O 1
ATOM 5260 N N . GLN B 1 145 ? -7.816 -60 -10.117 1 84.81 145 GLN B N 1
ATOM 5261 C CA . GLN B 1 145 ? -8.977 -59.906 -11 1 84.81 145 GLN B CA 1
ATOM 5262 C C . GLN B 1 145 ? -9.742 -61.219 -11.023 1 84.81 145 GLN B C 1
ATOM 5264 O O . GLN B 1 145 ? -9.141 -62.312 -10.992 1 84.81 145 GLN B O 1
ATOM 5269 N N . ARG B 1 146 ? -11.039 -61.125 -10.922 1 81.81 146 ARG B N 1
ATOM 5270 C CA . ARG B 1 146 ? -11.898 -62.312 -11.016 1 81.81 146 ARG B CA 1
ATOM 5271 C C . ARG B 1 146 ? -12.945 -62.125 -12.109 1 81.81 146 ARG B C 1
ATOM 5273 O O . ARG B 1 146 ? -13.531 -61.031 -12.258 1 81.81 146 ARG B O 1
ATOM 5280 N N . SER B 1 147 ? -12.93 -62.969 -13.141 1 75.75 147 SER B N 1
ATOM 5281 C CA . SER B 1 147 ? -13.984 -63 -14.141 1 75.75 147 SER B CA 1
ATOM 5282 C C . SER B 1 147 ? -15.258 -63.625 -13.594 1 75.75 147 SER B C 1
ATOM 5284 O O . SER B 1 147 ? -15.211 -64.688 -12.969 1 75.75 147 SER B O 1
ATOM 5286 N N . VAL B 1 148 ? -16.281 -62.781 -13.508 1 62.66 148 VAL B N 1
ATOM 5287 C CA . VAL B 1 148 ? -17.578 -63.281 -13.047 1 62.66 148 VAL B CA 1
ATOM 5288 C C . VAL B 1 148 ? -18.484 -63.531 -14.242 1 62.66 148 VAL B C 1
ATOM 5290 O O . VAL B 1 148 ? -18.594 -62.719 -15.148 1 62.66 148 VAL B O 1
ATOM 5293 N N . GLY B 1 149 ? -18.781 -64.75 -14.688 1 57.78 149 GLY B N 1
ATOM 5294 C CA . GLY B 1 149 ? -19.703 -65.188 -15.695 1 57.78 149 GLY B CA 1
ATOM 5295 C C . GLY B 1 149 ? -19.219 -66.5 -16.391 1 57.78 149 GLY B C 1
ATOM 5296 O O . GLY B 1 149 ? -18.062 -66.875 -16.234 1 57.78 149 GLY B O 1
ATOM 5297 N N . ASN B 1 150 ? -20.141 -67.25 -16.984 1 46.75 150 ASN B N 1
ATOM 5298 C CA . ASN B 1 150 ? -20.016 -68.562 -17.594 1 46.75 150 ASN B CA 1
ATOM 5299 C C . ASN B 1 150 ? -19.125 -68.5 -18.828 1 46.75 150 ASN B C 1
ATOM 5301 O O . ASN B 1 150 ? -19.516 -68 -19.875 1 46.75 150 ASN B O 1
ATOM 5305 N N . VAL B 1 151 ? -17.922 -68.125 -18.625 1 46.94 151 VAL B N 1
ATOM 5306 C CA . VAL B 1 151 ? -17.031 -68.188 -19.781 1 46.94 151 VAL B CA 1
ATOM 5307 C C . VAL B 1 151 ? -16.938 -69.625 -20.266 1 46.94 151 VAL B C 1
ATOM 5309 O O . VAL B 1 151 ? -16.562 -70.562 -19.5 1 46.94 151 VAL B O 1
ATOM 5312 N N . ASN B 1 152 ? -17.859 -70.125 -21.109 1 37.78 152 ASN B N 1
ATOM 5313 C CA . ASN B 1 152 ? -17.516 -71.312 -21.812 1 37.78 152 ASN B CA 1
ATOM 5314 C C . ASN B 1 152 ? -16.172 -71.188 -22.531 1 37.78 152 ASN B C 1
ATOM 5316 O O . ASN B 1 152 ? -16.047 -70.438 -23.5 1 37.78 152 ASN B O 1
ATOM 5320 N N . ASN B 1 153 ? -15.109 -71.062 -21.734 1 36.91 153 ASN B N 1
ATOM 5321 C CA . ASN B 1 153 ? -13.828 -71.188 -22.422 1 36.91 153 ASN B CA 1
ATOM 5322 C C . ASN B 1 153 ? -13.781 -72.5 -23.25 1 36.91 153 ASN B C 1
ATOM 5324 O O . ASN B 1 153 ? -13.492 -73.562 -22.719 1 36.91 153 ASN B O 1
ATOM 5328 N N . GLY B 1 154 ? -14.734 -72.688 -24.156 1 33.31 154 GLY B N 1
ATOM 5329 C CA . GLY B 1 154 ? -14.57 -73.875 -25.031 1 33.31 154 GLY B CA 1
ATOM 5330 C C . GLY B 1 154 ? -13.219 -73.875 -25.719 1 33.31 154 GLY B C 1
ATOM 5331 O O . GLY B 1 154 ? -12.914 -73.062 -26.547 1 33.31 154 GLY B O 1
ATOM 5332 N N . SER B 1 155 ? -12.18 -74.125 -24.953 1 33.91 155 SER B N 1
ATOM 5333 C CA . SER B 1 155 ? -11.023 -74.562 -25.688 1 33.91 155 SER B CA 1
ATOM 5334 C C . SER B 1 155 ? -11.383 -75.812 -26.516 1 33.91 155 SER B C 1
ATOM 5336 O O . SER B 1 155 ? -11.922 -76.812 -25.969 1 33.91 155 SER B O 1
ATOM 5338 N N . THR B 1 156 ? -11.906 -75.625 -27.703 1 29.72 156 THR B N 1
ATOM 5339 C CA . THR B 1 156 ? -12.047 -76.812 -28.594 1 29.72 156 THR B CA 1
ATOM 5340 C C . THR B 1 156 ? -10.703 -77.5 -28.797 1 29.72 156 THR B C 1
ATOM 5342 O O . THR B 1 156 ? -9.75 -76.875 -29.297 1 29.72 156 THR B O 1
ATOM 5345 N N . THR B 1 157 ? -10.25 -78.25 -27.781 1 29.28 157 THR B N 1
ATOM 5346 C CA . THR B 1 157 ? -9.188 -79.188 -28.125 1 29.28 157 THR B CA 1
ATOM 5347 C C . THR B 1 157 ? -9.672 -80.188 -29.125 1 29.28 157 THR B C 1
ATOM 5349 O O . THR B 1 157 ? -10.656 -80.938 -28.875 1 29.28 157 THR B O 1
ATOM 5352 N N . THR B 1 158 ? -9.656 -79.875 -30.406 1 28.25 158 THR B N 1
ATOM 5353 C CA . THR B 1 158 ? -9.938 -80.875 -31.422 1 28.25 158 THR B CA 1
ATOM 5354 C C . THR B 1 158 ? -8.992 -82.062 -31.281 1 28.25 158 THR B C 1
ATOM 5356 O O . THR B 1 158 ? -7.77 -81.938 -31.391 1 28.25 158 THR B O 1
ATOM 5359 N N . THR B 1 159 ? -9.172 -83 -30.328 1 28.25 159 THR B N 1
ATOM 5360 C CA . THR B 1 159 ? -8.398 -84.188 -30.281 1 28.25 159 THR B CA 1
ATOM 5361 C C . THR B 1 159 ? -8.727 -85.125 -31.484 1 28.25 159 THR B C 1
ATOM 5363 O O . THR B 1 159 ? -9.711 -85.812 -31.469 1 28.25 159 THR B O 1
ATOM 5366 N N . GLY B 1 160 ? -8.914 -84.562 -32.719 1 26.89 160 GLY B N 1
ATOM 5367 C CA . GLY B 1 160 ? -9.391 -85.5 -33.75 1 26.89 160 GLY B CA 1
ATOM 5368 C C . GLY B 1 160 ? -8.398 -86.625 -34.062 1 26.89 160 GLY B C 1
ATOM 5369 O O . GLY B 1 160 ? -8.453 -87.188 -35.125 1 26.89 160 GLY B O 1
ATOM 5370 N N . THR B 1 161 ? -7.504 -87.188 -33.219 1 27.14 161 THR B N 1
ATOM 5371 C CA . THR B 1 161 ? -6.652 -88.125 -33.938 1 27.14 161 THR B CA 1
ATOM 5372 C C . THR B 1 161 ? -7.414 -89.438 -34.25 1 27.14 161 THR B C 1
ATOM 5374 O O . THR B 1 161 ? -6.906 -90.5 -34.031 1 27.14 161 THR B O 1
ATOM 5377 N N . GLY B 1 162 ? -8.75 -89.5 -34.469 1 25.75 162 GLY B N 1
ATOM 5378 C CA . GLY B 1 162 ? -9.25 -90.875 -34.656 1 25.75 162 GLY B CA 1
ATOM 5379 C C . GLY B 1 162 ? -8.672 -91.562 -35.875 1 25.75 162 GLY B C 1
ATOM 5380 O O . GLY B 1 162 ? -8.789 -91.062 -37 1 25.75 162 GLY B O 1
ATOM 5381 N N . THR B 1 163 ? -7.617 -92.25 -35.875 1 26.5 163 THR B N 1
ATOM 5382 C CA . THR B 1 163 ? -7.223 -93.125 -36.906 1 26.5 163 THR B CA 1
ATOM 5383 C C . THR B 1 163 ? -8.266 -94.25 -37.094 1 26.5 163 THR B C 1
ATOM 5385 O O . THR B 1 163 ? -8.016 -95.25 -37.75 1 26.5 163 THR B O 1
ATOM 5388 N N . GLY B 1 164 ? -9.531 -94.375 -36.531 1 22.92 164 GLY B N 1
ATOM 5389 C CA . GLY B 1 164 ? -10.195 -95.625 -36.812 1 22.92 164 GLY B CA 1
ATOM 5390 C C . GLY B 1 164 ? -10.422 -95.875 -38.281 1 22.92 164 GLY B C 1
ATOM 5391 O O . GLY B 1 164 ? -10.375 -94.938 -39.094 1 22.92 164 GLY B O 1
ATOM 5392 N N . THR B 1 165 ? -10.273 -97.125 -38.906 1 25.83 165 THR B N 1
ATOM 5393 C CA . THR B 1 165 ? -10.922 -97.812 -40.031 1 25.83 165 THR B CA 1
ATOM 5394 C C . THR B 1 165 ? -12.383 -97.438 -40.125 1 25.83 165 THR B C 1
ATOM 5396 O O . THR B 1 165 ? -12.836 -96.938 -41.156 1 25.83 165 THR B O 1
ATOM 5399 N N . GLY B 1 166 ? -13.422 -98.438 -39.875 1 23.75 166 GLY B N 1
ATOM 5400 C CA . GLY B 1 166 ? -14.812 -98.438 -40.281 1 23.75 166 GLY B CA 1
ATOM 5401 C C . GLY B 1 166 ? -15.562 -97.188 -39.844 1 23.75 166 GLY B C 1
ATOM 5402 O O . GLY B 1 166 ? -16.25 -96.562 -40.656 1 23.75 166 GLY B O 1
ATOM 5403 N N . THR B 1 167 ? -16.172 -97.375 -38.625 1 23.28 167 THR B N 1
ATOM 5404 C CA . THR B 1 167 ? -17.391 -96.938 -37.969 1 23.28 167 THR B CA 1
ATOM 5405 C C . THR B 1 167 ? -17.359 -95.438 -37.719 1 23.28 167 THR B C 1
ATOM 5407 O O . THR B 1 167 ? -16.281 -94.812 -37.688 1 23.28 167 THR B O 1
ATOM 5410 N N . ASP B 1 168 ? -18.688 -94.75 -37.75 1 25.3 168 ASP B N 1
ATOM 5411 C CA . ASP B 1 168 ? -19.156 -93.375 -37.688 1 25.3 168 ASP B CA 1
ATOM 5412 C C . ASP B 1 168 ? -18.391 -92.562 -36.656 1 25.3 168 ASP B C 1
ATOM 5414 O O . ASP B 1 168 ? -18.547 -92.75 -35.438 1 25.3 168 ASP B O 1
ATOM 5418 N N . GLY B 1 169 ? -17.156 -92.5 -36.75 1 25.97 169 GLY B N 1
ATOM 5419 C CA . GLY B 1 169 ? -16.266 -91.812 -35.812 1 25.97 169 GLY B CA 1
ATOM 5420 C C . GLY B 1 169 ? -16.703 -90.438 -35.469 1 25.97 169 GLY B C 1
ATOM 5421 O O . GLY B 1 169 ? -16.422 -89.5 -36.188 1 25.97 169 GLY B O 1
ATOM 5422 N N . THR B 1 170 ? -18.094 -90.312 -35.031 1 27.59 170 THR B N 1
ATOM 5423 C CA . THR B 1 170 ? -18.656 -89.125 -34.5 1 27.59 170 THR B CA 1
ATOM 5424 C C . THR B 1 170 ? -17.719 -88.5 -33.469 1 27.59 170 THR B C 1
ATOM 5426 O O . THR B 1 170 ? -17.453 -89.062 -32.406 1 27.59 170 THR B O 1
ATOM 5429 N N . GLY B 1 171 ? -16.547 -88.188 -33.875 1 27.8 171 GLY B N 1
ATOM 5430 C CA . GLY B 1 171 ? -15.672 -87.438 -32.969 1 27.8 171 GLY B CA 1
ATOM 5431 C C . GLY B 1 171 ? -16.391 -86.375 -32.156 1 27.8 171 GLY B C 1
ATOM 5432 O O . GLY B 1 171 ? -17.141 -85.562 -32.719 1 27.8 171 GLY B O 1
ATOM 5433 N N . THR B 1 172 ? -17.031 -87 -31.094 1 27.89 172 THR B N 1
ATOM 5434 C CA . THR B 1 172 ? -17.703 -86.125 -30.125 1 27.89 172 THR B CA 1
ATOM 5435 C C . THR B 1 172 ? -16.797 -85 -29.688 1 27.89 172 THR B C 1
ATOM 5437 O O . THR B 1 172 ? -15.648 -85.188 -29.281 1 27.89 172 THR B O 1
ATOM 5440 N N . VAL B 1 173 ? -16.859 -83.875 -30.453 1 31.33 173 VAL B N 1
ATOM 5441 C CA . VAL B 1 173 ? -16.391 -82.625 -29.953 1 31.33 173 VAL B CA 1
ATOM 5442 C C . VAL B 1 173 ? -16.844 -82.438 -28.5 1 31.33 173 VAL B C 1
ATOM 5444 O O . VAL B 1 173 ? -18.031 -82.375 -28.219 1 31.33 173 VAL B O 1
ATOM 5447 N N . VAL B 1 174 ? -16.297 -83.312 -27.641 1 29.55 174 VAL B N 1
ATOM 5448 C CA . VAL B 1 174 ? -16.641 -83 -26.266 1 29.55 174 VAL B CA 1
ATOM 5449 C C . VAL B 1 174 ? -16.172 -81.562 -25.906 1 29.55 174 VAL B C 1
ATOM 5451 O O . VAL B 1 174 ? -14.984 -81.25 -26 1 29.55 174 VAL B O 1
ATOM 5454 N N . THR B 1 175 ? -16.984 -80.562 -26.281 1 31.34 175 THR B N 1
ATOM 5455 C CA . THR B 1 175 ? -16.875 -79.312 -25.641 1 31.34 175 THR B CA 1
ATOM 5456 C C . THR B 1 175 ? -16.812 -79.438 -24.125 1 31.34 175 THR B C 1
ATOM 5458 O O . THR B 1 175 ? -17.75 -79.938 -23.516 1 31.34 175 THR B O 1
ATOM 5461 N N . THR B 1 176 ? -15.852 -80.188 -23.594 1 30.84 176 THR B N 1
ATOM 5462 C CA . THR B 1 176 ? -15.844 -80.062 -22.141 1 30.84 176 THR B CA 1
ATOM 5463 C C . THR B 1 176 ? -16.094 -78.688 -21.656 1 30.84 176 THR B C 1
ATOM 5465 O O . THR B 1 176 ? -15.461 -77.75 -22.141 1 30.84 176 THR B O 1
ATOM 5468 N N . GLY B 1 177 ? -17.406 -78.375 -21.516 1 33.41 177 GLY B N 1
ATOM 5469 C CA . GLY B 1 177 ? -17.844 -77.188 -20.766 1 33.41 177 GLY B CA 1
ATOM 5470 C C . GLY B 1 177 ? -17 -76.938 -19.531 1 33.41 177 GLY B C 1
ATOM 5471 O O . GLY B 1 177 ? -17.219 -77.5 -18.484 1 33.41 177 GLY B O 1
ATOM 5472 N N . GLY B 1 178 ? -15.719 -77.062 -19.594 1 34.38 178 GLY B N 1
ATOM 5473 C CA . GLY B 1 178 ? -15.125 -76.688 -18.328 1 34.38 178 GLY B CA 1
ATOM 5474 C C . GLY B 1 178 ? -15.812 -75.438 -17.703 1 34.38 178 GLY B C 1
ATOM 5475 O O . GLY B 1 178 ? -16.203 -74.5 -18.406 1 34.38 178 GLY B O 1
ATOM 5476 N N . GLY B 1 179 ? -16.703 -75.75 -16.75 1 36.97 179 GLY B N 1
ATOM 5477 C CA . GLY B 1 179 ? -17.219 -74.75 -15.828 1 36.97 179 GLY B CA 1
ATOM 5478 C C . GLY B 1 179 ? -16.328 -73.562 -15.68 1 36.97 179 GLY B C 1
ATOM 5479 O O . GLY B 1 179 ? -15.102 -73.688 -15.742 1 36.97 179 GLY B O 1
ATOM 5480 N N . GLY B 1 180 ? -16.734 -72.5 -16.266 1 41.97 180 GLY B N 1
ATOM 5481 C CA . GLY B 1 180 ? -16.172 -71.188 -16.062 1 41.97 180 GLY B CA 1
ATOM 5482 C C . GLY B 1 180 ? -15.641 -71 -14.656 1 41.97 180 GLY B C 1
ATOM 5483 O O . GLY B 1 180 ? -16.406 -70.75 -13.719 1 41.97 180 GLY B O 1
ATOM 5484 N N . ARG B 1 181 ? -14.75 -71.938 -14.242 1 45.06 181 ARG B N 1
ATOM 5485 C CA . ARG B 1 181 ? -14.156 -71.625 -12.945 1 45.06 181 ARG B CA 1
ATOM 5486 C C . ARG B 1 181 ? -13.859 -70.125 -12.805 1 45.06 181 ARG B C 1
ATOM 5488 O O . ARG B 1 181 ? -13.445 -69.5 -13.773 1 45.06 181 ARG B O 1
ATOM 5495 N N . ASN B 1 182 ? -14.633 -69.438 -11.945 1 52.19 182 ASN B N 1
ATOM 5496 C CA . ASN B 1 182 ? -14.281 -68.125 -11.297 1 52.19 182 ASN B CA 1
ATOM 5497 C C . ASN B 1 182 ? -12.773 -68 -11.109 1 52.19 182 ASN B C 1
ATOM 5499 O O . ASN B 1 182 ? -12.227 -68.5 -10.117 1 52.19 182 ASN B O 1
ATOM 5503 N N . SER B 1 183 ? -12.016 -68.125 -12.07 1 61.66 183 SER B N 1
ATOM 5504 C CA . SER B 1 183 ? -10.578 -68.125 -11.836 1 61.66 183 SER B CA 1
ATOM 5505 C C . SER B 1 183 ? -10.086 -66.688 -11.547 1 61.66 183 SER B C 1
ATOM 5507 O O . SER B 1 183 ? -10.375 -65.75 -12.305 1 61.66 183 SER B O 1
ATOM 5509 N N . GLY B 1 184 ? -9.93 -66.438 -10.156 1 72.88 184 GLY B N 1
ATOM 5510 C CA . GLY B 1 184 ? -9.211 -65.25 -9.727 1 72.88 184 GLY B CA 1
ATOM 5511 C C . GLY B 1 184 ? -7.734 -65.25 -10.062 1 72.88 184 GLY B C 1
ATOM 5512 O O . GLY B 1 184 ? -7.137 -66.375 -10.125 1 72.88 184 GLY B O 1
ATOM 5513 N N . SER B 1 185 ? -7.309 -64.375 -10.781 1 79 185 SER B N 1
ATOM 5514 C CA . SER B 1 185 ? -5.879 -64.312 -11.062 1 79 185 SER B CA 1
ATOM 5515 C C . SER B 1 185 ? -5.254 -63.062 -10.398 1 79 185 SER B C 1
ATOM 5517 O O . SER B 1 185 ? -5.879 -62 -10.312 1 79 185 SER B O 1
ATOM 5519 N N . ARG B 1 186 ? -4.102 -63.344 -9.602 1 82.94 186 ARG B N 1
ATOM 5520 C CA . ARG B 1 186 ? -3.287 -62.281 -9.039 1 82.94 186 ARG B CA 1
ATOM 5521 C C . ARG B 1 186 ? -2.105 -61.938 -9.945 1 82.94 186 ARG B C 1
ATOM 5523 O O . ARG B 1 186 ? -1.502 -62.844 -10.531 1 82.94 186 ARG B O 1
ATOM 5530 N N . SER B 1 187 ? -2.004 -60.781 -10.172 1 83.81 187 SER B N 1
ATOM 5531 C CA . SER B 1 187 ? -0.853 -60.344 -10.953 1 83.81 187 SER B CA 1
ATOM 5532 C C . SER B 1 187 ? -0.078 -59.219 -10.234 1 83.81 187 SER B C 1
ATOM 5534 O O . SER B 1 187 ? -0.671 -58.281 -9.719 1 83.81 187 SER B O 1
ATOM 5536 N N . ASP B 1 188 ? 1.259 -59.5 -9.93 1 87.5 188 ASP B N 1
ATOM 5537 C CA . ASP B 1 188 ? 2.178 -58.5 -9.391 1 87.5 188 ASP B CA 1
ATOM 5538 C C . ASP B 1 188 ? 3.107 -57.969 -10.469 1 87.5 188 ASP B C 1
ATOM 5540 O O . ASP B 1 188 ? 3.551 -58.719 -11.344 1 87.5 188 ASP B O 1
ATOM 5544 N N . GLN B 1 189 ? 3.158 -56.719 -10.398 1 90.06 189 GLN B N 1
ATOM 5545 C CA . GLN B 1 189 ? 4.016 -56.125 -11.406 1 90.06 189 GLN B CA 1
ATOM 5546 C C . GLN B 1 189 ? 4.922 -55.062 -10.789 1 90.06 189 GLN B C 1
ATOM 5548 O O . GLN B 1 189 ? 4.504 -54.312 -9.898 1 90.06 189 GLN B O 1
ATOM 5553 N N . LEU B 1 190 ? 6.277 -55.031 -11.109 1 89.88 190 LEU B N 1
ATOM 5554 C CA . LEU B 1 190 ? 7.262 -54 -10.852 1 89.88 190 LEU B CA 1
ATOM 5555 C C . LEU B 1 190 ? 7.758 -53.375 -12.148 1 89.88 190 LEU B C 1
ATOM 5557 O O . LEU B 1 190 ? 8.148 -54.094 -13.078 1 89.88 190 LEU B O 1
ATOM 5561 N N . SER B 1 191 ? 7.582 -52.094 -12.211 1 92.75 191 SER B N 1
ATOM 5562 C CA . SER B 1 191 ? 7.969 -51.438 -13.453 1 92.75 191 SER B CA 1
ATOM 5563 C C . SER B 1 191 ? 8.922 -50.281 -13.195 1 92.75 191 SER B C 1
ATOM 5565 O O . SER B 1 191 ? 8.781 -49.562 -12.195 1 92.75 191 SER B O 1
ATOM 5567 N N . LEU B 1 192 ? 9.969 -50.094 -13.953 1 92.81 192 LEU B N 1
ATOM 5568 C CA . LEU B 1 192 ? 10.859 -48.938 -14.055 1 92.81 192 LEU B CA 1
ATOM 5569 C C . LEU B 1 192 ? 10.773 -48.312 -15.438 1 92.81 192 LEU B C 1
ATOM 5571 O O . LEU B 1 192 ? 10.992 -48.969 -16.453 1 92.81 192 LEU B O 1
ATOM 5575 N N . ASN B 1 193 ? 10.32 -47.062 -15.445 1 94.12 193 ASN B N 1
ATOM 5576 C CA . ASN B 1 193 ? 10.195 -46.344 -16.703 1 94.12 193 ASN B CA 1
ATOM 5577 C C . ASN B 1 193 ? 11.102 -45.125 -16.75 1 94.12 193 ASN B C 1
ATOM 5579 O O . ASN B 1 193 ? 11 -44.25 -15.883 1 94.12 193 ASN B O 1
ATOM 5583 N N . VAL B 1 194 ? 12.055 -45.062 -17.688 1 95.06 194 VAL B N 1
ATOM 5584 C CA . VAL B 1 194 ? 12.93 -43.938 -17.922 1 95.06 194 VAL B CA 1
ATOM 5585 C C . VAL B 1 194 ? 12.547 -43.25 -19.234 1 95.06 194 VAL B C 1
ATOM 5587 O O . VAL B 1 194 ? 12.43 -43.906 -20.266 1 95.06 194 VAL B O 1
ATOM 5590 N N . SER B 1 195 ? 12.281 -41.969 -19.156 1 95.5 195 SER B N 1
ATOM 5591 C CA . SER B 1 195 ? 11.906 -41.219 -20.344 1 95.5 195 SER B CA 1
ATOM 5592 C C . SER B 1 195 ? 12.805 -40 -20.547 1 95.5 195 SER B C 1
ATOM 5594 O O . SER B 1 195 ? 13.148 -39.312 -19.578 1 95.5 195 SER B O 1
ATOM 5596 N N . LEU B 1 196 ? 13.281 -39.75 -21.766 1 95.81 196 LEU B N 1
ATOM 5597 C CA . LEU B 1 196 ? 14.148 -38.625 -22.125 1 95.81 196 LEU B CA 1
ATOM 5598 C C . LEU B 1 196 ? 13.594 -37.875 -23.344 1 95.81 196 LEU B C 1
ATOM 5600 O O . LEU B 1 196 ? 13.523 -38.469 -24.438 1 95.81 196 LEU B O 1
ATOM 5604 N N . PRO B 1 197 ? 13.227 -36.656 -23.141 1 95.69 197 PRO B N 1
ATOM 5605 C CA . PRO B 1 197 ? 12.836 -35.906 -24.328 1 95.69 197 PRO B CA 1
ATOM 5606 C C . PRO B 1 197 ? 14.023 -35.594 -25.234 1 95.69 197 PRO B C 1
ATOM 5608 O O . PRO B 1 197 ? 15.023 -35.031 -24.797 1 95.69 197 PRO B O 1
ATOM 5611 N N . VAL B 1 198 ? 13.867 -35.938 -26.453 1 95.5 198 VAL B N 1
ATOM 5612 C CA . VAL B 1 198 ? 14.945 -35.75 -27.406 1 95.5 198 VAL B CA 1
ATOM 5613 C C . VAL B 1 198 ? 14.719 -34.5 -28.219 1 95.5 198 VAL B C 1
ATOM 5615 O O . VAL B 1 198 ? 15.648 -33.719 -28.453 1 95.5 198 VAL B O 1
ATOM 5618 N N . PHE B 1 199 ? 13.5 -34.375 -28.656 1 95.5 199 PHE B N 1
ATOM 5619 C CA . PHE B 1 199 ? 13.102 -33.188 -29.406 1 95.5 199 PHE B CA 1
ATOM 5620 C C . PHE B 1 199 ? 11.734 -32.688 -28.953 1 95.5 199 PHE B C 1
ATOM 5622 O O . PHE B 1 199 ? 10.758 -33.438 -28.953 1 95.5 199 PHE B O 1
ATOM 5629 N N . THR B 1 200 ? 11.68 -31.422 -28.547 1 96.12 200 THR B N 1
ATOM 5630 C CA . THR B 1 200 ? 10.438 -30.859 -28.016 1 96.12 200 THR B CA 1
ATOM 5631 C C . THR B 1 200 ? 10.016 -29.625 -28.828 1 96.12 200 THR B C 1
ATOM 5633 O O . THR B 1 200 ? 9.406 -28.703 -28.281 1 96.12 200 THR B O 1
ATOM 5636 N N . GLY B 1 201 ? 10.492 -29.453 -30.047 1 96 201 GLY B N 1
ATOM 5637 C CA . GLY B 1 201 ? 10.109 -28.344 -30.906 1 96 201 GLY B CA 1
ATOM 5638 C C . GLY B 1 201 ? 10.602 -27 -30.391 1 96 201 GLY B C 1
ATOM 5639 O O . GLY B 1 201 ? 10.047 -25.953 -30.734 1 96 201 GLY B O 1
ATOM 5640 N N . GLY B 1 202 ? 11.492 -27.016 -29.453 1 96.75 202 GLY B N 1
ATOM 5641 C CA . GLY B 1 202 ? 12.047 -25.781 -28.891 1 96.75 202 GLY B CA 1
ATOM 5642 C C . GLY B 1 202 ? 11.375 -25.375 -27.594 1 96.75 202 GLY B C 1
ATOM 5643 O O . GLY B 1 202 ? 11.695 -24.312 -27.047 1 96.75 202 GLY B O 1
ATOM 5644 N N . ARG B 1 203 ? 10.375 -26.078 -27.156 1 96.88 203 ARG B N 1
ATOM 5645 C CA . ARG B 1 203 ? 9.641 -25.75 -25.938 1 96.88 203 ARG B CA 1
ATOM 5646 C C . ARG B 1 203 ? 10.578 -25.625 -24.734 1 96.88 203 ARG B C 1
ATOM 5648 O O . ARG B 1 203 ? 10.547 -24.641 -24.016 1 96.88 203 ARG B O 1
ATOM 5655 N N . VAL B 1 204 ? 11.492 -26.641 -24.562 1 97.12 204 VAL B N 1
ATOM 5656 C CA . VAL B 1 204 ? 12.383 -26.672 -23.406 1 97.12 204 VAL B CA 1
ATOM 5657 C C . VAL B 1 204 ? 13.375 -25.516 -23.484 1 97.12 204 VAL B C 1
ATOM 5659 O O . VAL B 1 204 ? 13.57 -24.797 -22.5 1 97.12 204 VAL B O 1
ATOM 5662 N N . LYS B 1 205 ? 13.969 -25.328 -24.641 1 97.38 205 LYS B N 1
ATOM 5663 C CA . LYS B 1 205 ? 14.938 -24.25 -24.844 1 97.38 205 LYS B CA 1
ATOM 5664 C C . LYS B 1 205 ? 14.289 -22.891 -24.594 1 97.38 205 LYS B C 1
ATOM 5666 O O . LYS B 1 205 ? 14.836 -22.062 -23.859 1 97.38 205 LYS B O 1
ATOM 5671 N N . ASN B 1 206 ? 13.109 -22.703 -25.156 1 98.19 206 ASN B N 1
ATOM 5672 C CA . ASN B 1 206 ? 12.438 -21.406 -25.031 1 98.19 206 ASN B CA 1
ATOM 5673 C C . ASN B 1 206 ? 11.883 -21.203 -23.625 1 98.19 206 ASN B C 1
ATOM 5675 O O . ASN B 1 206 ? 11.891 -20.078 -23.109 1 98.19 206 ASN B O 1
ATOM 5679 N N . SER B 1 207 ? 11.391 -22.25 -22.984 1 97.94 207 SER B N 1
ATOM 5680 C CA . SER B 1 207 ? 10.93 -22.141 -21.609 1 97.94 207 SER B CA 1
ATOM 5681 C C . SER B 1 207 ? 12.078 -21.781 -20.672 1 97.94 207 SER B C 1
ATOM 5683 O O . SER B 1 207 ? 11.898 -20.984 -19.734 1 97.94 207 SER B O 1
ATOM 5685 N N . ARG B 1 208 ? 13.281 -22.375 -20.875 1 98.06 208 ARG B N 1
ATOM 5686 C CA . ARG B 1 208 ? 14.453 -22.031 -20.078 1 98.06 208 ARG B CA 1
ATOM 5687 C C . ARG B 1 208 ? 14.852 -20.578 -20.281 1 98.06 208 ARG B C 1
ATOM 5689 O O . ARG B 1 208 ? 15.102 -19.859 -19.297 1 98.06 208 ARG B O 1
ATOM 5696 N N . ARG B 1 209 ? 14.859 -20.203 -21.516 1 98.5 209 ARG B N 1
ATOM 5697 C CA . ARG B 1 209 ? 15.227 -18.812 -21.797 1 98.5 209 ARG B CA 1
ATOM 5698 C C . ARG B 1 209 ? 14.195 -17.844 -21.234 1 98.5 209 ARG B C 1
ATOM 5700 O O . ARG B 1 209 ? 14.547 -16.75 -20.797 1 98.5 209 ARG B O 1
ATOM 5707 N N . GLN B 1 210 ? 12.914 -18.203 -21.281 1 98.38 210 GLN B N 1
ATOM 5708 C CA . GLN B 1 210 ? 11.859 -17.422 -20.672 1 98.38 210 GLN B CA 1
ATOM 5709 C C . GLN B 1 210 ? 12.086 -17.266 -19.156 1 98.38 210 GLN B C 1
ATOM 5711 O O . GLN B 1 210 ? 12 -16.156 -18.625 1 98.38 210 GLN B O 1
ATOM 5716 N N . ALA B 1 211 ? 12.43 -18.328 -18.5 1 98.38 211 ALA B N 1
ATOM 5717 C CA . ALA B 1 211 ? 12.68 -18.328 -17.062 1 98.38 211 ALA B CA 1
ATOM 5718 C C . ALA B 1 211 ? 13.922 -17.5 -16.734 1 98.38 211 ALA B C 1
ATOM 5720 O O . ALA B 1 211 ? 13.945 -16.781 -15.727 1 98.38 211 ALA B O 1
ATOM 5721 N N . GLU B 1 212 ? 14.953 -17.656 -17.594 1 98.56 212 GLU B N 1
ATOM 5722 C CA . GLU B 1 212 ? 16.172 -16.875 -17.391 1 98.56 212 GLU B CA 1
ATOM 5723 C C . GLU B 1 212 ? 15.883 -15.383 -17.5 1 98.56 212 GLU B C 1
ATOM 5725 O O . GLU B 1 212 ? 16.344 -14.586 -16.672 1 98.56 212 GLU B O 1
ATOM 5730 N N . ALA B 1 213 ? 15.102 -14.992 -18.5 1 98.62 213 ALA B N 1
ATOM 5731 C CA . ALA B 1 213 ? 14.734 -13.594 -18.672 1 98.62 213 ALA B CA 1
ATOM 5732 C C . ALA B 1 213 ? 13.898 -13.094 -17.484 1 98.62 213 ALA B C 1
ATOM 5734 O O . ALA B 1 213 ? 14.086 -11.977 -17.016 1 98.62 213 ALA B O 1
ATOM 5735 N N . ALA B 1 214 ? 13.016 -13.93 -17.047 1 98.12 214 ALA B N 1
ATOM 5736 C CA . ALA B 1 214 ? 12.195 -13.578 -15.891 1 98.12 214 ALA B CA 1
ATOM 5737 C C . ALA B 1 214 ? 13.055 -13.398 -14.641 1 98.12 214 ALA B C 1
ATOM 5739 O O . ALA B 1 214 ? 12.805 -12.508 -13.828 1 98.12 214 ALA B O 1
ATOM 5740 N N . ALA B 1 215 ? 14.102 -14.227 -14.477 1 98.44 215 ALA B N 1
ATOM 5741 C CA . ALA B 1 215 ? 15.016 -14.102 -13.344 1 98.44 215 ALA B CA 1
ATOM 5742 C C . ALA B 1 215 ? 15.828 -12.812 -13.43 1 98.44 215 ALA B C 1
ATOM 5744 O O . ALA B 1 215 ? 16.047 -12.148 -12.422 1 98.44 215 ALA B O 1
ATOM 5745 N N . ARG B 1 216 ? 16.219 -12.5 -14.625 1 98.38 216 ARG B N 1
ATOM 5746 C CA . ARG B 1 216 ? 16.938 -11.25 -14.812 1 98.38 216 ARG B CA 1
ATOM 5747 C C . ARG B 1 216 ? 16.047 -10.055 -14.508 1 98.38 216 ARG B C 1
ATOM 5749 O O . ARG B 1 216 ? 16.5 -9.047 -13.961 1 98.38 216 ARG B O 1
ATOM 5756 N N . ALA B 1 217 ? 14.773 -10.141 -14.898 1 98 217 ALA B N 1
ATOM 5757 C CA . ALA B 1 217 ? 13.812 -9.094 -14.547 1 98 217 ALA B CA 1
ATOM 5758 C C . ALA B 1 217 ? 13.68 -8.953 -13.039 1 98 217 ALA B C 1
ATOM 5760 O O . ALA B 1 217 ? 13.648 -7.832 -12.516 1 98 217 ALA B O 1
ATOM 5761 N N . GLN B 1 218 ? 13.672 -10.086 -12.359 1 97.69 218 GLN B N 1
ATOM 5762 C CA . GLN B 1 218 ? 13.547 -10.062 -10.906 1 97.69 218 GLN B CA 1
ATOM 5763 C C . GLN B 1 218 ? 14.82 -9.523 -10.258 1 97.69 218 GLN B C 1
ATOM 5765 O O . GLN B 1 218 ? 14.758 -8.859 -9.219 1 97.69 218 GLN B O 1
ATOM 5770 N N . LEU B 1 219 ? 15.961 -9.828 -10.852 1 97.44 219 LEU B N 1
ATOM 5771 C CA . LEU B 1 219 ? 17.219 -9.266 -10.375 1 97.44 219 LEU B CA 1
ATOM 5772 C C . LEU B 1 219 ? 17.188 -7.738 -10.469 1 97.44 219 LEU B C 1
ATOM 5774 O O . LEU B 1 219 ? 17.531 -7.051 -9.5 1 97.44 219 LEU B O 1
ATOM 5778 N N . ALA B 1 220 ? 16.75 -7.234 -11.594 1 96.12 220 ALA B N 1
ATOM 5779 C CA . ALA B 1 220 ? 16.641 -5.789 -11.773 1 96.12 220 ALA B CA 1
ATOM 5780 C C . ALA B 1 220 ? 15.633 -5.191 -10.789 1 96.12 220 ALA B C 1
ATOM 5782 O O . ALA B 1 220 ? 15.859 -4.102 -10.25 1 96.12 220 ALA B O 1
ATOM 5783 N N . THR B 1 221 ? 14.602 -5.867 -10.531 1 96 221 THR B N 1
ATOM 5784 C CA . THR B 1 221 ? 13.602 -5.414 -9.578 1 96 221 THR B CA 1
ATOM 5785 C C . THR B 1 221 ? 14.18 -5.359 -8.164 1 96 221 THR B C 1
ATOM 5787 O O . THR B 1 221 ? 13.875 -4.445 -7.398 1 96 221 THR B O 1
ATOM 5790 N N . ALA B 1 222 ? 15.008 -6.348 -7.809 1 95.88 222 ALA B N 1
ATOM 5791 C CA . ALA B 1 222 ? 15.672 -6.348 -6.508 1 95.88 222 ALA B CA 1
ATOM 5792 C C . ALA B 1 222 ? 16.609 -5.156 -6.375 1 95.88 222 ALA B C 1
ATOM 5794 O O . ALA B 1 222 ? 16.656 -4.512 -5.324 1 95.88 222 ALA B O 1
ATOM 5795 N N . GLN B 1 223 ? 17.281 -4.859 -7.434 1 94.12 223 GLN B N 1
ATOM 5796 C CA . GLN B 1 223 ? 18.156 -3.703 -7.441 1 94.12 223 GLN B CA 1
ATOM 5797 C C . GLN B 1 223 ? 17.375 -2.404 -7.293 1 94.12 223 GLN B C 1
ATOM 5799 O O . GLN B 1 223 ? 17.781 -1.509 -6.547 1 94.12 223 GLN B O 1
ATOM 5804 N N . GLN B 1 224 ? 16.297 -2.289 -7.98 1 93.06 224 GLN B N 1
ATOM 5805 C CA . GLN B 1 224 ? 15.414 -1.128 -7.867 1 93.06 224 GLN B CA 1
ATOM 5806 C C . GLN B 1 224 ? 14.914 -0.953 -6.434 1 93.06 224 GLN B C 1
ATOM 5808 O O . GLN B 1 224 ? 14.891 0.164 -5.914 1 93.06 224 GLN B O 1
ATOM 5813 N N . THR B 1 225 ? 14.555 -2.043 -5.812 1 94.75 225 THR B N 1
ATOM 5814 C CA . THR B 1 225 ? 14.055 -2.016 -4.441 1 94.75 225 THR B CA 1
ATOM 5815 C C . THR B 1 225 ? 15.133 -1.511 -3.486 1 94.75 225 THR B C 1
ATOM 5817 O O . THR B 1 225 ? 14.844 -0.73 -2.576 1 94.75 225 THR B O 1
ATOM 5820 N N . GLU B 1 226 ? 16.344 -1.932 -3.729 1 94.44 226 GLU B N 1
ATOM 5821 C CA . GLU B 1 226 ? 17.469 -1.471 -2.914 1 94.44 226 GLU B CA 1
ATOM 5822 C C . GLU B 1 226 ? 17.703 0.026 -3.096 1 94.44 226 GLU B C 1
ATOM 5824 O O . GLU B 1 226 ? 17.906 0.749 -2.117 1 94.44 226 GLU B O 1
ATOM 5829 N N . GLN B 1 227 ? 17.656 0.482 -4.312 1 93.06 227 GLN B N 1
ATOM 5830 C CA . GLN B 1 227 ? 17.844 1.899 -4.598 1 93.06 227 GLN B CA 1
ATOM 5831 C C . GLN B 1 227 ? 16.719 2.738 -4 1 93.06 227 GLN B C 1
ATOM 5833 O O . GLN B 1 227 ? 16.953 3.83 -3.48 1 93.06 227 GLN B O 1
ATOM 5838 N N . GLU B 1 228 ? 15.508 2.223 -4.09 1 93.12 228 GLU B N 1
ATOM 5839 C CA . GLU B 1 228 ? 14.367 2.93 -3.516 1 93.12 228 GLU B CA 1
ATOM 5840 C C . GLU B 1 228 ? 14.5 3.047 -2 1 93.12 228 GLU B C 1
ATOM 5842 O O . GLU B 1 228 ? 14.211 4.102 -1.427 1 93.12 228 GLU B O 1
ATOM 5847 N N . LEU B 1 229 ? 14.945 1.935 -1.365 1 95.12 229 LEU B N 1
ATOM 5848 C CA . LEU B 1 229 ? 15.141 1.973 0.079 1 95.12 229 LEU B CA 1
ATOM 5849 C C . LEU B 1 229 ? 16.25 2.957 0.451 1 95.12 229 LEU B C 1
ATOM 5851 O O . LEU B 1 229 ? 16.109 3.707 1.42 1 95.12 229 LEU B O 1
ATOM 5855 N N . ALA B 1 230 ? 17.266 2.979 -0.334 1 95.56 230 ALA B N 1
ATOM 5856 C CA . ALA B 1 230 ? 18.359 3.916 -0.078 1 95.56 230 ALA B CA 1
ATOM 5857 C C . ALA B 1 230 ? 17.891 5.359 -0.201 1 95.56 230 ALA B C 1
ATOM 5859 O O . ALA B 1 230 ? 18.188 6.191 0.66 1 95.56 230 ALA B O 1
ATOM 5860 N N . ALA B 1 231 ? 17.156 5.652 -1.255 1 94.5 231 ALA B N 1
ATOM 5861 C CA . ALA B 1 231 ? 16.625 6.996 -1.453 1 94.5 231 ALA B CA 1
ATOM 5862 C C . ALA B 1 231 ? 15.703 7.398 -0.3 1 94.5 231 ALA B C 1
ATOM 5864 O O . ALA B 1 231 ? 15.797 8.516 0.216 1 94.5 231 ALA B O 1
ATOM 5865 N N . GLN B 1 232 ? 14.852 6.469 0.121 1 95.44 232 GLN B N 1
ATOM 5866 C CA . GLN B 1 232 ? 13.945 6.734 1.232 1 95.44 232 GLN B CA 1
ATOM 5867 C C . GLN B 1 232 ? 14.719 7.008 2.52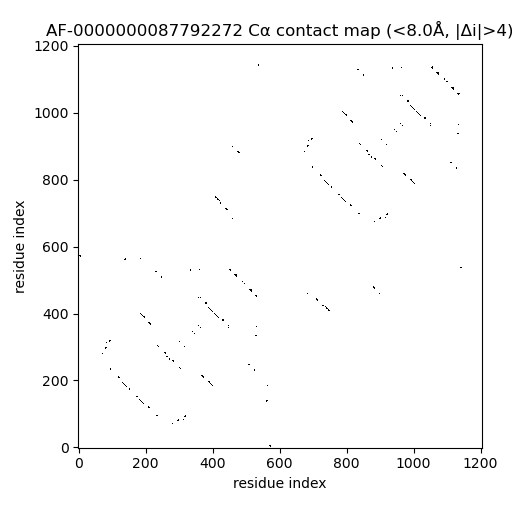 1 95.44 232 GLN B C 1
ATOM 5869 O O . GLN B 1 232 ? 14.336 7.883 3.305 1 95.44 232 GLN B O 1
ATOM 5874 N N . THR B 1 233 ? 15.75 6.254 2.709 1 96.62 233 THR B N 1
ATOM 5875 C CA . THR B 1 233 ? 16.578 6.434 3.9 1 96.62 233 THR B CA 1
ATOM 5876 C C . THR B 1 233 ? 17.25 7.801 3.895 1 96.62 233 THR B C 1
ATOM 5878 O O . THR B 1 233 ? 17.25 8.5 4.91 1 96.62 233 THR B O 1
ATOM 5881 N N . ILE B 1 234 ? 17.734 8.234 2.758 1 96 234 ILE B N 1
ATOM 5882 C CA . ILE B 1 234 ? 18.375 9.547 2.646 1 96 234 ILE B CA 1
ATOM 5883 C C . ILE B 1 234 ? 17.344 10.641 2.914 1 96 234 ILE B C 1
ATOM 5885 O O . ILE B 1 234 ? 17.609 11.57 3.68 1 96 234 ILE B O 1
ATOM 5889 N N . LEU B 1 235 ? 16.156 10.461 2.348 1 95.62 235 LEU B N 1
ATOM 5890 C CA . LEU B 1 235 ? 15.109 11.453 2.525 1 95.62 235 LEU B CA 1
ATOM 5891 C C . LEU B 1 235 ? 14.656 11.523 3.982 1 95.62 235 LEU B C 1
ATOM 5893 O O . LEU B 1 235 ? 14.383 12.602 4.504 1 95.62 235 LEU B O 1
ATOM 5897 N N . SER B 1 236 ? 14.562 10.367 4.602 1 96.94 236 SER B N 1
ATOM 5898 C CA . SER B 1 236 ? 14.203 10.336 6.016 1 96.94 236 SER B CA 1
ATOM 5899 C C . SER B 1 236 ? 15.281 10.984 6.875 1 96.94 236 SER B C 1
ATOM 5901 O O . SER B 1 236 ? 14.977 11.703 7.832 1 96.94 236 SER B O 1
ATOM 5903 N N . TYR B 1 237 ? 16.578 10.781 6.492 1 96.81 237 TYR B N 1
ATOM 5904 C CA . TYR B 1 237 ? 17.703 11.414 7.168 1 96.81 237 TYR B CA 1
ATOM 5905 C C . TYR B 1 237 ? 17.625 12.93 7.051 1 96.81 237 TYR B C 1
ATOM 5907 O O . TYR B 1 237 ? 17.766 13.641 8.047 1 96.81 237 TYR B O 1
ATOM 5915 N N . LEU B 1 238 ? 17.359 13.383 5.875 1 96.38 238 LEU B N 1
ATOM 5916 C CA . LEU B 1 238 ? 17.234 14.812 5.621 1 96.38 238 LEU B CA 1
ATOM 5917 C C . LEU B 1 238 ? 16.047 15.406 6.375 1 96.38 238 LEU B C 1
ATOM 5919 O O . LEU B 1 238 ? 16.109 16.547 6.828 1 96.38 238 LEU B O 1
ATOM 5923 N N . SER B 1 239 ? 15 14.625 6.484 1 96.94 239 SER B N 1
ATOM 5924 C CA . SER B 1 239 ? 13.82 15.094 7.211 1 96.94 239 SER B CA 1
ATOM 5925 C C . SER B 1 239 ? 14.141 15.344 8.68 1 96.94 239 SER B C 1
ATOM 5927 O O . SER B 1 239 ? 13.594 16.266 9.289 1 96.94 239 SER B O 1
ATOM 5929 N N . ILE B 1 240 ? 15.023 14.547 9.25 1 96.81 240 ILE B N 1
ATOM 5930 C CA . ILE B 1 240 ? 15.438 14.75 10.633 1 96.81 240 ILE B CA 1
ATOM 5931 C C . ILE B 1 240 ? 16.219 16.062 10.75 1 96.81 240 ILE B C 1
ATOM 5933 O O . ILE B 1 240 ? 15.961 16.859 11.656 1 96.81 240 ILE B O 1
ATOM 5937 N N . LEU B 1 241 ? 17.109 16.281 9.82 1 96.88 241 LEU B N 1
ATOM 5938 C CA . LEU B 1 241 ? 17.906 17.516 9.852 1 96.88 241 LEU B CA 1
ATOM 5939 C C . LEU B 1 241 ? 17 18.734 9.664 1 96.88 241 LEU B C 1
ATOM 5941 O O . LEU B 1 241 ? 17.125 19.719 10.398 1 96.88 241 LEU B O 1
ATOM 5945 N N . GLN B 1 242 ? 16.062 18.625 8.734 1 96.31 242 GLN B N 1
ATOM 5946 C CA . GLN B 1 242 ? 15.133 19.719 8.461 1 96.31 242 GLN B CA 1
ATOM 5947 C C . GLN B 1 242 ? 14.258 20 9.68 1 96.31 242 GLN B C 1
ATOM 5949 O O . GLN B 1 242 ? 14.133 21.156 10.109 1 96.31 242 GLN B O 1
ATOM 5954 N N . SER B 1 243 ? 13.664 18.969 10.203 1 96.88 243 SER B N 1
ATOM 5955 C CA . SER B 1 243 ? 12.781 19.156 11.352 1 96.88 243 SER B CA 1
ATOM 5956 C C . SER B 1 243 ? 13.547 19.625 12.578 1 96.88 243 SER B C 1
ATOM 5958 O O . SER B 1 243 ? 13.016 20.391 13.391 1 96.88 243 SER B O 1
ATOM 5960 N N . GLY B 1 244 ? 14.797 19.203 12.688 1 95.75 244 GLY B N 1
ATOM 5961 C CA . GLY B 1 244 ? 15.641 19.703 13.766 1 95.75 244 GLY B CA 1
ATOM 5962 C C . GLY B 1 244 ? 15.891 21.203 13.688 1 95.75 244 GLY B C 1
ATOM 5963 O O . GLY B 1 244 ? 15.797 21.906 14.688 1 95.75 244 GLY B O 1
ATOM 5964 N N . GLU B 1 245 ? 16.203 21.688 12.523 1 96.12 245 GLU B N 1
ATOM 5965 C CA . GLU B 1 245 ? 16.406 23.125 12.328 1 96.12 245 GLU B CA 1
ATOM 5966 C C . GLU B 1 245 ? 15.102 23.891 12.547 1 96.12 245 GLU B C 1
ATOM 5968 O O . GLU B 1 245 ? 15.117 24.984 13.102 1 96.12 245 GLU B O 1
ATOM 5973 N N . LEU B 1 246 ? 13.984 23.328 12.094 1 96.38 246 LEU B N 1
ATOM 5974 C CA . LEU B 1 246 ? 12.688 23.969 12.297 1 96.38 246 LEU B CA 1
ATOM 5975 C C . LEU B 1 246 ? 12.328 24.016 13.773 1 96.38 246 LEU B C 1
ATOM 5977 O O . LEU B 1 246 ? 11.695 24.969 14.234 1 96.38 246 LEU B O 1
ATOM 5981 N N . LEU B 1 247 ? 12.711 22.969 14.523 1 95.62 247 LEU B N 1
ATOM 5982 C CA . LEU B 1 247 ? 12.523 23 15.977 1 95.62 247 LEU B CA 1
ATOM 5983 C C . LEU B 1 247 ? 13.336 24.109 16.609 1 95.62 247 LEU B C 1
ATOM 5985 O O . LEU B 1 247 ? 12.859 24.797 17.516 1 95.62 247 LEU B O 1
ATOM 5989 N N . GLN B 1 248 ? 14.5 24.375 16.094 1 95.69 248 GLN B N 1
ATOM 5990 C CA . GLN B 1 248 ? 15.336 25.453 16.609 1 95.69 248 GLN B CA 1
ATOM 5991 C C . GLN B 1 248 ? 14.703 26.828 16.328 1 95.69 248 GLN B C 1
ATOM 5993 O O . GLN B 1 248 ? 14.734 27.703 17.188 1 95.69 248 GLN B O 1
ATOM 5998 N N . VAL B 1 249 ? 14.133 26.953 15.117 1 94.69 249 VAL B N 1
ATOM 5999 C CA . VAL B 1 249 ? 13.445 28.203 14.773 1 94.69 249 VAL B CA 1
ATOM 6000 C C . VAL B 1 249 ? 12.258 28.406 15.711 1 94.69 249 VAL B C 1
ATOM 6002 O O . VAL B 1 249 ? 12.062 29.516 16.234 1 94.69 249 VAL B O 1
ATOM 6005 N N . ALA B 1 250 ? 11.484 27.359 15.938 1 94.31 250 ALA B N 1
ATOM 6006 C CA . ALA B 1 250 ? 10.32 27.453 16.812 1 94.31 250 ALA B CA 1
ATOM 6007 C C . ALA B 1 250 ? 10.734 27.734 18.25 1 94.31 250 ALA B C 1
ATOM 6009 O O . ALA B 1 250 ? 10.062 28.5 18.953 1 94.31 250 ALA B O 1
ATOM 6010 N N . GLN B 1 251 ? 11.805 27.141 18.672 1 94.25 251 GLN B N 1
ATOM 6011 C CA . GLN B 1 251 ? 12.312 27.375 20.031 1 94.25 251 GLN B CA 1
ATOM 6012 C C . GLN B 1 251 ? 12.758 28.828 20.203 1 94.25 251 GLN B C 1
ATOM 6014 O O . GLN B 1 251 ? 12.453 29.453 21.219 1 94.25 251 GLN B O 1
ATOM 6019 N N . SER B 1 252 ? 13.469 29.359 19.25 1 93.94 252 SER B N 1
ATOM 6020 C CA . SER B 1 252 ? 13.898 30.75 19.281 1 93.94 252 SER B CA 1
ATOM 6021 C C . SER B 1 252 ? 12.695 31.688 19.312 1 93.94 252 SER B C 1
ATOM 6023 O O . SER B 1 252 ? 12.695 32.688 20.062 1 93.94 252 SER B O 1
ATOM 6025 N N . ASN B 1 253 ? 11.695 31.375 18.516 1 92.75 253 ASN B N 1
ATOM 6026 C CA . ASN B 1 253 ? 10.469 32.188 18.5 1 92.75 253 ASN B CA 1
ATOM 6027 C C . ASN B 1 253 ? 9.773 32.125 19.859 1 92.75 253 ASN B C 1
ATOM 6029 O O . ASN B 1 253 ? 9.273 33.156 20.344 1 92.75 253 ASN B O 1
ATOM 6033 N N . LEU B 1 254 ? 9.719 31 20.5 1 92.75 254 LEU B N 1
ATOM 6034 C CA . LEU B 1 254 ? 9.117 30.859 21.828 1 92.75 254 LEU B CA 1
ATOM 6035 C C . LEU B 1 254 ? 9.867 31.688 22.859 1 92.75 254 LEU B C 1
ATOM 6037 O O . LEU B 1 254 ? 9.25 32.406 23.656 1 92.75 254 LEU B O 1
ATOM 6041 N N . ASP B 1 255 ? 11.156 31.688 22.812 1 93.5 255 ASP B N 1
ATOM 6042 C CA . ASP B 1 255 ? 11.977 32.438 23.75 1 93.5 255 ASP B CA 1
ATOM 6043 C C . ASP B 1 255 ? 11.758 33.938 23.578 1 93.5 255 ASP B C 1
ATOM 6045 O O . ASP B 1 255 ? 11.625 34.688 24.562 1 93.5 255 ASP B O 1
ATOM 6049 N N . THR B 1 256 ? 11.711 34.375 22.344 1 91.19 256 THR B N 1
ATOM 6050 C CA . THR B 1 256 ? 11.484 35.781 22.047 1 91.19 256 THR B CA 1
ATOM 6051 C C . THR B 1 256 ? 10.094 36.219 22.516 1 91.19 256 THR B C 1
ATOM 6053 O O . THR B 1 256 ? 9.93 37.312 23.047 1 91.19 256 THR B O 1
ATOM 6056 N N . SER B 1 257 ? 9.086 35.344 22.281 1 91.75 257 SER B N 1
ATOM 6057 C CA . SER B 1 257 ? 7.723 35.656 22.703 1 91.75 257 SER B CA 1
ATOM 6058 C C . SER B 1 257 ? 7.617 35.688 24.219 1 91.75 257 SER B C 1
ATOM 6060 O O . SER B 1 257 ? 6.863 36.5 24.766 1 91.75 257 SER B O 1
ATOM 6062 N N . ARG B 1 258 ? 8.352 34.875 24.906 1 91.69 258 ARG B N 1
ATOM 6063 C CA . ARG B 1 258 ? 8.398 34.906 26.375 1 91.69 258 ARG B CA 1
ATOM 6064 C C . ARG B 1 258 ? 8.961 36.219 26.875 1 91.69 258 ARG B C 1
ATOM 6066 O O . ARG B 1 258 ? 8.406 36.812 27.812 1 91.69 258 ARG B O 1
ATOM 6073 N N . GLU B 1 259 ? 9.977 36.656 26.281 1 90.75 259 GLU B N 1
ATOM 6074 C CA . GLU B 1 259 ? 10.586 37.938 26.656 1 90.75 259 GLU B CA 1
ATOM 6075 C C . GLU B 1 259 ? 9.633 39.094 26.375 1 90.75 259 GLU B C 1
ATOM 6077 O O . GLU B 1 259 ? 9.539 40.031 27.172 1 90.75 259 GLU B O 1
ATOM 6082 N N . ARG B 1 260 ? 8.945 39.031 25.266 1 88.94 260 ARG B N 1
ATOM 6083 C CA . ARG B 1 260 ? 8 40.062 24.922 1 88.94 260 ARG B CA 1
ATOM 6084 C C . ARG B 1 260 ? 6.867 40.156 25.938 1 88.94 260 ARG B C 1
ATOM 6086 O O . ARG B 1 260 ? 6.422 41.25 26.297 1 88.94 260 ARG B O 1
ATOM 6093 N N . ARG B 1 261 ? 6.391 39.031 26.297 1 90.88 261 ARG B N 1
ATOM 6094 C CA . ARG B 1 261 ? 5.332 39 27.297 1 90.88 261 ARG B CA 1
ATOM 6095 C C . ARG B 1 261 ? 5.824 39.562 28.625 1 90.88 261 ARG B C 1
ATOM 6097 O O . ARG B 1 261 ? 5.09 40.281 29.312 1 90.88 261 ARG B O 1
ATOM 6104 N N . ARG B 1 262 ? 7.035 39.281 29.016 1 90.75 262 ARG B N 1
ATOM 6105 C CA . ARG B 1 262 ? 7.629 39.844 30.234 1 90.75 262 ARG B CA 1
ATOM 6106 C C . ARG B 1 262 ? 7.723 41.344 30.188 1 90.75 262 ARG B C 1
ATOM 6108 O O . ARG B 1 262 ? 7.32 42.031 31.125 1 90.75 262 ARG B O 1
ATOM 6115 N N . VAL B 1 263 ? 8.148 41.875 29.047 1 87.62 263 VAL B N 1
ATOM 6116 C CA . VAL B 1 263 ? 8.312 43.312 28.859 1 87.62 263 VAL B CA 1
ATOM 6117 C C . VAL B 1 263 ? 6.953 43.969 28.891 1 87.62 263 VAL B C 1
ATOM 6119 O O . VAL B 1 263 ? 6.789 45.031 29.531 1 87.62 263 VAL B O 1
ATOM 6122 N N . ALA B 1 264 ? 6 43.375 28.172 1 88.81 264 ALA B N 1
ATOM 6123 C CA . ALA B 1 264 ? 4.656 43.938 28.156 1 88.81 264 ALA B CA 1
ATOM 6124 C C . ALA B 1 264 ? 4.07 43.969 29.578 1 88.81 264 ALA B C 1
ATOM 6126 O O . ALA B 1 264 ? 3.398 44.938 29.953 1 88.81 264 ALA B O 1
ATOM 6127 N N . GLY B 1 265 ? 4.328 43.031 30.359 1 88.31 265 GLY B N 1
ATOM 6128 C CA . GLY B 1 265 ? 3.879 42.969 31.75 1 88.31 265 GLY B CA 1
ATOM 6129 C C . GLY B 1 265 ? 4.488 44.062 32.625 1 88.31 265 GLY B C 1
ATOM 6130 O O . GLY B 1 265 ? 3.779 44.75 33.344 1 88.31 265 GLY B O 1
ATOM 6131 N N . VAL B 1 266 ? 5.727 44.281 32.438 1 88 266 VAL B N 1
ATOM 6132 C CA . VAL B 1 266 ? 6.449 45.312 33.219 1 88 266 VAL B CA 1
ATOM 6133 C C . VAL B 1 266 ? 5.961 46.688 32.812 1 88 266 VAL B C 1
ATOM 6135 O O . VAL B 1 266 ? 5.754 47.562 33.688 1 88 266 VAL B O 1
ATOM 6138 N N . ARG B 1 267 ? 5.746 46.969 31.531 1 87 267 ARG B N 1
ATOM 6139 C CA . ARG B 1 267 ? 5.285 48.25 31.062 1 87 267 ARG B CA 1
ATOM 6140 C C . ARG B 1 267 ? 3.863 48.562 31.516 1 87 267 ARG B C 1
ATOM 6142 O O . ARG B 1 267 ? 3.523 49.688 31.828 1 87 267 ARG B O 1
ATOM 6149 N N . PHE B 1 268 ? 3.039 47.562 31.562 1 86.81 268 PHE B N 1
ATOM 6150 C CA . PHE B 1 268 ? 1.67 47.719 32.031 1 86.81 268 PHE B CA 1
ATOM 6151 C C . PHE B 1 268 ? 1.649 48.062 33.531 1 86.81 268 PHE B C 1
ATOM 6153 O O . PHE B 1 268 ? 0.912 48.969 33.938 1 86.81 268 PHE B O 1
ATOM 6160 N N . ASP B 1 269 ? 2.486 47.438 34.25 1 88.12 269 ASP B N 1
ATOM 6161 C CA . ASP B 1 269 ? 2.572 47.688 35.688 1 88.12 269 ASP B CA 1
ATOM 6162 C C . ASP B 1 269 ? 3.074 49.094 35.969 1 88.12 269 ASP B C 1
ATOM 6164 O O . ASP B 1 269 ? 2.668 49.719 36.969 1 88.12 269 ASP B O 1
ATOM 6168 N N . ALA B 1 270 ? 3.852 49.594 35.031 1 88.06 270 ALA B N 1
ATOM 6169 C CA . ALA B 1 270 ? 4.387 50.938 35.156 1 88.06 270 ALA B CA 1
ATOM 6170 C C . ALA B 1 270 ? 3.414 51.969 34.594 1 88.06 270 ALA B C 1
ATOM 6172 O O . ALA B 1 270 ? 3.672 53.188 34.625 1 88.06 270 ALA B O 1
ATOM 6173 N N . GLY B 1 271 ? 2.32 51.5 33.969 1 84.69 271 GLY B N 1
ATOM 6174 C CA . GLY B 1 271 ? 1.312 52.375 33.406 1 84.69 271 GLY B CA 1
ATOM 6175 C C . GLY B 1 271 ? 1.676 52.844 32 1 84.69 271 GLY B C 1
ATOM 6176 O O . GLY B 1 271 ? 1.018 53.75 31.469 1 84.69 271 GLY B O 1
ATOM 6177 N N . ALA B 1 272 ? 2.717 52.281 31.484 1 81.75 272 ALA B N 1
ATOM 6178 C CA . ALA B 1 272 ? 3.25 52.75 30.203 1 81.75 272 ALA B CA 1
ATOM 6179 C C . ALA B 1 272 ? 2.68 51.938 29.047 1 81.75 272 ALA B C 1
ATOM 6181 O O . ALA B 1 272 ? 2.959 52.219 27.875 1 81.75 272 ALA B O 1
ATOM 6182 N N . ALA B 1 273 ? 1.926 50.906 29.297 1 81.81 273 ALA B N 1
ATOM 6183 C CA . ALA B 1 273 ? 1.336 50.062 28.25 1 81.81 273 ALA B CA 1
ATOM 6184 C C . ALA B 1 273 ? -0.121 49.75 28.562 1 81.81 273 ALA B C 1
ATOM 6186 O O . ALA B 1 273 ? -0.512 49.688 29.719 1 81.81 273 ALA B O 1
ATOM 6187 N N . ALA B 1 274 ? -0.859 49.625 27.531 1 83.19 274 ALA B N 1
ATOM 6188 C CA . ALA B 1 274 ? -2.268 49.25 27.656 1 83.19 274 ALA B CA 1
ATOM 6189 C C . ALA B 1 274 ? -2.42 47.781 27.969 1 83.19 274 ALA B C 1
ATOM 6191 O O . ALA B 1 274 ? -1.527 46.969 27.688 1 83.19 274 ALA B O 1
ATOM 6192 N N . ARG B 1 275 ? -3.494 47.469 28.625 1 83.44 275 ARG B N 1
ATOM 6193 C CA . ARG B 1 275 ? -3.834 46.062 28.906 1 83.44 275 ARG B CA 1
ATOM 6194 C C . ARG B 1 275 ? -3.883 45.25 27.625 1 83.44 275 ARG B C 1
ATOM 6196 O O . ARG B 1 275 ? -3.537 44.062 27.625 1 83.44 275 ARG B O 1
ATOM 6203 N N . LEU B 1 276 ? -4.195 45.812 26.547 1 81.38 276 LEU B N 1
ATOM 6204 C CA . LEU B 1 276 ? -4.277 45.188 25.234 1 81.38 276 LEU B CA 1
ATOM 6205 C C . LEU B 1 276 ? -2.92 44.625 24.812 1 81.38 276 LEU B C 1
ATOM 6207 O O . LEU B 1 276 ? -2.842 43.562 24.203 1 81.38 276 LEU B O 1
ATOM 6211 N N . GLU B 1 277 ? -1.921 45.312 25.203 1 84.31 277 GLU B N 1
ATOM 6212 C CA . GLU B 1 277 ? -0.578 44.875 24.844 1 84.31 277 GLU B CA 1
ATOM 6213 C C . GLU B 1 277 ? -0.199 43.562 25.562 1 84.31 277 GLU B C 1
ATOM 6215 O O . GLU B 1 277 ? 0.441 42.688 24.984 1 84.31 277 GLU B O 1
ATOM 6220 N N . VAL B 1 278 ? -0.623 43.469 26.781 1 87.5 278 VAL B N 1
ATOM 6221 C CA . VAL B 1 278 ? -0.341 42.281 27.562 1 87.5 278 VAL B CA 1
ATOM 6222 C C . VAL B 1 278 ? -1.139 41.094 27 1 87.5 278 VAL B C 1
ATOM 6224 O O . VAL B 1 278 ? -0.601 40 26.844 1 87.5 278 VAL B O 1
ATOM 6227 N N . LEU B 1 279 ? -2.357 41.312 26.703 1 83.06 279 LEU B N 1
ATOM 6228 C CA . LEU B 1 279 ? -3.221 40.281 26.188 1 83.06 279 LEU B CA 1
ATOM 6229 C C . LEU B 1 279 ? -2.723 39.781 24.828 1 83.06 279 LEU B C 1
ATOM 6231 O O . LEU B 1 279 ? -2.773 38.594 24.531 1 83.06 279 LEU B O 1
ATOM 6235 N N . ARG B 1 280 ? -2.211 40.656 24 1 84.25 280 ARG B N 1
ATOM 6236 C CA . ARG B 1 280 ? -1.638 40.312 22.703 1 84.25 280 ARG B CA 1
ATOM 6237 C C . ARG B 1 280 ? -0.373 39.469 22.875 1 84.25 280 ARG B C 1
ATOM 6239 O O . ARG B 1 280 ? -0.162 38.5 22.141 1 84.25 280 ARG B O 1
ATOM 6246 N N . ALA B 1 281 ? 0.402 39.875 23.828 1 86.69 281 ALA B N 1
ATOM 6247 C CA . ALA B 1 281 ? 1.626 39.125 24.109 1 86.69 281 ALA B CA 1
ATOM 6248 C C . ALA B 1 281 ? 1.31 37.719 24.609 1 86.69 281 ALA B C 1
ATOM 6250 O O . ALA B 1 281 ? 2.01 36.781 24.266 1 86.69 281 ALA B O 1
ATOM 6251 N N . ASP B 1 282 ? 0.251 37.625 25.375 1 86.25 282 ASP B N 1
ATOM 6252 C CA . ASP B 1 282 ? -0.177 36.312 25.875 1 86.25 282 ASP B CA 1
ATOM 6253 C C . ASP B 1 282 ? -0.626 35.406 24.719 1 86.25 282 ASP B C 1
ATOM 6255 O O . ASP B 1 282 ? -0.271 34.219 24.672 1 86.25 282 ASP B O 1
ATOM 6259 N N . SER B 1 283 ? -1.352 35.906 23.828 1 83.62 283 SER B N 1
ATOM 6260 C CA . SER B 1 283 ? -1.815 35.156 22.672 1 83.62 283 SER B CA 1
ATOM 6261 C C . SER B 1 283 ? -0.647 34.719 21.797 1 83.62 283 SER B C 1
ATOM 6263 O O . SER B 1 283 ? -0.61 33.562 21.344 1 83.62 283 SER B O 1
ATOM 6265 N N . ASP B 1 284 ? 0.236 35.625 21.625 1 85.31 284 ASP B N 1
ATOM 6266 C CA . ASP B 1 284 ? 1.415 35.312 20.812 1 85.31 284 ASP B CA 1
ATOM 6267 C C . ASP B 1 284 ? 2.258 34.219 21.453 1 85.31 284 ASP B C 1
ATOM 6269 O O . ASP B 1 284 ? 2.756 33.312 20.766 1 85.31 284 ASP B O 1
ATOM 6273 N N . LEU B 1 285 ? 2.428 34.312 22.766 1 87.44 285 LEU B N 1
ATOM 6274 C CA . LEU B 1 285 ? 3.189 33.281 23.5 1 87.44 285 LEU B CA 1
ATOM 6275 C C . LEU B 1 285 ? 2.535 31.922 23.391 1 87.44 285 LEU B C 1
ATOM 6277 O O . LEU B 1 285 ? 3.217 30.922 23.156 1 87.44 285 LEU B O 1
ATOM 6281 N N . SER B 1 286 ? 1.25 31.891 23.531 1 85.06 286 SER B N 1
ATOM 6282 C CA . SER B 1 286 ? 0.524 30.625 23.406 1 85.06 286 SER B CA 1
ATOM 6283 C C . SER B 1 286 ? 0.674 30.031 22.016 1 85.06 286 SER B C 1
ATOM 6285 O O . SER B 1 286 ? 0.854 28.828 21.859 1 85.06 286 SER B O 1
ATOM 6287 N N . SER B 1 287 ? 0.602 30.859 20.984 1 85 287 SER B N 1
ATOM 6288 C CA . SER B 1 287 ? 0.775 30.422 19.609 1 85 287 SER B CA 1
ATOM 6289 C C . SER B 1 287 ? 2.184 29.891 19.375 1 85 287 SER B C 1
ATOM 6291 O O . SER B 1 287 ? 2.363 28.859 18.703 1 85 287 SER B O 1
ATOM 6293 N N . ALA B 1 288 ? 3.117 30.609 19.906 1 88.56 288 ALA B N 1
ATOM 6294 C CA . ALA B 1 288 ? 4.508 30.172 19.766 1 88.56 288 ALA B CA 1
ATOM 6295 C C . ALA B 1 288 ? 4.738 28.844 20.469 1 88.56 288 ALA B C 1
ATOM 6297 O O . ALA B 1 288 ? 5.477 27.984 19.969 1 88.56 288 ALA B O 1
ATOM 6298 N N . ALA B 1 289 ? 4.121 28.703 21.641 1 88.38 289 ALA B N 1
ATOM 6299 C CA . ALA B 1 289 ? 4.242 27.453 22.375 1 88.38 289 ALA B CA 1
ATOM 6300 C C . ALA B 1 289 ? 3.654 26.281 21.578 1 88.38 289 ALA B C 1
ATOM 6302 O O . ALA B 1 289 ? 4.246 25.203 21.516 1 88.38 289 ALA B O 1
ATOM 6303 N N . GLN B 1 290 ? 2.535 26.484 20.953 1 85.19 290 GLN B N 1
ATOM 6304 C CA . GLN B 1 290 ? 1.903 25.453 20.141 1 85.19 290 GLN B CA 1
ATOM 6305 C C . GLN B 1 290 ? 2.793 25.062 18.969 1 85.19 290 GLN B C 1
ATOM 6307 O O . GLN B 1 290 ? 2.922 23.875 18.641 1 85.19 290 GLN B O 1
ATOM 6312 N N . ARG B 1 291 ? 3.367 26.016 18.359 1 88.44 291 ARG B N 1
ATOM 6313 C CA . ARG B 1 291 ? 4.238 25.75 17.219 1 88.44 291 ARG B CA 1
ATOM 6314 C C . ARG B 1 291 ? 5.465 24.953 17.625 1 88.44 291 ARG B C 1
ATOM 6316 O O . ARG B 1 291 ? 5.91 24.062 16.906 1 88.44 291 ARG B O 1
ATOM 6323 N N . ARG B 1 292 ? 5.996 25.312 18.797 1 92.25 292 ARG B N 1
ATOM 6324 C CA . ARG B 1 292 ? 7.156 24.594 19.297 1 92.25 292 ARG B CA 1
ATOM 6325 C C . ARG B 1 292 ? 6.801 23.141 19.594 1 92.25 292 ARG B C 1
ATOM 6327 O O . ARG B 1 292 ? 7.57 22.219 19.281 1 92.25 292 ARG B O 1
ATOM 6334 N N . ILE B 1 293 ? 5.691 22.859 20.172 1 87.56 293 ILE B N 1
ATOM 6335 C CA . ILE B 1 293 ? 5.238 21.516 20.469 1 87.56 293 ILE B CA 1
ATOM 6336 C C . ILE B 1 293 ? 5.078 20.719 19.188 1 87.56 293 ILE B C 1
ATOM 6338 O O . ILE B 1 293 ? 5.535 19.578 19.078 1 87.56 293 ILE B O 1
ATOM 6342 N N . ALA B 1 294 ? 4.469 21.328 18.172 1 88.19 294 ALA B N 1
ATOM 6343 C CA . ALA B 1 294 ? 4.266 20.672 16.875 1 88.19 294 ALA B CA 1
ATOM 6344 C C . ALA B 1 294 ? 5.602 20.359 16.219 1 88.19 294 ALA B C 1
ATOM 6346 O O . ALA B 1 294 ? 5.77 19.281 15.625 1 88.19 294 ALA B O 1
ATOM 6347 N N . ALA B 1 295 ? 6.496 21.297 16.297 1 93.5 295 ALA B N 1
ATOM 6348 C CA . ALA B 1 295 ? 7.816 21.094 15.695 1 93.5 295 ALA B CA 1
ATOM 6349 C C . ALA B 1 295 ? 8.57 19.969 16.406 1 93.5 295 ALA B C 1
ATOM 6351 O O . ALA B 1 295 ? 9.242 19.172 15.75 1 93.5 295 ALA B O 1
ATOM 6352 N N . ALA B 1 296 ? 8.461 19.953 17.734 1 92.88 296 ALA B N 1
ATOM 6353 C CA . ALA B 1 296 ? 9.117 18.891 18.5 1 92.88 296 ALA B CA 1
ATOM 6354 C C . ALA B 1 296 ? 8.547 17.516 18.141 1 92.88 296 ALA B C 1
ATOM 6356 O O . ALA B 1 296 ? 9.297 16.547 17.969 1 92.88 296 ALA B O 1
ATOM 6357 N N . ASN B 1 297 ? 7.301 17.453 18.031 1 90.94 297 ASN B N 1
ATOM 6358 C CA . ASN B 1 297 ? 6.641 16.203 17.625 1 90.94 297 ASN B CA 1
ATOM 6359 C C . ASN B 1 297 ? 7.105 15.75 16.25 1 90.94 297 ASN B C 1
ATOM 6361 O O . ASN B 1 297 ? 7.398 14.57 16.047 1 90.94 297 ASN B O 1
ATOM 6365 N N . SER B 1 298 ? 7.133 16.672 15.297 1 93.62 298 SER B N 1
ATOM 6366 C CA . SER B 1 298 ? 7.578 16.359 13.945 1 93.62 298 SER B CA 1
ATOM 6367 C C . SER B 1 298 ? 9.023 15.852 13.938 1 93.62 298 SER B C 1
ATOM 6369 O O . SER B 1 298 ? 9.359 14.938 13.195 1 93.62 298 SER B O 1
ATOM 6371 N N . TYR B 1 299 ? 9.852 16.5 14.773 1 94.38 299 TYR B N 1
ATOM 6372 C CA . TYR B 1 299 ? 11.258 16.109 14.883 1 94.38 299 TYR B CA 1
ATOM 6373 C C . TYR B 1 299 ? 11.391 14.68 15.398 1 94.38 299 TYR B C 1
ATOM 6375 O O . TYR B 1 299 ? 12.109 13.867 14.812 1 94.38 299 TYR B O 1
ATOM 6383 N N . ILE B 1 300 ? 10.664 14.273 16.375 1 93.62 300 ILE B N 1
ATOM 6384 C CA . ILE B 1 300 ? 10.742 12.945 16.969 1 93.62 300 ILE B CA 1
ATOM 6385 C C . ILE B 1 300 ? 10.125 11.922 16.016 1 93.62 300 ILE B C 1
ATOM 6387 O O . ILE B 1 300 ? 10.625 10.805 15.883 1 93.62 300 ILE B O 1
ATOM 6391 N N . GLN B 1 301 ? 9.07 12.305 15.328 1 92.81 301 GLN B N 1
ATOM 6392 C CA . GLN B 1 301 ? 8.461 11.422 14.344 1 92.81 301 GLN B CA 1
ATOM 6393 C C . GLN B 1 301 ? 9.438 11.102 13.211 1 92.81 301 GLN B C 1
ATOM 6395 O O . GLN B 1 301 ? 9.461 9.977 12.703 1 92.81 301 GLN B O 1
ATOM 6400 N N . SER B 1 302 ? 10.125 12.141 12.797 1 95.94 302 SER B N 1
ATOM 6401 C CA . SER B 1 302 ? 11.109 11.914 11.742 1 95.94 302 SER B CA 1
ATOM 6402 C C . SER B 1 302 ? 12.195 10.938 12.195 1 95.94 302 SER B C 1
ATOM 6404 O O . SER B 1 302 ? 12.656 10.109 11.414 1 95.94 302 SER B O 1
ATOM 6406 N N . LYS B 1 303 ? 12.594 11.031 13.438 1 94.94 303 LYS B N 1
ATOM 6407 C CA . LYS B 1 303 ? 13.578 10.094 13.984 1 94.94 303 LYS B CA 1
ATOM 6408 C C . LYS B 1 303 ? 13.023 8.68 14.039 1 94.94 303 LYS B C 1
ATOM 6410 O O . LYS B 1 303 ? 13.719 7.719 13.695 1 94.94 303 LYS B O 1
ATOM 6415 N N . SER B 1 304 ? 11.82 8.539 14.477 1 93.31 304 SER B N 1
ATOM 6416 C CA . SER B 1 304 ? 11.156 7.238 14.508 1 93.31 304 SER B CA 1
ATOM 6417 C C . SER B 1 304 ? 11.086 6.621 13.117 1 93.31 304 SER B C 1
ATOM 6419 O O . SER B 1 304 ? 11.328 5.422 12.953 1 93.31 304 SER B O 1
ATOM 6421 N N . ALA B 1 305 ? 10.789 7.441 12.133 1 94.81 305 ALA B N 1
ATOM 6422 C CA . ALA B 1 305 ? 10.672 6.965 10.758 1 94.81 305 ALA B CA 1
ATOM 6423 C C . ALA B 1 305 ? 12 6.402 10.266 1 94.81 305 ALA B C 1
ATOM 6425 O O . ALA B 1 305 ? 12.031 5.371 9.586 1 94.81 305 ALA B O 1
ATOM 6426 N N . LEU B 1 306 ? 13.086 7.105 10.594 1 96.88 306 LEU B N 1
ATOM 6427 C CA . LEU B 1 306 ? 14.383 6.59 10.172 1 96.88 306 LEU B CA 1
ATOM 6428 C C . LEU B 1 306 ? 14.711 5.285 10.898 1 96.88 306 LEU B C 1
ATOM 6430 O O . LEU B 1 306 ? 15.234 4.352 10.289 1 96.88 306 LEU B O 1
ATOM 6434 N N . ASN B 1 307 ? 14.422 5.227 12.18 1 96 307 ASN B N 1
ATOM 6435 C CA . ASN B 1 307 ? 14.641 3.99 12.93 1 96 307 ASN B CA 1
ATOM 6436 C C . ASN B 1 307 ? 13.93 2.809 12.273 1 96 307 ASN B C 1
ATOM 6438 O O . ASN B 1 307 ? 14.484 1.712 12.195 1 96 307 ASN B O 1
ATOM 6442 N N . ILE B 1 308 ? 12.758 3.035 11.758 1 95.44 308 ILE B N 1
ATOM 6443 C CA . ILE B 1 308 ? 11.977 1.983 11.117 1 95.44 308 ILE B CA 1
ATOM 6444 C C . ILE B 1 308 ? 12.68 1.52 9.844 1 95.44 308 ILE B C 1
ATOM 6446 O O . ILE B 1 308 ? 12.789 0.318 9.586 1 95.44 308 ILE B O 1
ATOM 6450 N N . LEU B 1 309 ? 13.164 2.463 9.07 1 96.69 309 LEU B N 1
ATOM 6451 C CA . LEU B 1 309 ? 13.891 2.109 7.859 1 96.69 309 LEU B CA 1
ATOM 6452 C C . LEU B 1 309 ? 15.156 1.323 8.195 1 96.69 309 LEU B C 1
ATOM 6454 O O . LEU B 1 309 ? 15.594 0.478 7.406 1 96.69 309 LEU B O 1
ATOM 6458 N N . LEU B 1 310 ? 15.758 1.62 9.367 1 97.31 310 LEU B N 1
ATOM 6459 C CA . LEU B 1 310 ? 16.953 0.928 9.828 1 97.31 310 LEU B CA 1
ATOM 6460 C C . LEU B 1 310 ? 16.594 -0.391 10.5 1 97.31 310 LEU B C 1
ATOM 6462 O O . LEU B 1 310 ? 17.469 -1.087 11.023 1 97.31 310 LEU B O 1
ATOM 6466 N N . ALA B 1 311 ? 15.297 -0.672 10.523 1 96.19 311 ALA B N 1
ATOM 6467 C CA . ALA B 1 311 ? 14.766 -1.892 11.133 1 96.19 311 ALA B CA 1
ATOM 6468 C C . ALA B 1 311 ? 15.047 -1.924 12.633 1 96.19 311 ALA B C 1
ATOM 6470 O O . ALA B 1 311 ? 15.43 -2.963 13.18 1 96.19 311 ALA B O 1
ATOM 6471 N N . ARG B 1 312 ? 14.922 -0.802 13.266 1 94.12 312 ARG B N 1
ATOM 6472 C CA . ARG B 1 312 ? 15.07 -0.641 14.711 1 94.12 312 ARG B CA 1
ATOM 6473 C C . ARG B 1 312 ? 13.734 -0.301 15.367 1 94.12 312 ARG B C 1
ATOM 6475 O O . ARG B 1 312 ? 12.75 -0.016 14.672 1 94.12 312 ARG B O 1
ATOM 6482 N N . ASP B 1 313 ? 13.836 -0.397 16.703 1 91.56 313 ASP B N 1
ATOM 6483 C CA . ASP B 1 313 ? 12.695 0.1 17.453 1 91.56 313 ASP B CA 1
ATOM 6484 C C . ASP B 1 313 ? 12.508 1.602 17.25 1 91.56 313 ASP B C 1
ATOM 6486 O O . ASP B 1 313 ? 13.484 2.359 17.25 1 91.56 313 ASP B O 1
ATOM 6490 N N . PRO B 1 314 ? 11.258 1.974 16.953 1 90.38 314 PRO B N 1
ATOM 6491 C CA . PRO B 1 314 ? 11.023 3.393 16.672 1 90.38 314 PRO B CA 1
ATOM 6492 C C . PRO B 1 314 ? 11.484 4.301 17.812 1 90.38 314 PRO B C 1
ATOM 6494 O O . PRO B 1 314 ? 11.781 5.477 17.594 1 90.38 314 PRO B O 1
ATOM 6497 N N . GLU B 1 315 ? 11.625 3.812 19.047 1 88.44 315 GLU B N 1
ATOM 6498 C CA . GLU B 1 315 ? 11.984 4.629 20.203 1 88.44 315 GLU B CA 1
ATOM 6499 C C . GLU B 1 315 ? 13.492 4.648 20.422 1 88.44 315 GLU B C 1
ATOM 6501 O O . GLU B 1 315 ? 13.984 5.316 21.328 1 88.44 315 GLU B O 1
ATOM 6506 N N . THR B 1 316 ? 14.164 3.93 19.578 1 91.38 316 THR B N 1
ATOM 6507 C CA . THR B 1 316 ? 15.617 3.908 19.734 1 91.38 316 THR B CA 1
ATOM 6508 C C . THR B 1 316 ? 16.188 5.32 19.641 1 91.38 316 THR B C 1
ATOM 6510 O O . THR B 1 316 ? 15.906 6.047 18.688 1 91.38 316 THR B O 1
ATOM 6513 N N . PRO B 1 317 ? 16.906 5.766 20.688 1 91.44 317 PRO B N 1
ATOM 6514 C CA . PRO B 1 317 ? 17.516 7.09 20.594 1 91.44 317 PRO B CA 1
ATOM 6515 C C . PRO B 1 317 ? 18.453 7.223 19.406 1 91.44 317 PRO B C 1
ATOM 6517 O O . PRO B 1 317 ? 19.219 6.293 19.094 1 91.44 317 PRO B O 1
ATOM 6520 N N . LEU B 1 318 ? 18.297 8.273 18.734 1 93 318 LEU B N 1
ATOM 6521 C CA . LEU B 1 318 ? 19.047 8.461 17.5 1 93 318 LEU B CA 1
ATOM 6522 C C . LEU B 1 318 ? 19.5 9.906 17.344 1 93 318 LEU B C 1
ATOM 6524 O O . LEU B 1 318 ? 18.734 10.836 17.609 1 93 318 LEU B O 1
ATOM 6528 N N . ARG B 1 319 ? 20.797 10.094 17.078 1 92.81 319 ARG B N 1
ATOM 6529 C CA . ARG B 1 319 ? 21.359 11.375 16.672 1 92.81 319 ARG B CA 1
ATOM 6530 C C . ARG B 1 319 ? 22.016 11.273 15.297 1 92.81 319 ARG B C 1
ATOM 6532 O O . ARG B 1 319 ? 22.719 10.297 15.016 1 92.81 319 ARG B O 1
ATOM 6539 N N . VAL B 1 320 ? 21.672 12.227 14.469 1 94.88 320 VAL B N 1
ATOM 6540 C CA . VAL B 1 320 ? 22.234 12.195 13.125 1 94.88 320 VAL B CA 1
ATOM 6541 C C . VAL B 1 320 ? 23.328 13.25 12.992 1 94.88 320 VAL B C 1
ATOM 6543 O O . VAL B 1 320 ? 23.234 14.32 13.602 1 94.88 320 VAL B O 1
ATOM 6546 N N . GLN B 1 321 ? 24.359 12.914 12.25 1 94.25 321 GLN B N 1
ATOM 6547 C CA . GLN B 1 321 ? 25.406 13.883 11.961 1 94.25 321 GLN B CA 1
ATOM 6548 C C . GLN B 1 321 ? 24.906 14.961 11.008 1 94.25 321 GLN B C 1
ATOM 6550 O O . GLN B 1 321 ? 24.344 14.656 9.953 1 94.25 321 GLN B O 1
ATOM 6555 N N . PRO B 1 322 ? 25.047 16.203 11.391 1 92.5 322 PRO B N 1
ATOM 6556 C CA . PRO B 1 322 ? 24.656 17.281 10.477 1 92.5 322 PRO B CA 1
ATOM 6557 C C . PRO B 1 322 ? 25.438 17.266 9.172 1 92.5 322 PRO B C 1
ATOM 6559 O O . PRO B 1 322 ? 26.609 16.875 9.148 1 92.5 322 PRO B O 1
ATOM 6562 N N . ILE B 1 323 ? 24.672 17.672 8.125 1 89.56 323 ILE B N 1
ATOM 6563 C CA . ILE B 1 323 ? 25.312 17.75 6.816 1 89.56 323 ILE B CA 1
ATOM 6564 C C . ILE B 1 323 ? 25.141 19.156 6.25 1 89.56 323 ILE B C 1
ATOM 6566 O O . ILE B 1 323 ? 24.078 19.766 6.383 1 89.56 323 ILE B O 1
ATOM 6570 N N . GLN B 1 324 ? 26.219 19.719 5.75 1 78.19 324 GLN B N 1
ATOM 6571 C CA . GLN B 1 324 ? 26.125 21.031 5.129 1 78.19 324 GLN B CA 1
ATOM 6572 C C . GLN B 1 324 ? 25.75 20.922 3.656 1 78.19 324 GLN B C 1
ATOM 6574 O O . GLN B 1 324 ? 24.859 21.641 3.188 1 78.19 324 GLN B O 1
ATOM 6579 N N . THR B 1 325 ? 26.453 19.984 2.955 1 83.12 325 THR B N 1
ATOM 6580 C CA . THR B 1 325 ? 26.172 19.672 1.559 1 83.12 325 THR B CA 1
ATOM 6581 C C . THR B 1 325 ? 25.938 18.172 1.376 1 83.12 325 THR B C 1
ATOM 6583 O O . THR B 1 325 ? 26.672 17.344 1.92 1 83.12 325 THR B O 1
ATOM 6586 N N . LEU B 1 326 ? 24.859 17.891 0.627 1 89.31 326 LEU B N 1
ATOM 6587 C CA . LEU B 1 326 ? 24.531 16.484 0.444 1 89.31 326 LEU B CA 1
ATOM 6588 C C . LEU B 1 326 ? 25.5 15.828 -0.536 1 89.31 326 LEU B C 1
ATOM 6590 O O . LEU B 1 326 ? 25.688 16.312 -1.652 1 89.31 326 LEU B O 1
ATOM 6594 N N . THR B 1 327 ? 26.156 14.812 -0.084 1 86 327 THR B N 1
ATOM 6595 C CA . THR B 1 327 ? 26.891 13.891 -0.936 1 86 327 THR B CA 1
ATOM 6596 C C . THR B 1 327 ? 26.219 12.516 -0.96 1 86 327 THR B C 1
ATOM 6598 O O . THR B 1 327 ? 26.078 11.875 0.08 1 86 327 THR B O 1
ATOM 6601 N N . LEU B 1 328 ? 25.844 12.211 -2.129 1 89.88 328 LEU B N 1
ATOM 6602 C CA . LEU B 1 328 ? 25.156 10.93 -2.252 1 89.88 328 LEU B CA 1
ATOM 6603 C C . LEU B 1 328 ? 26.109 9.773 -1.962 1 89.88 328 LEU B C 1
ATOM 6605 O O . LEU B 1 328 ? 27.25 9.781 -2.42 1 89.88 328 LEU B O 1
ATOM 6609 N N . PRO B 1 329 ? 25.625 8.82 -1.171 1 85.06 329 PRO B N 1
ATOM 6610 C CA . PRO B 1 329 ? 26.469 7.676 -0.847 1 85.06 329 PRO B CA 1
ATOM 6611 C C . PRO B 1 329 ? 26.859 6.867 -2.082 1 85.06 329 PRO B C 1
ATOM 6613 O O . PRO B 1 329 ? 26.031 6.598 -2.943 1 85.06 329 PRO B O 1
ATOM 6616 N N . THR B 1 330 ? 28.094 6.406 -2.205 1 80 330 THR B N 1
ATOM 6617 C CA . THR B 1 330 ? 28.625 5.68 -3.357 1 80 330 THR B CA 1
ATOM 6618 C C . THR B 1 330 ? 28.125 4.234 -3.357 1 80 330 THR B C 1
ATOM 6620 O O . THR B 1 330 ? 28.016 3.609 -4.414 1 80 330 THR B O 1
ATOM 6623 N N . ALA B 1 331 ? 27.703 3.764 -2.184 1 77.75 331 ALA B N 1
ATOM 6624 C CA . ALA B 1 331 ? 27.281 2.375 -2.029 1 77.75 331 ALA B CA 1
ATOM 6625 C C . ALA B 1 331 ? 25.984 2.111 -2.803 1 77.75 331 ALA B C 1
ATOM 6627 O O . ALA B 1 331 ? 25.688 0.966 -3.146 1 77.75 331 ALA B O 1
ATOM 6628 N N . VAL B 1 332 ? 25.109 2.979 -3.164 1 82.06 332 VAL B N 1
ATOM 6629 C CA . VAL B 1 332 ? 23.781 2.777 -3.707 1 82.06 332 VAL B CA 1
ATOM 6630 C C . VAL B 1 332 ? 23.812 2.881 -5.23 1 82.06 332 VAL B C 1
ATOM 6632 O O . VAL B 1 332 ? 23 2.254 -5.922 1 82.06 332 VAL B O 1
ATOM 6635 N N . ASN B 1 333 ? 24.875 3.223 -5.816 1 82.62 333 ASN B N 1
ATOM 6636 C CA . ASN B 1 333 ? 25.031 3.389 -7.258 1 82.62 333 ASN B CA 1
ATOM 6637 C C . ASN B 1 333 ? 23.75 3.916 -7.902 1 82.62 333 ASN B C 1
ATOM 6639 O O . ASN B 1 333 ? 23.156 3.246 -8.75 1 82.62 333 ASN B O 1
ATOM 6643 N N . PHE B 1 334 ? 23.25 5.066 -7.586 1 88.94 334 PHE B N 1
ATOM 6644 C CA . PHE B 1 334 ? 22.078 5.691 -8.211 1 88.94 334 PHE B CA 1
ATOM 6645 C C . PHE B 1 334 ? 22.344 5.945 -9.688 1 88.94 334 PHE B C 1
ATOM 6647 O O . PHE B 1 334 ? 23.453 6.316 -10.078 1 88.94 334 PHE B O 1
ATOM 6654 N N . PRO B 1 335 ? 21.312 5.793 -10.5 1 85.44 335 PRO B N 1
ATOM 6655 C CA . PRO B 1 335 ? 21.484 5.867 -11.953 1 85.44 335 PRO B CA 1
ATOM 6656 C C . PRO B 1 335 ? 21.969 7.234 -12.422 1 85.44 335 PRO B C 1
ATOM 6658 O O . PRO B 1 335 ? 22.812 7.316 -13.328 1 85.44 335 PRO B O 1
ATOM 6661 N N . LEU B 1 336 ? 21.531 8.289 -11.758 1 86.69 336 LEU B N 1
ATOM 6662 C CA . LEU B 1 336 ? 21.875 9.633 -12.211 1 86.69 336 LEU B CA 1
ATOM 6663 C C . LEU B 1 336 ? 22.609 10.406 -11.125 1 86.69 336 LEU B C 1
ATOM 6665 O O . LEU B 1 336 ? 22.469 11.625 -11.016 1 86.69 336 LEU B O 1
ATOM 6669 N N . ALA B 1 337 ? 23.375 9.734 -10.312 1 88.81 337 ALA B N 1
ATOM 6670 C CA . ALA B 1 337 ? 24.031 10.336 -9.164 1 88.81 337 ALA B CA 1
ATOM 6671 C C . ALA B 1 337 ? 25.016 11.422 -9.602 1 88.81 337 ALA B C 1
ATOM 6673 O O . ALA B 1 337 ? 25.031 12.516 -9.031 1 88.81 337 ALA B O 1
ATOM 6674 N N . GLU B 1 338 ? 25.766 11.18 -10.648 1 85.88 338 GLU B N 1
ATOM 6675 C CA . GLU B 1 338 ? 26.781 12.125 -11.117 1 85.88 338 GLU B CA 1
ATOM 6676 C C . GLU B 1 338 ? 26.125 13.414 -11.641 1 85.88 338 GLU B C 1
ATOM 6678 O O . GLU B 1 338 ? 26.562 14.508 -11.289 1 85.88 338 GLU B O 1
ATOM 6683 N N . GLN B 1 339 ? 25.141 13.227 -12.391 1 85.88 339 GLN B N 1
ATOM 6684 C CA . GLN B 1 339 ? 24.453 14.375 -12.953 1 85.88 339 GLN B CA 1
ATOM 6685 C C . GLN B 1 339 ? 23.766 15.195 -11.859 1 85.88 339 GLN B C 1
ATOM 6687 O O . GLN B 1 339 ? 23.844 16.422 -11.859 1 85.88 339 GLN B O 1
ATOM 6692 N N . ALA B 1 340 ? 23.141 14.508 -10.961 1 87.81 340 ALA B N 1
ATOM 6693 C CA . ALA B 1 340 ? 22.453 15.18 -9.867 1 87.81 340 ALA B CA 1
ATOM 6694 C C . ALA B 1 340 ? 23.422 15.977 -9.008 1 87.81 340 ALA B C 1
ATOM 6696 O O . ALA B 1 340 ? 23.141 17.125 -8.625 1 87.81 340 ALA B O 1
ATOM 6697 N N . ASN B 1 341 ? 24.547 15.398 -8.727 1 86.88 341 ASN B N 1
ATOM 6698 C CA . ASN B 1 341 ? 25.562 16.078 -7.922 1 86.88 341 ASN B CA 1
ATOM 6699 C C . ASN B 1 341 ? 26.094 17.312 -8.625 1 86.88 341 ASN B C 1
ATOM 6701 O O . ASN B 1 341 ? 26.266 18.359 -7.992 1 86.88 341 ASN B O 1
ATOM 6705 N N . ALA B 1 342 ? 26.281 17.188 -9.867 1 86 342 ALA B N 1
ATOM 6706 C CA . ALA B 1 342 ? 26.812 18.312 -10.641 1 86 342 ALA B CA 1
ATOM 6707 C C . ALA B 1 342 ? 25.844 19.484 -10.648 1 86 342 ALA B C 1
ATOM 6709 O O . ALA B 1 342 ? 26.25 20.641 -10.484 1 86 342 ALA B O 1
ATOM 6710 N N . ILE B 1 343 ? 24.625 19.203 -10.758 1 84.81 343 ILE B N 1
ATOM 6711 C CA . ILE B 1 343 ? 23.625 20.25 -10.82 1 84.81 343 ILE B CA 1
ATOM 6712 C C . ILE B 1 343 ? 23.453 20.875 -9.438 1 84.81 343 ILE B C 1
ATOM 6714 O O . ILE B 1 343 ? 23.375 22.109 -9.312 1 84.81 343 ILE B O 1
ATOM 6718 N N . ALA B 1 344 ? 23.422 20.031 -8.453 1 85.25 344 ALA B N 1
ATOM 6719 C CA . ALA B 1 344 ? 23.234 20.531 -7.086 1 85.25 344 ALA B CA 1
ATOM 6720 C C . ALA B 1 344 ? 24.391 21.422 -6.672 1 85.25 344 ALA B C 1
ATOM 6722 O O . ALA B 1 344 ? 24.234 22.328 -5.848 1 85.25 344 ALA B O 1
ATOM 6723 N N . ALA B 1 345 ? 25.516 21.203 -7.355 1 82.19 345 ALA B N 1
ATOM 6724 C CA . ALA B 1 345 ? 26.703 22 -7.051 1 82.19 345 ALA B CA 1
ATOM 6725 C C . ALA B 1 345 ? 26.719 23.297 -7.859 1 82.19 345 ALA B C 1
ATOM 6727 O O . ALA B 1 345 ? 27.688 24.062 -7.805 1 82.19 345 ALA B O 1
ATOM 6728 N N . GLY B 1 346 ? 25.672 23.578 -8.555 1 79.88 346 GLY B N 1
ATOM 6729 C CA . GLY B 1 346 ? 25.562 24.828 -9.297 1 79.88 346 GLY B CA 1
ATOM 6730 C C . GLY B 1 346 ? 25.922 24.672 -10.766 1 79.88 346 GLY B C 1
ATOM 6731 O O . GLY B 1 346 ? 26.047 25.672 -11.484 1 79.88 346 GLY B O 1
ATOM 6732 N N . GLY B 1 347 ? 26.141 23.391 -11.109 1 77.88 347 GLY B N 1
ATOM 6733 C CA . GLY B 1 347 ? 26.453 23.188 -12.516 1 77.88 347 GLY B CA 1
ATOM 6734 C C . GLY B 1 347 ? 25.25 23.359 -13.422 1 77.88 347 GLY B C 1
ATOM 6735 O O . GLY B 1 347 ? 24.109 23.469 -12.945 1 77.88 347 GLY B O 1
ATOM 6736 N N . THR B 1 348 ? 25.562 23.5 -14.711 1 79.38 348 THR B N 1
ATOM 6737 C CA . THR B 1 348 ? 24.484 23.641 -15.688 1 79.38 348 THR B CA 1
ATOM 6738 C C . THR B 1 348 ? 23.734 22.328 -15.875 1 79.38 348 THR B C 1
ATOM 6740 O O . THR B 1 348 ? 24.344 21.266 -15.992 1 79.38 348 THR B O 1
ATOM 6743 N N . ALA B 1 349 ? 22.453 22.453 -15.703 1 78.69 349 ALA B N 1
ATOM 6744 C CA . ALA B 1 349 ? 21.625 21.266 -15.914 1 78.69 349 ALA B CA 1
ATOM 6745 C C . ALA B 1 349 ? 21.688 20.797 -17.359 1 78.69 349 ALA B C 1
ATOM 6747 O O . ALA B 1 349 ? 21.484 21.594 -18.281 1 78.69 349 ALA B O 1
ATOM 6748 N N . PRO B 1 350 ? 22.141 19.562 -17.531 1 79.12 350 PRO B N 1
ATOM 6749 C CA . PRO B 1 350 ? 22.078 19.047 -18.891 1 79.12 350 PRO B CA 1
ATOM 6750 C C . PRO B 1 350 ? 20.641 19 -19.438 1 79.12 350 PRO B C 1
ATOM 6752 O O . PRO B 1 350 ? 19.688 19.188 -18.672 1 79.12 350 PRO B O 1
ATOM 6755 N N . ALA B 1 351 ? 20.609 18.75 -20.797 1 81.81 351 ALA B N 1
ATOM 6756 C CA . ALA B 1 351 ? 19.281 18.578 -21.391 1 81.81 351 ALA B CA 1
ATOM 6757 C C . ALA B 1 351 ? 18.594 17.328 -20.844 1 81.81 351 ALA B C 1
ATOM 6759 O O . ALA B 1 351 ? 19.266 16.344 -20.516 1 81.81 351 ALA B O 1
ATOM 6760 N N . SER B 1 352 ? 17.281 17.5 -20.594 1 86.12 352 SER B N 1
ATOM 6761 C CA . SER B 1 352 ? 16.484 16.375 -20.094 1 86.12 352 SER B CA 1
ATOM 6762 C C . SER B 1 352 ? 16.672 15.133 -20.969 1 86.12 352 SER B C 1
ATOM 6764 O O . SER B 1 352 ? 16.625 14.008 -20.469 1 86.12 352 SER B O 1
ATOM 6766 N N . SER B 1 353 ? 16.953 15.375 -22.234 1 88.69 353 SER B N 1
ATOM 6767 C CA . SER B 1 353 ? 17.141 14.273 -23.172 1 88.69 353 SER B CA 1
ATOM 6768 C C . SER B 1 353 ? 18.391 13.469 -22.828 1 88.69 353 SER B C 1
ATOM 6770 O O . SER B 1 353 ? 18.391 12.234 -22.938 1 88.69 353 SER B O 1
ATOM 6772 N N . ASP B 1 354 ? 19.453 14.148 -22.422 1 87.88 354 ASP B N 1
ATOM 6773 C CA . ASP B 1 354 ? 20.688 13.469 -22.031 1 87.88 354 ASP B CA 1
ATOM 6774 C C . ASP B 1 354 ? 20.5 12.633 -20.781 1 87.88 354 ASP B C 1
ATOM 6776 O O . ASP B 1 354 ? 21 11.516 -20.688 1 87.88 354 ASP B O 1
ATOM 6780 N N . LEU B 1 355 ? 19.75 13.148 -19.906 1 89.62 355 LEU B N 1
ATOM 6781 C CA . LEU B 1 355 ? 19.469 12.422 -18.672 1 89.62 355 LEU B CA 1
ATOM 6782 C C . LEU B 1 355 ? 18.594 11.203 -18.953 1 89.62 355 LEU B C 1
ATOM 6784 O O . LEU B 1 355 ? 18.797 10.141 -18.359 1 89.62 355 LEU B O 1
ATOM 6788 N N . ARG B 1 356 ? 17.641 11.367 -19.812 1 90.38 356 ARG B N 1
ATOM 6789 C CA . ARG B 1 356 ? 16.766 10.25 -20.188 1 90.38 356 ARG B CA 1
ATOM 6790 C C . ARG B 1 356 ? 17.562 9.141 -20.859 1 90.38 356 ARG B C 1
ATOM 6792 O O . ARG B 1 356 ? 17.312 7.957 -20.625 1 90.38 356 ARG B O 1
ATOM 6799 N N . ALA B 1 357 ? 18.5 9.508 -21.719 1 90 357 ALA B N 1
ATOM 6800 C CA . ALA B 1 357 ? 19.344 8.523 -22.391 1 90 357 ALA B CA 1
ATOM 6801 C C . ALA B 1 357 ? 20.188 7.746 -21.391 1 90 357 ALA B C 1
ATOM 6803 O O . ALA B 1 357 ? 20.328 6.523 -21.5 1 90 357 ALA B O 1
ATOM 6804 N N . ALA B 1 358 ? 20.734 8.43 -20.484 1 86.88 358 ALA B N 1
ATOM 6805 C CA . ALA B 1 358 ? 21.516 7.777 -19.438 1 86.88 358 ALA B CA 1
ATOM 6806 C C . ALA B 1 358 ? 20.641 6.859 -18.594 1 86.88 358 ALA B C 1
ATOM 6808 O O . ALA B 1 358 ? 21.047 5.758 -18.234 1 86.88 358 ALA B O 1
ATOM 6809 N N . ALA B 1 359 ? 19.406 7.242 -18.297 1 88.62 359 ALA B N 1
ATOM 6810 C CA . ALA B 1 359 ? 18.453 6.484 -17.469 1 88.62 359 ALA B CA 1
ATOM 6811 C C . ALA B 1 359 ? 18.016 5.203 -18.188 1 88.62 359 ALA B C 1
ATOM 6813 O O . ALA B 1 359 ? 17.797 4.176 -17.547 1 88.62 359 ALA B O 1
ATOM 6814 N N . GLU B 1 360 ? 17.969 5.312 -19.469 1 89.44 360 GLU B N 1
ATOM 6815 C CA . GLU B 1 360 ? 17.531 4.16 -20.266 1 89.44 360 GLU B CA 1
ATOM 6816 C C . GLU B 1 360 ? 18.438 2.955 -20.016 1 89.44 360 GLU B C 1
ATOM 6818 O O . GLU B 1 360 ? 17.953 1.821 -19.938 1 89.44 360 GLU B O 1
ATOM 6823 N N . THR B 1 361 ? 19.656 3.176 -19.828 1 87.94 361 THR B N 1
ATOM 6824 C CA . THR B 1 361 ? 20.609 2.08 -19.719 1 87.94 361 THR B CA 1
ATOM 6825 C C . THR B 1 361 ? 20.891 1.758 -18.25 1 87.94 361 THR B C 1
ATOM 6827 O O . THR B 1 361 ? 21.219 0.618 -17.906 1 87.94 361 THR B O 1
ATOM 6830 N N . SER B 1 362 ? 20.672 2.715 -17.438 1 87 362 SER B N 1
ATOM 6831 C CA . SER B 1 362 ? 21.188 2.537 -16.078 1 87 362 SER B CA 1
ATOM 6832 C C . SER B 1 362 ? 20.047 2.229 -15.102 1 87 362 SER B C 1
ATOM 6834 O O . SER B 1 362 ? 20.281 1.717 -14.008 1 87 362 SER B O 1
ATOM 6836 N N . LEU B 1 363 ? 18.812 2.535 -15.461 1 91.69 363 LEU B N 1
ATOM 6837 C CA . LEU B 1 363 ? 17.719 2.389 -14.516 1 91.69 363 LEU B CA 1
ATOM 6838 C C . LEU B 1 363 ? 17.266 0.935 -14.422 1 91.69 363 LEU B C 1
ATOM 6840 O O . LEU B 1 363 ? 16.781 0.364 -15.406 1 91.69 363 LEU B O 1
ATOM 6844 N N . PRO B 1 364 ? 17.359 0.364 -13.227 1 93.06 364 PRO B N 1
ATOM 6845 C CA . PRO B 1 364 ? 16.969 -1.04 -13.078 1 93.06 364 PRO B CA 1
ATOM 6846 C C . PRO B 1 364 ? 15.492 -1.274 -13.383 1 93.06 364 PRO B C 1
ATOM 6848 O O . PRO B 1 364 ? 15.117 -2.348 -13.867 1 93.06 364 PRO B O 1
ATOM 6851 N N . SER B 1 365 ? 14.625 -0.305 -13.164 1 92.38 365 SER B N 1
ATOM 6852 C CA . SER B 1 365 ? 13.195 -0.47 -13.445 1 92.38 365 SER B CA 1
ATOM 6853 C C . SER B 1 365 ? 12.945 -0.667 -14.938 1 92.38 365 SER B C 1
ATOM 6855 O O . SER B 1 365 ? 12.148 -1.521 -15.328 1 92.38 365 SER B O 1
ATOM 6857 N N . LEU B 1 366 ? 13.648 0.073 -15.727 1 94.62 366 LEU B N 1
ATOM 6858 C CA . LEU B 1 366 ? 13.531 -0.109 -17.172 1 94.62 366 LEU B CA 1
ATOM 6859 C C . LEU B 1 366 ? 14.18 -1.42 -17.609 1 94.62 366 LEU B C 1
ATOM 6861 O O . LEU B 1 366 ? 13.672 -2.092 -18.516 1 94.62 366 LEU B O 1
ATOM 6865 N N . GLY B 1 367 ? 15.281 -1.725 -16.969 1 95.31 367 GLY B N 1
ATOM 6866 C CA . GLY B 1 367 ? 15.891 -3.016 -17.219 1 95.31 367 GLY B CA 1
ATOM 6867 C C . GLY B 1 367 ? 14.977 -4.184 -16.938 1 95.31 367 GLY B C 1
ATOM 6868 O O . GLY B 1 367 ? 14.898 -5.137 -17.719 1 95.31 367 GLY B O 1
ATOM 6869 N N . ALA B 1 368 ? 14.258 -4.086 -15.812 1 96.88 368 ALA B N 1
ATOM 6870 C CA . ALA B 1 368 ? 13.312 -5.137 -15.445 1 96.88 368 ALA B CA 1
ATOM 6871 C C . ALA B 1 368 ? 12.211 -5.277 -16.5 1 96.88 368 ALA B C 1
ATOM 6873 O O . ALA B 1 368 ? 11.859 -6.391 -16.891 1 96.88 368 ALA B O 1
ATOM 6874 N N . SER B 1 369 ? 11.695 -4.184 -16.953 1 96.94 369 SER B N 1
ATOM 6875 C CA . SER B 1 369 ? 10.625 -4.199 -17.938 1 96.94 369 SER B CA 1
ATOM 6876 C C . SER B 1 369 ? 11.125 -4.727 -19.281 1 96.94 369 SER B C 1
ATOM 6878 O O . SER B 1 369 ? 10.414 -5.461 -19.969 1 96.94 369 SER B O 1
ATOM 6880 N N . ARG B 1 370 ? 12.336 -4.371 -19.703 1 97.69 370 ARG B N 1
ATOM 6881 C CA . ARG B 1 370 ? 12.922 -4.898 -20.938 1 97.69 370 ARG B CA 1
ATOM 6882 C C . ARG B 1 370 ? 13.062 -6.414 -20.859 1 97.69 370 ARG B C 1
ATOM 6884 O O . ARG B 1 370 ? 12.758 -7.117 -21.828 1 97.69 370 ARG B O 1
ATOM 6891 N N . GLU B 1 371 ? 13.547 -6.867 -19.703 1 98.31 371 GLU B N 1
ATOM 6892 C CA . GLU B 1 371 ? 13.688 -8.305 -19.516 1 98.31 371 GLU B CA 1
ATOM 6893 C C . GLU B 1 371 ? 12.328 -9 -19.516 1 98.31 371 GLU B C 1
ATOM 6895 O O . GLU B 1 371 ? 12.195 -10.133 -19.984 1 98.31 371 GLU B O 1
ATOM 6900 N N . THR B 1 372 ? 11.281 -8.352 -19.031 1 98.38 372 THR B N 1
ATOM 6901 C CA . THR B 1 372 ? 9.93 -8.891 -19.047 1 98.38 372 THR B CA 1
ATOM 6902 C C . THR B 1 372 ? 9.422 -9.039 -20.469 1 98.38 372 THR B C 1
ATOM 6904 O O . THR B 1 372 ? 8.742 -10.008 -20.797 1 98.38 372 THR B O 1
ATOM 6907 N N . VAL B 1 373 ? 9.773 -8.07 -21.344 1 98.56 373 VAL B N 1
ATOM 6908 C CA . VAL B 1 373 ? 9.422 -8.164 -22.766 1 98.56 373 VAL B CA 1
ATOM 6909 C C . VAL B 1 373 ? 10.133 -9.359 -23.391 1 98.56 373 VAL B C 1
ATOM 6911 O O . VAL B 1 373 ? 9.516 -10.141 -24.125 1 98.56 373 VAL B O 1
ATOM 6914 N N . LYS B 1 374 ? 11.391 -9.539 -23.047 1 98.62 374 LYS B N 1
ATOM 6915 C CA . LYS B 1 374 ? 12.133 -10.68 -23.562 1 98.62 374 LYS B CA 1
ATOM 6916 C C . LYS B 1 374 ? 11.516 -11.992 -23.109 1 98.62 374 LYS B C 1
ATOM 6918 O O . LYS B 1 374 ? 11.398 -12.938 -23.891 1 98.62 374 LYS B O 1
ATOM 6923 N N . ALA B 1 375 ? 11.133 -12.039 -21.828 1 98.75 375 ALA B N 1
ATOM 6924 C CA . ALA B 1 375 ? 10.484 -13.242 -21.312 1 98.75 375 ALA B CA 1
ATOM 6925 C C . ALA B 1 375 ? 9.203 -13.539 -22.078 1 98.75 375 ALA B C 1
ATOM 6927 O O . ALA B 1 375 ? 8.93 -14.695 -22.422 1 98.75 375 ALA B O 1
ATOM 6928 N N . ALA B 1 376 ? 8.438 -12.508 -22.359 1 98.62 376 ALA B N 1
ATOM 6929 C CA . ALA B 1 376 ? 7.188 -12.68 -23.109 1 98.62 376 ALA B CA 1
ATOM 6930 C C . ALA B 1 376 ? 7.449 -13.148 -24.531 1 98.62 376 ALA B C 1
ATOM 6932 O O . ALA B 1 376 ? 6.668 -13.914 -25.094 1 98.62 376 ALA B O 1
ATOM 6933 N N . GLU B 1 377 ? 8.562 -12.648 -25.188 1 98.69 377 GLU B N 1
ATOM 6934 C CA . GLU B 1 377 ? 8.953 -13.102 -26.516 1 98.69 377 GLU B CA 1
ATOM 6935 C C . GLU B 1 377 ? 9.211 -14.609 -26.531 1 98.69 377 GLU B C 1
ATOM 6937 O O . GLU B 1 377 ? 8.75 -15.312 -27.438 1 98.69 377 GLU B O 1
ATOM 6942 N N . PHE B 1 378 ? 9.867 -15.031 -25.5 1 98.56 378 PHE B N 1
ATOM 6943 C CA . PHE B 1 378 ? 10.125 -16.469 -25.406 1 98.56 378 PHE B CA 1
ATOM 6944 C C . PHE B 1 378 ? 8.844 -17.219 -25.062 1 98.56 378 PHE B C 1
ATOM 6946 O O . PHE B 1 378 ? 8.688 -18.375 -25.453 1 98.56 378 PHE B O 1
ATOM 6953 N N . GLY B 1 379 ? 7.898 -16.547 -24.359 1 98.31 379 GLY B N 1
ATOM 6954 C CA . GLY B 1 379 ? 6.594 -17.141 -24.109 1 98.31 379 GLY B CA 1
ATOM 6955 C C . GLY B 1 379 ? 5.832 -17.453 -25.391 1 98.31 379 GLY B C 1
ATOM 6956 O O . GLY B 1 379 ? 5.211 -18.516 -25.516 1 98.31 379 GLY B O 1
ATOM 6957 N N . VAL B 1 380 ? 5.941 -16.594 -26.375 1 98.5 380 VAL B N 1
ATOM 6958 C CA . VAL B 1 380 ? 5.305 -16.812 -27.672 1 98.5 380 VAL B CA 1
ATOM 6959 C C . VAL B 1 380 ? 5.949 -18 -28.359 1 98.5 380 VAL B C 1
ATOM 6961 O O . VAL B 1 380 ? 5.25 -18.875 -28.891 1 98.5 380 VAL B O 1
ATOM 6964 N N . LYS B 1 381 ? 7.25 -18.062 -28.297 1 98.38 381 LYS B N 1
ATOM 6965 C CA . LYS B 1 381 ? 7.973 -19.156 -28.953 1 98.38 381 LYS B CA 1
ATOM 6966 C C . LYS B 1 381 ? 7.656 -20.484 -28.297 1 98.38 381 LYS B C 1
ATOM 6968 O O . LYS B 1 381 ? 7.602 -21.516 -28.969 1 98.38 381 LYS B O 1
ATOM 6973 N N . THR B 1 382 ? 7.488 -20.422 -26.984 1 97.69 382 THR B N 1
ATOM 6974 C CA . THR B 1 382 ? 7.113 -21.641 -26.281 1 97.69 382 THR B CA 1
ATOM 6975 C C . THR B 1 382 ? 5.754 -22.141 -26.734 1 97.69 382 THR B C 1
ATOM 6977 O O . THR B 1 382 ? 5.582 -23.328 -27 1 97.69 382 THR B O 1
ATOM 6980 N N . GLN B 1 383 ? 4.785 -21.266 -26.906 1 97.19 383 GLN B N 1
ATOM 6981 C CA . GLN B 1 383 ? 3.461 -21.672 -27.375 1 97.19 383 GLN B CA 1
ATOM 6982 C C . GLN B 1 383 ? 3.508 -22.156 -28.828 1 97.19 383 GLN B C 1
ATOM 6984 O O . GLN B 1 383 ? 2.775 -23.062 -29.203 1 97.19 383 GLN B O 1
ATOM 6989 N N . GLN B 1 384 ? 4.391 -21.625 -29.672 1 97.12 384 GLN B N 1
ATOM 6990 C CA . GLN B 1 384 ? 4.535 -22 -31.062 1 97.12 384 GLN B CA 1
ATOM 6991 C C . GLN B 1 384 ? 5.125 -23.406 -31.203 1 97.12 384 GLN B C 1
ATOM 6993 O O . GLN B 1 384 ? 4.938 -24.062 -32.219 1 97.12 384 GLN B O 1
ATOM 6998 N N . SER B 1 385 ? 5.82 -23.766 -30.156 1 96.56 385 SER B N 1
ATOM 6999 C CA . SER B 1 385 ? 6.469 -25.062 -30.188 1 96.56 385 SER B CA 1
ATOM 7000 C C . SER B 1 385 ? 5.441 -26.188 -30.25 1 96.56 385 SER B C 1
ATOM 7002 O O . SER B 1 385 ? 5.754 -27.297 -30.688 1 96.56 385 SER B O 1
ATOM 7004 N N . ALA B 1 386 ? 4.184 -25.938 -29.828 1 95.38 386 ALA B N 1
ATOM 7005 C CA . ALA B 1 386 ? 3.133 -26.938 -29.828 1 95.38 386 ALA B CA 1
ATOM 7006 C C . ALA B 1 386 ? 2.77 -27.359 -31.25 1 95.38 386 ALA B C 1
ATOM 7008 O O . ALA B 1 386 ? 2.125 -28.391 -31.453 1 95.38 386 ALA B O 1
ATOM 7009 N N . ARG B 1 387 ? 3.268 -26.625 -32.344 1 95.44 387 ARG B N 1
ATOM 7010 C CA . ARG B 1 387 ? 3.01 -26.938 -33.719 1 95.44 387 ARG B CA 1
ATOM 7011 C C . ARG B 1 387 ? 4.02 -27.953 -34.25 1 95.44 387 ARG B C 1
ATOM 7013 O O . ARG B 1 387 ? 3.846 -28.484 -35.344 1 95.44 387 ARG B O 1
ATOM 7020 N N . LYS B 1 388 ? 4.984 -28.219 -33.5 1 96.5 388 LYS B N 1
ATOM 7021 C CA . LYS B 1 388 ? 6.047 -29.125 -33.938 1 96.5 388 LYS B CA 1
ATOM 7022 C C . LYS B 1 388 ? 5.949 -30.469 -33.219 1 96.5 388 LYS B C 1
ATOM 7024 O O . LYS B 1 388 ? 5.32 -30.562 -32.156 1 96.5 388 LYS B O 1
ATOM 7029 N N . PRO B 1 389 ? 6.523 -31.5 -33.719 1 95.38 389 PRO B N 1
ATOM 7030 C CA . PRO B 1 389 ? 6.445 -32.812 -33.062 1 95.38 389 PRO B CA 1
ATOM 7031 C C . PRO B 1 389 ? 7.293 -32.875 -31.797 1 95.38 389 PRO B C 1
ATOM 7033 O O . PRO B 1 389 ? 8.266 -32.125 -31.656 1 95.38 389 PRO B O 1
ATOM 7036 N N . ASN B 1 390 ? 6.871 -33.719 -30.875 1 95.5 390 ASN B N 1
ATOM 7037 C CA . ASN B 1 390 ? 7.648 -34.094 -29.703 1 95.5 390 ASN B CA 1
ATOM 7038 C C . ASN B 1 390 ? 8.211 -35.531 -29.844 1 95.5 390 ASN B C 1
ATOM 7040 O O . ASN B 1 390 ? 7.477 -36.438 -30.188 1 95.5 390 ASN B O 1
ATOM 7044 N N . ILE B 1 391 ? 9.531 -35.625 -29.766 1 97.06 391 ILE B N 1
ATOM 7045 C CA . ILE B 1 391 ? 10.203 -36.938 -29.859 1 97.06 391 ILE B CA 1
ATOM 7046 C C . ILE B 1 391 ? 10.797 -37.312 -28.5 1 97.06 391 ILE B C 1
ATOM 7048 O O . ILE B 1 391 ? 11.508 -36.5 -27.891 1 97.06 391 ILE B O 1
ATOM 7052 N N . ALA B 1 392 ? 10.484 -38.469 -28.016 1 96.5 392 ALA B N 1
ATOM 7053 C CA . ALA B 1 392 ? 11.008 -38.938 -26.719 1 96.5 392 ALA B CA 1
ATOM 7054 C C . ALA B 1 392 ? 11.523 -40.375 -26.828 1 96.5 392 ALA B C 1
ATOM 7056 O O . ALA B 1 392 ? 11.016 -41.156 -27.625 1 96.5 392 ALA B O 1
ATOM 7057 N N . ALA B 1 393 ? 12.617 -40.562 -26.078 1 96.75 393 ALA B N 1
ATOM 7058 C CA . ALA B 1 393 ? 13.133 -41.938 -25.922 1 96.75 393 ALA B CA 1
ATOM 7059 C C . ALA B 1 393 ? 12.742 -42.5 -24.562 1 96.75 393 ALA B C 1
ATOM 7061 O O . ALA B 1 393 ? 12.672 -41.781 -23.562 1 96.75 393 ALA B O 1
ATOM 7062 N N . SER B 1 394 ? 12.414 -43.812 -24.562 1 95.56 394 SER B N 1
ATOM 7063 C CA . SER B 1 394 ? 12.008 -44.406 -23.312 1 95.56 394 SER B CA 1
ATOM 7064 C C . SER B 1 394 ? 12.672 -45.781 -23.109 1 95.56 394 SER B C 1
ATOM 7066 O O . SER B 1 394 ? 13.023 -46.438 -24.094 1 95.56 394 SER B O 1
ATOM 7068 N N . LEU B 1 395 ? 13.062 -46.031 -21.938 1 93.88 395 LEU B N 1
ATOM 7069 C CA . LEU B 1 395 ? 13.5 -47.344 -21.469 1 93.88 395 LEU B CA 1
ATOM 7070 C C . LEU B 1 395 ? 12.555 -47.875 -20.391 1 93.88 395 LEU B C 1
ATOM 7072 O O . LEU B 1 395 ? 12.25 -47.188 -19.422 1 93.88 395 LEU B O 1
ATOM 7076 N N . THR B 1 396 ? 11.984 -49.094 -20.625 1 93.44 396 THR B N 1
ATOM 7077 C CA . THR B 1 396 ? 11.047 -49.656 -19.672 1 93.44 396 THR B CA 1
ATOM 7078 C C . THR B 1 396 ? 11.516 -51.031 -19.203 1 93.44 396 THR B C 1
ATOM 7080 O O . THR B 1 396 ? 11.953 -51.844 -20.016 1 93.44 396 THR B O 1
ATOM 7083 N N . GLY B 1 397 ? 11.648 -51.25 -17.906 1 90.75 397 GLY B N 1
ATOM 7084 C CA . GLY B 1 397 ? 11.805 -52.562 -17.281 1 90.75 397 GLY B CA 1
ATOM 7085 C C . GLY B 1 397 ? 10.578 -53 -16.516 1 90.75 397 GLY B C 1
ATOM 7086 O O . GLY B 1 397 ? 10.062 -52.25 -15.672 1 90.75 397 GLY B O 1
ATOM 7087 N N . LEU B 1 398 ? 10.008 -54.156 -16.906 1 90.19 398 LEU B N 1
ATOM 7088 C CA . LEU B 1 398 ? 8.789 -54.656 -16.281 1 90.19 398 LEU B CA 1
ATOM 7089 C C . LEU B 1 398 ? 8.992 -56.062 -15.75 1 90.19 398 LEU B C 1
ATOM 7091 O O . LEU B 1 398 ? 9.469 -56.938 -16.469 1 90.19 398 LEU B O 1
ATOM 7095 N N . LEU B 1 399 ? 8.898 -56.25 -14.492 1 87.81 399 LEU B N 1
ATOM 7096 C CA . LEU B 1 399 ? 8.867 -57.594 -13.867 1 87.81 399 LEU B CA 1
ATOM 7097 C C . LEU B 1 399 ? 7.434 -57.969 -13.508 1 87.81 399 LEU B C 1
ATOM 7099 O O . LEU B 1 399 ? 6.746 -57.25 -12.789 1 87.81 399 LEU B O 1
ATOM 7103 N N . ARG B 1 400 ? 6.934 -59 -14.156 1 86 400 ARG B N 1
ATOM 7104 C CA . ARG B 1 400 ? 5.578 -59.469 -13.898 1 86 400 ARG B CA 1
ATOM 7105 C C . ARG B 1 400 ? 5.598 -60.875 -13.305 1 86 400 ARG B C 1
ATOM 7107 O O . ARG B 1 400 ? 6.348 -61.75 -13.758 1 86 400 ARG B O 1
ATOM 7114 N N . ASN B 1 401 ? 5.121 -61.094 -12.18 1 75.94 401 ASN B N 1
ATOM 7115 C CA . ASN B 1 401 ? 4.906 -62.438 -11.633 1 75.94 401 ASN B CA 1
ATOM 7116 C C . ASN B 1 401 ? 3.438 -62.844 -11.703 1 75.94 401 ASN B C 1
ATOM 7118 O O . ASN B 1 401 ? 2.633 -62.406 -10.867 1 75.94 401 ASN B O 1
ATOM 7122 N N . PRO B 1 402 ? 3.057 -63.469 -12.914 1 62.47 402 PRO B N 1
ATOM 7123 C CA . PRO B 1 402 ? 1.685 -63.969 -12.961 1 62.47 402 PRO B CA 1
ATOM 7124 C C . PRO B 1 402 ? 1.446 -65.125 -11.977 1 62.47 402 PRO B C 1
ATOM 7126 O O . PRO B 1 402 ? 2.398 -65.625 -11.391 1 62.47 402 PRO B O 1
ATOM 7129 N N . ALA B 1 403 ? 0.224 -65.5 -11.516 1 59.72 403 ALA B N 1
ATOM 7130 C CA . ALA B 1 403 ? -0.129 -66.625 -10.617 1 59.72 403 ALA B CA 1
ATOM 7131 C C . ALA B 1 403 ? 0.654 -67.875 -10.961 1 59.72 403 ALA B C 1
ATOM 7133 O O . ALA B 1 403 ? 0.812 -68.75 -10.125 1 59.72 403 ALA B O 1
ATOM 7134 N N . THR B 1 404 ? 1.062 -68.062 -12.242 1 54.91 404 THR B N 1
ATOM 7135 C CA . THR B 1 404 ? 1.74 -69.312 -12.602 1 54.91 404 THR B CA 1
ATOM 7136 C C . THR B 1 404 ? 3.254 -69.125 -12.562 1 54.91 404 THR B C 1
ATOM 7138 O O . THR B 1 404 ? 3.855 -68.688 -13.547 1 54.91 404 THR B O 1
ATOM 7141 N N . PHE B 1 405 ? 3.857 -69.25 -11.469 1 59.5 405 PHE B N 1
ATOM 7142 C CA . PHE B 1 405 ? 5.152 -69.375 -10.82 1 59.5 405 PHE B CA 1
ATOM 7143 C C . PHE B 1 405 ? 6.262 -68.812 -11.672 1 59.5 405 PHE B C 1
ATOM 7145 O O . PHE B 1 405 ? 7.434 -68.812 -11.297 1 59.5 405 PHE B O 1
ATOM 7152 N N . VAL B 1 406 ? 6.047 -68.375 -12.992 1 62.72 406 VAL B N 1
ATOM 7153 C CA . VAL B 1 406 ? 7.281 -68 -13.656 1 62.72 406 VAL B CA 1
ATOM 7154 C C . VAL B 1 406 ? 7.348 -66.5 -13.766 1 62.72 406 VAL B C 1
ATOM 7156 O O . VAL B 1 406 ? 6.438 -65.875 -14.312 1 62.72 406 VAL B O 1
ATOM 7159 N N . SER B 1 407 ? 8.297 -65.875 -13.039 1 73.88 407 SER B N 1
ATOM 7160 C CA . SER B 1 407 ? 8.625 -64.438 -13.133 1 73.88 407 SER B CA 1
ATOM 7161 C C . SER B 1 407 ? 9.133 -64.062 -14.516 1 73.88 407 SER B C 1
ATOM 7163 O O . SER B 1 407 ? 9.938 -64.812 -15.102 1 73.88 407 SER B O 1
ATOM 7165 N N . ARG B 1 408 ? 8.422 -63.188 -15.211 1 82.5 408 ARG B N 1
ATOM 7166 C CA . ARG B 1 408 ? 8.875 -62.75 -16.516 1 82.5 408 ARG B CA 1
ATOM 7167 C C . ARG B 1 408 ? 9.422 -61.312 -16.438 1 82.5 408 ARG B C 1
ATOM 7169 O O . ARG B 1 408 ? 8.844 -60.469 -15.773 1 82.5 408 ARG B O 1
ATOM 7176 N N . PHE B 1 409 ? 10.734 -61.125 -16.797 1 84.5 409 PHE B N 1
ATOM 7177 C CA . PHE B 1 409 ? 11.367 -59.812 -16.891 1 84.5 409 PHE B CA 1
ATOM 7178 C C . PHE B 1 409 ? 11.367 -59.312 -18.328 1 84.5 409 PHE B C 1
ATOM 7180 O O . PHE B 1 409 ? 11.812 -60.031 -19.25 1 84.5 409 PHE B O 1
ATOM 7187 N N . LEU B 1 410 ? 10.68 -58.281 -18.609 1 87.62 410 LEU B N 1
ATOM 7188 C CA . LEU B 1 410 ? 10.633 -57.656 -19.922 1 87.62 410 LEU B CA 1
ATOM 7189 C C . LEU B 1 410 ? 11.414 -56.344 -19.938 1 87.62 410 LEU B C 1
ATOM 7191 O O . LEU B 1 410 ? 11.273 -55.5 -19.031 1 87.62 410 LEU B O 1
ATOM 7195 N N . LEU B 1 411 ? 12.461 -56.156 -20.781 1 90.44 411 LEU B N 1
ATOM 7196 C CA . LEU B 1 411 ? 13.172 -54.906 -21.031 1 90.44 411 LEU B CA 1
ATOM 7197 C C . LEU B 1 411 ? 12.805 -54.344 -22.406 1 90.44 411 LEU B C 1
ATOM 7199 O O . LEU B 1 411 ? 12.734 -55.062 -23.391 1 90.44 411 LEU B O 1
ATOM 7203 N N . GLY B 1 412 ? 12.352 -53.219 -22.438 1 92.06 412 GLY B N 1
ATOM 7204 C CA . GLY B 1 412 ? 11.969 -52.562 -23.672 1 92.06 412 GLY B CA 1
ATOM 7205 C C . GLY B 1 412 ? 12.609 -51.188 -23.859 1 92.06 412 GLY B C 1
ATOM 7206 O O . GLY B 1 412 ? 12.914 -50.531 -22.875 1 92.06 412 GLY B O 1
ATOM 7207 N N . ALA B 1 413 ? 13.047 -50.844 -25.062 1 92.62 413 ALA B N 1
ATOM 7208 C CA . ALA B 1 413 ? 13.484 -49.5 -25.469 1 92.62 413 ALA B CA 1
ATOM 7209 C C . ALA B 1 413 ? 12.664 -49 -26.656 1 92.62 413 ALA B C 1
ATOM 7211 O O . ALA B 1 413 ? 12.211 -49.781 -27.5 1 92.62 413 ALA B O 1
ATOM 7212 N N . GLY B 1 414 ? 12.281 -47.781 -26.625 1 93.56 414 GLY B N 1
ATOM 7213 C CA . GLY B 1 414 ? 11.477 -47.25 -27.719 1 93.56 414 GLY B CA 1
ATOM 7214 C C . GLY B 1 414 ? 11.641 -45.75 -27.906 1 93.56 414 GLY B C 1
ATOM 7215 O O . GLY B 1 414 ? 12.172 -45.062 -27.047 1 93.56 414 GLY B O 1
ATOM 7216 N N . ILE B 1 415 ? 11.352 -45.312 -29.125 1 94.56 415 ILE B N 1
ATOM 7217 C CA . ILE B 1 415 ? 11.25 -43.906 -29.5 1 94.56 415 ILE B CA 1
ATOM 7218 C C . ILE B 1 415 ? 9.812 -43.562 -29.891 1 94.56 415 ILE B C 1
ATOM 7220 O O . ILE B 1 415 ? 9.164 -44.344 -30.578 1 94.56 415 ILE B O 1
ATOM 7224 N N . SER B 1 416 ? 9.344 -42.531 -29.312 1 94.62 416 SER B N 1
ATOM 7225 C CA . SER B 1 416 ? 7.977 -42.125 -29.625 1 94.62 416 SER B CA 1
ATOM 7226 C C . SER B 1 416 ? 7.941 -40.719 -30.203 1 94.62 416 SER B C 1
ATOM 7228 O O . SER B 1 416 ? 8.695 -39.844 -29.766 1 94.62 416 SER B O 1
ATOM 7230 N N . VAL B 1 417 ? 7.207 -40.531 -31.312 1 95.12 417 VAL B N 1
ATOM 7231 C CA . VAL B 1 417 ? 6.957 -39.25 -31.938 1 95.12 417 VAL B CA 1
ATOM 7232 C C . VAL B 1 417 ? 5.484 -38.875 -31.797 1 95.12 417 VAL B C 1
ATOM 7234 O O . VAL B 1 417 ? 4.605 -39.656 -32.156 1 95.12 417 VAL B O 1
ATOM 7237 N N . ALA B 1 418 ? 5.203 -37.75 -31.188 1 94.06 418 ALA B N 1
ATOM 7238 C CA . ALA B 1 418 ? 3.836 -37.281 -31.016 1 94.06 418 ALA B CA 1
ATOM 7239 C C . ALA B 1 418 ? 3.678 -35.875 -31.578 1 94.06 418 ALA B C 1
ATOM 7241 O O . ALA B 1 418 ? 4.504 -35 -31.328 1 94.06 418 ALA B O 1
ATOM 7242 N N . GLN B 1 419 ? 2.648 -35.719 -32.469 1 94.25 419 GLN B N 1
ATOM 7243 C CA . GLN B 1 419 ? 2.359 -34.406 -33.062 1 94.25 419 GLN B CA 1
ATOM 7244 C C . GLN B 1 419 ? 0.855 -34.156 -33.156 1 94.25 419 GLN B C 1
ATOM 7246 O O . GLN B 1 419 ? 0.124 -35.031 -33.656 1 94.25 419 GLN B O 1
ATOM 7251 N N . THR B 1 420 ? 0.398 -33.094 -32.625 1 93.38 420 THR B N 1
ATOM 7252 C CA . THR B 1 420 ? -0.998 -32.719 -32.812 1 93.38 420 THR B CA 1
ATOM 7253 C C . THR B 1 420 ? -1.206 -32.094 -34.188 1 93.38 420 THR B C 1
ATOM 7255 O O . THR B 1 420 ? -0.676 -31.016 -34.469 1 93.38 420 THR B O 1
ATOM 7258 N N . LEU B 1 421 ? -1.915 -32.719 -34.938 1 93.25 421 LEU B N 1
ATOM 7259 C CA . LEU B 1 421 ? -2.146 -32.219 -36.312 1 93.25 421 LEU B CA 1
ATOM 7260 C C . LEU B 1 421 ? -3.303 -31.234 -36.344 1 93.25 421 LEU B C 1
ATOM 7262 O O . LEU B 1 421 ? -3.311 -30.328 -37.188 1 93.25 421 LEU B O 1
ATOM 7266 N N . PHE B 1 422 ? -4.305 -31.578 -35.562 1 93.88 422 PHE B N 1
ATOM 7267 C CA . PHE B 1 422 ? -5.48 -30.719 -35.469 1 93.88 422 PHE B CA 1
ATOM 7268 C C . PHE B 1 422 ? -5.945 -30.594 -34.031 1 93.88 422 PHE B C 1
ATOM 7270 O O . PHE B 1 422 ? -6.184 -31.594 -33.344 1 93.88 422 PHE B O 1
ATOM 7277 N N . SER B 1 423 ? -6.051 -29.359 -33.562 1 94.44 423 SER B N 1
ATOM 7278 C CA . SER B 1 423 ? -6.375 -29.109 -32.156 1 94.44 423 SER B CA 1
ATOM 7279 C C . SER B 1 423 ? -7.668 -28.312 -32.031 1 94.44 423 SER B C 1
ATOM 7281 O O . SER B 1 423 ? -7.926 -27.719 -30.984 1 94.44 423 SER B O 1
ATOM 7283 N N . GLY B 1 424 ? -8.422 -28.062 -33.125 1 95.5 424 GLY B N 1
ATOM 7284 C CA . GLY B 1 424 ? -9.648 -27.281 -33.062 1 95.5 424 GLY B CA 1
ATOM 7285 C C . GLY B 1 424 ? -9.398 -25.797 -32.844 1 95.5 424 GLY B C 1
ATOM 7286 O O . GLY B 1 424 ? -10.242 -25.094 -32.281 1 95.5 424 GLY B O 1
ATOM 7287 N N . GLY B 1 425 ? -8.156 -25.328 -33.125 1 96.38 425 GLY B N 1
ATOM 7288 C CA . GLY B 1 425 ? -7.824 -23.906 -33 1 96.38 425 GLY B CA 1
ATOM 7289 C C . GLY B 1 425 ? -7.148 -23.578 -31.688 1 96.38 425 GLY B C 1
ATOM 7290 O O . GLY B 1 425 ? -6.797 -22.422 -31.438 1 96.38 425 GLY B O 1
ATOM 7291 N N . ARG B 1 426 ? -7.008 -24.5 -30.797 1 96.25 426 ARG B N 1
ATOM 7292 C CA . ARG B 1 426 ? -6.453 -24.266 -29.469 1 96.25 426 ARG B CA 1
ATOM 7293 C C . ARG B 1 426 ? -5.043 -23.703 -29.547 1 96.25 426 ARG B C 1
ATOM 7295 O O . ARG B 1 426 ? -4.742 -22.672 -28.938 1 96.25 426 ARG B O 1
ATOM 7302 N N . ILE B 1 427 ? -4.086 -24.391 -30.406 1 96.12 427 ILE B N 1
ATOM 7303 C CA . ILE B 1 427 ? -2.691 -23.953 -30.5 1 96.12 427 ILE B CA 1
ATOM 7304 C C . ILE B 1 427 ? -2.613 -22.562 -31.094 1 96.12 427 ILE B C 1
ATOM 7306 O O . ILE B 1 427 ? -1.897 -21.703 -30.578 1 96.12 427 ILE B O 1
ATOM 7310 N N . ALA B 1 428 ? -3.373 -22.344 -32.094 1 96.88 428 ALA B N 1
ATOM 7311 C CA . ALA B 1 428 ? -3.396 -21.016 -32.719 1 96.88 428 ALA B CA 1
ATOM 7312 C C . ALA B 1 428 ? -3.875 -19.953 -31.734 1 96.88 428 ALA B C 1
ATOM 7314 O O . ALA B 1 428 ? -3.322 -18.859 -31.688 1 96.88 428 ALA B O 1
ATOM 7315 N N . SER B 1 429 ? -4.945 -20.281 -31 1 97.44 429 SER B N 1
ATOM 7316 C CA . SER B 1 429 ? -5.488 -19.344 -30.031 1 97.44 429 SER B CA 1
ATOM 7317 C C . SER B 1 429 ? -4.516 -19.094 -28.875 1 97.44 429 SER B C 1
ATOM 7319 O O . SER B 1 429 ? -4.41 -17.984 -28.359 1 97.44 429 SER B O 1
ATOM 7321 N N . GLN B 1 430 ? -3.816 -20.109 -28.453 1 98 430 GLN B N 1
ATOM 7322 C CA . GLN B 1 430 ? -2.811 -19.969 -27.406 1 98 430 GLN B CA 1
ATOM 7323 C C . GLN B 1 430 ? -1.667 -19.062 -27.875 1 98 430 GLN B C 1
ATOM 7325 O O . GLN B 1 430 ? -1.166 -18.25 -27.094 1 98 430 GLN B O 1
ATOM 7330 N N . VAL B 1 431 ? -1.196 -19.203 -29.078 1 97.88 431 VAL B N 1
ATOM 7331 C CA . VAL B 1 431 ? -0.156 -18.344 -29.641 1 97.88 431 VAL B CA 1
ATOM 7332 C C . VAL B 1 431 ? -0.658 -16.906 -29.734 1 97.88 431 VAL B C 1
ATOM 7334 O O . VAL B 1 431 ? 0.066 -15.977 -29.391 1 97.88 431 VAL B O 1
ATOM 7337 N N . ALA B 1 432 ? -1.91 -16.766 -30.094 1 98 432 ALA B N 1
ATOM 7338 C CA . ALA B 1 432 ? -2.498 -15.43 -30.172 1 98 432 ALA B CA 1
ATOM 7339 C C . ALA B 1 432 ? -2.574 -14.781 -28.797 1 98 432 ALA B C 1
ATOM 7341 O O . ALA B 1 432 ? -2.305 -13.586 -28.641 1 98 432 ALA B O 1
ATOM 7342 N N . GLU B 1 433 ? -2.998 -15.57 -27.844 1 97.94 433 GLU B N 1
ATOM 7343 C CA . GLU B 1 433 ? -3.023 -15.086 -26.469 1 97.94 433 GLU B CA 1
ATOM 7344 C C . GLU B 1 433 ? -1.642 -14.617 -26.016 1 97.94 433 GLU B C 1
ATOM 7346 O O . GLU B 1 433 ? -1.503 -13.531 -25.453 1 97.94 433 GLU B O 1
ATOM 7351 N N . ALA B 1 434 ? -0.609 -15.414 -26.297 1 98.25 434 ALA B N 1
ATOM 7352 C CA . ALA B 1 434 ? 0.759 -15.07 -25.922 1 98.25 434 ALA B CA 1
ATOM 7353 C C . ALA B 1 434 ? 1.227 -13.805 -26.641 1 98.25 434 ALA B C 1
ATOM 7355 O O . ALA B 1 434 ? 1.932 -12.977 -26.047 1 98.25 434 ALA B O 1
ATOM 7356 N N . ARG B 1 435 ? 0.867 -13.68 -27.859 1 98.5 435 ARG B N 1
ATOM 7357 C CA . ARG B 1 435 ? 1.216 -12.477 -28.609 1 98.5 435 ARG B CA 1
ATOM 7358 C C . ARG B 1 435 ? 0.553 -11.242 -28.016 1 98.5 435 ARG B C 1
ATOM 7360 O O . ARG B 1 435 ? 1.15 -10.164 -27.984 1 98.5 435 ARG B O 1
ATOM 7367 N N . GLY B 1 436 ? -0.75 -11.422 -27.641 1 98.12 436 GLY B N 1
ATOM 7368 C CA . GLY B 1 436 ? -1.402 -10.328 -26.922 1 98.12 436 GLY B CA 1
ATOM 7369 C C . GLY B 1 436 ? -0.676 -9.93 -25.656 1 98.12 436 GLY B C 1
ATOM 7370 O O . GLY B 1 436 ? -0.525 -8.734 -25.375 1 98.12 436 GLY B O 1
ATOM 7371 N N . GLN B 1 437 ? -0.203 -10.867 -24.938 1 98.12 437 GLN B N 1
ATOM 7372 C CA . GLN B 1 437 ? 0.554 -10.609 -23.719 1 98.12 437 GLN B CA 1
ATOM 7373 C C . GLN B 1 437 ? 1.871 -9.906 -24.031 1 98.12 437 GLN B C 1
ATOM 7375 O O . GLN B 1 437 ? 2.273 -8.984 -23.312 1 98.12 437 GLN B O 1
ATOM 7380 N N . LEU B 1 438 ? 2.598 -10.352 -25.047 1 98.25 438 LEU B N 1
ATOM 7381 C CA . LEU B 1 438 ? 3.83 -9.703 -25.484 1 98.25 438 LEU B CA 1
ATOM 7382 C C . LEU B 1 438 ? 3.58 -8.234 -25.828 1 98.25 438 LEU B C 1
ATOM 7384 O O . LEU B 1 438 ? 4.305 -7.352 -25.359 1 98.25 438 LEU B O 1
ATOM 7388 N N . SER B 1 439 ? 2.523 -7.969 -26.531 1 98.38 439 SER B N 1
ATOM 7389 C CA . SER B 1 439 ? 2.18 -6.598 -26.891 1 98.38 439 SER B CA 1
ATOM 7390 C C . SER B 1 439 ? 1.899 -5.758 -25.641 1 98.38 439 SER B C 1
ATOM 7392 O O . SER B 1 439 ? 2.336 -4.609 -25.562 1 98.38 439 SER B O 1
ATOM 7394 N N . GLN B 1 440 ? 1.161 -6.336 -24.75 1 97.62 440 GLN B N 1
ATOM 7395 C CA . GLN B 1 440 ? 0.869 -5.637 -23.516 1 97.62 440 GLN B CA 1
ATOM 7396 C C . GLN B 1 440 ? 2.152 -5.238 -22.797 1 97.62 440 GLN B C 1
ATOM 7398 O O . GLN B 1 440 ? 2.295 -4.094 -22.344 1 97.62 440 GLN B O 1
ATOM 7403 N N . THR B 1 441 ? 3.08 -6.191 -22.656 1 98.12 441 THR B N 1
ATOM 7404 C CA . THR B 1 441 ? 4.312 -5.906 -21.938 1 98.12 441 THR B CA 1
ATOM 7405 C C . THR B 1 441 ? 5.137 -4.852 -22.672 1 98.12 441 THR B C 1
ATOM 7407 O O . THR B 1 441 ? 5.812 -4.035 -22.031 1 98.12 441 THR B O 1
ATOM 7410 N N . GLN B 1 442 ? 5.117 -4.816 -23.984 1 98.19 442 GLN B N 1
ATOM 7411 C CA . GLN B 1 442 ? 5.82 -3.809 -24.781 1 98.19 442 GLN B CA 1
ATOM 7412 C C . GLN B 1 442 ? 5.242 -2.416 -24.531 1 98.19 442 GLN B C 1
ATOM 7414 O O . GLN B 1 442 ? 5.992 -1.451 -24.359 1 98.19 442 GLN B O 1
ATOM 7419 N N . PHE B 1 443 ? 3.939 -2.297 -24.469 1 97.75 443 PHE B N 1
ATOM 7420 C CA . PHE B 1 443 ? 3.311 -1.007 -24.219 1 97.75 443 PHE B CA 1
ATOM 7421 C C . PHE B 1 443 ? 3.521 -0.572 -22.781 1 97.75 443 PHE B C 1
ATOM 7423 O O . PHE B 1 443 ? 3.662 0.62 -22.5 1 97.75 443 PHE B O 1
ATOM 7430 N N . ASN B 1 444 ? 3.502 -1.548 -21.906 1 96.38 444 ASN B N 1
ATOM 7431 C CA . ASN B 1 444 ? 3.834 -1.218 -20.516 1 96.38 444 ASN B CA 1
ATOM 7432 C C . ASN B 1 444 ? 5.23 -0.614 -20.406 1 96.38 444 ASN B C 1
ATOM 7434 O O . ASN B 1 444 ? 5.445 0.329 -19.641 1 96.38 444 ASN B O 1
ATOM 7438 N N . LEU B 1 445 ? 6.223 -1.155 -21.109 1 96.75 445 LEU B N 1
ATOM 7439 C CA . LEU B 1 445 ? 7.574 -0.608 -21.141 1 96.75 445 LEU B CA 1
ATOM 7440 C C . LEU B 1 445 ? 7.574 0.823 -21.656 1 96.75 445 LEU B C 1
ATOM 7442 O O . LEU B 1 445 ? 8.227 1.699 -21.094 1 96.75 445 LEU B O 1
ATOM 7446 N N . GLN B 1 446 ? 6.793 1.071 -22.688 1 96.81 446 GLN B N 1
ATOM 7447 C CA . GLN B 1 446 ? 6.684 2.422 -23.234 1 96.81 446 GLN B CA 1
ATOM 7448 C C . GLN B 1 446 ? 6.078 3.379 -22.203 1 96.81 446 GLN B C 1
ATOM 7450 O O . GLN B 1 446 ? 6.535 4.516 -22.062 1 96.81 446 GLN B O 1
ATOM 7455 N N . GLY B 1 447 ? 5.039 2.898 -21.531 1 95.25 447 GLY B N 1
ATOM 7456 C CA . GLY B 1 447 ? 4.453 3.703 -20.484 1 95.25 447 GLY B CA 1
ATOM 7457 C C . GLY B 1 447 ? 5.426 4.023 -19.359 1 95.25 447 GLY B C 1
ATOM 7458 O O . GLY B 1 447 ? 5.465 5.152 -18.859 1 95.25 447 GLY B O 1
ATOM 7459 N N . GLN B 1 448 ? 6.234 3.084 -19 1 94.19 448 GLN B N 1
ATOM 7460 C CA . GLN B 1 448 ? 7.227 3.293 -17.953 1 94.19 448 GLN B CA 1
ATOM 7461 C C . GLN B 1 448 ? 8.289 4.301 -18.391 1 94.19 448 GLN B C 1
ATOM 7463 O O . GLN B 1 448 ? 8.742 5.113 -17.578 1 94.19 448 GLN B O 1
ATOM 7468 N N . ARG B 1 449 ? 8.656 4.215 -19.609 1 94.19 449 ARG B N 1
ATOM 7469 C CA . ARG B 1 449 ? 9.609 5.176 -20.156 1 94.19 449 ARG B CA 1
ATOM 7470 C C . ARG B 1 449 ? 9.078 6.602 -20.047 1 94.19 449 ARG B C 1
ATOM 7472 O O . ARG B 1 449 ? 9.812 7.52 -19.672 1 94.19 449 ARG B O 1
ATOM 7479 N N . LEU B 1 450 ? 7.801 6.812 -20.297 1 93.12 450 LEU B N 1
ATOM 7480 C CA . LEU B 1 450 ? 7.176 8.125 -20.203 1 93.12 450 LEU B CA 1
ATOM 7481 C C . LEU B 1 450 ? 7.125 8.594 -18.75 1 93.12 450 LEU B C 1
ATOM 7483 O O . LEU B 1 450 ? 7.359 9.773 -18.469 1 93.12 450 LEU B O 1
ATOM 7487 N N . GLN B 1 451 ? 6.875 7.676 -17.938 1 91.94 451 GLN B N 1
ATOM 7488 C CA . GLN B 1 451 ? 6.828 8.023 -16.531 1 91.94 451 GLN B CA 1
ATOM 7489 C C . GLN B 1 451 ? 8.203 8.43 -16.016 1 91.94 451 GLN B C 1
ATOM 7491 O O . GLN B 1 451 ? 8.328 9.383 -15.242 1 91.94 451 GLN B O 1
ATOM 7496 N N . VAL B 1 452 ? 9.219 7.684 -16.406 1 91.56 452 VAL B N 1
ATOM 7497 C CA . VAL B 1 452 ? 10.586 8 -16.016 1 91.56 452 VAL B CA 1
ATOM 7498 C C . VAL B 1 452 ? 10.992 9.367 -16.578 1 91.56 452 VAL B C 1
ATOM 7500 O O . VAL B 1 452 ? 11.602 10.172 -15.867 1 91.56 452 VAL B O 1
ATOM 7503 N N . ALA B 1 453 ? 10.594 9.664 -17.766 1 91.94 453 ALA B N 1
ATOM 7504 C CA . ALA B 1 453 ? 10.875 10.961 -18.375 1 91.94 453 ALA B CA 1
ATOM 7505 C C . ALA B 1 453 ? 10.227 12.094 -17.594 1 91.94 453 ALA B C 1
ATOM 7507 O O . ALA B 1 453 ? 10.867 13.125 -17.344 1 91.94 453 ALA B O 1
ATOM 7508 N N . ASN B 1 454 ? 9.023 11.914 -17.219 1 91.06 454 ASN B N 1
ATOM 7509 C CA . ASN B 1 454 ? 8.328 12.914 -16.406 1 91.06 454 ASN B CA 1
ATOM 7510 C C . ASN B 1 454 ? 9.008 13.109 -15.047 1 91.06 454 ASN B C 1
ATOM 7512 O O . ASN B 1 454 ? 9.156 14.234 -14.586 1 91.06 454 ASN B O 1
ATOM 7516 N N . ALA B 1 455 ? 9.406 12.023 -14.508 1 89.06 455 ALA B N 1
ATOM 7517 C CA . ALA B 1 455 ? 10.055 12.094 -13.203 1 89.06 455 ALA B CA 1
ATOM 7518 C C . ALA B 1 455 ? 11.383 12.836 -13.289 1 89.06 455 ALA B C 1
ATOM 7520 O O . ALA B 1 455 ? 11.703 13.656 -12.43 1 89.06 455 ALA B O 1
ATOM 7521 N N . ILE B 1 456 ? 12.102 12.586 -14.289 1 89.69 456 ILE B N 1
ATOM 7522 C CA . ILE B 1 456 ? 13.391 13.242 -14.484 1 89.69 456 ILE B CA 1
ATOM 7523 C C . ILE B 1 456 ? 13.18 14.734 -14.711 1 89.69 456 ILE B C 1
ATOM 7525 O O . ILE B 1 456 ? 13.812 15.562 -14.062 1 89.69 456 ILE B O 1
ATOM 7529 N N . GLU B 1 457 ? 12.242 15.062 -15.586 1 89.81 457 GLU B N 1
ATOM 7530 C CA . GLU B 1 457 ? 11.961 16.469 -15.867 1 89.81 457 GLU B CA 1
ATOM 7531 C C . GLU B 1 457 ? 11.461 17.188 -14.617 1 89.81 457 GLU B C 1
ATOM 7533 O O . GLU B 1 457 ? 11.914 18.297 -14.305 1 89.81 457 GLU B O 1
ATOM 7538 N N . GLY B 1 458 ? 10.531 16.547 -13.938 1 89.31 458 GLY B N 1
ATOM 7539 C CA . GLY B 1 458 ? 10.016 17.141 -12.711 1 89.31 458 GLY B CA 1
ATOM 7540 C C . GLY B 1 458 ? 11.086 17.359 -11.664 1 89.31 458 GLY B C 1
ATOM 7541 O O . GLY B 1 458 ? 11.125 18.422 -11.031 1 89.31 458 GLY B O 1
ATOM 7542 N N . SER B 1 459 ? 11.961 16.406 -11.484 1 89.44 459 SER B N 1
ATOM 7543 C CA . SER B 1 459 ? 13.016 16.531 -10.484 1 89.44 459 SER B CA 1
ATOM 7544 C C . SER B 1 459 ? 14.039 17.578 -10.891 1 89.44 459 SER B C 1
ATOM 7546 O O . SER B 1 459 ? 14.586 18.281 -10.039 1 89.44 459 SER B O 1
ATOM 7548 N N . LEU B 1 460 ? 14.289 17.75 -12.172 1 88.94 460 LEU B N 1
ATOM 7549 C CA . LEU B 1 46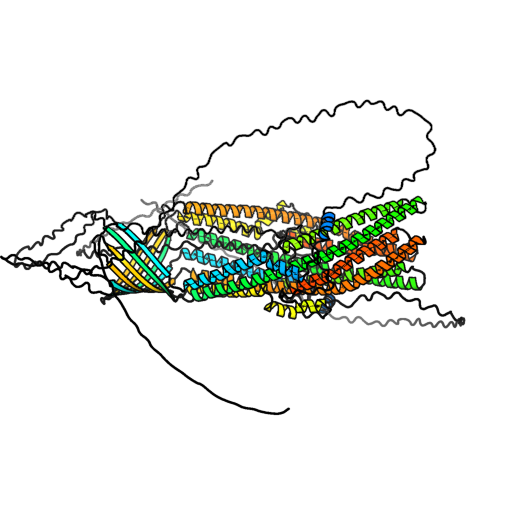0 ? 15.195 18.766 -12.68 1 88.94 460 LEU B CA 1
ATOM 7550 C C . LEU B 1 460 ? 14.633 20.156 -12.43 1 88.94 460 LEU B C 1
ATOM 7552 O O . LEU B 1 460 ? 15.352 21.047 -11.945 1 88.94 460 LEU B O 1
ATOM 7556 N N . LEU B 1 461 ? 13.375 20.312 -12.711 1 89 461 LEU B N 1
ATOM 7557 C CA . LEU B 1 461 ? 12.719 21.594 -12.492 1 89 461 LEU B CA 1
ATOM 7558 C C . LEU B 1 461 ? 12.664 21.938 -11.008 1 89 461 LEU B C 1
ATOM 7560 O O . LEU B 1 461 ? 12.906 23.078 -10.617 1 89 461 LEU B O 1
ATOM 7564 N N . SER B 1 462 ? 12.383 20.953 -10.273 1 89.56 462 SER B N 1
ATOM 7565 C CA . SER B 1 462 ? 12.328 21.156 -8.836 1 89.56 462 SER B CA 1
ATOM 7566 C C . SER B 1 462 ? 13.703 21.547 -8.281 1 89.56 462 SER B C 1
ATOM 7568 O O . SER B 1 462 ? 13.805 22.406 -7.418 1 89.56 462 SER B O 1
ATOM 7570 N N . LEU B 1 463 ? 14.758 20.875 -8.75 1 88.88 463 LEU B N 1
ATOM 7571 C CA . LEU B 1 463 ? 16.109 21.172 -8.289 1 88.88 463 LEU B CA 1
ATOM 7572 C C . LEU B 1 463 ? 16.516 22.594 -8.695 1 88.88 463 LEU B C 1
ATOM 7574 O O . LEU B 1 463 ? 17.047 23.344 -7.871 1 88.88 463 LEU B O 1
ATOM 7578 N N . ASP B 1 464 ? 16.172 23.016 -9.883 1 87.75 464 ASP B N 1
ATOM 7579 C CA . ASP B 1 464 ? 16.469 24.359 -10.352 1 87.75 464 ASP B CA 1
ATOM 7580 C C . ASP B 1 464 ? 15.703 25.406 -9.547 1 87.75 464 ASP B C 1
ATOM 7582 O O . ASP B 1 464 ? 16.266 26.422 -9.133 1 87.75 464 ASP B O 1
ATOM 7586 N N . SER B 1 465 ? 14.438 25.125 -9.367 1 89.38 465 SER B N 1
ATOM 7587 C CA . SER B 1 465 ? 13.594 26.031 -8.594 1 89.38 465 SER B CA 1
ATOM 7588 C C . SER B 1 465 ? 14.109 26.172 -7.16 1 89.38 465 SER B C 1
ATOM 7590 O O . SER B 1 465 ? 14.172 27.281 -6.625 1 89.38 465 SER B O 1
ATOM 7592 N N . ALA B 1 466 ? 14.477 25.094 -6.582 1 89.88 466 ALA B N 1
ATOM 7593 C CA . ALA B 1 466 ? 14.961 25.125 -5.207 1 89.88 466 ALA B CA 1
ATOM 7594 C C . ALA B 1 466 ? 16.25 25.922 -5.098 1 89.88 466 ALA B C 1
ATOM 7596 O O . ALA B 1 466 ? 16.453 26.688 -4.145 1 89.88 466 ALA B O 1
ATOM 7597 N N . LEU B 1 467 ? 17.141 25.812 -6.051 1 88.31 467 LEU B N 1
ATOM 7598 C CA . LEU B 1 467 ? 18.391 26.547 -6.059 1 88.31 467 LEU B CA 1
ATOM 7599 C C . LEU B 1 467 ? 18.156 28.047 -6.133 1 88.31 467 LEU B C 1
ATOM 7601 O O . LEU B 1 467 ? 18.781 28.812 -5.406 1 88.31 467 LEU B O 1
ATOM 7605 N N . LYS B 1 468 ? 17.156 28.453 -6.914 1 87.56 468 LYS B N 1
ATOM 7606 C CA . LYS B 1 468 ? 16.875 29.859 -7.086 1 87.56 468 LYS B CA 1
ATOM 7607 C C . LYS B 1 468 ? 16.125 30.422 -5.875 1 87.56 468 LYS B C 1
ATOM 7609 O O . LYS B 1 468 ? 16.328 31.578 -5.492 1 87.56 468 LYS B O 1
ATOM 7614 N N . ARG B 1 469 ? 15.336 29.578 -5.281 1 91.38 469 ARG B N 1
ATOM 7615 C CA . ARG B 1 469 ? 14.555 30.031 -4.133 1 91.38 469 ARG B CA 1
ATOM 7616 C C . ARG B 1 469 ? 15.438 30.203 -2.902 1 91.38 469 ARG B C 1
ATOM 7618 O O . ARG B 1 469 ? 15.141 31.031 -2.037 1 91.38 469 ARG B O 1
ATOM 7625 N N . THR B 1 470 ? 16.484 29.391 -2.785 1 89.81 470 THR B N 1
ATOM 7626 C CA . THR B 1 470 ? 17.344 29.453 -1.606 1 89.81 470 THR B CA 1
ATOM 7627 C C . THR B 1 470 ? 18 30.828 -1.493 1 89.81 470 THR B C 1
ATOM 7629 O O . THR B 1 470 ? 18.078 31.406 -0.404 1 89.81 470 THR B O 1
ATOM 7632 N N . THR B 1 471 ? 18.375 31.469 -2.566 1 86.62 471 THR B N 1
ATOM 7633 C CA . THR B 1 471 ? 18.984 32.781 -2.555 1 86.62 471 THR B CA 1
ATOM 7634 C C . THR B 1 471 ? 17.984 33.844 -2.102 1 86.62 471 THR B C 1
ATOM 7636 O O . THR B 1 471 ? 18.297 34.719 -1.281 1 86.62 471 THR B O 1
ATOM 7639 N N . SER B 1 472 ? 16.812 33.688 -2.584 1 92.12 472 SER B N 1
ATOM 7640 C CA . SER B 1 472 ? 15.758 34.625 -2.203 1 92.12 472 SER B CA 1
ATOM 7641 C C . SER B 1 472 ? 15.367 34.469 -0.742 1 92.12 472 SER B C 1
ATOM 7643 O O . SER B 1 472 ? 15.117 35.438 -0.034 1 92.12 472 SER B O 1
ATOM 7645 N N . ALA B 1 473 ? 15.352 33.25 -0.29 1 92.5 473 ALA B N 1
ATOM 7646 C CA . ALA B 1 473 ? 14.977 32.969 1.092 1 92.5 473 ALA B CA 1
ATOM 7647 C C . ALA B 1 473 ? 16.031 33.5 2.068 1 92.5 473 ALA B C 1
ATOM 7649 O O . ALA B 1 473 ? 15.68 34.031 3.119 1 92.5 473 ALA B O 1
ATOM 7650 N N . ASP B 1 474 ? 17.266 33.406 1.695 1 91.5 474 ASP B N 1
ATOM 7651 C CA . ASP B 1 474 ? 18.328 33.906 2.545 1 91.5 474 ASP B CA 1
ATOM 7652 C C . ASP B 1 474 ? 18.281 35.438 2.654 1 91.5 474 ASP B C 1
ATOM 7654 O O . ASP B 1 474 ? 18.453 36 3.736 1 91.5 474 ASP B O 1
ATOM 7658 N N . THR B 1 475 ? 17.953 36.062 1.561 1 93.06 475 THR B N 1
ATOM 7659 C CA . THR B 1 475 ? 17.828 37.5 1.557 1 93.06 475 THR B CA 1
ATOM 7660 C C . THR B 1 475 ? 16.625 37.938 2.402 1 93.06 475 THR B C 1
ATOM 7662 O O . THR B 1 475 ? 16.703 38.969 3.104 1 93.06 475 THR B O 1
ATOM 7665 N N . ALA B 1 476 ? 15.602 37.125 2.32 1 93.88 476 ALA B N 1
ATOM 7666 C CA . ALA B 1 476 ? 14.414 37.438 3.113 1 93.88 476 ALA B CA 1
ATOM 7667 C C . ALA B 1 476 ? 14.711 37.344 4.605 1 93.88 476 ALA B C 1
ATOM 7669 O O . ALA B 1 476 ? 14.188 38.156 5.395 1 93.88 476 ALA B O 1
ATOM 7670 N N . VAL B 1 477 ? 15.539 36.469 5.039 1 95.06 477 VAL B N 1
ATOM 7671 C CA . VAL B 1 477 ? 15.906 36.344 6.445 1 95.06 477 VAL B CA 1
ATOM 7672 C C . VAL B 1 477 ? 16.703 37.562 6.895 1 95.06 477 VAL B C 1
ATOM 7674 O O . VAL B 1 477 ? 16.422 38.125 7.953 1 95.06 477 VAL B O 1
ATOM 7677 N N . ILE B 1 478 ? 17.578 38.031 6.074 1 94.69 478 ILE B N 1
ATOM 7678 C CA . ILE B 1 478 ? 18.406 39.188 6.398 1 94.69 478 ILE B CA 1
ATOM 7679 C C . ILE B 1 478 ? 17.531 40.438 6.52 1 94.69 478 ILE B C 1
ATOM 7681 O O . ILE B 1 478 ? 17.625 41.188 7.492 1 94.69 478 ILE B O 1
ATOM 7685 N N . SER B 1 479 ? 16.641 40.594 5.539 1 95.19 479 SER B N 1
ATOM 7686 C CA . SER B 1 479 ? 15.719 41.719 5.574 1 95.19 479 SER B CA 1
ATOM 7687 C C . SER B 1 479 ? 14.789 41.625 6.777 1 95.19 479 SER B C 1
ATOM 7689 O O . SER B 1 479 ? 14.477 42.656 7.395 1 95.19 479 SER B O 1
ATOM 7691 N N . GLY B 1 480 ? 14.352 40.406 7.086 1 94.31 480 GLY B N 1
ATOM 7692 C CA . GLY B 1 480 ? 13.484 40.219 8.234 1 94.31 480 GLY B CA 1
ATOM 7693 C C . GLY B 1 480 ? 14.156 40.531 9.555 1 94.31 480 GLY B C 1
ATOM 7694 O O . GLY B 1 480 ? 13.539 41.094 10.453 1 94.31 480 GLY B O 1
ATOM 7695 N N . GLN B 1 481 ? 15.398 40.25 9.68 1 94.5 481 GLN B N 1
ATOM 7696 C CA . GLN B 1 481 ? 16.172 40.562 10.883 1 94.5 481 GLN B CA 1
ATOM 7697 C C . GLN B 1 481 ? 16.312 42.062 11.07 1 94.5 481 GLN B C 1
ATOM 7699 O O . GLN B 1 481 ? 16.141 42.562 12.18 1 94.5 481 GLN B O 1
ATOM 7704 N N . GLU B 1 482 ? 16.562 42.75 9.961 1 94.88 482 GLU B N 1
ATOM 7705 C CA . GLU B 1 482 ? 16.703 44.188 10.008 1 94.88 482 GLU B CA 1
ATOM 7706 C C . GLU B 1 482 ? 15.367 44.875 10.305 1 94.88 482 GLU B C 1
ATOM 7708 O O . GLU B 1 482 ? 15.312 45.875 11.039 1 94.88 482 GLU B O 1
ATOM 7713 N N . ALA B 1 483 ? 14.359 44.281 9.719 1 94.81 483 ALA B N 1
ATOM 7714 C CA . ALA B 1 483 ? 13.023 44.844 9.969 1 94.81 483 ALA B CA 1
ATOM 7715 C C . ALA B 1 483 ? 12.633 44.688 11.438 1 94.81 483 ALA B C 1
ATOM 7717 O O . ALA B 1 483 ? 12.055 45.594 12.023 1 94.81 483 ALA B O 1
ATOM 7718 N N . LEU B 1 484 ? 12.906 43.562 12.031 1 92.94 484 LEU B N 1
ATOM 7719 C CA . LEU B 1 484 ? 12.617 43.344 13.445 1 92.94 484 LEU B CA 1
ATOM 7720 C C . LEU B 1 484 ? 13.422 44.281 14.32 1 92.94 484 LEU B C 1
ATOM 7722 O O . LEU B 1 484 ? 12.883 44.875 15.266 1 92.94 484 LEU B O 1
ATOM 7726 N N . ARG B 1 485 ? 14.641 44.562 13.984 1 93.25 485 ARG B N 1
ATOM 7727 C CA . ARG B 1 485 ? 15.484 45.5 14.727 1 93.25 485 ARG B CA 1
ATOM 7728 C C . ARG B 1 485 ? 14.922 46.906 14.648 1 93.25 485 ARG B C 1
ATOM 7730 O O . ARG B 1 485 ? 14.828 47.594 15.672 1 93.25 485 ARG B O 1
ATOM 7737 N N . ALA B 1 486 ? 14.508 47.281 13.461 1 94.31 486 ALA B N 1
ATOM 7738 C CA . ALA B 1 486 ? 13.953 48.594 13.25 1 94.31 486 ALA B CA 1
ATOM 7739 C C . ALA B 1 486 ? 12.641 48.781 14.023 1 94.31 486 ALA B C 1
ATOM 7741 O O . ALA B 1 486 ? 12.414 49.812 14.648 1 94.31 486 ALA B O 1
ATOM 7742 N N . ALA B 1 487 ? 11.859 47.719 13.984 1 92.62 487 ALA B N 1
ATOM 7743 C CA . ALA B 1 487 ? 10.578 47.781 14.688 1 92.62 487 ALA B CA 1
ATOM 7744 C C . ALA B 1 487 ? 10.781 47.844 16.203 1 92.62 487 ALA B C 1
ATOM 7746 O O . ALA B 1 487 ? 10.07 48.562 16.891 1 92.62 487 ALA B O 1
ATOM 7747 N N . GLN B 1 488 ? 11.727 47.188 16.703 1 90.5 488 GLN B N 1
ATOM 7748 C CA . GLN B 1 488 ? 12.039 47.188 18.125 1 90.5 488 GLN B CA 1
ATOM 7749 C C . GLN B 1 488 ? 12.539 48.562 18.578 1 90.5 488 GLN B C 1
ATOM 7751 O O . GLN B 1 488 ? 12.125 49.062 19.625 1 90.5 488 GLN B O 1
ATOM 7756 N N . LEU B 1 489 ? 13.328 49.219 17.734 1 90.25 489 LEU B N 1
ATOM 7757 C CA . LEU B 1 489 ? 13.859 50.531 18.047 1 90.25 489 LEU B CA 1
ATOM 7758 C C . LEU B 1 489 ? 12.742 51.562 18.016 1 90.25 489 LEU B C 1
ATOM 7760 O O . LEU B 1 489 ? 12.695 52.438 18.891 1 90.25 489 LEU B O 1
ATOM 7764 N N . ALA B 1 490 ? 11.906 51.438 17.062 1 91.31 490 ALA B N 1
ATOM 7765 C CA . ALA B 1 490 ? 10.797 52.375 16.953 1 91.31 490 ALA B CA 1
ATOM 7766 C C . ALA B 1 490 ? 9.844 52.25 18.141 1 91.31 490 ALA B C 1
ATOM 7768 O O . ALA B 1 490 ? 9.336 53.25 18.656 1 91.31 490 ALA B O 1
ATOM 7769 N N . TYR B 1 491 ? 9.594 51.031 18.594 1 87.5 491 TYR B N 1
ATOM 7770 C CA . TYR B 1 491 ? 8.703 50.781 19.719 1 87.5 491 TYR B CA 1
ATOM 7771 C C . TYR B 1 491 ? 9.297 51.312 21.016 1 87.5 491 TYR B C 1
ATOM 7773 O O . TYR B 1 491 ? 8.586 51.938 21.812 1 87.5 491 TYR B O 1
ATOM 7781 N N . THR B 1 492 ? 10.555 51.188 21.188 1 84.44 492 THR B N 1
ATOM 7782 C CA . THR B 1 492 ? 11.227 51.656 22.391 1 84.44 492 THR B CA 1
ATOM 7783 C C . THR B 1 492 ? 11.281 53.188 22.406 1 84.44 492 THR B C 1
ATOM 7785 O O . THR B 1 492 ? 11.203 53.812 23.469 1 84.44 492 THR B O 1
ATOM 7788 N N . ALA B 1 493 ? 11.297 53.781 21.156 1 86.06 493 ALA B N 1
ATOM 7789 C CA . ALA B 1 493 ? 11.344 55.25 21.016 1 86.06 493 ALA B CA 1
ATOM 7790 C C . ALA B 1 493 ? 9.938 55.844 21.078 1 86.06 493 ALA B C 1
ATOM 7792 O O . ALA B 1 493 ? 9.781 57.062 21.078 1 86.06 493 ALA B O 1
ATOM 7793 N N . GLY B 1 494 ? 8.984 54.938 21.125 1 80.94 494 GLY B N 1
ATOM 7794 C CA . GLY B 1 494 ? 7.605 55.406 21.188 1 80.94 494 GLY B CA 1
ATOM 7795 C C . GLY B 1 494 ? 7.047 55.781 19.828 1 80.94 494 GLY B C 1
ATOM 7796 O O . GLY B 1 494 ? 5.949 56.344 19.734 1 80.94 494 GLY B O 1
ATOM 7797 N N . ALA B 1 495 ? 7.844 55.469 18.828 1 85.62 495 ALA B N 1
ATOM 7798 C CA . ALA B 1 495 ? 7.461 55.844 17.469 1 85.62 495 ALA B CA 1
ATOM 7799 C C . ALA B 1 495 ? 6.785 54.688 16.75 1 85.62 495 ALA B C 1
ATOM 7801 O O . ALA B 1 495 ? 6.363 54.812 15.594 1 85.62 495 ALA B O 1
ATOM 7802 N N . GLY B 1 496 ? 6.723 53.562 17.438 1 83.5 496 GLY B N 1
ATOM 7803 C CA . GLY B 1 496 ? 6.109 52.375 16.844 1 83.5 496 GLY B CA 1
ATOM 7804 C C . GLY B 1 496 ? 5.219 51.625 17.812 1 83.5 496 GLY B C 1
ATOM 7805 O O . GLY B 1 496 ? 5.133 51.969 18.984 1 83.5 496 GLY B O 1
ATOM 7806 N N . THR B 1 497 ? 4.516 50.688 17.266 1 84 497 THR B N 1
ATOM 7807 C CA . THR B 1 497 ? 3.578 49.906 18.094 1 84 497 THR B CA 1
ATOM 7808 C C . THR B 1 497 ? 4.109 48.5 18.359 1 84 497 THR B C 1
ATOM 7810 O O . THR B 1 497 ? 5 48.031 17.656 1 84 497 THR B O 1
ATOM 7813 N N . GLN B 1 498 ? 3.629 47.938 19.391 1 83.62 498 GLN B N 1
ATOM 7814 C CA . GLN B 1 498 ? 3.939 46.531 19.703 1 83.62 498 GLN B CA 1
ATOM 7815 C C . GLN B 1 498 ? 3.516 45.625 18.562 1 83.62 498 GLN B C 1
ATOM 7817 O O . GLN B 1 498 ? 4.176 44.625 18.297 1 83.62 498 GLN B O 1
ATOM 7822 N N . LEU B 1 499 ? 2.504 45.969 17.906 1 79.88 499 LEU B N 1
ATOM 7823 C CA . LEU B 1 499 ? 1.997 45.188 16.797 1 79.88 499 LEU B CA 1
ATOM 7824 C C . LEU B 1 499 ? 3.016 45.125 15.656 1 79.88 499 LEU B C 1
ATOM 7826 O O . LEU B 1 499 ? 3.16 44.094 15 1 79.88 499 LEU B O 1
ATOM 7830 N N . ASP B 1 500 ? 3.693 46.25 15.461 1 86.75 500 ASP B N 1
ATOM 7831 C CA . ASP B 1 500 ? 4.734 46.281 14.438 1 86.75 500 ASP B CA 1
ATOM 7832 C C . ASP B 1 500 ? 5.855 45.312 14.758 1 86.75 500 ASP B C 1
ATOM 7834 O O . ASP B 1 500 ? 6.395 44.656 13.859 1 86.75 500 ASP B O 1
ATOM 7838 N N . VAL B 1 501 ? 6.164 45.219 16.031 1 87.62 501 VAL B N 1
ATOM 7839 C CA . VAL B 1 501 ? 7.223 44.344 16.469 1 87.62 501 VAL B CA 1
ATOM 7840 C C . VAL B 1 501 ? 6.773 42.875 16.297 1 87.62 501 VAL B C 1
ATOM 7842 O O . VAL B 1 501 ? 7.52 42.062 15.766 1 87.62 501 VAL B O 1
ATOM 7845 N N . ILE B 1 502 ? 5.57 42.594 16.672 1 85.06 502 ILE B N 1
ATOM 7846 C CA . ILE B 1 502 ? 5.039 41.219 16.547 1 85.06 502 ILE B CA 1
ATOM 7847 C C . ILE B 1 502 ? 4.969 40.812 15.078 1 85.06 502 ILE B C 1
ATOM 7849 O O . ILE B 1 502 ? 5.34 39.719 14.719 1 85.06 502 ILE B O 1
ATOM 7853 N N . ASP B 1 503 ? 4.562 41.688 14.242 1 87.31 503 ASP B N 1
ATOM 7854 C CA . ASP B 1 503 ? 4.469 41.438 12.805 1 87.31 503 ASP B CA 1
ATOM 7855 C C . ASP B 1 503 ? 5.844 41.156 12.203 1 87.31 503 ASP B C 1
ATOM 7857 O O . ASP B 1 503 ? 6.008 40.25 11.391 1 87.31 503 ASP B O 1
ATOM 7861 N N . ALA B 1 504 ? 6.711 42.031 12.609 1 90.69 504 ALA B N 1
ATOM 7862 C CA . ALA B 1 504 ? 8.078 41.844 12.117 1 90.69 504 ALA B CA 1
ATOM 7863 C C . ALA B 1 504 ? 8.672 40.531 12.586 1 90.69 504 ALA B C 1
ATOM 7865 O O . ALA B 1 504 ? 9.383 39.875 11.836 1 90.69 504 ALA B O 1
ATOM 7866 N N . GLN B 1 505 ? 8.414 40.188 13.773 1 89.94 505 GLN B N 1
ATOM 7867 C CA . GLN B 1 505 ? 8.891 38.906 14.312 1 89.94 505 GLN B CA 1
ATOM 7868 C C . GLN B 1 505 ? 8.266 37.719 13.578 1 89.94 505 GLN B C 1
ATOM 7870 O O . GLN B 1 505 ? 8.961 36.781 13.227 1 89.94 505 GLN B O 1
ATOM 7875 N N . ASN B 1 506 ? 6.992 37.781 13.414 1 88.56 506 ASN B N 1
ATOM 7876 C CA . ASN B 1 506 ? 6.312 36.719 12.672 1 88.56 506 ASN B CA 1
ATOM 7877 C C . ASN B 1 506 ? 6.852 36.594 11.25 1 88.56 506 ASN B C 1
ATOM 7879 O O . ASN B 1 506 ? 7.008 35.469 10.734 1 88.56 506 ASN B O 1
ATOM 7883 N N . ALA B 1 507 ? 7.113 37.688 10.68 1 90.38 507 ALA B N 1
ATOM 7884 C CA . ALA B 1 507 ? 7.684 37.688 9.336 1 90.38 507 ALA B CA 1
ATOM 7885 C C . ALA B 1 507 ? 9.07 37.062 9.32 1 90.38 507 ALA B C 1
ATOM 7887 O O . ALA B 1 507 ? 9.414 36.312 8.391 1 90.38 507 ALA B O 1
ATOM 7888 N N . LEU B 1 508 ? 9.852 37.375 10.344 1 92.12 508 LEU B N 1
ATOM 7889 C CA . LEU B 1 508 ? 11.188 36.781 10.445 1 92.12 508 LEU B CA 1
ATOM 7890 C C . LEU B 1 508 ? 11.102 35.25 10.617 1 92.12 508 LEU B C 1
ATOM 7892 O O . LEU B 1 508 ? 11.82 34.5 9.961 1 92.12 508 LEU B O 1
ATOM 7896 N N . VAL B 1 509 ? 10.234 34.812 11.453 1 92.44 509 VAL B N 1
ATOM 7897 C CA . VAL B 1 509 ? 10.062 33.406 11.688 1 92.44 509 VAL B CA 1
ATOM 7898 C C . VAL B 1 509 ? 9.625 32.719 10.391 1 92.44 509 VAL B C 1
ATOM 7900 O O . VAL B 1 509 ? 10.125 31.625 10.055 1 92.44 509 VAL B O 1
ATOM 7903 N N . ALA B 1 510 ? 8.734 33.281 9.695 1 92.69 510 ALA B N 1
ATOM 7904 C CA . ALA B 1 510 ? 8.289 32.75 8.406 1 92.69 510 ALA B CA 1
ATOM 7905 C C . ALA B 1 510 ? 9.453 32.656 7.418 1 92.69 510 ALA B C 1
ATOM 7907 O O . ALA B 1 510 ? 9.602 31.672 6.707 1 92.69 510 ALA B O 1
ATOM 7908 N N . ALA B 1 511 ? 10.195 33.75 7.391 1 93.31 511 ALA B N 1
ATOM 7909 C CA . ALA B 1 511 ? 11.344 33.781 6.492 1 93.31 511 ALA B CA 1
ATOM 7910 C C . ALA B 1 511 ? 12.367 32.719 6.859 1 93.31 511 ALA B C 1
ATOM 7912 O O . ALA B 1 511 ? 12.93 32.062 5.98 1 93.31 511 ALA B O 1
ATOM 7913 N N . GLN B 1 512 ? 12.633 32.625 8.125 1 94 512 GLN B N 1
ATOM 7914 C CA . GLN B 1 512 ? 13.562 31.594 8.594 1 94 512 GLN B CA 1
ATOM 7915 C C . GLN B 1 512 ? 13.062 30.203 8.266 1 94 512 GLN B C 1
ATOM 7917 O O . GLN B 1 512 ? 13.836 29.328 7.848 1 94 512 GLN B O 1
ATOM 7922 N N . THR B 1 513 ? 11.828 29.922 8.477 1 94.44 513 THR B N 1
ATOM 7923 C CA . THR B 1 513 ? 11.203 28.641 8.141 1 94.44 513 THR B CA 1
ATOM 7924 C C . THR B 1 513 ? 11.336 28.359 6.652 1 94.44 513 THR B C 1
ATOM 7926 O O . THR B 1 513 ? 11.703 27.25 6.258 1 94.44 513 THR B O 1
ATOM 7929 N N . ASP B 1 514 ? 11.102 29.344 5.867 1 92.44 514 ASP B N 1
ATOM 7930 C CA . ASP B 1 514 ? 11.195 29.203 4.418 1 92.44 514 ASP B CA 1
ATOM 7931 C C . ASP B 1 514 ? 12.633 28.922 3.988 1 92.44 514 ASP B C 1
ATOM 7933 O O . ASP B 1 514 ? 12.867 28.141 3.064 1 92.44 514 ASP B O 1
ATOM 7937 N N . ALA B 1 515 ? 13.547 29.594 4.617 1 93.25 515 ALA B N 1
ATOM 7938 C CA . ALA B 1 515 ? 14.953 29.375 4.285 1 93.25 515 ALA B CA 1
ATOM 7939 C C . ALA B 1 515 ? 15.383 27.953 4.594 1 93.25 515 ALA B C 1
ATOM 7941 O O . ALA B 1 515 ? 16.062 27.312 3.791 1 93.25 515 ALA B O 1
ATOM 7942 N N . VAL B 1 516 ? 14.977 27.406 5.75 1 93.38 516 VAL B N 1
ATOM 7943 C CA . VAL B 1 516 ? 15.273 26.031 6.113 1 93.38 516 VAL B CA 1
ATOM 7944 C C . VAL B 1 516 ? 14.672 25.078 5.086 1 93.38 516 VAL B C 1
ATOM 7946 O O . VAL B 1 516 ? 15.352 24.188 4.586 1 93.38 516 VAL B O 1
ATOM 7949 N N . ASN B 1 517 ? 13.406 25.312 4.723 1 93.5 517 ASN B N 1
ATOM 7950 C CA . ASN B 1 517 ? 12.719 24.469 3.76 1 93.5 517 ASN B CA 1
ATOM 7951 C C . ASN B 1 517 ? 13.391 24.5 2.393 1 93.5 517 ASN B C 1
ATOM 7953 O O . ASN B 1 517 ? 13.57 23.453 1.758 1 93.5 517 ASN B O 1
ATOM 7957 N N . ALA B 1 518 ? 13.734 25.641 1.98 1 90.75 518 ALA B N 1
ATOM 7958 C CA . ALA B 1 518 ? 14.359 25.812 0.669 1 90.75 518 ALA B CA 1
ATOM 7959 C C . ALA B 1 518 ? 15.688 25.062 0.595 1 90.75 518 ALA B C 1
ATOM 7961 O O . ALA B 1 518 ? 15.984 24.406 -0.408 1 90.75 518 ALA B O 1
ATOM 7962 N N . ARG B 1 519 ? 16.484 25.172 1.572 1 90.88 519 ARG B N 1
ATOM 7963 C CA . ARG B 1 519 ? 17.781 24.516 1.604 1 90.88 519 ARG B CA 1
ATOM 7964 C C . ARG B 1 519 ? 17.625 23 1.503 1 90.88 519 ARG B C 1
ATOM 7966 O O . ARG B 1 519 ? 18.328 22.344 0.723 1 90.88 519 ARG B O 1
ATOM 7973 N N . TYR B 1 520 ? 16.734 22.406 2.215 1 93.44 520 TYR B N 1
ATOM 7974 C CA . TYR B 1 520 ? 16.594 20.953 2.227 1 93.44 520 TYR B CA 1
ATOM 7975 C C . TYR B 1 520 ? 15.836 20.469 0.995 1 93.44 520 TYR B C 1
ATOM 7977 O O . TYR B 1 520 ? 15.969 19.312 0.598 1 93.44 520 TYR B O 1
ATOM 7985 N N . GLU B 1 521 ? 15.055 21.328 0.391 1 92.25 521 GLU B N 1
ATOM 7986 C CA . GLU B 1 521 ? 14.391 20.969 -0.862 1 92.25 521 GLU B CA 1
ATOM 7987 C C . GLU B 1 521 ? 15.414 20.734 -1.971 1 92.25 521 GLU B C 1
ATOM 7989 O O . GLU B 1 521 ? 15.18 19.906 -2.863 1 92.25 521 GLU B O 1
ATOM 7994 N N . ILE B 1 522 ? 16.547 21.469 -1.942 1 91.12 522 ILE B N 1
ATOM 7995 C CA . ILE B 1 522 ? 17.625 21.219 -2.898 1 91.12 522 ILE B CA 1
ATOM 7996 C C . ILE B 1 522 ? 18.125 19.781 -2.75 1 91.12 522 ILE B C 1
ATOM 7998 O O . ILE B 1 522 ? 18.203 19.031 -3.732 1 91.12 522 ILE B O 1
ATOM 8002 N N . ALA B 1 523 ? 18.406 19.406 -1.532 1 92.44 523 ALA B N 1
ATOM 8003 C CA . ALA B 1 523 ? 18.922 18.062 -1.267 1 92.44 523 ALA B CA 1
ATOM 8004 C C . ALA B 1 523 ? 17.906 17 -1.645 1 92.44 523 ALA B C 1
ATOM 8006 O O . ALA B 1 523 ? 18.25 15.969 -2.211 1 92.44 523 ALA B O 1
ATOM 8007 N N . GLN B 1 524 ? 16.656 17.25 -1.33 1 92.94 524 GLN B N 1
ATOM 8008 C CA . GLN B 1 524 ? 15.594 16.297 -1.654 1 92.94 524 GLN B CA 1
ATOM 8009 C C . GLN B 1 524 ? 15.438 16.141 -3.164 1 92.94 524 GLN B C 1
ATOM 8011 O O . GLN B 1 524 ? 15.297 15.023 -3.666 1 92.94 524 GLN B O 1
ATOM 8016 N N . ALA B 1 525 ? 15.469 17.219 -3.811 1 90.75 525 ALA B N 1
ATOM 8017 C CA . ALA B 1 525 ? 15.359 17.188 -5.266 1 90.75 525 ALA B CA 1
ATOM 8018 C C . ALA B 1 525 ? 16.562 16.484 -5.891 1 90.75 525 ALA B C 1
ATOM 8020 O O . ALA B 1 525 ? 16.438 15.805 -6.906 1 90.75 525 ALA B O 1
ATOM 8021 N N . GLN B 1 526 ? 17.719 16.719 -5.336 1 92 526 GLN B N 1
ATOM 8022 C CA . GLN B 1 526 ? 18.938 16.047 -5.785 1 92 526 GLN B CA 1
ATOM 8023 C C . GLN B 1 526 ? 18.797 14.531 -5.684 1 92 526 GLN B C 1
ATOM 8025 O O . GLN B 1 526 ? 19.156 13.805 -6.613 1 92 526 GLN B O 1
ATOM 8030 N N . VAL B 1 527 ? 18.297 14.039 -4.57 1 93.44 527 VAL B N 1
ATOM 8031 C CA . VAL B 1 527 ? 18.094 12.609 -4.359 1 93.44 527 VAL B CA 1
ATOM 8032 C C . VAL B 1 527 ? 17.062 12.078 -5.359 1 93.44 527 VAL B C 1
ATOM 8034 O O . VAL B 1 527 ? 17.25 11.008 -5.945 1 93.44 527 VAL B O 1
ATOM 8037 N N . GLN B 1 528 ? 16 12.828 -5.547 1 91.44 528 GLN B N 1
ATOM 8038 C CA . GLN B 1 528 ? 14.953 12.422 -6.465 1 91.44 528 GLN B CA 1
ATOM 8039 C C . GLN B 1 528 ? 15.469 12.336 -7.898 1 91.44 528 GLN B C 1
ATOM 8041 O O . GLN B 1 528 ? 15.102 11.422 -8.641 1 91.44 528 GLN B O 1
ATOM 8046 N N . LEU B 1 529 ? 16.281 13.258 -8.242 1 90.62 529 LEU B N 1
ATOM 8047 C CA . LEU B 1 529 ? 16.859 13.234 -9.586 1 90.62 529 LEU B CA 1
ATOM 8048 C C . LEU B 1 529 ? 17.828 12.062 -9.734 1 90.62 529 LEU B C 1
ATOM 8050 O O . LEU B 1 529 ? 17.812 11.375 -10.758 1 90.62 529 LEU B O 1
ATOM 8054 N N . ALA B 1 530 ? 18.594 11.867 -8.734 1 91.38 530 ALA B N 1
ATOM 8055 C CA . ALA B 1 530 ? 19.578 10.789 -8.789 1 91.38 530 ALA B CA 1
ATOM 8056 C C . ALA B 1 530 ? 18.906 9.43 -8.914 1 91.38 530 ALA B C 1
ATOM 8058 O O . ALA B 1 530 ? 19.375 8.555 -9.648 1 91.38 530 ALA B O 1
ATOM 8059 N N . ALA B 1 531 ? 17.812 9.273 -8.164 1 87.69 531 ALA B N 1
ATOM 8060 C CA . ALA B 1 531 ? 17.094 8 -8.156 1 87.69 531 ALA B CA 1
ATOM 8061 C C . ALA B 1 531 ? 16.125 7.898 -9.328 1 87.69 531 ALA B C 1
ATOM 8063 O O . ALA B 1 531 ? 15.703 6.805 -9.703 1 87.69 531 ALA B O 1
ATOM 8064 N N . ALA B 1 532 ? 15.984 8.984 -10.102 1 73.62 532 ALA B N 1
ATOM 8065 C CA . ALA B 1 532 ? 15.07 9.102 -11.234 1 73.62 532 ALA B CA 1
ATOM 8066 C C . ALA B 1 532 ? 13.711 8.5 -10.906 1 73.62 532 ALA B C 1
ATOM 8068 O O . ALA B 1 532 ? 13.039 7.945 -11.781 1 73.62 532 ALA B O 1
ATOM 8069 N N . THR B 1 533 ? 13.547 8.195 -9.633 1 59.75 533 THR B N 1
ATOM 8070 C CA . THR B 1 533 ? 12.305 7.535 -9.242 1 59.75 533 THR B CA 1
ATOM 8071 C C . THR B 1 533 ? 11.195 8.555 -9.023 1 59.75 533 THR B C 1
ATOM 8073 O O . THR B 1 533 ? 11.438 9.641 -8.492 1 59.75 533 THR B O 1
ATOM 8076 N N . ALA B 1 534 ? 10.391 8.891 -10.07 1 48.97 534 ALA B N 1
ATOM 8077 C CA . ALA B 1 534 ? 9.266 9.719 -9.633 1 48.97 534 ALA B CA 1
ATOM 8078 C C . ALA B 1 534 ? 8.75 9.258 -8.273 1 48.97 534 ALA B C 1
ATOM 8080 O O . ALA B 1 534 ? 8.273 8.125 -8.133 1 48.97 534 ALA B O 1
ATOM 8081 N N . ILE B 1 535 ? 9.516 9.508 -7.25 1 45.62 535 ILE B N 1
ATOM 8082 C CA . ILE B 1 535 ? 8.828 9.25 -5.992 1 45.62 535 ILE B CA 1
ATOM 8083 C C . ILE B 1 535 ? 7.328 9.492 -6.168 1 45.62 535 ILE B C 1
ATOM 8085 O O . ILE B 1 535 ? 6.898 10.617 -6.426 1 45.62 535 ILE B O 1
ATOM 8089 N N . THR B 1 536 ? 6.715 8.719 -6.867 1 38.94 536 THR B N 1
ATOM 8090 C CA . THR B 1 536 ? 5.273 8.938 -6.906 1 38.94 536 THR B CA 1
ATOM 8091 C C . THR B 1 536 ? 4.777 9.5 -5.578 1 38.94 536 THR B C 1
ATOM 8093 O O . THR B 1 536 ? 4.934 8.875 -4.531 1 38.94 536 THR B O 1
ATOM 8096 N N . GLN B 1 537 ? 5.066 10.734 -5.273 1 36.28 537 GLN B N 1
ATOM 8097 C CA . GLN B 1 537 ? 4.469 11.328 -4.082 1 36.28 537 GLN B CA 1
ATOM 8098 C C . GLN B 1 537 ? 3.271 10.508 -3.602 1 36.28 537 GLN B C 1
ATOM 8100 O O . GLN B 1 537 ? 3.178 10.18 -2.418 1 36.28 537 GLN B O 1
ATOM 8105 N N . GLY B 1 538 ? 2.014 11.008 -4.195 1 33.16 538 GLY B N 1
ATOM 8106 C CA . GLY B 1 538 ? 0.707 10.555 -3.746 1 33.16 538 GLY B CA 1
ATOM 8107 C C . GLY B 1 538 ? 0.539 9.047 -3.822 1 33.16 538 GLY B C 1
ATOM 8108 O O . GLY B 1 538 ? -0.344 8.547 -4.523 1 33.16 538 GLY B O 1
ATOM 8109 N N . GLY B 1 539 ? 1.55 8.328 -4.062 1 30.62 539 GLY B N 1
ATOM 8110 C CA . GLY B 1 539 ? 1.317 6.914 -4.309 1 30.62 539 GLY B CA 1
ATOM 8111 C C . GLY B 1 539 ? 0.446 6.262 -3.252 1 30.62 539 GLY B C 1
ATOM 8112 O O . GLY B 1 539 ? 0.792 6.258 -2.068 1 30.62 539 GLY B O 1
ATOM 8113 N N . SER B 1 540 ? -0.788 6.406 -3.354 1 27.73 540 SER B N 1
ATOM 8114 C CA . SER B 1 540 ? -1.639 5.316 -2.881 1 27.73 540 SER B CA 1
ATOM 8115 C C . SER B 1 540 ? -1.008 3.959 -3.164 1 27.73 540 SER B C 1
ATOM 8117 O O . SER B 1 540 ? -0.517 3.715 -4.27 1 27.73 540 SER B O 1
ATOM 8119 N N . ALA B 1 541 ? -0.137 3.463 -2.303 1 26.17 541 ALA B N 1
ATOM 8120 C CA . ALA B 1 541 ? 0.319 2.076 -2.33 1 26.17 541 ALA B CA 1
ATOM 8121 C C . ALA B 1 541 ? -0.657 1.193 -3.102 1 26.17 541 ALA B C 1
ATOM 8123 O O . ALA B 1 541 ? -1.703 0.806 -2.576 1 26.17 541 ALA B O 1
ATOM 8124 N N . THR B 1 542 ? -1.041 1.517 -4.273 1 25.19 542 THR B N 1
ATOM 8125 C CA . THR B 1 542 ? -1.668 0.401 -4.973 1 25.19 542 THR B CA 1
ATOM 8126 C C . THR B 1 542 ? -0.764 -0.829 -4.949 1 25.19 542 THR B C 1
ATOM 8128 O O . THR B 1 542 ? 0.399 -0.758 -5.355 1 25.19 542 THR B O 1
ATOM 8131 N N . GLY B 1 543 ? -0.736 -1.516 -3.867 1 24.16 543 GLY B N 1
ATOM 8132 C CA . GLY B 1 543 ? -0.161 -2.85 -3.908 1 24.16 543 GLY B CA 1
ATOM 8133 C C . GLY B 1 543 ? -0.224 -3.484 -5.285 1 24.16 543 GLY B C 1
ATOM 8134 O O . GLY B 1 543 ? -1.271 -3.467 -5.934 1 24.16 543 GLY B O 1
ATOM 8135 N N . ARG B 1 544 ? 0.746 -3.303 -6.094 1 23.25 544 ARG B N 1
ATOM 8136 C CA . ARG B 1 544 ? 1.047 -4.211 -7.195 1 23.25 544 ARG B CA 1
ATOM 8137 C C . ARG B 1 544 ? 0.672 -5.645 -6.84 1 23.25 544 ARG B C 1
ATOM 8139 O O . ARG B 1 544 ? 1.396 -6.32 -6.105 1 23.25 544 ARG B O 1
ATOM 8146 N N . SER B 1 545 ? -0.516 -5.938 -6.457 1 22.89 545 SER B N 1
ATOM 8147 C CA . SER B 1 545 ? -0.717 -7.379 -6.504 1 22.89 545 SER B CA 1
ATOM 8148 C C . SER B 1 545 ? -0.331 -7.945 -7.867 1 22.89 545 SER B C 1
ATOM 8150 O O . SER B 1 545 ? -1.039 -7.738 -8.859 1 22.89 545 SER B O 1
ATOM 8152 N N . GLY B 1 546 ? 0.908 -7.566 -8.32 1 24.14 546 GLY B N 1
ATOM 8153 C CA . GLY B 1 546 ? 1.38 -8.367 -9.445 1 24.14 546 GLY B CA 1
ATOM 8154 C C . GLY B 1 546 ? 1.043 -9.836 -9.312 1 24.14 546 GLY B C 1
ATOM 8155 O O . GLY B 1 546 ? 1.75 -10.688 -9.852 1 24.14 546 GLY B O 1
ATOM 8156 N N . LEU B 1 547 ? 0.347 -10.328 -8.336 1 22.17 547 LEU B N 1
ATOM 8157 C CA . LEU B 1 547 ? 0.48 -11.773 -8.484 1 22.17 547 LEU B CA 1
ATOM 8158 C C . LEU B 1 547 ? 0.084 -12.211 -9.883 1 22.17 547 LEU B C 1
ATOM 8160 O O . LEU B 1 547 ? -1.074 -12.062 -10.281 1 22.17 547 LEU B O 1
ATOM 8164 N N . GLY B 1 548 ? 0.875 -11.781 -10.883 1 23.58 548 GLY B N 1
ATOM 8165 C CA . GLY B 1 548 ? 0.849 -12.609 -12.078 1 23.58 548 GLY B CA 1
ATOM 8166 C C . GLY B 1 548 ? 0.761 -14.094 -11.773 1 23.58 548 GLY B C 1
ATOM 8167 O O . GLY B 1 548 ? 1.746 -14.703 -11.359 1 23.58 548 GLY B O 1
ATOM 8168 N N . SER B 1 549 ? -0.041 -14.516 -10.883 1 22.69 549 SER B N 1
ATOM 8169 C CA . SER B 1 549 ? -0.047 -15.977 -10.906 1 22.69 549 SER B CA 1
ATOM 8170 C C . SER B 1 549 ? -0.228 -16.5 -12.32 1 22.69 549 SER B C 1
ATOM 8172 O O . SER B 1 549 ? -1.319 -16.422 -12.891 1 22.69 549 SER B O 1
ATOM 8174 N N . SER B 1 550 ? 0.556 -16.031 -13.25 1 22.06 550 SER B N 1
ATOM 8175 C CA . SER B 1 550 ? 0.457 -16.859 -14.445 1 22.06 550 SER B CA 1
ATOM 8176 C C . SER B 1 550 ? 0.718 -18.328 -14.117 1 22.06 550 SER B C 1
ATOM 8178 O O . SER B 1 550 ? 1.462 -19 -14.828 1 22.06 550 SER B O 1
ATOM 8180 N N . ALA B 1 551 ? 0.688 -18.828 -12.883 1 20.92 551 ALA B N 1
ATOM 8181 C CA . ALA B 1 551 ? 1.094 -20.234 -12.992 1 20.92 551 ALA B CA 1
ATOM 8182 C C . ALA B 1 551 ? 0.371 -20.922 -14.148 1 20.92 551 ALA B C 1
ATOM 8184 O O . ALA B 1 551 ? -0.86 -21 -14.164 1 20.92 551 ALA B O 1
ATOM 8185 N N . GLY B 1 552 ? 0.903 -20.625 -15.398 1 20.72 552 GLY B N 1
ATOM 8186 C CA . GLY B 1 552 ? 0.681 -21.562 -16.484 1 20.72 552 GLY B CA 1
ATOM 8187 C C . GLY B 1 552 ? 0.657 -23.016 -16.031 1 20.72 552 GLY B C 1
ATOM 8188 O O . GLY B 1 552 ? 1.678 -23.547 -15.586 1 20.72 552 GLY B O 1
ATOM 8189 N N . THR B 1 553 ? -0.226 -23.328 -15.125 1 22.31 553 THR B N 1
ATOM 8190 C CA . THR B 1 553 ? -0.361 -24.766 -14.867 1 22.31 553 THR B CA 1
ATOM 8191 C C . THR B 1 553 ? -0.266 -25.562 -16.156 1 22.31 553 THR B C 1
ATOM 8193 O O . THR B 1 553 ? -0.896 -25.203 -17.156 1 22.31 553 THR B O 1
ATOM 8196 N N . GLY B 1 554 ? 1.055 -25.922 -16.5 1 21.16 554 GLY B N 1
ATOM 8197 C CA . GLY B 1 554 ? 1.355 -26.938 -17.516 1 21.16 554 GLY B CA 1
ATOM 8198 C C . GLY B 1 554 ? 0.28 -28 -17.641 1 21.16 554 GLY B C 1
ATOM 8199 O O . GLY B 1 554 ? -0.538 -28.156 -16.734 1 21.16 554 GLY B O 1
ATOM 8200 N N . GLN B 1 555 ? 0.032 -28.281 -18.891 1 18.36 555 GLN B N 1
ATOM 8201 C CA . GLN B 1 555 ? -0.718 -29.297 -19.625 1 18.36 555 GLN B CA 1
ATOM 8202 C C . GLN B 1 555 ? -0.504 -30.688 -19.016 1 18.36 555 GLN B C 1
ATOM 8204 O O . GLN B 1 555 ? 0.598 -31.016 -18.578 1 18.36 555 GLN B O 1
ATOM 8209 N N . SER B 1 556 ? -1.495 -31.156 -18.328 1 19.59 556 SER B N 1
ATOM 8210 C CA . SER B 1 556 ? -1.67 -32.562 -17.938 1 19.59 556 SER B CA 1
ATOM 8211 C C . SER B 1 556 ? -1.13 -33.5 -18.984 1 19.59 556 SER B C 1
ATOM 8213 O O . SER B 1 556 ? -1.277 -33.25 -20.188 1 19.59 556 SER B O 1
ATOM 8215 N N . ALA B 1 557 ? 0.113 -34.062 -18.656 1 20.31 557 ALA B N 1
ATOM 8216 C CA . ALA B 1 557 ? 0.64 -35.281 -19.297 1 20.31 557 ALA B CA 1
ATOM 8217 C C . ALA B 1 557 ? -0.468 -36.312 -19.547 1 20.31 557 ALA B C 1
ATOM 8219 O O . ALA B 1 557 ? -1.196 -36.656 -18.625 1 20.31 557 ALA B O 1
ATOM 8220 N N . SER B 1 558 ? -1.157 -36.156 -20.766 1 18.3 558 SER B N 1
ATOM 8221 C CA . SER B 1 558 ? -1.997 -37.219 -21.297 1 18.3 558 SER B CA 1
ATOM 8222 C C . SER B 1 558 ? -1.324 -38.594 -21.156 1 18.3 558 SER B C 1
ATOM 8224 O O . SER B 1 558 ? -0.196 -38.781 -21.625 1 18.3 558 SER B O 1
ATOM 8226 N N . PHE B 1 559 ? -1.396 -39.156 -19.969 1 19.53 559 PHE B N 1
ATOM 8227 C CA . PHE B 1 559 ? -1.025 -40.531 -19.812 1 19.53 559 PHE B CA 1
ATOM 8228 C C . PHE B 1 559 ? -1.582 -41.375 -20.969 1 19.53 559 PHE B C 1
ATOM 8230 O O . PHE B 1 559 ? -2.781 -41.344 -21.25 1 19.53 559 PHE B O 1
ATOM 8237 N N . SER B 1 560 ? -0.756 -41.312 -22.094 1 19.19 560 SER B N 1
ATOM 8238 C CA . SER B 1 560 ? -1.001 -42.281 -23.188 1 19.19 560 SER B CA 1
ATOM 8239 C C . SER B 1 560 ? -1.207 -43.688 -22.656 1 19.19 560 SER B C 1
ATOM 8241 O O . SER B 1 560 ? -0.446 -44.156 -21.797 1 19.19 560 SER B O 1
ATOM 8243 N N . ALA B 1 561 ? -2.424 -44.031 -22.469 1 19.52 561 ALA B N 1
ATOM 8244 C CA . ALA B 1 561 ? -2.938 -45.375 -22.266 1 19.52 561 ALA B CA 1
ATOM 8245 C C . ALA B 1 561 ? -2.314 -46.375 -23.25 1 19.52 561 ALA B C 1
ATOM 8247 O O . ALA B 1 561 ? -2.727 -46.438 -24.406 1 19.52 561 ALA B O 1
ATOM 8248 N N . SER B 1 562 ? -0.946 -46.219 -23.328 1 21.22 562 SER B N 1
ATOM 8249 C CA . SER B 1 562 ? -0.425 -47.094 -24.375 1 21.22 562 SER B CA 1
ATOM 8250 C C . SER B 1 562 ? -0.818 -48.531 -24.141 1 21.22 562 SER B C 1
ATOM 8252 O O . SER B 1 562 ? -0.394 -49.438 -24.875 1 21.22 562 SER B O 1
ATOM 8254 N N . GLY B 1 563 ? -1.578 -48.969 -23.25 1 19.5 563 GLY B N 1
ATOM 8255 C CA . GLY B 1 563 ? -1.223 -50.312 -22.859 1 19.5 563 GLY B CA 1
ATOM 8256 C C . GLY B 1 563 ? -1.356 -51.312 -24 1 19.5 563 GLY B C 1
ATOM 8257 O O . GLY B 1 563 ? -1 -52.5 -23.859 1 19.5 563 GLY B O 1
ATOM 8258 N N . ALA B 1 564 ? -2.064 -51.031 -25.078 1 17.48 564 ALA B N 1
ATOM 8259 C CA . ALA B 1 564 ? -2.707 -52.312 -25.375 1 17.48 564 ALA B CA 1
ATOM 8260 C C . ALA B 1 564 ? -1.72 -53.281 -26.016 1 17.48 564 ALA B C 1
ATOM 8262 O O . ALA B 1 564 ? -1.989 -54.469 -26.109 1 17.48 564 ALA B O 1
ATOM 8263 N N . THR B 1 565 ? -0.639 -52.75 -26.609 1 17.97 565 THR B N 1
ATOM 8264 C CA . THR B 1 565 ? -0.441 -53.5 -27.844 1 17.97 565 THR B CA 1
ATOM 8265 C C . THR B 1 565 ? -0.164 -54.969 -27.516 1 17.97 565 THR B C 1
ATOM 8267 O O . THR B 1 565 ? 0.341 -55.312 -26.438 1 17.97 565 THR B O 1
ATOM 8270 N N . GLN B 1 566 ? -0.812 -55.875 -28.266 1 17.53 566 GLN B N 1
ATOM 8271 C CA . GLN B 1 566 ? -0.97 -57.312 -28.422 1 17.53 566 GLN B CA 1
ATOM 8272 C C . GLN B 1 566 ? 0.37 -58 -28.703 1 17.53 566 GLN B C 1
ATOM 8274 O O . GLN B 1 566 ? 1.113 -57.562 -29.578 1 17.53 566 GLN B O 1
ATOM 8279 N N . PHE B 1 567 ? 0.937 -58.5 -27.688 1 18.98 567 PHE B N 1
ATOM 8280 C CA . PHE B 1 567 ? 2.182 -59.219 -27.547 1 18.98 567 PHE B CA 1
ATOM 8281 C C . PHE B 1 567 ? 2.236 -60.375 -28.562 1 18.98 567 PHE B C 1
ATOM 8283 O O . PHE B 1 567 ? 1.53 -61.375 -28.406 1 18.98 567 PHE B O 1
ATOM 8290 N N . GLY B 1 568 ? 2.27 -59.969 -29.938 1 17 568 GLY B N 1
ATOM 8291 C CA . GLY B 1 568 ? 2.34 -61.094 -30.875 1 17 568 GLY B CA 1
ATOM 8292 C C . GLY B 1 568 ? 3.568 -61.969 -30.672 1 17 568 GLY B C 1
ATOM 8293 O O . GLY B 1 568 ? 4.68 -61.438 -30.516 1 17 568 GLY B O 1
ATOM 8294 N N . GLY B 1 569 ? 3.525 -63.031 -30.031 1 17.84 569 GLY B N 1
ATOM 8295 C CA . GLY B 1 569 ? 4.523 -64 -29.641 1 17.84 569 GLY B CA 1
ATOM 8296 C C . GLY B 1 569 ? 5.215 -64.688 -30.828 1 17.84 569 GLY B C 1
ATOM 8297 O O . GLY B 1 569 ? 5.891 -65.688 -30.672 1 17.84 569 GLY B O 1
ATOM 8298 N N . SER B 1 570 ? 5.531 -63.781 -31.969 1 16.56 570 SER B N 1
ATOM 8299 C CA . SER B 1 570 ? 5.922 -64.688 -33.031 1 16.56 570 SER B CA 1
ATOM 8300 C C . SER B 1 570 ? 7.215 -65.438 -32.656 1 16.56 570 SER B C 1
ATOM 8302 O O . SER B 1 570 ? 8.203 -64.812 -32.281 1 16.56 570 SER B O 1
ATOM 8304 N N . ASN B 1 571 ? 7.203 -66.625 -32.25 1 16.47 571 ASN B N 1
ATOM 8305 C CA . ASN B 1 571 ? 8.266 -67.5 -31.797 1 16.47 571 ASN B CA 1
ATOM 8306 C C . ASN B 1 571 ? 9.258 -67.875 -32.906 1 16.47 571 ASN B C 1
ATOM 8308 O O . ASN B 1 571 ? 10.289 -68.5 -32.656 1 16.47 571 ASN B O 1
ATOM 8312 N N . SER B 1 572 ? 9.094 -67.438 -34.25 1 16.06 572 SER B N 1
ATOM 8313 C CA . SER B 1 572 ? 9.461 -68.688 -34.938 1 16.06 572 SER B CA 1
ATOM 8314 C C . SER B 1 572 ? 10.969 -68.875 -34.969 1 16.06 572 SER B C 1
ATOM 8316 O O . SER B 1 572 ? 11.461 -70 -34.688 1 16.06 572 SER B O 1
ATOM 8318 N N . GLY B 1 573 ? 11.594 -68 -35.938 1 15.92 573 GLY B N 1
ATOM 8319 C CA . GLY B 1 573 ? 12.406 -68.688 -36.938 1 15.92 573 GLY B CA 1
ATOM 8320 C C . GLY B 1 573 ? 13.758 -69.125 -36.406 1 15.92 573 GLY B C 1
ATOM 8321 O O . GLY B 1 573 ? 14.242 -68.625 -35.406 1 15.92 573 GLY B O 1
ATOM 8322 N N . ASN B 1 574 ? 14.32 -70.125 -37.062 1 15.65 574 ASN B N 1
ATOM 8323 C CA . ASN B 1 574 ? 15.281 -71.25 -37 1 15.65 574 ASN B CA 1
ATOM 8324 C C . ASN B 1 574 ? 16.719 -70.75 -37.125 1 15.65 574 ASN B C 1
ATOM 8326 O O . ASN B 1 574 ? 16.953 -69.562 -37.469 1 15.65 574 ASN B O 1
ATOM 8330 N N . GLY B 1 575 ? 17.453 -71.312 -38.062 1 15.55 575 GLY B N 1
ATOM 8331 C CA . GLY B 1 575 ? 18.672 -72.125 -37.938 1 15.55 575 GLY B CA 1
ATOM 8332 C C . GLY B 1 575 ? 19.938 -71.312 -38.219 1 15.55 575 GLY B C 1
ATOM 8333 O O . GLY B 1 575 ? 20.844 -71.312 -37.375 1 15.55 575 GLY B O 1
ATOM 8334 N N . THR B 1 576 ? 20.281 -70.938 -39.5 1 16.41 576 THR B N 1
ATOM 8335 C CA . THR B 1 576 ? 21.453 -71.625 -40 1 16.41 576 THR B CA 1
ATOM 8336 C C . THR B 1 576 ? 22.719 -70.812 -39.812 1 16.41 576 THR B C 1
ATOM 8338 O O . THR B 1 576 ? 22.641 -69.562 -39.781 1 16.41 576 THR B O 1
ATOM 8341 N N . THR B 1 577 ? 23.875 -71.438 -39.656 1 15.91 577 THR B N 1
ATOM 8342 C CA . THR B 1 577 ? 25.188 -71.25 -39.031 1 15.91 577 THR B CA 1
ATOM 8343 C C . THR B 1 577 ? 26.125 -70.5 -39.938 1 15.91 577 THR B C 1
ATOM 8345 O O . THR B 1 577 ? 27.047 -69.812 -39.469 1 15.91 577 THR B O 1
ATOM 8348 N N . GLY B 1 578 ? 26.016 -70.375 -41.375 1 15.98 578 GLY B N 1
ATOM 8349 C CA . GLY B 1 578 ? 27.297 -70.812 -41.906 1 15.98 578 GLY B CA 1
ATOM 8350 C C . GLY B 1 578 ? 28.391 -69.75 -41.812 1 15.98 578 GLY B C 1
ATOM 8351 O O . GLY B 1 578 ? 28.094 -68.562 -41.562 1 15.98 578 GLY B O 1
ATOM 8352 N N . THR B 1 579 ? 29.672 -70 -42.344 1 15.23 579 THR B N 1
ATOM 8353 C CA . THR B 1 579 ? 31.078 -70 -41.938 1 15.23 579 THR B CA 1
ATOM 8354 C C . THR B 1 579 ? 31.797 -68.812 -42.5 1 15.23 579 THR B C 1
ATOM 8356 O O . THR B 1 579 ? 32.562 -68.125 -41.781 1 15.23 579 THR B O 1
ATOM 8359 N N . ASN B 1 580 ? 31.828 -68.438 -43.875 1 15.2 580 ASN B N 1
ATOM 8360 C CA . ASN B 1 580 ? 33.188 -68.562 -44.406 1 15.2 580 ASN B CA 1
ATOM 8361 C C . ASN B 1 580 ? 34 -67.312 -44.25 1 15.2 580 ASN B C 1
ATOM 8363 O O . ASN B 1 580 ? 33.406 -66.25 -44.125 1 15.2 580 ASN B O 1
ATOM 8367 N N . SER B 1 581 ? 35.406 -67.312 -44.562 1 15.23 581 SER B N 1
ATOM 8368 C CA . SER B 1 581 ? 36.75 -66.938 -44.094 1 15.23 581 SER B CA 1
ATOM 8369 C C . SER B 1 581 ? 37.219 -65.625 -44.75 1 15.23 581 SER B C 1
ATOM 8371 O O . SER B 1 581 ? 37.781 -64.75 -44.062 1 15.23 581 SER B O 1
ATOM 8373 N N . GLN B 1 582 ? 37.312 -65.375 -46.125 1 15.12 582 GLN B N 1
ATOM 8374 C CA . GLN B 1 582 ? 38.688 -65.312 -46.594 1 15.12 582 GLN B CA 1
ATOM 8375 C C . GLN B 1 582 ? 39.25 -63.906 -46.469 1 15.12 582 GLN B C 1
ATOM 8377 O O . GLN B 1 582 ? 38.469 -62.938 -46.375 1 15.12 582 GLN B O 1
ATOM 8382 N N . PHE B 1 583 ? 40.531 -63.594 -47.062 1 15.1 583 PHE B N 1
ATOM 8383 C CA . PHE B 1 583 ? 41.875 -63.156 -46.688 1 15.1 583 PHE B CA 1
ATOM 8384 C C . PHE B 1 583 ? 42.094 -61.688 -47.094 1 15.1 583 PHE B C 1
ATOM 8386 O O . PHE B 1 583 ? 42.5 -60.875 -46.281 1 15.1 583 PHE B O 1
ATOM 8393 N N . GLY B 1 584 ? 42.219 -61.25 -48.438 1 15.1 584 GLY B N 1
ATOM 8394 C CA . GLY B 1 584 ? 43.562 -60.938 -48.906 1 15.1 584 GLY B CA 1
ATOM 8395 C C . GLY B 1 584 ? 43.938 -59.5 -48.688 1 15.1 584 GLY B C 1
ATOM 8396 O O . GLY B 1 584 ? 43.062 -58.656 -48.438 1 15.1 584 GLY B O 1
ATOM 8397 N N . GLY B 1 585 ? 45.188 -59 -49.156 1 15 585 GLY B N 1
ATOM 8398 C CA . GLY B 1 585 ? 46.469 -58.375 -48.781 1 15 585 GLY B CA 1
ATOM 8399 C C . GLY B 1 585 ? 46.531 -56.906 -49.156 1 15 585 GLY B C 1
ATOM 8400 O O . GLY B 1 585 ? 46.906 -56.062 -48.344 1 15 585 GLY B O 1
ATOM 8401 N N . ASN B 1 586 ? 46.281 -56.312 -50.469 1 14.86 586 ASN B N 1
ATOM 8402 C CA . ASN B 1 586 ? 47.531 -55.812 -51 1 14.86 586 ASN B CA 1
ATOM 8403 C C . ASN B 1 586 ? 47.844 -54.406 -50.562 1 14.86 586 ASN B C 1
ATOM 8405 O O . ASN B 1 586 ? 46.906 -53.656 -50.188 1 14.86 586 ASN B O 1
ATOM 8409 N N . SER B 1 587 ? 49.188 -53.781 -50.812 1 15.41 587 SER B N 1
ATOM 8410 C CA . SER B 1 587 ? 50.344 -53.062 -50.312 1 15.41 587 SER B CA 1
ATOM 8411 C C . SER B 1 587 ? 50.281 -51.594 -50.688 1 15.41 587 SER B C 1
ATOM 8413 O O . SER B 1 587 ? 50.719 -50.719 -49.906 1 15.41 587 SER B O 1
ATOM 8415 N N . GLN B 1 588 ? 50.062 -50.969 -51.906 1 14.91 588 GLN B N 1
ATOM 8416 C CA . GLN B 1 588 ? 51.25 -50.344 -52.469 1 14.91 588 GLN B CA 1
ATOM 8417 C C . GLN B 1 588 ? 51.469 -48.969 -51.844 1 14.91 588 GLN B C 1
ATOM 8419 O O . GLN B 1 588 ? 50.562 -48.344 -51.344 1 14.91 588 GLN B O 1
ATOM 8424 N N . SER B 1 589 ? 52.688 -48.156 -52.344 1 15.12 589 SER B N 1
ATOM 8425 C CA . SER B 1 589 ? 53.938 -47.469 -52 1 15.12 589 SER B CA 1
ATOM 8426 C C . SER B 1 589 ? 53.75 -45.969 -51.906 1 15.12 589 SER B C 1
ATOM 8428 O O . SER B 1 589 ? 54.094 -45.344 -50.906 1 15.12 589 SER B O 1
ATOM 8430 N N . GLY B 1 590 ? 54.125 -45.125 -53 1 15.16 590 GLY B N 1
ATOM 8431 C CA . GLY B 1 590 ? 55.375 -44.375 -53.062 1 15.16 590 GLY B CA 1
ATOM 8432 C C . GLY B 1 590 ? 55.25 -42.938 -52.594 1 15.16 590 GLY B C 1
ATOM 8433 O O . GLY B 1 590 ? 54.156 -42.5 -52.25 1 15.16 590 GLY B O 1
ATOM 8434 N N . GLN B 1 591 ? 55.656 -41.812 -53.531 1 15.22 591 GLN B N 1
ATOM 8435 C CA . GLN B 1 591 ? 56.844 -40.938 -53.562 1 15.22 591 GLN B CA 1
ATOM 8436 C C . GLN B 1 591 ? 56.562 -39.562 -53.031 1 15.22 591 GLN B C 1
ATOM 8438 O O . GLN B 1 591 ? 55.375 -39.125 -52.969 1 15.22 591 GLN B O 1
ATOM 8443 N N . ILE B 1 592 ? 57.625 -38.594 -53.031 1 16.52 592 ILE B N 1
ATOM 8444 C CA . ILE B 1 592 ? 58.438 -37.625 -52.281 1 16.52 592 ILE B CA 1
ATOM 8445 C C . ILE B 1 592 ? 57.938 -36.219 -52.594 1 16.52 592 ILE B C 1
ATOM 8447 O O . ILE B 1 592 ? 57.75 -35.406 -51.656 1 16.52 592 ILE B O 1
ATOM 8451 N N . GLY B 1 593 ? 57.938 -35.688 -53.906 1 16.48 593 GLY B N 1
ATOM 8452 C CA . GLY B 1 593 ? 58.938 -34.656 -54.188 1 16.48 593 GLY B CA 1
ATOM 8453 C C . GLY B 1 593 ? 58.562 -33.281 -53.656 1 16.48 593 GLY B C 1
ATOM 8454 O O . GLY B 1 593 ? 57.438 -33.062 -53.219 1 16.48 593 GLY B O 1
ATOM 8455 N N . THR B 1 594 ? 59.344 -32.094 -54.156 1 16.77 594 THR B N 1
ATOM 8456 C CA . THR B 1 594 ? 60.25 -31 -53.875 1 16.77 594 THR B CA 1
ATOM 8457 C C . THR B 1 594 ? 59.469 -29.672 -53.781 1 16.77 594 THR B C 1
ATOM 8459 O O . THR B 1 594 ? 59.656 -28.906 -52.844 1 16.77 594 THR B O 1
ATOM 8462 N N . ASN B 1 595 ? 59 -29.016 -54.906 1 16.98 595 ASN B N 1
ATOM 8463 C CA . ASN B 1 595 ? 59.75 -27.828 -55.375 1 16.98 595 ASN B CA 1
ATOM 8464 C C . ASN B 1 595 ? 59.344 -26.594 -54.562 1 16.98 595 ASN B C 1
ATOM 8466 O O . ASN B 1 595 ? 58.281 -26.562 -53.969 1 16.98 595 ASN B O 1
ATOM 8470 N N . THR B 1 596 ? 60.094 -25.281 -54.938 1 19.09 596 THR B N 1
ATOM 8471 C CA . THR B 1 596 ? 60.875 -24.078 -54.625 1 19.09 596 THR B CA 1
ATOM 8472 C C . THR B 1 596 ? 59.969 -22.844 -54.688 1 19.09 596 THR B C 1
ATOM 8474 O O . THR B 1 596 ? 60.344 -21.797 -54.156 1 19.09 596 THR B O 1
ATOM 8477 N N . GLY B 1 597 ? 58.906 -22.75 -55.406 1 19.44 597 GLY B N 1
ATOM 8478 C CA . GLY B 1 597 ? 58.969 -21.438 -56.031 1 19.44 597 GLY B CA 1
ATOM 8479 C C . GLY B 1 597 ? 58.938 -20.281 -55.062 1 19.44 597 GLY B C 1
ATOM 8480 O O . GLY B 1 597 ? 58.312 -20.391 -54 1 19.44 597 GLY B O 1
ATOM 8481 N N . THR B 1 598 ? 59.906 -19.172 -55.25 1 19.58 598 THR B N 1
ATOM 8482 C CA . THR B 1 598 ? 60.594 -17.953 -54.844 1 19.58 598 THR B CA 1
ATOM 8483 C C . THR B 1 598 ? 59.594 -16.812 -54.656 1 19.58 598 THR B C 1
ATOM 8485 O O . THR B 1 598 ? 59.688 -16.062 -53.688 1 19.58 598 THR B O 1
ATOM 8488 N N . THR B 1 599 ? 58.969 -16.297 -55.812 1 19.36 599 THR B N 1
ATOM 8489 C CA . THR B 1 599 ? 59.25 -14.945 -56.281 1 19.36 599 THR B CA 1
ATOM 8490 C C . THR B 1 599 ? 58.781 -13.898 -55.281 1 19.36 599 THR B C 1
ATOM 8492 O O . THR B 1 599 ? 58.031 -14.219 -54.344 1 19.36 599 THR B O 1
ATOM 8495 N N . GLY B 1 600 ? 58.406 -12.734 -55.906 1 20.48 600 GLY B N 1
ATOM 8496 C CA . GLY B 1 600 ? 58.844 -11.367 -56.156 1 20.48 600 GLY B CA 1
ATOM 8497 C C . GLY B 1 600 ? 58.312 -10.367 -55.156 1 20.48 600 GLY B C 1
ATOM 8498 O O . GLY B 1 600 ? 57.406 -10.672 -54.406 1 20.48 600 GLY B O 1
ATOM 8499 N N . THR B 1 601 ? 58.781 -8.977 -55.344 1 20.52 601 THR B N 1
ATOM 8500 C CA . THR B 1 601 ? 59.156 -7.617 -54.969 1 20.52 601 THR B CA 1
ATOM 8501 C C . THR B 1 601 ? 57.906 -6.773 -54.719 1 20.52 601 THR B C 1
ATOM 8503 O O . THR B 1 601 ? 57.938 -5.789 -53.969 1 20.52 601 THR B O 1
ATOM 8506 N N . ARG B 1 602 ? 56.688 -6.945 -55.219 1 19.17 602 ARG B N 1
ATOM 8507 C CA . ARG B 1 602 ? 56.219 -5.574 -55.156 1 19.17 602 ARG B CA 1
ATOM 8508 C C . ARG B 1 602 ? 55.906 -5.172 -53.688 1 19.17 602 ARG B C 1
ATOM 8510 O O . ARG B 1 602 ? 55.375 -5.969 -52.938 1 19.17 602 ARG B O 1
#

pLDDT: mean 70.92, std 31.67, range [14.49, 98.75]

Nearest PDB structures (foldseek):
  5bun-assembly1_B  TM=9.073E-01  e=3.586E-19  Salmonella enterica subsp. enterica serovar Typhi
  7ng9-assembly1_A  TM=9.096E-01  e=2.435E-18  Klebsiella quasipneumoniae
  1ek9-assembly1_A  TM=8.807E-01  e=2.020E-18  Escherichia coli
  2wmz-assembly1_B  TM=8.906E-01  e=3.886E-18  Escherichia coli K-12
  5azs-assembly1_B  TM=8.863E-01  e=7.376E-17  Pseudomonas aeruginosa PAO1

InterPro domains:
  IPR003423 Outer membrane efflux protein [PF02321] (103-310)
  IPR003423 Outer membrane efflux protein [PF02321] (362-533)
  IPR051906 Outer membrane protein TolC-like [PTHR30026] (1-533)

Foldseek 3Di:
DDACFPPPVVCPDDDPDDPDDDDPDDDDDDPDDDCPPPDDPPPDPPDDDPDDDPPVDDDDDPPPDPPPPLPDQPPLDDQPPLNVLVVVQPPPDADELQRLLVLLLVPPCQLVVLVVVLVVLVVQLVVLLCVQAKDKDKAKAKDKDWDDDQPLPQPQPPPPPPPDDDDDPVVPSPSVSPRPPRDIKIKIKIKMKMKGWDDLLCLSVLSSLLSVLLSLLSVLVSLLSSLVLSLVLSLLLLQLVLLVLLLVLLVVQLVVLVVQLVVQSVCVVVVNHDPVSNVVSSVSNNVSSVSNVVSSVSNLQSQLVSCVSSVHHSSPRHHYDDDPDDQRHPVSPQQCLPQLVCVLVVHDRDDLVVLLVSCCPRRSNLVSLVSNLVSLVSVLSSLVSLQDKIKMKMWMWMWMQIPVGDIDIDIDIDMDIDHDPDDPCVSVVSSVVSVVVSVVSVVVSVVVSVLLSVLLVVLSVQLVVLVVQLVVLVVQLVVLVVQLVVQVVCVVVVNHDPVSNSVSSVSNSVSSSSNSVSSSSNVSSSSSNSNSDSPPVPPPCPPPPPPPPVPPPVCPCPVSVSDDDDDDDDDDGDDDDDDDDDDDDDYDDDDDDDDDDDDDDD/DDDDDYDDDDDDDDDDDDPPPDDDPPDDDDDDDDDDDDDDDDPDDPPDDPDDDPCPPDPPDPDDPPPPDQPDQPPLDDQDPLNVLVVVQPPPDADELQRLLVLLLVAPCQLVVLVVVLVVLVVVLVVLLCVQAKDKDKDKDKDKDWDDDQPLPQPQPVPVPPPDDDDPPVVPSPSVSPGPPRDIKMKIKIKMKMKGWDDLLCLSVLSSLLSVLLSLLSVLVSLLSSLVLSLVLSLLLLQLVLLVLLLVLLVVQLVVLVVQLVVQSVCVVVVNHDPVSNVVSSVSNVVSSVSNVVSSVSNLVSQLVSCVSSVHHSSPRYHYDDDPDDQRHVVSQFQCLPQLNCVLVVHDRDDLVVLLVSCCPRRSNLVSLVSNLVSLVSVLSSLVSLQDKIKMKMWMWMWMDIPPRDIDIDIDIDMDIDHDPDDPCPSVVSSVVSVVVSVVSVVVSVVVSVVLSVLLVVLSVQLVVLVVVLVVLVVQLVVLVVQLVVQVVCVVVVNHDPVSNSVSSVSNSVSSSSNSVSSSSNVSSSSSNSNSPSPVVVPPPPPCPVCPVVVPVDDPPPPPPVPDDDPPPPPDDDDDDDDDDDDDDDDDDDDDDDDDDDDDDD

Secondary structure (DSSP, 8-state):
--------------------------------------------------------------------------------HHHHHHHHGGGSPEEPHHHHHHHHHHH-HHHHHHHHHHHHHHHHHHHHHHTTS-EEEEEEEEEEEE--S---------------SSS----------------EEEEEEEEEEEEEEEE-TTHHHHHHHHHHHHHHHHHHHHHHHHHHHHHHHHHHHHHHHHHHHHHHHHHHHHHHHHHHHHHHHHHHHTTSS-HHHHHHHHHHHHHHHHHHHHHHHHHHHHHHHHHHHTT--TT---EE---SS----TTS--TTHHHHHHHHTTPPPPPHHHHHHHHHHH-HHHHHHHHHHHHHHHHHHHHHGGGS-EEEEEEEEEEEEETTS--EEEEEEEEEEEEEEE-TTHHHHHHHHHHHHHHHHHHHHHHHHHHHHHHHHHHHHHHHHHHHHHHHHHHHHHHHHHHHHHHHHHHHTTSS-HHHHHHHHHHHHHHHHHHHHHHHHHHHHHHHHHHT----TT------------------------TT--------------------------------------/--------------------------------------------------------------------------------HHHHHHHHHTTSPEE-HHHHHHHHHHH-HHHHHHHHHHHHHHHHHHHHHHTTS-EEEEEEEEEEEEEES---------------SSS----------------EEEEEEEEEEEEEEEE-TTHHHHHHHHHHHHHHHHHHHHHHHHHHHHHHHHHHHHHHHHHHHHHHHHHHHHHHHHHHHHHHHHHHHTTSS-HHHHHHHHHHHHHHHHHHHHHHHHHHHHHHHHHHHTTS-TTS--EE---SS----GGG--TTHHHHHHHHTTPPPPPHHHHHHHHHHH-HHHHHHHHHHHHHHHHHHHHHGGGS-EEEEEEEEEEEEESSS--EEEEEEEEEEE--S--TTHHHHHHHHHHHHHHHHHHHHHHHHHHHHHHHHHHHHHHHHHHHHHHHHHHHHHHHHHHHHHHHHHHHTTSS-HHHHHHHHHHHHHHHHHHHHHHHHHHHHHHHHHHT----TT------------------------TT--------------------------------------

Organism: NCBI:txid1960156

Solvent-accessible surface area (backbone atoms only — not comparable to full-atom values): 67225 Å² total; per-residue (Å²): 139,83,80,78,27,53,66,66,78,74,81,79,73,77,82,83,79,78,83,74,76,77,80,80,67,82,86,78,85,81,81,79,83,77,78,74,77,74,75,72,81,69,74,73,79,82,67,83,72,86,72,80,70,79,71,80,71,85,87,88,77,78,88,69,78,82,76,76,78,71,78,77,71,79,79,75,76,76,82,49,74,43,50,53,53,52,63,62,17,71,81,33,70,68,43,44,71,61,55,49,38,52,42,21,70,71,54,23,62,66,47,52,53,35,49,52,50,30,51,53,33,50,50,44,29,54,57,27,50,51,64,55,42,68,45,79,46,83,47,45,40,45,44,78,45,62,56,87,61,78,50,72,71,64,69,77,72,78,73,74,72,71,77,73,77,86,77,86,75,71,68,73,72,70,64,64,71,60,69,40,66,64,54,65,45,47,40,30,38,42,36,40,41,34,39,32,52,74,36,52,46,49,26,42,62,25,41,25,51,19,27,48,26,43,24,50,15,35,48,23,44,30,53,37,45,43,49,51,50,40,51,51,45,52,50,31,54,48,43,29,54,50,29,47,53,48,26,50,52,26,46,52,48,30,54,52,29,50,52,47,33,51,50,35,47,53,34,32,76,70,68,73,40,56,71,64,52,37,54,50,27,49,53,49,33,53,52,29,46,52,49,28,52,53,27,38,42,50,24,47,51,28,49,23,52,40,25,46,51,42,59,42,62,52,80,59,58,64,30,71,57,86,74,94,70,88,70,79,54,77,89,53,78,46,58,32,41,67,61,25,52,42,34,75,71,70,41,80,73,72,58,65,66,59,54,44,58,49,38,64,76,49,30,33,60,59,46,16,38,53,24,44,33,50,16,30,52,24,46,28,50,28,43,52,11,62,74,38,50,34,31,33,37,37,38,37,39,35,38,35,37,45,75,82,76,52,68,41,36,37,41,32,40,33,40,38,38,40,31,60,77,38,52,44,48,27,58,62,17,47,31,44,23,31,47,15,51,28,49,22,41,50,24,49,41,52,42,48,52,43,50,39,46,45,20,36,49,50,20,49,49,44,27,45,47,21,57,58,35,31,58,38,24,51,51,22,30,54,30,20,52,52,28,29,51,47,29,47,52,29,33,76,69,68,76,40,47,70,64,51,31,51,51,27,45,52,50,26,52,51,24,47,50,48,27,53,50,25,54,48,41,30,51,50,20,31,51,35,31,10,58,37,46,56,70,66,76,40,61,64,77,70,76,72,80,66,77,70,79,60,82,70,77,61,82,59,78,69,71,69,73,29,69,60,60,87,83,77,90,81,90,80,51,51,58,92,83,86,90,88,92,81,94,81,92,86,89,95,80,93,74,97,82,90,96,83,97,82,91,95,85,136,146,68,98,73,88,88,87,91,83,89,79,89,81,89,81,88,87,77,86,77,87,82,80,87,74,86,85,78,87,78,85,87,80,87,79,88,78,77,82,77,84,77,74,78,69,89,64,82,70,87,70,84,69,84,76,81,70,85,66,78,80,77,78,83,74,78,82,72,82,72,76,78,72,78,78,77,76,78,83,46,66,44,50,54,52,52,63,61,18,72,80,31,70,68,43,44,71,61,56,49,38,52,43,20,68,71,53,23,31,64,48,53,21,35,48,19,49,28,46,21,33,51,19,43,28,39,37,28,51,12,66,54,35,46,31,29,36,38,37,37,35,40,34,40,34,31,46,57,61,81,44,68,61,58,63,74,69,78,76,67,80,74,74,80,82,88,73,88,73,70,71,71,76,63,59,56,66,50,71,39,66,65,55,66,43,46,37,38,38,42,36,40,41,35,41,32,52,74,38,51,47,48,27,41,63,26,40,25,50,19,28,48,25,43,24,51,14,35,47,22,44,30,51,36,46,43,42,50,51,40,51,50,43,51,50,33,52,49,42,30,57,49,28,46,54,48,28,50,52,28,46,52,49,31,54,52,31,50,51,48,31,51,50,34,48,54,34,34,75,70,66,75,39,57,70,51,51,37,32,50,27,51,30,49,31,31,52,29,48,42,48,29,50,50,28,38,38,51,24,48,47,28,47,21,52,39,26,36,50,42,59,44,60,43,79,58,56,64,31,71,58,86,73,94,69,88,71,79,58,77,88,61,65,48,60,32,40,69,60,24,51,42,34,72,70,70,40,80,73,70,57,65,67,58,52,45,56,50,39,62,75,49,29,32,62,56,46,16,37,53,25,44,31,50,16,30,52,25,46,28,49,27,40,52,13,63,74,37,50,34,32,33,39,38,42,38,40,38,39,36,40,46,75,69,84,53,70,44,79,46,78,48,74,50,76,46,78,48,64,70,85,76,66,90,55,51,60,62,50,47,30,49,51,32,46,53,51,30,50,49,40,50,50,49,40,52,51,47,53,54,50,39,47,49,21,37,48,52,22,49,51,45,28,54,50,22,58,59,44,31,59,53,23,51,50,42,31,54,52,22,53,52,46,27,53,50,26,48,52,28,33,76,72,65,74,41,46,72,65,50,31,52,51,27,46,52,48,24,53,50,25,46,51,47,28,52,50,26,54,51,41,30,50,49,21,29,50,36,31,10,58,37,45,50,68,61,75,80,50,31,79,65,71,73,73,59,76,67,71,60,74,69,72,73,77,77,79,74,75,72,79,62,74,70,76,76,81,72,70,82,72,73,88,86,80,87,80,86,83,88,84,89,86,90,82,92,82,91,85,88,91,84,90,82,91,74,94,79,87,88,80,130

Sequence (1204 aa):
MNRTSFASLGLLLALSGVAIAQDAAKETPNTATPNATSPNAAAPDLTAPIEGGVATDGTQGAAGGSSQNLVPVPQIEAAGLADVRLAQAQDAPEITLEAAVLEALQNNPTPKAARAQLDSALARIGIARSQGKPTANLGASSQYQRSVGNVNNGSTTTTGTGTGTGTDGTGTVVTTGGGGRNSGSRSDQLSLNVSLPVFTGGRVKNSRRQAEAAARAQLATAQQTEQELAAQTILSYLSILQSGELLQVAQSNLDTSRERRRVAGVRFDAGAAARLEVLRADSDLSSAAQRRIAAANSYIQSKSALNILLARDPETPLRVQPIQTLTLPTAVNFPLAEQANAIAAGGTAPASSDLRAAAETSLPSLGASRETVKAAEFGVKTQQSARKPNIAASLTGLLRNPATFVSRFLLGAGISVAQTLFSGGRIASQVAEARGQLSQTQFNLQGQRLQVANAIEGSLLSLDSALKRTTSADTAVISGQEALRAAQLAYTAGAGTQLDVIDAQNALVAAQTDAVNARYEIAQAQVQLAAATAITQGGSATGRSGLGSSAGTGQSASFSASGATQFGGSNSGNGTTGTNSQFGGNSQSGQIGTNTGTTGTRMNRTSFASLGLLLALSGVAIAQDAAKETPNTATPNATSPNAAAPDLTAPIEGGVATDGTQGAAGGSSQNLVPVPQIEAAGLADVRLAQAQDAPEITLEAAVLEALQNNPTPKAARAQLDSALARIGIARSQGKPTANLGASSQYQRSVGNVNNGSTTTTGTGTGTGTDGTGTVVTTGGGGRNSGSRSDQLSLNVSLPVFTGGRVKNSRRQAEAAARAQLATAQQTEQELAAQTILSYLSILQSGELLQVAQSNLDTSRERRRVAGVRFDAGAAARLEVLRADSDLSSAAQRRIAAANSYIQSKSALNILLARDPETPLRVQPIQTLTLPTAVNFPLAEQANAIAAGGTAPASSDLRAAAETSLPSLGASRETVKAAEFGVKTQQSARKPNIAASLTGLLRNPATFVSRFLLGAGISVAQTLFSGGRIASQVAEARGQLSQTQFNLQGQRLQVANAIEGSLLSLDSALKRTTSADTAVISGQEALRAAQLAYTAGAGTQLDVIDAQNALVAAQTDAVNARYEIAQAQVQLAAATAITQGGSATGRSGLGSSAGTGQSASFSASGATQFGGSNSGNGTTGTNSQFGGNSQSGQIGTNTGTTGTR

Radius of gyration: 49.36 Å; Cα contacts (8 Å, |Δi|>4): 1508; chains: 2; bounding box: 110×172×119 Å